Protein AF-0000000070905917 (afdb_homodimer)

Radius of gyration: 27.74 Å; Cα contacts (8 Å, |Δi|>4): 1930; chains: 2; bounding box: 103×69×71 Å

Secondary structure (DSSP, 8-state):
----------------------TT--SSEEEEEEEPPPEEEEEEEE--SEEEEHHHHHHHHTSGGG-PPTTHHHHHHHHHHHT---EEEESS-HHHHHHH-HHHHSTT---HHHHHHHHHHHHHHHHHHHHHHHHHHH-S-GGG--EEEEEESS---SS-HHHHHHHHTT--TT-EEEEEES--TTHHHHHHHHHHHHHHH-TT-EEEEEEEEEGGGGPPPPPTTS--THHHHHHHHB-EEEEEEEEE---TT---SEEEEEEEEEE-TT-TTTEEEEEETTEEEEEE-TTHHHHHHHHHHHHHHHHHHTTT--GGGEEEEE----HHHHHHHHHHHT--GGGGHHHHHHHHHH-B-GGGHHHHHHHHHHHSPPPTT--EEEEEEEETBTEEEEEEEEE---/----------------------TT--SSEEEEEEEPPPEEEEEEEE--SEEEEHHHHHHHHTSGGG-PPTTHHHHHHHHHHHT---EEEESS-HHHHHHH-HHHHSTT---HHHHHHHHHHHHHHHHHHHHHHHHHHH-S-GGG--EEEEEESS---SS-HHHHHHHHTT--TT-EEEEEES--TTHHHHHHHHHHHHHHH-TT-EEEEEEEEEGGGGPPPPPTTS--THHHHHHHHB-EEEEEEEEE---TT---SEEEEEEEEEE-TT-TTTEEEEEETTEEEEEE-TTHHHHHHHHHHHHHHHHHHTTT--GGGEEEEE----HHHHHHHHHHHT--TTTTHHHHHHHHHH-B-GGGHHHHHHHHHHHSPPPTT--EEEEEEEETBTEEEEEEEEE---

pLDDT: mean 90.33, std 16.56, range [23.22, 98.94]

Organism: Physcomitrium patens (NCBI:txid3218)

Structure (mmCIF, N/CA/C/O backbone):
data_AF-0000000070905917-model_v1
#
loop_
_entity.id
_entity.type
_entity.pdbx_description
1 polymer "2'-oxoalkylresorcinol synthase"
#
loop_
_atom_site.group_PDB
_atom_site.id
_atom_site.type_symbol
_atom_site.label_atom_id
_atom_site.label_alt_id
_atom_site.label_comp_id
_atom_site.label_asym_id
_atom_site.label_entity_id
_atom_site.label_seq_id
_atom_site.pdbx_PDB_ins_code
_atom_site.Cartn_x
_atom_site.Cartn_y
_atom_site.Cartn_z
_atom_site.occupancy
_atom_site.B_iso_or_equiv
_atom_site.auth_seq_id
_atom_site.auth_comp_id
_atom_site.auth_asym_id
_atom_site.auth_atom_id
_atom_site.pdbx_PDB_model_num
ATOM 1 N N . MET A 1 1 ? -68.25 -26.297 -30.062 1 26.17 1 MET A N 1
ATOM 2 C CA . MET A 1 1 ? -67.25 -25.219 -30.016 1 26.17 1 MET A CA 1
ATOM 3 C C . MET A 1 1 ? -66.375 -25.328 -28.766 1 26.17 1 MET A C 1
ATOM 5 O O . MET A 1 1 ? -66.75 -24.75 -27.734 1 26.17 1 MET A O 1
ATOM 9 N N . SER A 1 2 ? -65.875 -26.531 -28.391 1 27.45 2 SER A N 1
ATOM 10 C CA . SER A 1 2 ? -65.25 -27.203 -27.266 1 27.45 2 SER A CA 1
ATOM 11 C C . SER A 1 2 ? -63.875 -26.594 -26.984 1 27.45 2 SER A C 1
ATOM 13 O O . SER A 1 2 ? -63.062 -26.422 -27.891 1 27.45 2 SER A O 1
ATOM 15 N N . ASP A 1 3 ? -63.75 -25.719 -25.906 1 25.8 3 ASP A N 1
ATOM 16 C CA . ASP A 1 3 ? -62.719 -24.875 -25.344 1 25.8 3 ASP A CA 1
ATOM 17 C C . ASP A 1 3 ? -61.469 -25.703 -25.016 1 25.8 3 ASP A C 1
ATOM 19 O O . ASP A 1 3 ? -61.531 -26.625 -24.203 1 25.8 3 ASP A O 1
ATOM 23 N N . LEU A 1 4 ? -60.562 -26 -25.953 1 25.78 4 LEU A N 1
ATOM 24 C CA . LEU A 1 4 ? -59.312 -26.766 -25.891 1 25.78 4 LEU A CA 1
ATOM 25 C C . LEU A 1 4 ? -58.375 -26.172 -24.844 1 25.78 4 LEU A C 1
ATOM 27 O O . LEU A 1 4 ? -58 -25 -24.922 1 25.78 4 LEU A O 1
ATOM 31 N N . GLY A 1 5 ? -58.438 -26.578 -23.547 1 24.91 5 GLY A N 1
ATOM 32 C CA . GLY A 1 5 ? -57.656 -26.312 -22.344 1 24.91 5 GLY A CA 1
ATOM 33 C C . GLY A 1 5 ? -56.156 -26.5 -22.531 1 24.91 5 GLY A C 1
ATOM 34 O O . GLY A 1 5 ? -55.688 -27.609 -22.828 1 24.91 5 GLY A O 1
ATOM 35 N N . THR A 1 6 ? -55.406 -25.562 -23.141 1 26.58 6 THR A N 1
ATOM 36 C CA . THR A 1 6 ? -53.969 -25.641 -23.422 1 26.58 6 THR A CA 1
ATOM 37 C C . THR A 1 6 ? -53.156 -25.812 -22.141 1 26.58 6 THR A C 1
ATOM 39 O O . THR A 1 6 ? -53.188 -24.922 -21.281 1 26.58 6 THR A O 1
ATOM 42 N N . GLU A 1 7 ? -52.969 -27.031 -21.562 1 24.12 7 GLU A N 1
ATOM 43 C CA . GLU A 1 7 ? -52.156 -27.422 -20.406 1 24.12 7 GLU A CA 1
ATOM 44 C C . GLU A 1 7 ? -50.688 -27.078 -20.625 1 24.12 7 GLU A C 1
ATOM 46 O O . GLU A 1 7 ? -50.062 -27.594 -21.547 1 24.12 7 GLU A O 1
ATOM 51 N N . SER A 1 8 ? -50.219 -25.812 -20.516 1 25.03 8 SER A N 1
ATOM 52 C CA . SER A 1 8 ? -48.812 -25.422 -20.625 1 25.03 8 SER A CA 1
ATOM 53 C C . SER A 1 8 ? -47.969 -26.172 -19.625 1 25.03 8 SER A C 1
ATOM 55 O O . SER A 1 8 ? -48.156 -26.078 -18.422 1 25.03 8 SER A O 1
ATOM 57 N N . ASN A 1 9 ? -47.5 -27.422 -19.859 1 24.19 9 ASN A N 1
ATOM 58 C CA . ASN A 1 9 ? -46.594 -28.25 -19.094 1 24.19 9 ASN A CA 1
ATOM 59 C C . ASN A 1 9 ? -45.25 -27.547 -18.875 1 24.19 9 ASN A C 1
ATOM 61 O O . ASN A 1 9 ? -44.5 -27.344 -19.812 1 24.19 9 ASN A O 1
ATOM 65 N N . GLY A 1 10 ? -45.188 -26.547 -18.047 1 25.45 10 GLY A N 1
ATOM 66 C CA . GLY A 1 10 ? -43.938 -25.922 -17.625 1 25.45 10 GLY A CA 1
ATOM 67 C C . GLY A 1 10 ? -42.906 -26.938 -17.203 1 25.45 10 GLY A C 1
ATOM 68 O O . GLY A 1 10 ? -43.094 -27.688 -16.25 1 25.45 10 GLY A O 1
ATOM 69 N N . VAL A 1 11 ? -42.125 -27.562 -18.094 1 27.22 11 VAL A N 1
ATOM 70 C CA . VAL A 1 11 ? -41.031 -28.469 -17.859 1 27.22 11 VAL A CA 1
ATOM 71 C C . VAL A 1 11 ? -40.062 -27.859 -16.844 1 27.22 11 VAL A C 1
ATOM 73 O O . VAL A 1 11 ? -39.5 -26.766 -17.078 1 27.22 11 VAL A O 1
ATOM 76 N N . ALA A 1 12 ? -40.156 -28.188 -15.617 1 26.56 12 ALA A N 1
ATOM 77 C CA . ALA A 1 12 ? -39.156 -28.062 -14.555 1 26.56 12 ALA A CA 1
ATOM 78 C C . ALA A 1 12 ? -37.812 -28.609 -15.016 1 26.56 12 ALA A C 1
ATOM 80 O O . ALA A 1 12 ? -37.688 -29.812 -15.266 1 26.56 12 ALA A O 1
ATOM 81 N N . ALA A 1 13 ? -37.062 -27.906 -15.859 1 27.34 13 ALA A N 1
ATOM 82 C CA . ALA A 1 13 ? -35.719 -28.359 -16.156 1 27.34 13 ALA A CA 1
ATOM 83 C C . ALA A 1 13 ? -35 -28.859 -14.898 1 27.34 13 ALA A C 1
ATOM 85 O O . ALA A 1 13 ? -34.781 -28.078 -13.969 1 27.34 13 ALA A O 1
ATOM 86 N N . HIS A 1 14 ? -35.156 -30.078 -14.469 1 26.69 14 HIS A N 1
ATOM 87 C CA . HIS A 1 14 ? -34.406 -30.781 -13.445 1 26.69 14 HIS A CA 1
ATOM 88 C C . HIS A 1 14 ? -32.906 -30.688 -13.719 1 26.69 14 HIS A C 1
ATOM 90 O O . HIS A 1 14 ? -32.375 -31.391 -14.586 1 26.69 14 HIS A O 1
ATOM 96 N N . THR A 1 15 ? -32.281 -29.531 -13.883 1 29.69 15 THR A N 1
ATOM 97 C CA . THR A 1 15 ? -30.828 -29.625 -13.93 1 29.69 15 THR A CA 1
ATOM 98 C C . THR A 1 15 ? -30.312 -30.484 -12.789 1 29.69 15 THR A C 1
ATOM 100 O O . THR A 1 15 ? -30.516 -30.172 -11.617 1 29.69 15 THR A O 1
ATOM 103 N N . ASN A 1 16 ? -30.234 -31.75 -12.898 1 29.11 16 ASN A N 1
ATOM 104 C CA . ASN A 1 16 ? -29.641 -32.781 -12.055 1 29.11 16 ASN A CA 1
ATOM 105 C C . ASN A 1 16 ? -28.219 -32.406 -11.617 1 29.11 16 ASN A C 1
ATOM 107 O O . ASN A 1 16 ? -27.25 -32.906 -12.172 1 29.11 16 ASN A O 1
ATOM 111 N N . THR A 1 17 ? -27.766 -31.188 -11.812 1 33.38 17 THR A N 1
ATOM 112 C CA . THR A 1 17 ? -26.406 -30.984 -11.352 1 33.38 17 THR A CA 1
ATOM 113 C C . THR A 1 17 ? -26.25 -31.438 -9.906 1 33.38 17 THR A C 1
ATOM 115 O O . THR A 1 17 ? -27.047 -31.062 -9.039 1 33.38 17 THR A O 1
ATOM 118 N N . ASN A 1 18 ? -25.953 -32.688 -9.625 1 32.84 18 ASN A N 1
ATOM 119 C CA . ASN A 1 18 ? -25.391 -33.094 -8.336 1 32.84 18 ASN A CA 1
ATOM 120 C C . ASN A 1 18 ? -24.641 -31.938 -7.668 1 32.84 18 ASN A C 1
ATOM 122 O O . ASN A 1 18 ? -23.422 -31.844 -7.777 1 32.84 18 ASN A O 1
ATOM 126 N N . ASP A 1 19 ? -25.078 -30.781 -7.758 1 39.81 19 ASP A N 1
ATOM 127 C CA . ASP A 1 19 ? -24.531 -29.609 -7.082 1 39.81 19 ASP A CA 1
ATOM 128 C C . ASP A 1 19 ? -24.328 -29.891 -5.594 1 39.81 19 ASP A C 1
ATOM 130 O O . ASP A 1 19 ? -25.297 -30.172 -4.871 1 39.81 19 ASP A O 1
ATOM 134 N N . ILE A 1 20 ? -23.234 -30.516 -5.156 1 42.34 20 ILE A N 1
ATOM 135 C CA . ILE A 1 20 ? -22.938 -30.484 -3.729 1 42.34 20 ILE A CA 1
ATOM 136 C C . ILE A 1 20 ? -23.516 -29.219 -3.115 1 42.34 20 ILE A C 1
ATOM 138 O O . ILE A 1 20 ? -23.156 -28.109 -3.52 1 42.34 20 ILE A O 1
ATOM 142 N N . ARG A 1 21 ? -24.734 -29.281 -2.674 1 45.75 21 ARG A N 1
ATOM 143 C CA . ARG A 1 21 ? -25.391 -28.203 -1.933 1 45.75 21 ARG A CA 1
ATOM 144 C C . ARG A 1 21 ? -24.469 -27.641 -0.857 1 45.75 21 ARG A C 1
ATOM 146 O O . ARG A 1 21 ? -24.266 -28.281 0.181 1 45.75 21 ARG A O 1
ATOM 153 N N . CYS A 1 22 ? -23.516 -26.781 -1.324 1 53.59 22 CYS A N 1
ATOM 154 C CA . CYS A 1 22 ? -22.688 -26.062 -0.352 1 53.59 22 CYS A CA 1
ATOM 155 C C . CYS A 1 22 ? -23.547 -25.203 0.559 1 53.59 22 CYS A C 1
ATOM 157 O O . CYS A 1 22 ? -24.109 -24.188 0.117 1 53.59 22 CYS A O 1
ATOM 159 N N . GLU A 1 23 ? -24.031 -25.781 1.678 1 51.59 23 GLU A N 1
ATOM 160 C CA . GLU A 1 23 ? -24.891 -25.125 2.654 1 51.59 23 GLU A CA 1
ATOM 161 C C . GLU A 1 23 ? -24.484 -23.656 2.848 1 51.59 23 GLU A C 1
ATOM 163 O O . GLU A 1 23 ? -25.344 -22.797 3.041 1 51.59 23 GLU A O 1
ATOM 168 N N . GLY A 1 24 ? -23.25 -23.328 2.625 1 50.38 24 GLY A N 1
ATOM 169 C CA . GLY A 1 24 ? -22.812 -21.984 2.914 1 50.38 24 GLY A CA 1
ATOM 170 C C . GLY A 1 24 ? -22.859 -21.062 1.704 1 50.38 24 GLY A C 1
ATOM 171 O O . GLY A 1 24 ? -22.625 -19.859 1.818 1 50.38 24 GLY A O 1
ATOM 172 N N . TYR A 1 25 ? -23.344 -21.734 0.59 1 56.69 25 TYR A N 1
ATOM 173 C CA . TYR A 1 25 ? -23.391 -20.922 -0.62 1 56.69 25 TYR A CA 1
ATOM 174 C C . TYR A 1 25 ? -24.797 -20.406 -0.864 1 56.69 25 TYR A C 1
ATOM 176 O O . TYR A 1 25 ? -25.75 -21.188 -0.925 1 56.69 25 TYR A O 1
ATOM 184 N N . VAL A 1 26 ? -25.047 -19.094 -0.792 1 54.66 26 VAL A N 1
ATOM 185 C CA . VAL A 1 26 ? -26.297 -18.453 -1.18 1 54.66 26 VAL A CA 1
ATOM 186 C C . VAL A 1 26 ? -26.078 -17.641 -2.459 1 54.66 26 VAL A C 1
ATOM 188 O O . VAL A 1 26 ? -25.375 -16.625 -2.453 1 54.66 26 VAL A O 1
ATOM 191 N N . PRO A 1 27 ? -26.562 -18.141 -3.598 1 54 27 PRO A N 1
ATOM 192 C CA . PRO A 1 27 ? -26.281 -17.453 -4.867 1 54 27 PRO A CA 1
ATOM 193 C C . PRO A 1 27 ? -26.875 -16.047 -4.922 1 54 27 PRO A C 1
ATOM 195 O O . PRO A 1 27 ? -26.281 -15.148 -5.523 1 54 27 PRO A O 1
ATOM 198 N N . TYR A 1 28 ? -28.203 -15.953 -4.492 1 58.81 28 TYR A N 1
ATOM 199 C CA . TYR A 1 28 ? -28.922 -14.695 -4.559 1 58.81 28 TYR A CA 1
ATOM 200 C C . TYR A 1 28 ? -29.75 -14.469 -3.295 1 58.81 28 TYR A C 1
ATOM 202 O O . TYR A 1 28 ? -30.391 -15.391 -2.799 1 58.81 28 TYR A O 1
ATOM 210 N N . ALA A 1 29 ? -29.25 -13.461 -2.469 1 58.16 29 ALA A N 1
ATOM 211 C CA . ALA A 1 29 ? -30.062 -13.195 -1.28 1 58.16 29 ALA A CA 1
ATOM 212 C C . ALA A 1 29 ? -30.531 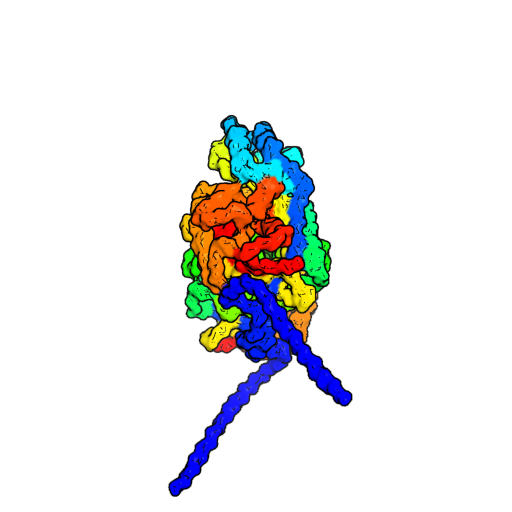-11.742 -1.254 1 58.16 29 ALA A C 1
ATOM 214 O O . ALA A 1 29 ? -29.812 -10.844 -1.722 1 58.16 29 ALA A O 1
ATOM 215 N N . VAL A 1 30 ? -31.859 -11.602 -1.138 1 60.62 30 VAL A N 1
ATOM 216 C CA . VAL A 1 30 ? -32.344 -10.281 -0.771 1 60.62 30 VAL A CA 1
ATOM 217 C C . VAL A 1 30 ? -32.312 -10.109 0.747 1 60.62 30 VAL A C 1
ATOM 219 O O . VAL A 1 30 ? -32.906 -10.906 1.483 1 60.62 30 VAL A O 1
ATOM 222 N N . LYS A 1 31 ? -31.391 -9.414 1.184 1 59.47 31 LYS A N 1
ATOM 223 C CA . LYS A 1 31 ? -31.266 -9.203 2.623 1 59.47 31 LYS A CA 1
ATOM 224 C C . LYS A 1 31 ? -31.75 -7.812 3.018 1 59.47 31 LYS A C 1
ATOM 226 O O . LYS A 1 31 ? -31.531 -6.844 2.287 1 59.47 31 LYS A O 1
ATOM 231 N N . LEU A 1 32 ? -32.656 -7.852 4.066 1 61.91 32 LEU A N 1
ATOM 232 C CA . LEU A 1 32 ? -32.938 -6.594 4.75 1 61.91 32 LEU A CA 1
ATOM 233 C C . LEU A 1 32 ? -31.781 -6.195 5.66 1 61.91 32 LEU A C 1
ATOM 235 O O . LEU A 1 32 ? -31.469 -6.902 6.617 1 61.91 32 LEU A O 1
ATOM 239 N N . VAL A 1 33 ? -30.984 -5.348 5.109 1 62.78 33 VAL A N 1
ATOM 240 C CA . VAL A 1 33 ? -29.844 -4.98 5.941 1 62.78 33 VAL A CA 1
ATOM 241 C C . VAL A 1 33 ? -30.016 -3.545 6.441 1 62.78 33 VAL A C 1
ATOM 243 O O . VAL A 1 33 ? -30.328 -2.643 5.66 1 62.78 33 VAL A O 1
ATOM 246 N N . GLU A 1 34 ? -30.141 -3.443 7.855 1 65.12 34 GLU A N 1
ATOM 247 C CA . GLU A 1 34 ? -30 -2.109 8.43 1 65.12 34 GLU A CA 1
ATOM 248 C C . GLU A 1 34 ? -28.578 -1.582 8.234 1 65.12 34 GLU A C 1
ATOM 250 O O . GLU A 1 34 ? -27.609 -2.23 8.641 1 65.12 34 GLU A O 1
ATOM 255 N N . GLN A 1 35 ? -28.531 -0.639 7.328 1 74.25 35 GLN A N 1
ATOM 256 C CA . GLN A 1 35 ? -27.172 -0.114 7.148 1 74.25 35 GLN A CA 1
ATOM 257 C C . GLN A 1 35 ? -27.062 1.307 7.695 1 74.25 35 GLN A C 1
ATOM 259 O O . GLN A 1 35 ? -27.891 2.164 7.387 1 74.25 35 GLN A O 1
ATOM 264 N N . ARG A 1 36 ? -26.172 1.411 8.703 1 86.81 36 ARG A N 1
ATOM 265 C CA . ARG A 1 36 ? -25.766 2.723 9.188 1 86.81 36 ARG A CA 1
ATOM 266 C C . ARG A 1 36 ? -24.469 3.174 8.516 1 86.81 36 ARG A C 1
ATOM 268 O O . ARG A 1 36 ? -23.625 2.346 8.148 1 86.81 36 ARG A O 1
ATOM 275 N N . PRO A 1 37 ? -24.359 4.473 8.344 1 93.75 37 PRO A N 1
ATOM 276 C CA . PRO A 1 37 ? -23.062 4.898 7.809 1 93.75 37 PRO A CA 1
ATOM 277 C C . PRO A 1 37 ? -21.891 4.492 8.703 1 93.75 37 PRO A C 1
ATOM 279 O O . PRO A 1 37 ? -22 4.527 9.93 1 93.75 37 PRO A O 1
ATOM 282 N N . PRO A 1 38 ? -20.859 4.094 8.07 1 97.62 38 PRO A N 1
ATOM 283 C CA . PRO A 1 38 ? -19.672 3.891 8.891 1 97.62 38 PRO A CA 1
ATOM 284 C C . PRO A 1 38 ? -19.25 5.152 9.641 1 97.62 38 PRO A C 1
ATOM 286 O O . PRO A 1 38 ? -19.609 6.262 9.234 1 97.62 38 PRO A O 1
ATOM 289 N N . GLY A 1 39 ? -18.594 4.973 10.719 1 98.25 39 GLY A N 1
ATOM 290 C CA . GLY A 1 39 ? -18.109 6.098 11.5 1 98.25 39 GLY A CA 1
ATOM 291 C C . GLY A 1 39 ? -16.719 5.879 12.078 1 98.25 39 GLY A C 1
ATOM 292 O O . GLY A 1 39 ? -16.234 4.75 12.102 1 98.25 39 GLY A O 1
ATOM 293 N N . ILE A 1 40 ? -16.094 6.945 12.406 1 98.75 40 ILE A N 1
ATOM 294 C CA . ILE A 1 40 ? -14.883 6.891 13.219 1 98.75 40 ILE A CA 1
ATOM 295 C C . ILE A 1 40 ? -15.258 6.699 14.688 1 98.75 40 ILE A C 1
ATOM 297 O O . ILE A 1 40 ? -15.812 7.602 15.312 1 98.75 40 ILE A O 1
ATOM 301 N N . LEU A 1 41 ? -14.859 5.547 15.219 1 98.56 41 LEU A N 1
ATOM 302 C CA . LEU A 1 41 ? -15.328 5.117 16.531 1 98.56 41 LEU A CA 1
ATOM 303 C C . LEU A 1 41 ? -14.281 5.414 17.609 1 98.56 41 LEU A C 1
ATOM 305 O O . LEU A 1 41 ? -14.625 5.566 18.781 1 98.56 41 LEU A O 1
ATOM 309 N N . GLY A 1 42 ? -13.047 5.441 17.25 1 98.56 42 GLY A N 1
ATOM 310 C CA . GLY A 1 42 ? -11.914 5.715 18.125 1 98.56 42 GLY A CA 1
ATOM 311 C C . GLY A 1 42 ? -10.75 6.375 17.406 1 98.56 42 GLY A C 1
ATOM 312 O O . GLY A 1 42 ? -10.555 6.145 16.203 1 98.56 42 GLY A O 1
ATOM 313 N N . MET A 1 43 ? -10.047 7.191 18.188 1 98.56 43 MET A N 1
ATOM 314 C CA . MET A 1 43 ? -8.898 7.895 17.625 1 98.56 43 MET A CA 1
ATOM 315 C C . MET A 1 43 ? -7.75 7.961 18.625 1 98.56 43 MET A C 1
ATOM 317 O O . MET A 1 43 ? -7.984 7.996 19.828 1 98.56 43 MET A O 1
ATOM 321 N N . GLY A 1 44 ? -6.535 7.961 18.078 1 98.88 44 GLY A N 1
ATOM 322 C CA . GLY A 1 44 ? -5.324 8.133 18.859 1 98.88 44 GLY A CA 1
ATOM 323 C C . GLY A 1 44 ? -4.191 8.781 18.078 1 98.88 44 GLY A C 1
ATOM 324 O O . GLY A 1 44 ? -4.004 8.484 16.891 1 98.88 44 GLY A O 1
ATOM 325 N N . THR A 1 45 ? -3.465 9.695 18.766 1 98.88 45 THR A N 1
ATOM 326 C CA . THR A 1 45 ? -2.283 10.328 18.203 1 98.88 45 THR A CA 1
ATOM 327 C C . THR A 1 45 ? -1.083 10.18 19.125 1 98.88 45 THR A C 1
ATOM 329 O O . THR A 1 45 ? -1.248 9.984 20.328 1 98.88 45 THR A O 1
ATOM 332 N N . ALA A 1 46 ? 0.098 10.188 18.516 1 98.94 46 ALA A N 1
ATOM 333 C CA . ALA A 1 46 ? 1.343 10.102 19.281 1 98.94 46 ALA A CA 1
ATOM 334 C C . ALA A 1 46 ? 2.482 10.805 18.547 1 98.94 46 ALA A C 1
ATOM 336 O O . ALA A 1 46 ? 2.518 10.82 17.312 1 98.94 46 ALA A O 1
ATOM 337 N N . ASN A 1 47 ? 3.342 11.391 19.297 1 98.88 47 ASN A N 1
ATOM 338 C CA . ASN A 1 47 ? 4.566 12.016 18.797 1 98.88 47 ASN A CA 1
ATOM 339 C C . ASN A 1 47 ? 5.793 11.508 19.562 1 98.88 47 ASN A C 1
ATOM 341 O O . ASN A 1 47 ? 5.691 11.125 20.719 1 98.88 47 ASN A O 1
ATOM 345 N N . PRO A 1 48 ? 6.934 11.469 18.828 1 98.5 48 PRO A N 1
ATOM 346 C CA . PRO A 1 48 ? 8.156 11.211 19.594 1 98.5 48 PRO A CA 1
ATOM 347 C C . PRO A 1 48 ? 8.445 12.297 20.625 1 98.5 48 PRO A C 1
ATOM 349 O O . PRO A 1 48 ? 7.902 13.406 20.531 1 98.5 48 PRO A O 1
ATOM 352 N N . PRO A 1 49 ? 9.266 12.016 21.578 1 96.12 49 PRO A N 1
ATOM 353 C CA . PRO A 1 49 ? 9.367 12.898 22.734 1 96.12 49 PRO A CA 1
ATOM 354 C C . PRO A 1 49 ? 10.195 14.148 22.453 1 96.12 49 PRO A C 1
ATOM 356 O O . PRO A 1 49 ? 9.984 15.188 23.078 1 96.12 49 PRO A O 1
ATOM 359 N N . HIS A 1 50 ? 11.109 14.18 21.547 1 96.75 50 HIS A N 1
ATOM 360 C CA . HIS A 1 50 ? 11.977 15.328 21.297 1 96.75 50 HIS A CA 1
ATOM 361 C C . HIS A 1 50 ? 11.258 16.391 20.469 1 96.75 50 HIS A C 1
ATOM 363 O O . HIS A 1 50 ? 10.523 16.047 19.531 1 96.75 50 HIS A O 1
ATOM 369 N N . THR A 1 51 ? 11.562 17.703 20.781 1 97.25 51 THR A N 1
ATOM 370 C CA . THR A 1 51 ? 10.984 18.812 20.016 1 97.25 51 THR A CA 1
ATOM 371 C C . THR A 1 51 ? 12.055 19.844 19.688 1 97.25 51 THR A C 1
ATOM 373 O O . THR A 1 51 ? 13.008 20.016 20.438 1 97.25 51 THR A O 1
ATOM 376 N N . TYR A 1 52 ? 11.844 20.453 18.562 1 96.5 52 TYR A N 1
ATOM 377 C CA . TYR A 1 52 ? 12.57 21.672 18.219 1 96.5 52 TYR A CA 1
ATOM 378 C C . TYR A 1 52 ? 11.625 22.859 18.125 1 96.5 52 TYR A C 1
ATOM 380 O O . TYR A 1 52 ? 10.578 22.781 17.484 1 96.5 52 TYR A O 1
ATOM 388 N N . LYS A 1 53 ? 12.008 23.891 18.797 1 97.44 53 LYS A N 1
ATOM 389 C CA . LYS A 1 53 ? 11.422 25.172 18.422 1 97.44 53 LYS A CA 1
ATOM 390 C C . LYS A 1 53 ? 12.008 25.688 17.109 1 97.44 53 LYS A C 1
ATOM 392 O O . LYS A 1 53 ? 13.188 25.484 16.828 1 97.44 53 LYS A O 1
ATOM 397 N N . MET A 1 54 ? 11.203 26.359 16.359 1 96.69 54 MET A N 1
ATOM 398 C CA . MET A 1 54 ? 11.617 26.719 15 1 96.69 54 MET A CA 1
ATOM 399 C C . MET A 1 54 ? 12.836 27.625 15.023 1 96.69 54 MET A C 1
ATOM 401 O O . MET A 1 54 ? 13.719 27.516 14.164 1 96.69 54 MET A O 1
ATOM 405 N N . ASP A 1 55 ? 12.938 28.531 15.961 1 93.5 55 ASP A N 1
ATOM 406 C CA . ASP A 1 55 ? 14.094 29.406 16.062 1 93.5 55 ASP A CA 1
ATOM 407 C C . ASP A 1 55 ? 15.367 28.609 16.359 1 93.5 55 ASP A C 1
ATOM 409 O O . ASP A 1 55 ? 16.438 28.922 15.828 1 93.5 55 ASP A O 1
ATOM 413 N N . GLU A 1 56 ? 15.266 27.641 17.172 1 93.5 56 GLU A N 1
ATOM 414 C CA . GLU A 1 56 ? 16.391 26.75 17.469 1 93.5 56 GLU A CA 1
ATOM 415 C C . GLU A 1 56 ? 16.734 25.891 16.25 1 93.5 56 GLU A C 1
ATOM 417 O O . GLU A 1 56 ? 17.906 25.641 15.984 1 93.5 56 GLU A O 1
ATOM 422 N N . PHE A 1 57 ? 15.758 25.469 15.594 1 94.06 57 PHE A N 1
ATOM 423 C CA . PHE A 1 57 ? 15.938 24.641 14.414 1 94.06 57 PHE A CA 1
ATOM 424 C C . PHE A 1 57 ? 16.719 25.375 13.344 1 94.06 57 PHE A C 1
ATOM 426 O O . PHE A 1 57 ? 17.641 24.812 12.734 1 94.06 57 PHE A O 1
ATOM 433 N N . ALA A 1 58 ? 16.375 26.594 13.141 1 92.75 58 ALA A N 1
ATOM 434 C CA . ALA A 1 58 ? 17.094 27.422 12.172 1 92.75 58 ALA A CA 1
ATOM 435 C C . ALA A 1 58 ? 18.578 27.531 12.531 1 92.75 58 ALA A C 1
ATOM 437 O O . ALA A 1 58 ? 19.438 27.484 11.648 1 92.75 58 ALA A O 1
ATOM 438 N N . LYS A 1 59 ? 18.859 27.641 13.781 1 91.88 59 LYS A N 1
ATOM 439 C CA . LYS A 1 59 ? 20.234 27.75 14.234 1 91.88 59 LYS A CA 1
ATOM 440 C C . LYS A 1 59 ? 21 26.438 14 1 91.88 59 LYS A C 1
ATOM 442 O O . LYS A 1 59 ? 22.188 26.453 13.648 1 91.88 59 LYS A O 1
ATOM 447 N N . ILE A 1 60 ? 20.344 25.391 14.156 1 89.62 60 ILE A N 1
ATOM 448 C CA . ILE A 1 60 ? 20.938 24.078 13.953 1 89.62 60 ILE A CA 1
ATOM 449 C C . ILE A 1 60 ? 21.312 23.922 12.477 1 89.62 60 ILE A C 1
ATOM 451 O O . ILE A 1 60 ? 22.422 23.469 12.156 1 89.62 60 ILE A O 1
ATOM 455 N N . LEU A 1 61 ? 20.438 24.297 11.594 1 87.81 61 LEU A N 1
ATOM 456 C CA . LEU A 1 61 ? 20.672 24.141 10.164 1 87.81 61 LEU A CA 1
ATOM 457 C C . LEU A 1 61 ? 21.781 25.078 9.688 1 87.81 61 LEU A C 1
ATOM 459 O O . LEU A 1 61 ? 22.344 24.875 8.609 1 87.81 61 LEU A O 1
ATOM 463 N N . ALA A 1 62 ? 22.062 26 10.469 1 84.88 62 ALA A N 1
ATOM 464 C CA . ALA A 1 62 ? 23.094 26.984 10.109 1 84.88 62 ALA A CA 1
ATOM 465 C C . ALA A 1 62 ? 24.484 26.5 10.562 1 84.88 62 ALA A C 1
ATOM 467 O O . ALA A 1 62 ? 25.5 27.094 10.188 1 84.88 62 ALA A O 1
ATOM 468 N N . LYS A 1 63 ? 24.5 25.453 11.242 1 83.44 63 LYS A N 1
ATOM 469 C CA . LYS A 1 63 ? 25.781 24.953 11.711 1 83.44 63 LYS A CA 1
ATOM 470 C C . LYS A 1 63 ? 26.625 24.422 10.547 1 83.44 63 LYS A C 1
ATOM 472 O O . LYS A 1 63 ? 26.078 23.922 9.562 1 83.44 63 LYS A O 1
ATOM 477 N N . PRO A 1 64 ? 27.922 24.453 10.75 1 78.19 64 PRO A N 1
ATOM 478 C CA . PRO A 1 64 ? 28.812 24.047 9.672 1 78.19 64 PRO A CA 1
ATOM 479 C C . PRO A 1 64 ? 28.641 22.578 9.289 1 78.19 64 PRO A C 1
ATOM 481 O O . PRO A 1 64 ? 28.906 22.203 8.141 1 78.19 64 PRO A O 1
ATOM 484 N N . GLU A 1 65 ? 28.156 21.828 10.195 1 75.56 65 GLU A N 1
ATOM 485 C CA . GLU A 1 65 ? 27.969 20.406 9.938 1 75.56 65 GLU A CA 1
ATOM 486 C C . GLU A 1 65 ? 26.938 20.172 8.852 1 75.56 65 GLU A C 1
ATOM 488 O O . GLU A 1 65 ? 26.953 19.141 8.172 1 75.56 65 GLU A O 1
ATOM 493 N N . PHE A 1 66 ? 26.141 21.172 8.656 1 77 66 PHE A N 1
ATOM 494 C CA . PHE A 1 66 ? 25.094 21 7.652 1 77 66 PHE A CA 1
ATOM 495 C C . PHE A 1 66 ? 25.578 21.484 6.289 1 77 66 PHE A C 1
ATOM 497 O O . PHE A 1 66 ? 24.859 21.375 5.293 1 77 66 PHE A O 1
ATOM 504 N N . ASN A 1 67 ? 26.812 21.922 6.238 1 71.81 67 ASN A N 1
ATOM 505 C CA . ASN A 1 67 ? 27.594 22.172 5.039 1 71.81 67 ASN A CA 1
ATOM 506 C C . ASN A 1 67 ? 26.828 23 4.023 1 71.81 67 ASN A C 1
ATOM 508 O O . ASN A 1 67 ? 26.844 22.719 2.826 1 71.81 67 ASN A O 1
ATOM 512 N N . GLY A 1 68 ? 26.047 23.859 4.348 1 77.88 68 GLY A N 1
ATOM 513 C CA . GLY A 1 68 ? 25.391 24.75 3.408 1 77.88 68 GLY A CA 1
ATOM 514 C C . GLY A 1 68 ? 26.328 25.781 2.797 1 77.88 68 GLY A C 1
ATOM 515 O O . GLY A 1 68 ? 27.328 26.141 3.4 1 77.88 68 GLY A O 1
ATOM 516 N N . PRO A 1 69 ? 26.094 26.016 1.469 1 82.69 69 PRO A N 1
ATOM 517 C CA . PRO A 1 69 ? 26.922 27.078 0.881 1 82.69 69 PRO A CA 1
ATOM 518 C C . PRO A 1 69 ? 26.703 28.422 1.56 1 82.69 69 PRO A C 1
ATOM 520 O O . PRO A 1 69 ? 25.75 28.594 2.324 1 82.69 69 PRO A O 1
ATOM 523 N N . PRO A 1 70 ? 27.703 29.312 1.255 1 81 70 PRO A N 1
ATOM 524 C CA . PRO A 1 70 ? 27.516 30.656 1.821 1 81 70 PRO A CA 1
ATOM 525 C C . PRO A 1 70 ? 26.156 31.266 1.457 1 81 70 PRO A C 1
ATOM 527 O O . PRO A 1 70 ? 25.734 31.188 0.303 1 81 70 PRO A O 1
ATOM 530 N N . GLY A 1 71 ? 25.469 31.766 2.395 1 81.5 71 GLY A N 1
ATOM 531 C CA . GLY A 1 71 ? 24.188 32.406 2.146 1 81.5 71 GLY A CA 1
ATOM 532 C C . GLY A 1 71 ? 23 31.484 2.412 1 81.5 71 GLY A C 1
ATOM 533 O O . GLY A 1 71 ? 21.859 31.938 2.486 1 81.5 71 GLY A O 1
ATOM 534 N N . ALA A 1 72 ? 23.328 30.219 2.59 1 85.19 72 ALA A N 1
ATOM 535 C CA . ALA A 1 72 ? 22.266 29.25 2.85 1 85.19 72 ALA A CA 1
ATOM 536 C C . ALA A 1 72 ? 21.547 29.578 4.16 1 85.19 72 ALA A C 1
ATOM 538 O O . ALA A 1 72 ? 20.344 29.359 4.281 1 85.19 72 ALA A O 1
ATOM 539 N N . GLU A 1 73 ? 22.312 30.125 5.066 1 87.06 73 GLU A N 1
ATOM 540 C CA . GLU A 1 73 ? 21.75 30.406 6.387 1 87.06 73 GLU A CA 1
ATOM 541 C C . GLU A 1 73 ? 20.656 31.453 6.305 1 87.06 73 GLU A C 1
ATOM 543 O O . GLU A 1 73 ? 19.672 31.391 7.047 1 87.06 73 GLU A O 1
ATOM 548 N N . VAL A 1 74 ? 20.766 32.406 5.465 1 89 74 VAL A N 1
ATOM 549 C CA . VAL A 1 74 ? 19.766 33.438 5.301 1 89 74 VAL A CA 1
ATOM 550 C C . VAL A 1 74 ? 18.484 32.875 4.707 1 89 74 VAL A C 1
ATOM 552 O O . VAL A 1 74 ? 17.391 33.188 5.148 1 89 74 VAL A O 1
ATOM 555 N N . PHE A 1 75 ? 18.688 32.062 3.77 1 89.56 75 PHE A N 1
ATOM 556 C CA . PHE A 1 75 ? 17.547 31.422 3.137 1 89.56 75 PHE A CA 1
ATOM 557 C C . PHE A 1 75 ? 16.828 30.516 4.125 1 89.56 75 PHE A C 1
ATOM 559 O O . PHE A 1 75 ? 15.594 30.531 4.203 1 89.56 75 PHE A O 1
ATOM 566 N N . VAL A 1 76 ? 17.562 29.766 4.887 1 90.88 76 VAL A N 1
ATOM 567 C CA . VAL A 1 76 ? 17 28.875 5.895 1 90.88 76 VAL A CA 1
ATOM 568 C C . VAL A 1 76 ? 16.188 29.672 6.902 1 90.88 76 VAL A C 1
ATOM 570 O O . VAL A 1 76 ? 15.055 29.312 7.227 1 90.88 76 VAL A O 1
ATOM 573 N N . ASP A 1 77 ? 16.703 30.719 7.32 1 93.06 77 ASP A N 1
ATOM 574 C CA . ASP A 1 77 ? 16.031 31.562 8.297 1 93.06 77 ASP A CA 1
ATOM 575 C C . ASP A 1 77 ? 14.719 32.094 7.73 1 93.06 77 ASP A C 1
ATOM 577 O O . ASP A 1 77 ? 13.695 32.125 8.422 1 93.06 77 ASP A O 1
ATOM 581 N N . ARG A 1 78 ? 14.766 32.531 6.555 1 93.5 78 ARG A N 1
ATOM 582 C CA . ARG A 1 78 ? 13.578 33.062 5.887 1 93.5 78 ARG A CA 1
ATOM 583 C C . ARG A 1 78 ? 12.484 32 5.789 1 93.5 78 ARG A C 1
ATOM 585 O O . ARG A 1 78 ? 11.32 32.281 6.074 1 93.5 78 ARG A O 1
ATOM 592 N N . ILE A 1 79 ? 12.883 30.812 5.375 1 94 79 ILE A N 1
ATOM 593 C CA . ILE A 1 79 ? 11.914 29.734 5.211 1 94 79 ILE A CA 1
ATOM 594 C C . ILE A 1 79 ? 11.344 29.344 6.574 1 94 79 ILE A C 1
ATOM 596 O O . ILE A 1 79 ? 10.141 29.109 6.699 1 94 79 ILE A O 1
ATOM 600 N N . CYS A 1 80 ? 12.156 29.266 7.57 1 95.44 80 CYS A N 1
ATOM 601 C CA . CYS A 1 80 ? 11.711 28.906 8.914 1 95.44 80 CYS A CA 1
ATOM 602 C C . CYS A 1 80 ? 10.703 29.922 9.438 1 95.44 80 CYS A C 1
ATOM 604 O O . CYS A 1 80 ? 9.656 29.547 9.969 1 95.44 80 CYS A O 1
ATOM 606 N N . LYS A 1 81 ? 10.945 31.172 9.234 1 95 81 LYS A N 1
ATOM 607 C CA . LYS A 1 81 ? 10.055 32.25 9.688 1 95 81 LYS A CA 1
ATOM 608 C C . LYS A 1 81 ? 8.734 32.219 8.922 1 95 81 LYS A C 1
ATOM 610 O O . LYS A 1 81 ? 7.672 32.438 9.5 1 95 81 LYS A O 1
ATOM 615 N N . ALA A 1 82 ? 8.805 31.891 7.68 1 95.75 82 ALA A N 1
ATOM 616 C CA . ALA A 1 82 ? 7.637 31.922 6.809 1 95.75 82 ALA A CA 1
ATOM 617 C C . ALA A 1 82 ? 6.781 30.672 6.98 1 95.75 82 ALA A C 1
ATOM 619 O O . ALA A 1 82 ? 5.633 30.641 6.535 1 95.75 82 ALA A O 1
ATOM 620 N N . SER A 1 83 ? 7.328 29.641 7.605 1 96.69 83 SER A N 1
ATOM 621 C CA . SER A 1 83 ? 6.68 28.344 7.668 1 96.69 83 SER A CA 1
ATOM 622 C C . SER A 1 83 ? 5.414 28.391 8.516 1 96.69 83 SER A C 1
ATOM 624 O O . SER A 1 83 ? 4.523 27.547 8.359 1 96.69 83 SER A O 1
ATOM 626 N N . GLY A 1 84 ? 5.363 29.328 9.461 1 96.25 84 GLY A N 1
ATOM 627 C CA . GLY A 1 84 ? 4.262 29.375 10.414 1 96.25 84 GLY A CA 1
ATOM 628 C C . GLY A 1 84 ? 4.352 28.312 11.492 1 96.25 84 GLY A C 1
ATOM 629 O O . GLY A 1 84 ? 3.436 28.172 12.305 1 96.25 84 GLY A O 1
ATOM 630 N N . ILE A 1 85 ? 5.426 27.578 11.547 1 98.31 85 ILE A N 1
ATOM 631 C CA . ILE A 1 85 ? 5.617 26.516 12.523 1 98.31 85 ILE A CA 1
ATOM 632 C C . ILE A 1 85 ? 6.359 27.062 13.742 1 98.31 85 ILE A C 1
ATOM 634 O O . ILE A 1 85 ? 7.391 27.719 13.602 1 98.31 85 ILE A O 1
ATOM 638 N N . LYS A 1 86 ? 5.812 26.797 14.891 1 98.25 86 LYS A N 1
ATOM 639 C CA . LYS A 1 86 ? 6.441 27.219 16.141 1 98.25 86 LYS A CA 1
ATOM 640 C C . LYS A 1 86 ? 7.328 26.125 16.703 1 98.25 86 LYS A C 1
ATOM 642 O O . LYS A 1 86 ? 8.422 26.391 17.203 1 98.25 86 LYS A O 1
ATOM 647 N N . LYS A 1 87 ? 6.832 24.922 16.656 1 97.94 87 LYS A N 1
ATOM 648 C CA . LYS A 1 87 ? 7.59 23.766 17.125 1 97.94 87 LYS A CA 1
ATOM 649 C C . LYS A 1 87 ? 7.168 22.5 16.375 1 97.94 87 LYS A C 1
ATOM 651 O O . LYS A 1 87 ? 6.086 22.453 15.789 1 97.94 87 LYS A O 1
ATOM 656 N N . LYS A 1 88 ? 8.07 21.547 16.406 1 97.75 88 LYS A N 1
ATOM 657 C CA . LYS A 1 88 ? 7.754 20.25 15.82 1 97.75 88 LYS A CA 1
ATOM 658 C C . LYS A 1 88 ? 8.516 19.125 16.531 1 97.75 88 LYS A C 1
ATOM 660 O O . LYS A 1 88 ? 9.57 19.375 17.109 1 97.75 88 LYS A O 1
ATOM 665 N N . HIS A 1 89 ? 7.898 17.938 16.484 1 98.5 89 HIS A N 1
ATOM 666 C CA . HIS A 1 89 ? 8.516 16.766 17.094 1 98.5 89 HIS A CA 1
ATOM 667 C C . HIS A 1 89 ? 9.445 16.062 16.109 1 98.5 89 HIS A C 1
ATOM 669 O O . HIS A 1 89 ? 9.156 16.016 14.906 1 98.5 89 HIS A O 1
ATOM 675 N N . THR A 1 90 ? 10.531 15.547 16.609 1 97.81 90 THR A N 1
ATOM 676 C CA . THR A 1 90 ? 11.469 14.758 15.828 1 97.81 90 THR A CA 1
ATOM 677 C C . THR A 1 90 ? 11.883 13.5 16.578 1 97.81 90 THR A C 1
ATOM 679 O O . THR A 1 90 ? 12.055 13.523 17.797 1 97.81 90 THR A O 1
ATOM 682 N N . ALA A 1 91 ? 11.992 12.43 15.859 1 98 91 ALA A N 1
ATOM 683 C CA . ALA A 1 91 ? 12.375 11.156 16.469 1 98 91 ALA A CA 1
ATOM 684 C C . ALA A 1 91 ? 13.875 11.117 16.75 1 98 91 ALA A C 1
ATOM 686 O O . ALA A 1 91 ? 14.328 10.391 17.641 1 98 91 ALA A O 1
ATOM 687 N N . VAL A 1 92 ? 14.609 11.852 15.93 1 96 92 VAL A N 1
ATOM 688 C CA . VAL A 1 92 ? 16.062 11.914 16.109 1 96 92 VAL A CA 1
ATOM 689 C C . VAL A 1 92 ? 16.5 13.375 16.219 1 96 92 VAL A C 1
ATOM 691 O O . VAL A 1 92 ? 15.797 14.273 15.75 1 96 92 VAL A O 1
ATOM 694 N N . THR A 1 93 ? 17.688 13.562 16.844 1 93.75 93 THR A N 1
ATOM 695 C CA . THR A 1 93 ? 18.266 14.891 16.938 1 93.75 93 THR A CA 1
ATOM 696 C C . THR A 1 93 ? 19.438 15.031 15.969 1 93.75 93 THR A C 1
ATOM 698 O O . THR A 1 93 ? 20.031 14.031 15.539 1 93.75 93 THR A O 1
ATOM 701 N N . ALA A 1 94 ? 19.703 16.281 15.664 1 90.75 94 ALA A N 1
ATOM 702 C CA . ALA A 1 94 ? 20.844 16.547 14.797 1 90.75 94 ALA A CA 1
ATOM 703 C C . ALA A 1 94 ? 22.125 15.984 15.391 1 90.75 94 ALA A C 1
ATOM 705 O O . ALA A 1 94 ? 22.938 15.391 14.672 1 90.75 94 ALA A O 1
ATOM 706 N N . ASP A 1 95 ? 22.312 16.094 16.625 1 90.25 95 ASP A N 1
ATOM 707 C CA . ASP A 1 95 ? 23.516 15.617 17.297 1 90.25 95 ASP A CA 1
ATOM 708 C C . ASP A 1 95 ? 23.625 14.102 17.203 1 90.25 95 ASP A C 1
ATOM 710 O O . ASP A 1 95 ? 24.719 13.562 16.969 1 90.25 95 ASP A O 1
ATOM 714 N N . GLU A 1 96 ? 22.547 13.438 17.422 1 91.69 96 GLU A N 1
ATOM 715 C CA . GLU A 1 96 ? 22.516 11.977 17.328 1 91.69 96 GLU A CA 1
ATOM 716 C C . GLU A 1 96 ? 22.891 11.5 15.938 1 91.69 96 GLU A C 1
ATOM 718 O O . GLU A 1 96 ? 23.672 10.562 15.781 1 91.69 96 GLU A O 1
ATOM 723 N N . VAL A 1 97 ? 22.359 12.133 14.969 1 90.38 97 VAL A N 1
ATOM 724 C CA . VAL A 1 97 ? 22.594 11.719 13.594 1 90.38 97 VAL A CA 1
ATOM 725 C C . VAL A 1 97 ? 24.031 12.047 13.188 1 90.38 97 VAL A C 1
ATOM 727 O O . VAL A 1 97 ? 24.703 11.234 12.555 1 90.38 97 VAL A O 1
ATOM 730 N N . TYR A 1 98 ? 24.516 13.164 13.57 1 87.75 98 TYR A N 1
ATOM 731 C CA . TYR A 1 98 ? 25.859 13.57 13.227 1 87.75 98 TYR A CA 1
ATOM 732 C C . TYR A 1 98 ? 26.891 12.617 13.836 1 87.75 98 TYR A C 1
ATOM 734 O O . TYR A 1 98 ? 27.875 12.242 13.188 1 87.75 98 TYR A O 1
ATOM 742 N N . ALA A 1 99 ? 26.672 12.289 14.992 1 91.06 99 ALA A N 1
ATOM 743 C CA . ALA A 1 99 ? 27.625 11.453 15.719 1 91.06 99 ALA A CA 1
ATOM 744 C C . ALA A 1 99 ? 27.562 10 15.242 1 91.06 99 ALA A C 1
ATOM 746 O O . ALA A 1 99 ? 28.594 9.344 15.094 1 91.06 99 ALA A O 1
ATOM 747 N N . GLY A 1 100 ? 26.422 9.57 14.938 1 93.31 100 GLY A N 1
ATOM 748 C CA . GLY A 1 100 ? 26.25 8.141 14.711 1 93.31 100 GLY A CA 1
ATOM 749 C C . GLY A 1 100 ? 26.125 7.781 13.242 1 93.31 100 GLY A C 1
ATOM 750 O O . GLY A 1 100 ? 26.422 6.648 12.852 1 93.31 100 GLY A O 1
ATOM 751 N N . TYR A 1 101 ? 25.672 8.758 12.43 1 93.38 101 TYR A N 1
ATOM 752 C CA . TYR A 1 101 ? 25.375 8.461 11.031 1 93.38 101 TYR A CA 1
ATOM 753 C C . TYR A 1 101 ? 25.828 9.594 10.125 1 93.38 101 TYR A C 1
ATOM 755 O O . TYR A 1 101 ? 25.016 10.211 9.43 1 93.38 101 TYR A O 1
ATOM 763 N N . PRO A 1 102 ? 27.109 9.797 10.008 1 91.56 102 PRO A N 1
ATOM 764 C CA . PRO A 1 102 ? 27.609 10.906 9.203 1 91.56 102 PRO A CA 1
ATOM 765 C C . PRO A 1 102 ? 27.188 10.805 7.734 1 91.56 102 PRO A C 1
ATOM 767 O O . PRO A 1 102 ? 27.078 11.82 7.043 1 91.56 102 PRO A O 1
ATOM 770 N N . ASN A 1 103 ? 26.891 9.594 7.234 1 93.06 103 ASN A N 1
ATOM 771 C CA . ASN A 1 103 ? 26.469 9.398 5.848 1 93.06 103 ASN A CA 1
ATOM 772 C C . ASN A 1 103 ? 25.109 10.031 5.578 1 93.06 103 ASN A C 1
ATOM 774 O O . ASN A 1 103 ? 24.781 10.336 4.43 1 93.06 103 ASN A O 1
ATOM 778 N N . ILE A 1 104 ? 24.328 10.203 6.586 1 91.12 104 ILE A N 1
ATOM 779 C CA . ILE A 1 104 ? 23.031 10.859 6.43 1 91.12 104 ILE A CA 1
ATOM 780 C C . ILE A 1 104 ? 23.25 12.359 6.246 1 91.12 104 ILE A C 1
ATOM 782 O O . ILE A 1 104 ? 22.5 13.008 5.508 1 91.12 104 ILE A O 1
ATOM 786 N N . TYR A 1 105 ? 24.312 12.906 6.805 1 83.94 105 TYR A N 1
ATOM 787 C CA . TYR A 1 105 ? 24.609 14.328 6.746 1 83.94 105 TYR A CA 1
ATOM 788 C C . TYR A 1 105 ? 25.266 14.695 5.418 1 83.94 105 TYR A C 1
ATOM 790 O O . TYR A 1 105 ? 25.109 15.812 4.922 1 83.94 105 TYR A O 1
ATOM 798 N N . ASN A 1 106 ? 26.016 13.75 4.938 1 88.12 106 ASN A N 1
ATOM 799 C CA . ASN A 1 106 ? 26.656 14.008 3.654 1 88.12 106 ASN A CA 1
ATOM 800 C C . ASN A 1 106 ? 25.672 13.906 2.498 1 88.12 106 ASN A C 1
ATOM 802 O O . ASN A 1 106 ? 25.203 12.82 2.17 1 88.12 106 ASN A O 1
ATOM 806 N N . PHE A 1 107 ? 25.453 15.023 1.908 1 88.19 107 PHE A N 1
ATOM 807 C CA . PHE A 1 107 ? 24.453 15.133 0.859 1 88.19 107 PHE A CA 1
ATOM 808 C C . PHE A 1 107 ? 24.734 14.148 -0.271 1 88.19 107 PHE A C 1
ATOM 810 O O . PHE A 1 107 ? 25.844 14.133 -0.822 1 88.19 107 PHE A O 1
ATOM 817 N N . GLY A 1 108 ? 23.766 13.32 -0.519 1 89.38 108 GLY A N 1
ATOM 818 C CA . GLY A 1 108 ? 23.859 12.422 -1.656 1 89.38 108 GLY A CA 1
ATOM 819 C C . GLY A 1 108 ? 24.516 11.094 -1.312 1 89.38 108 GLY A C 1
ATOM 820 O O . GLY A 1 108 ? 24.531 10.172 -2.131 1 89.38 108 GLY A O 1
ATOM 821 N N . GLU A 1 109 ? 25.125 10.992 -0.147 1 93.75 109 GLU A N 1
ATOM 822 C CA . GLU A 1 109 ? 25.75 9.734 0.239 1 93.75 109 GLU A CA 1
ATOM 823 C C . GLU A 1 109 ? 24.703 8.672 0.561 1 93.75 109 GLU A C 1
ATOM 825 O O . GLU A 1 109 ? 23.719 8.945 1.27 1 93.75 109 GLU A O 1
ATOM 830 N N . PRO A 1 110 ? 24.859 7.43 0.013 1 96.94 110 PRO A N 1
ATOM 831 C CA . PRO A 1 110 ? 23.891 6.371 0.331 1 96.94 110 PRO A CA 1
ATOM 832 C C . PRO A 1 110 ? 23.75 6.137 1.832 1 96.94 110 PRO A C 1
ATOM 834 O O . PRO A 1 110 ? 24.766 6.008 2.539 1 96.94 110 PRO A O 1
ATOM 837 N N . SER A 1 111 ? 22.484 6.152 2.354 1 97.38 111 SER A N 1
ATOM 838 C CA . SER A 1 111 ? 22.25 6.066 3.789 1 97.38 111 SER A CA 1
ATOM 839 C C . SER A 1 111 ? 20.875 5.465 4.082 1 97.38 111 SER A C 1
ATOM 841 O O . SER A 1 111 ? 20.391 5.535 5.211 1 97.38 111 SER A O 1
ATOM 843 N N . LEU A 1 112 ? 20.281 4.863 3.115 1 97.75 112 LEU A N 1
ATOM 844 C CA . LEU A 1 112 ? 18.906 4.395 3.246 1 97.75 112 LEU A CA 1
ATOM 845 C C . LEU A 1 112 ? 18.797 3.355 4.355 1 97.75 112 LEU A C 1
ATOM 847 O O . LEU A 1 112 ? 17.891 3.43 5.191 1 97.75 112 LEU A O 1
ATOM 851 N N . ASP A 1 113 ? 19.688 2.414 4.359 1 97.5 113 ASP A N 1
ATOM 852 C CA . ASP A 1 113 ? 19.625 1.333 5.336 1 97.5 113 ASP A CA 1
ATOM 853 C C . ASP A 1 113 ? 19.719 1.873 6.762 1 97.5 113 ASP A C 1
ATOM 855 O O . ASP A 1 113 ? 19 1.424 7.656 1 97.5 113 ASP A O 1
ATOM 859 N N . ASP A 1 114 ? 20.562 2.848 6.957 1 97.56 114 ASP A N 1
ATOM 860 C CA . ASP A 1 114 ? 20.734 3.465 8.266 1 97.56 114 ASP A CA 1
ATOM 861 C C . ASP A 1 114 ? 19.469 4.238 8.672 1 97.56 114 ASP A C 1
ATOM 863 O O . ASP A 1 114 ? 19.094 4.25 9.844 1 97.56 114 ASP A O 1
ATOM 867 N N . ARG A 1 115 ? 18.875 4.883 7.754 1 97.62 115 ARG A N 1
ATOM 868 C CA . ARG A 1 115 ? 17.641 5.629 8.016 1 97.62 115 ARG A CA 1
ATOM 869 C C . ARG A 1 115 ? 16.516 4.695 8.453 1 97.62 115 ARG A C 1
ATOM 871 O O . ARG A 1 115 ? 15.758 5.02 9.359 1 97.62 115 ARG A O 1
ATOM 878 N N . PHE A 1 116 ? 16.422 3.547 7.812 1 97.88 116 PHE A N 1
ATOM 879 C CA . PHE A 1 116 ? 15.414 2.572 8.211 1 97.88 116 PHE A CA 1
ATOM 880 C C . PHE A 1 116 ? 15.719 2.012 9.594 1 97.88 116 PHE A C 1
ATOM 882 O O . PHE A 1 116 ? 14.805 1.75 10.383 1 97.88 116 PHE A O 1
ATOM 889 N N . LYS A 1 117 ? 16.984 1.835 9.859 1 96.81 117 LYS A N 1
ATOM 890 C CA . LYS A 1 117 ? 17.375 1.406 11.203 1 96.81 117 LYS A CA 1
ATOM 891 C C . LYS A 1 117 ? 16.938 2.426 12.25 1 96.81 117 LYS A C 1
ATOM 893 O O . LYS A 1 117 ? 16.422 2.055 13.305 1 96.81 117 LYS A O 1
ATOM 898 N N . LEU A 1 118 ? 17.141 3.66 11.953 1 96.25 118 LEU A N 1
ATOM 899 C CA . LEU A 1 118 ? 16.781 4.742 12.859 1 96.25 118 LEU A CA 1
ATOM 900 C C . LEU A 1 118 ? 15.266 4.82 13.031 1 96.25 118 LEU A C 1
ATOM 902 O O . LEU A 1 118 ? 14.781 5.254 14.078 1 96.25 118 LEU A O 1
ATOM 906 N N . PHE A 1 119 ? 14.531 4.402 12.086 1 98.19 119 PHE A N 1
ATOM 907 C CA . PHE A 1 119 ? 13.078 4.457 12.102 1 98.19 119 PHE A CA 1
ATOM 908 C C . PHE A 1 119 ? 12.508 3.461 13.109 1 98.19 119 PHE A C 1
ATOM 910 O O . PHE A 1 119 ? 11.484 3.723 13.742 1 98.19 119 PHE A O 1
ATOM 917 N N . GLU A 1 120 ? 13.125 2.373 13.289 1 97.69 120 GLU A N 1
ATOM 918 C CA . GLU A 1 120 ? 12.523 1.175 13.859 1 97.69 120 GLU A CA 1
ATOM 919 C C . GLU A 1 120 ? 12 1.442 15.273 1 97.69 120 GLU A C 1
ATOM 921 O O . GLU A 1 120 ? 10.812 1.276 15.547 1 97.69 120 GLU A O 1
ATOM 926 N N . LYS A 1 121 ? 12.82 1.903 16.141 1 96.19 121 LYS A N 1
ATOM 927 C CA . LYS A 1 121 ? 12.43 1.994 17.547 1 96.19 121 LYS A CA 1
ATOM 928 C C . LYS A 1 121 ? 11.32 3.02 17.75 1 96.19 121 LYS A C 1
ATOM 930 O O . LYS A 1 121 ? 10.227 2.674 18.203 1 96.19 121 LYS A O 1
ATOM 935 N N . GLN A 1 122 ? 11.531 4.223 17.328 1 96.25 122 GLN A N 1
ATOM 936 C CA . GLN A 1 122 ? 10.547 5.273 17.578 1 96.25 122 GLN A CA 1
ATOM 937 C C . GLN A 1 122 ? 9.328 5.109 16.672 1 96.25 122 GLN A C 1
ATOM 939 O O . GLN A 1 122 ? 8.211 5.438 17.078 1 96.25 122 GLN A O 1
ATOM 944 N N . GLY A 1 123 ? 9.602 4.629 15.469 1 98.56 123 GLY A N 1
ATOM 945 C CA . GLY A 1 123 ? 8.469 4.344 14.609 1 98.56 123 GLY A CA 1
ATOM 946 C C . GLY A 1 123 ? 7.496 3.346 15.203 1 98.56 123 GLY A C 1
ATOM 947 O O . GLY A 1 123 ? 6.285 3.582 15.227 1 98.56 123 GLY A O 1
ATOM 948 N N . MET A 1 124 ? 8.023 2.258 15.734 1 98.69 124 MET A N 1
ATOM 949 C CA . MET A 1 124 ? 7.172 1.254 16.359 1 98.69 124 MET A CA 1
ATOM 950 C C . MET A 1 124 ? 6.555 1.791 17.656 1 98.69 124 MET A C 1
ATOM 952 O O . MET A 1 124 ? 5.375 1.56 17.922 1 98.69 124 MET A O 1
ATOM 956 N N . ASN A 1 125 ? 7.332 2.555 18.422 1 98.75 125 ASN A N 1
ATOM 957 C CA . ASN A 1 125 ? 6.828 3.08 19.688 1 98.75 125 ASN A CA 1
ATOM 958 C C . ASN A 1 125 ? 5.59 3.947 19.484 1 98.75 125 ASN A C 1
ATOM 960 O O . ASN A 1 125 ? 4.559 3.727 20.125 1 98.75 125 ASN A O 1
ATOM 964 N N . ILE A 1 126 ? 5.664 4.875 18.562 1 98.88 126 ILE A N 1
ATOM 965 C CA . ILE A 1 126 ? 4.551 5.805 18.422 1 98.88 126 ILE A CA 1
ATOM 966 C C . ILE A 1 126 ? 3.41 5.129 17.656 1 98.88 126 ILE A C 1
ATOM 968 O O . ILE A 1 126 ? 2.244 5.5 17.812 1 98.88 126 ILE A O 1
ATOM 972 N N . SER A 1 127 ? 3.711 4.129 16.797 1 98.94 127 SER A N 1
ATOM 973 C CA . SER A 1 127 ? 2.652 3.344 16.172 1 98.94 127 SER A CA 1
ATOM 974 C C . SER A 1 127 ? 1.829 2.594 17.219 1 98.94 127 SER A C 1
ATOM 976 O O . SER A 1 127 ? 0.598 2.584 17.156 1 98.94 127 SER A O 1
ATOM 978 N N . ILE A 1 128 ? 2.525 1.957 18.141 1 98.94 128 ILE A N 1
ATOM 979 C CA . ILE A 1 128 ? 1.862 1.201 19.203 1 98.94 128 ILE A CA 1
ATOM 980 C C . ILE A 1 128 ? 1.059 2.15 20.094 1 98.94 128 ILE A C 1
ATOM 982 O O . ILE A 1 128 ? -0.107 1.889 20.391 1 98.94 128 ILE A O 1
ATOM 986 N N . GLU A 1 129 ? 1.64 3.27 20.406 1 98.94 129 GLU A N 1
ATOM 987 C CA . GLU A 1 129 ? 1.013 4.223 21.312 1 98.94 129 GLU A CA 1
ATOM 988 C C . GLU A 1 129 ? -0.274 4.789 20.719 1 98.94 129 GLU A C 1
ATOM 990 O O . GLU A 1 129 ? -1.316 4.797 21.375 1 98.94 129 GLU A O 1
ATOM 995 N N . CYS A 1 130 ? -0.205 5.285 19.484 1 98.94 130 CYS A N 1
ATOM 996 C CA . CYS A 1 130 ? -1.406 5.863 18.891 1 98.94 130 CYS A CA 1
ATOM 997 C C . CYS A 1 130 ? -2.484 4.805 18.703 1 98.94 130 CYS A C 1
ATOM 999 O O . CYS A 1 130 ? -3.674 5.086 18.859 1 98.94 130 CYS A O 1
ATOM 1001 N N . SER A 1 131 ? -2.098 3.562 18.391 1 98.94 131 SER A N 1
ATOM 1002 C CA . SER A 1 131 ? -3.049 2.469 18.219 1 98.94 131 SER A CA 1
ATOM 1003 C C . SER A 1 131 ? -3.738 2.123 19.531 1 98.94 131 SER A C 1
ATOM 1005 O O . SER A 1 131 ? -4.957 1.944 19.578 1 98.94 131 SER A O 1
ATOM 1007 N N . GLU A 1 132 ? -2.928 2.02 20.594 1 98.94 132 GLU A N 1
ATOM 1008 C CA . GLU A 1 132 ? -3.496 1.743 21.922 1 98.94 132 GLU A CA 1
ATOM 1009 C C . GLU A 1 132 ? -4.488 2.828 22.328 1 98.94 132 GLU A C 1
ATOM 1011 O O . GLU A 1 132 ? -5.551 2.529 22.875 1 98.94 132 GLU A O 1
ATOM 1016 N N . ARG A 1 133 ? -4.168 4.074 22.062 1 98.94 133 ARG A N 1
ATOM 1017 C CA . ARG A 1 133 ? -5.055 5.188 22.375 1 98.94 133 ARG A CA 1
ATOM 1018 C C . ARG A 1 133 ? -6.348 5.102 21.578 1 98.94 133 ARG A C 1
ATOM 1020 O O . ARG A 1 133 ? -7.434 5.359 22.109 1 98.94 133 ARG A O 1
ATOM 1027 N N . ALA A 1 134 ? -6.25 4.762 20.297 1 98.88 134 ALA A N 1
ATOM 1028 C CA . ALA A 1 134 ? -7.438 4.629 19.453 1 98.88 134 ALA A CA 1
ATOM 1029 C C . ALA A 1 134 ? -8.336 3.498 19.938 1 98.88 134 ALA A C 1
ATOM 1031 O O . ALA A 1 134 ? -9.562 3.645 19.984 1 98.88 134 ALA A O 1
ATOM 1032 N N . LEU A 1 135 ? -7.719 2.365 20.297 1 98.81 135 LEU A N 1
ATOM 1033 C CA . LEU A 1 135 ? -8.469 1.214 20.781 1 98.81 135 LEU A CA 1
ATOM 1034 C C . LEU A 1 135 ? -9.148 1.525 22.109 1 98.81 135 LEU A C 1
ATOM 1036 O O . LEU A 1 135 ? -10.305 1.159 22.328 1 98.81 135 LEU A O 1
ATOM 1040 N N . LYS A 1 136 ? -8.414 2.213 22.984 1 98.62 136 LYS A N 1
ATOM 1041 C CA . LYS A 1 136 ? -8.984 2.627 24.25 1 98.62 136 LYS A CA 1
ATOM 1042 C C . LYS A 1 136 ? -10.148 3.596 24.047 1 98.62 136 LYS A C 1
ATOM 1044 O O . LYS A 1 136 ? -11.18 3.482 24.703 1 98.62 136 LYS A O 1
ATOM 1049 N N . ASP A 1 137 ? -9.906 4.543 23.156 1 98.31 137 ASP A N 1
ATOM 1050 C CA . ASP A 1 137 ? -10.938 5.52 22.828 1 98.31 137 ASP A CA 1
ATOM 1051 C C . ASP A 1 137 ? -12.188 4.836 22.266 1 98.31 137 ASP A C 1
ATOM 1053 O O . ASP A 1 137 ? -13.312 5.238 22.562 1 98.31 137 ASP A O 1
ATOM 1057 N N . TRP A 1 138 ? -12.023 3.865 21.438 1 98.31 138 TRP A N 1
ATOM 1058 C CA . TRP A 1 138 ? -13.117 3.078 20.875 1 98.31 138 TRP A CA 1
ATOM 1059 C C . TRP A 1 138 ? -13.867 2.336 21.984 1 98.31 138 TRP A C 1
ATOM 1061 O O . TRP A 1 138 ? -15.094 2.273 21.969 1 98.31 138 TRP A O 1
ATOM 1071 N N . GLY A 1 139 ? -13.109 1.722 22.875 1 98 139 GLY A N 1
ATOM 1072 C CA . GLY A 1 139 ? -13.695 1.038 24.016 1 98 139 GLY A CA 1
ATOM 1073 C C . GLY A 1 139 ? -14.203 -0.351 23.688 1 98 139 GLY A C 1
ATOM 1074 O O . GLY A 1 139 ? -14.742 -1.042 24.547 1 98 139 GLY A O 1
ATOM 1075 N N . GLY A 1 140 ? -14.094 -0.795 22.484 1 97 140 GLY A N 1
ATOM 1076 C CA . GLY A 1 140 ? -14.5 -2.139 22.109 1 97 140 GLY A CA 1
ATOM 1077 C C . GLY A 1 140 ? -13.438 -3.188 22.406 1 97 140 GLY A C 1
ATOM 1078 O O . GLY A 1 140 ? -12.344 -2.857 22.844 1 97 140 GLY A O 1
ATOM 1079 N N . ASP A 1 141 ? -13.766 -4.414 22.141 1 97 141 ASP A N 1
ATOM 1080 C CA . ASP A 1 141 ? -12.852 -5.539 22.312 1 97 141 ASP A CA 1
ATOM 1081 C C . ASP A 1 141 ? -11.867 -5.621 21.141 1 97 141 ASP A C 1
ATOM 1083 O O . ASP A 1 141 ? -12.281 -5.738 19.984 1 97 141 ASP A O 1
ATOM 1087 N N . ARG A 1 142 ? -10.672 -5.598 21.406 1 97.56 142 ARG A N 1
ATOM 1088 C CA . ARG A 1 142 ? -9.656 -5.602 20.359 1 97.56 142 ARG A CA 1
ATOM 1089 C C . ARG A 1 142 ? -9.758 -6.863 19.5 1 97.56 142 ARG A C 1
ATOM 1091 O O . ARG A 1 142 ? -9.32 -6.879 18.359 1 97.56 142 ARG A O 1
ATOM 1098 N N . SER A 1 143 ? -10.328 -7.934 20.031 1 97.69 143 SER A N 1
ATOM 1099 C CA . SER A 1 143 ? -10.5 -9.156 19.25 1 97.69 143 SER A CA 1
ATOM 1100 C C . SER A 1 143 ? -11.508 -8.969 18.125 1 97.69 143 SER A C 1
ATOM 1102 O O . SER A 1 143 ? -11.594 -9.789 17.219 1 97.69 143 SER A O 1
ATOM 1104 N N . ALA A 1 144 ? -12.25 -7.887 18.172 1 98.06 144 ALA A N 1
ATOM 1105 C CA . ALA A 1 144 ? -13.258 -7.598 17.156 1 98.06 144 ALA A CA 1
ATOM 1106 C C . ALA A 1 144 ? -12.633 -6.906 15.945 1 98.06 144 ALA A C 1
ATOM 1108 O O . ALA A 1 144 ? -13.266 -6.805 14.891 1 98.06 144 ALA A O 1
ATOM 1109 N N . ILE A 1 145 ? -11.398 -6.453 16.109 1 98.88 145 ILE A N 1
ATOM 1110 C CA . ILE A 1 145 ? -10.727 -5.848 14.961 1 98.88 145 ILE A CA 1
ATOM 1111 C C . ILE A 1 145 ? -10.586 -6.871 13.844 1 98.88 145 ILE A C 1
ATOM 1113 O O . ILE A 1 145 ? -10.07 -7.973 14.062 1 98.88 145 ILE A O 1
ATOM 1117 N N . THR A 1 146 ? -11.047 -6.473 12.672 1 98.81 146 THR A N 1
ATOM 1118 C CA . THR A 1 146 ? -11.039 -7.406 11.555 1 98.81 146 THR A CA 1
ATOM 1119 C C . THR A 1 146 ? -9.961 -7.027 10.547 1 98.81 146 THR A C 1
ATOM 1121 O O . THR A 1 146 ? -9.539 -7.855 9.734 1 98.81 146 THR A O 1
ATOM 1124 N N . HIS A 1 147 ? -9.594 -5.762 10.555 1 98.88 147 HIS A N 1
ATOM 1125 C CA . HIS A 1 147 ? -8.625 -5.254 9.594 1 98.88 147 HIS A CA 1
ATOM 1126 C C . HIS A 1 147 ? -7.609 -4.332 10.258 1 98.88 147 HIS A C 1
ATOM 1128 O O . HIS A 1 147 ? -7.961 -3.561 11.156 1 98.88 147 HIS A O 1
ATOM 1134 N N . LEU A 1 148 ? -6.383 -4.402 9.797 1 98.94 148 LEU A N 1
ATOM 1135 C CA . LEU A 1 148 ? -5.305 -3.475 10.125 1 98.94 148 LEU A CA 1
ATOM 1136 C C . LEU A 1 148 ? -4.594 -3.002 8.859 1 98.94 148 LEU A C 1
ATOM 1138 O O . LEU A 1 148 ? -3.98 -3.805 8.148 1 98.94 148 LEU A O 1
ATOM 1142 N N . ILE A 1 149 ? -4.688 -1.743 8.555 1 98.88 149 ILE A N 1
ATOM 1143 C CA . ILE A 1 149 ? -3.986 -1.155 7.414 1 98.88 149 ILE A CA 1
ATOM 1144 C C . ILE A 1 149 ? -3.029 -0.07 7.902 1 98.88 149 ILE A C 1
ATOM 1146 O O . ILE A 1 149 ? -3.445 0.876 8.578 1 98.88 149 ILE A O 1
ATOM 1150 N N . VAL A 1 150 ? -1.81 -0.182 7.566 1 98.88 150 VAL A N 1
ATOM 1151 C CA . VAL A 1 150 ? -0.783 0.724 8.07 1 98.88 150 VAL A CA 1
ATOM 1152 C C . VAL A 1 150 ? -0.141 1.477 6.91 1 98.88 150 VAL A C 1
ATOM 1154 O O . VAL A 1 150 ? 0.116 0.896 5.852 1 98.88 150 VAL A O 1
ATOM 1157 N N . PHE A 1 151 ? 0.075 2.768 7.125 1 98.75 151 PHE A N 1
ATOM 1158 C CA . PHE A 1 151 ? 0.709 3.639 6.141 1 98.75 151 PHE A CA 1
ATOM 1159 C C . PHE A 1 151 ? 1.982 4.258 6.707 1 98.75 151 PHE A C 1
ATOM 1161 O O . PHE A 1 151 ? 2.025 4.641 7.875 1 98.75 151 PHE A O 1
ATOM 1168 N N . SER A 1 152 ? 3.004 4.367 5.828 1 98.56 152 SER A N 1
ATOM 1169 C CA . SER A 1 152 ? 4.16 5.207 6.117 1 98.56 152 SER A CA 1
ATOM 1170 C C . SER A 1 152 ? 4.871 5.637 4.84 1 98.56 152 SER A C 1
ATOM 1172 O O . SER A 1 152 ? 5.027 4.84 3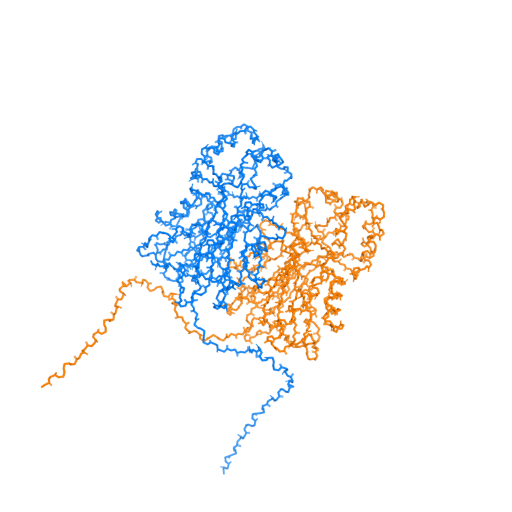.912 1 98.56 152 SER A O 1
ATOM 1174 N N . SER A 1 153 ? 5.266 6.836 4.832 1 97.25 153 SER A N 1
ATOM 1175 C CA . SER A 1 153 ? 6.082 7.332 3.729 1 97.25 153 SER A CA 1
ATOM 1176 C C . SER A 1 153 ? 7.535 7.512 4.156 1 97.25 153 SER A C 1
ATOM 1178 O O . SER A 1 153 ? 8.367 7.957 3.363 1 97.25 153 SER A O 1
ATOM 1180 N N . THR A 1 154 ? 7.879 7.145 5.414 1 98 154 THR A N 1
ATOM 1181 C CA . THR A 1 154 ? 9.18 7.559 5.93 1 98 154 THR A CA 1
ATOM 1182 C C . THR A 1 154 ? 9.969 6.352 6.43 1 98 154 THR A C 1
ATOM 1184 O O . THR A 1 154 ? 11.141 6.48 6.801 1 98 154 THR A O 1
ATOM 1187 N N . GLY A 1 155 ? 9.312 5.234 6.434 1 97.12 155 GLY A N 1
ATOM 1188 C CA . GLY A 1 155 ? 10.055 4.082 6.926 1 97.12 155 GLY A CA 1
ATOM 1189 C C . GLY A 1 155 ? 9.445 2.758 6.508 1 97.12 155 GLY A C 1
ATOM 1190 O O . GLY A 1 155 ? 8.266 2.695 6.148 1 97.12 155 GLY A O 1
ATOM 1191 N N . MET A 1 156 ? 10.297 1.799 6.551 1 95.62 156 MET A N 1
ATOM 1192 C CA . MET A 1 156 ? 9.93 0.41 6.289 1 95.62 156 MET A CA 1
ATOM 1193 C C . MET A 1 156 ? 10.727 -0.54 7.176 1 95.62 156 MET A C 1
ATOM 1195 O O . MET A 1 156 ? 11.875 -0.253 7.523 1 95.62 156 MET A O 1
ATOM 1199 N N . LEU A 1 157 ? 10.102 -1.611 7.527 1 95.94 157 LEU A N 1
ATOM 1200 C CA . LEU A 1 157 ? 10.711 -2.66 8.336 1 95.94 157 LEU A CA 1
ATOM 1201 C C . LEU A 1 157 ? 10.414 -4.039 7.754 1 95.94 157 LEU A C 1
ATOM 1203 O O . LEU A 1 157 ? 9.531 -4.184 6.91 1 95.94 157 LEU A O 1
ATOM 1207 N N . THR A 1 158 ? 11.18 -5.039 8.164 1 92.12 158 THR A N 1
ATOM 1208 C CA . THR A 1 158 ? 10.875 -6.441 7.906 1 92.12 158 THR A CA 1
ATOM 1209 C C . THR A 1 158 ? 11.008 -7.266 9.18 1 92.12 158 THR A C 1
ATOM 1211 O O . THR A 1 158 ? 12.023 -7.191 9.875 1 92.12 158 THR A O 1
ATOM 1214 N N . PRO A 1 159 ? 9.906 -8.07 9.531 1 93.12 159 PRO A N 1
ATOM 1215 C CA . PRO A 1 159 ? 8.562 -7.945 8.969 1 93.12 159 PRO A CA 1
ATOM 1216 C C . PRO A 1 159 ? 8.023 -6.516 9.039 1 93.12 159 PRO A C 1
ATOM 1218 O O . PRO A 1 159 ? 8.445 -5.738 9.898 1 93.12 159 PRO A O 1
ATOM 1221 N N . ALA A 1 160 ? 7.109 -6.207 8.188 1 95.88 160 ALA A N 1
ATOM 1222 C CA . ALA A 1 160 ? 6.625 -4.836 8.031 1 95.88 160 ALA A CA 1
ATOM 1223 C C . ALA A 1 160 ? 5.898 -4.363 9.289 1 95.88 160 ALA A C 1
ATOM 1225 O O . ALA A 1 160 ? 5.648 -5.156 10.203 1 95.88 160 ALA A O 1
ATOM 1226 N N . ILE A 1 161 ? 5.574 -3.084 9.328 1 97.75 161 ILE A N 1
ATOM 1227 C CA . ILE A 1 161 ? 5.027 -2.418 10.508 1 97.75 161 ILE A CA 1
ATOM 1228 C C . ILE A 1 161 ? 3.684 -3.047 10.875 1 97.75 161 ILE A C 1
ATOM 1230 O O . ILE A 1 161 ? 3.395 -3.256 12.055 1 97.75 161 ILE A O 1
ATOM 1234 N N . ASP A 1 162 ? 2.865 -3.396 9.898 1 97.75 162 ASP A N 1
ATOM 1235 C CA . ASP A 1 162 ? 1.55 -3.977 10.156 1 97.75 162 ASP A CA 1
ATOM 1236 C C . ASP A 1 162 ? 1.671 -5.312 10.891 1 97.75 162 ASP A C 1
ATOM 1238 O O . ASP A 1 162 ? 0.963 -5.555 11.867 1 97.75 162 ASP A O 1
ATOM 1242 N N . TYR A 1 163 ? 2.584 -6.164 10.422 1 96.81 163 TYR A N 1
ATOM 1243 C CA . TYR A 1 163 ? 2.807 -7.457 11.062 1 96.81 163 TYR A CA 1
ATOM 1244 C C . TYR A 1 163 ? 3.264 -7.277 12.5 1 96.81 163 TYR A C 1
ATOM 1246 O O . TYR A 1 163 ? 2.738 -7.922 13.414 1 96.81 163 TYR A O 1
ATOM 1254 N N . ARG A 1 164 ? 4.18 -6.391 12.703 1 96.94 164 ARG A N 1
ATOM 1255 C CA . ARG A 1 164 ? 4.73 -6.137 14.031 1 96.94 164 ARG A CA 1
ATOM 1256 C C . ARG A 1 164 ? 3.668 -5.555 14.961 1 96.94 164 ARG A C 1
ATOM 1258 O O . ARG A 1 164 ? 3.607 -5.906 16.141 1 96.94 164 ARG A O 1
ATOM 1265 N N . LEU A 1 165 ? 2.887 -4.684 14.422 1 97.94 165 LEU A N 1
ATOM 1266 C CA . LEU A 1 165 ? 1.832 -4.059 15.211 1 97.94 165 LEU A CA 1
ATOM 1267 C C . LEU A 1 165 ? 0.775 -5.086 15.609 1 97.94 165 LEU A C 1
ATOM 1269 O O . LEU A 1 165 ? 0.232 -5.023 16.719 1 97.94 165 LEU A O 1
ATOM 1273 N N . LEU A 1 166 ? 0.404 -5.941 14.656 1 97.88 166 LEU A N 1
ATOM 1274 C CA . LEU A 1 166 ? -0.558 -7 14.945 1 97.88 166 LEU A CA 1
ATOM 1275 C C . LEU A 1 166 ? -0.141 -7.789 16.188 1 97.88 166 LEU A C 1
ATOM 1277 O O . LEU A 1 166 ? -0.956 -8.023 17.078 1 97.88 166 LEU A O 1
ATOM 1281 N N . GLU A 1 167 ? 1.094 -8.117 16.281 1 96.75 167 GLU A N 1
ATOM 1282 C CA . GLU A 1 167 ? 1.622 -8.859 17.406 1 96.75 167 GLU A CA 1
ATOM 1283 C C . GLU A 1 167 ? 1.688 -7.992 18.656 1 96.75 167 GLU A C 1
ATOM 1285 O O . GLU A 1 167 ? 1.245 -8.406 19.734 1 96.75 167 GLU A O 1
ATOM 1290 N N . ALA A 1 168 ? 2.199 -6.785 18.531 1 97.62 168 ALA A N 1
ATOM 1291 C CA . ALA A 1 168 ? 2.418 -5.891 19.672 1 97.62 168 ALA A CA 1
ATOM 1292 C C . ALA A 1 168 ? 1.099 -5.52 20.344 1 97.62 168 ALA A C 1
ATOM 1294 O O . ALA A 1 168 ? 1.046 -5.328 21.562 1 97.62 168 ALA A O 1
ATOM 1295 N N . LEU A 1 169 ? 0.04 -5.441 19.547 1 98.62 169 LEU A N 1
ATOM 1296 C CA . LEU A 1 169 ? -1.264 -5.031 20.062 1 98.62 169 LEU A CA 1
ATOM 1297 C C . LEU A 1 169 ? -2.08 -6.246 20.5 1 98.62 169 LEU A C 1
ATOM 1299 O O . LEU A 1 169 ? -3.205 -6.102 20.984 1 98.62 169 LEU A O 1
ATOM 1303 N N . ASN A 1 170 ? -1.545 -7.434 20.25 1 97.81 170 ASN A N 1
ATOM 1304 C CA . ASN A 1 170 ? -2.227 -8.68 20.594 1 97.81 170 ASN A CA 1
ATOM 1305 C C . ASN A 1 170 ? -3.568 -8.789 19.875 1 97.81 170 ASN A C 1
ATOM 1307 O O . ASN A 1 170 ? -4.586 -9.094 20.5 1 97.81 170 ASN A O 1
ATOM 1311 N N . LEU A 1 171 ? -3.549 -8.469 18.641 1 98.44 171 LEU A N 1
ATOM 1312 C CA . LEU A 1 171 ? -4.738 -8.672 17.828 1 98.44 171 LEU A CA 1
ATOM 1313 C C . LEU A 1 171 ? -4.867 -10.133 17.406 1 98.44 171 LEU A C 1
ATOM 1315 O O . LEU A 1 171 ? -3.92 -10.906 17.547 1 98.44 171 LEU A O 1
ATOM 1319 N N . SER A 1 172 ? -6.035 -10.461 16.922 1 98.06 172 SER A N 1
ATOM 1320 C CA . SER A 1 172 ? -6.238 -11.805 16.391 1 98.06 172 SER A CA 1
ATOM 1321 C C . SER A 1 172 ? -5.262 -12.109 15.258 1 98.06 172 SER A C 1
ATOM 1323 O O . SER A 1 172 ? -4.996 -11.25 14.414 1 98.06 172 SER A O 1
ATOM 1325 N N . PRO A 1 173 ? -4.715 -13.328 15.195 1 97.31 173 PRO A N 1
ATOM 1326 C CA . PRO A 1 173 ? -3.844 -13.703 14.078 1 97.31 173 PRO A CA 1
ATOM 1327 C C . PRO A 1 173 ? -4.582 -13.734 12.742 1 97.31 173 PRO A C 1
ATOM 1329 O O . PRO A 1 173 ? -3.949 -13.852 11.688 1 97.31 173 PRO A O 1
ATOM 1332 N N . ASN A 1 174 ? -5.906 -13.625 12.758 1 97.94 174 ASN A N 1
ATOM 1333 C CA . ASN A 1 174 ? -6.711 -13.734 11.539 1 97.94 174 ASN A CA 1
ATOM 1334 C C . ASN A 1 174 ? -7.09 -12.359 11 1 97.94 174 ASN A C 1
ATOM 1336 O O . ASN A 1 174 ? -7.824 -12.258 10.016 1 97.94 174 ASN A O 1
ATOM 1340 N N . VAL A 1 175 ? -6.551 -11.273 11.633 1 98.62 175 VAL A N 1
ATOM 1341 C CA . VAL A 1 175 ? -6.805 -9.93 11.141 1 98.62 175 VAL A CA 1
ATOM 1342 C C . VAL A 1 175 ? -6.242 -9.781 9.727 1 98.62 175 VAL A C 1
ATOM 1344 O O . VAL A 1 175 ? -5.094 -10.148 9.461 1 98.62 175 VAL A O 1
ATOM 1347 N N . LYS A 1 176 ? -7.09 -9.352 8.828 1 98.62 176 LYS A N 1
ATOM 1348 C CA . LYS A 1 176 ? -6.609 -8.969 7.504 1 98.62 176 LYS A CA 1
ATOM 1349 C C . LYS A 1 176 ? -5.75 -7.711 7.574 1 98.62 176 LYS A C 1
ATOM 1351 O O . LYS A 1 176 ? -6.215 -6.656 8.008 1 98.62 176 LYS A O 1
ATOM 1356 N N . HIS A 1 177 ? -4.496 -7.828 7.172 1 98.31 177 HIS A N 1
ATOM 1357 C CA . HIS A 1 177 ? -3.607 -6.688 7.371 1 98.31 177 HIS A CA 1
ATOM 1358 C C . HIS A 1 177 ? -2.668 -6.504 6.184 1 98.31 177 HIS A C 1
ATOM 1360 O O . HIS A 1 177 ? -2.396 -7.457 5.449 1 98.31 177 HIS A O 1
ATOM 1366 N N . TYR A 1 178 ? -2.211 -5.258 5.891 1 97.88 178 TYR A N 1
ATOM 1367 C CA . TYR A 1 178 ? -1.141 -4.961 4.945 1 97.88 178 TYR A CA 1
ATOM 1368 C C . TYR A 1 178 ? -0.558 -3.576 5.195 1 97.88 178 TYR A C 1
ATOM 1370 O O . TYR A 1 178 ? -1.146 -2.77 5.918 1 97.88 178 TYR A O 1
ATOM 1378 N N . PHE A 1 179 ? 0.545 -3.387 4.648 1 98.06 179 PHE A N 1
ATOM 1379 C CA . PHE A 1 179 ? 1.331 -2.17 4.809 1 98.06 179 PHE A CA 1
ATOM 1380 C C . PHE A 1 179 ? 1.456 -1.427 3.484 1 98.06 179 PHE A C 1
ATOM 1382 O O . PHE A 1 179 ? 1.799 -2.025 2.461 1 98.06 179 PHE A O 1
ATOM 1389 N N . VAL A 1 180 ? 1.104 -0.108 3.508 1 98.12 180 VAL A N 1
ATOM 1390 C CA . VAL A 1 180 ? 1.25 0.759 2.344 1 98.12 180 VAL A CA 1
ATOM 1391 C C . VAL A 1 180 ? 2.41 1.727 2.564 1 98.12 180 VAL A C 1
ATOM 1393 O O . VAL A 1 180 ? 2.324 2.631 3.398 1 98.12 180 VAL A O 1
ATOM 1396 N N . SER A 1 181 ? 3.41 1.611 1.75 1 96.5 181 SER A N 1
ATOM 1397 C CA . SER A 1 181 ? 4.613 2.408 1.971 1 96.5 181 SER A CA 1
ATOM 1398 C C . SER A 1 181 ? 4.793 3.449 0.872 1 96.5 181 SER A C 1
ATOM 1400 O O . SER A 1 181 ? 4.469 3.197 -0.291 1 96.5 181 SER A O 1
ATOM 1402 N N . PHE A 1 182 ? 5.176 4.656 1.212 1 96.25 182 PHE A N 1
ATOM 1403 C CA . PHE A 1 182 ? 5.715 5.719 0.367 1 96.25 182 PHE A CA 1
ATOM 1404 C C . PHE A 1 182 ? 4.641 6.254 -0.574 1 96.25 182 PHE A C 1
ATOM 1406 O O . PHE A 1 182 ? 4.922 6.559 -1.735 1 96.25 182 PHE A O 1
ATOM 1413 N N . LEU A 1 183 ? 3.494 6.32 -0.067 1 94.94 183 LEU A N 1
ATOM 1414 C CA . LEU A 1 183 ? 2.395 6.875 -0.845 1 94.94 183 LEU A CA 1
ATOM 1415 C C . LEU A 1 183 ? 2.426 8.398 -0.815 1 94.94 183 LEU A C 1
ATOM 1417 O O . LEU A 1 183 ? 2.217 9.055 -1.843 1 94.94 183 LEU A O 1
ATOM 1421 N N . GLY A 1 184 ? 2.604 8.938 0.406 1 93.94 184 GLY A N 1
ATOM 1422 C CA . GLY A 1 184 ? 2.621 10.391 0.559 1 93.94 184 GLY A CA 1
ATOM 1423 C C . GLY A 1 184 ? 1.576 10.898 1.533 1 93.94 184 GLY A C 1
ATOM 1424 O O . GLY A 1 184 ? 1.068 10.141 2.361 1 93.94 184 GLY A O 1
ATOM 1425 N N . CYS A 1 185 ? 1.301 12.188 1.427 1 96.31 185 CYS A N 1
ATOM 1426 C CA . CYS A 1 185 ? 0.591 12.93 2.463 1 96.31 185 CYS A CA 1
ATOM 1427 C C . CYS A 1 185 ? -0.897 12.602 2.445 1 96.31 185 CYS A C 1
ATOM 1429 O O . CYS A 1 185 ? -1.588 12.781 3.449 1 96.31 185 CYS A O 1
ATOM 1431 N N . HIS A 1 186 ? -1.407 12.164 1.34 1 97.75 186 HIS A N 1
ATOM 1432 C CA . HIS A 1 186 ? -2.836 11.875 1.268 1 97.75 186 HIS A CA 1
ATOM 1433 C C . HIS A 1 186 ? -3.139 10.469 1.783 1 97.75 186 HIS A C 1
ATOM 1435 O O . HIS A 1 186 ? -4.289 10.031 1.755 1 97.75 186 HIS A O 1
ATOM 1441 N N . GLY A 1 187 ? -2.125 9.766 2.264 1 98.31 187 GLY A N 1
ATOM 1442 C CA . GLY A 1 187 ? -2.275 8.398 2.727 1 98.31 187 GLY A CA 1
ATOM 1443 C C . GLY A 1 187 ? -3.324 8.242 3.812 1 98.31 187 GLY A C 1
ATOM 1444 O O . GLY A 1 187 ? -4.086 7.273 3.816 1 98.31 187 GLY A O 1
ATOM 1445 N N . GLY A 1 188 ? -3.402 9.156 4.75 1 98.75 188 GLY A N 1
ATOM 1446 C CA . GLY A 1 188 ? -4.383 9.094 5.82 1 98.75 188 GLY A CA 1
ATOM 1447 C C . GLY A 1 188 ? -5.816 9.117 5.32 1 98.75 188 GLY A C 1
ATOM 1448 O O . GLY A 1 188 ? -6.66 8.352 5.797 1 98.75 188 GLY A O 1
ATOM 1449 N N . VAL A 1 189 ? -6.098 9.953 4.348 1 98.88 189 VAL A N 1
ATOM 1450 C CA . VAL A 1 189 ? -7.453 10.078 3.818 1 98.88 189 VAL A CA 1
ATOM 1451 C C . VAL A 1 189 ? -7.781 8.867 2.943 1 98.88 189 VAL A C 1
ATOM 1453 O O . VAL A 1 189 ? -8.922 8.398 2.928 1 98.88 189 VAL A O 1
ATOM 1456 N N . ILE A 1 190 ? -6.785 8.359 2.248 1 98.81 190 ILE A N 1
ATOM 1457 C CA . ILE A 1 190 ? -6.969 7.117 1.505 1 98.81 190 ILE A CA 1
ATOM 1458 C C . ILE A 1 190 ? -7.297 5.98 2.471 1 98.81 190 ILE A C 1
ATOM 1460 O O . ILE A 1 190 ? -8.164 5.148 2.189 1 98.81 190 ILE A O 1
ATOM 1464 N N . GLY A 1 191 ? -6.59 5.977 3.582 1 98.75 191 GLY A N 1
ATOM 1465 C CA . GLY A 1 191 ? -6.922 5.02 4.625 1 98.75 191 GLY A CA 1
ATOM 1466 C C . GLY A 1 191 ? -8.359 5.137 5.105 1 98.75 191 GLY A C 1
ATOM 1467 O O . GLY A 1 191 ? -9.055 4.129 5.238 1 98.75 191 GLY A O 1
ATOM 1468 N N . LEU A 1 192 ? -8.844 6.336 5.316 1 98.75 192 LEU A N 1
ATOM 1469 C CA . LEU A 1 192 ? -10.211 6.578 5.762 1 98.75 192 LEU A CA 1
ATOM 1470 C C . LEU A 1 192 ? -11.219 6.07 4.734 1 98.75 192 LEU A C 1
ATOM 1472 O O . LEU A 1 192 ? -12.156 5.348 5.082 1 98.75 192 LEU A O 1
ATOM 1476 N N . ARG A 1 193 ? -10.992 6.43 3.51 1 98.06 193 ARG A N 1
ATOM 1477 C CA . ARG A 1 193 ? -11.953 6.035 2.488 1 98.06 193 ARG A CA 1
ATOM 1478 C C . ARG A 1 193 ? -11.977 4.52 2.311 1 98.06 193 ARG A C 1
ATOM 1480 O O . ARG A 1 193 ? -13.039 3.928 2.109 1 98.06 193 ARG A O 1
ATOM 1487 N N . THR A 1 194 ? -10.805 3.912 2.379 1 98.38 194 THR A N 1
ATOM 1488 C CA . THR A 1 194 ? -10.719 2.461 2.26 1 98.38 194 THR A CA 1
ATOM 1489 C C . THR A 1 194 ? -11.438 1.782 3.424 1 98.38 194 THR A C 1
ATOM 1491 O O . THR A 1 194 ? -12.211 0.847 3.223 1 98.38 194 THR A O 1
ATOM 1494 N N . ALA A 1 195 ? -11.234 2.289 4.586 1 98.75 195 ALA A N 1
ATOM 1495 C CA . ALA A 1 195 ? -11.891 1.748 5.773 1 98.75 195 ALA A CA 1
ATOM 1496 C C . ALA A 1 195 ? -13.406 1.909 5.68 1 98.75 195 ALA A C 1
ATOM 1498 O O . ALA A 1 195 ? -14.156 1.022 6.094 1 98.75 195 ALA A O 1
ATOM 1499 N N . CYS A 1 196 ? -13.836 3.041 5.164 1 98.31 196 CYS A N 1
ATOM 1500 C CA . CYS A 1 196 ? -15.258 3.295 4.984 1 98.31 196 CYS A CA 1
ATOM 1501 C C . CYS A 1 196 ? -15.898 2.225 4.109 1 98.31 196 CYS A C 1
ATOM 1503 O O . CYS A 1 196 ? -16.922 1.65 4.473 1 98.31 196 CYS A O 1
ATOM 1505 N N . GLU A 1 197 ? -15.258 1.919 3.045 1 97.38 197 GLU A N 1
ATOM 1506 C CA . GLU A 1 197 ? -15.797 0.943 2.104 1 97.38 197 GLU A CA 1
ATOM 1507 C C . GLU A 1 197 ? -15.781 -0.463 2.695 1 97.38 197 GLU A C 1
ATOM 1509 O O . GLU A 1 197 ? -16.734 -1.224 2.527 1 97.38 197 GLU A O 1
ATOM 1514 N N . ILE A 1 198 ? -14.719 -0.803 3.408 1 98 198 ILE A N 1
ATOM 1515 C CA . ILE A 1 198 ? -14.641 -2.098 4.074 1 98 198 ILE A CA 1
ATOM 1516 C C . ILE A 1 198 ? -15.758 -2.217 5.105 1 98 198 ILE A C 1
ATOM 1518 O O . ILE A 1 198 ? -16.438 -3.246 5.184 1 98 198 ILE A O 1
ATOM 1522 N N . ALA A 1 199 ? -15.977 -1.172 5.832 1 97.62 199 ALA A N 1
ATOM 1523 C CA . ALA A 1 199 ? -17.016 -1.173 6.867 1 97.62 199 ALA A CA 1
ATOM 1524 C C . ALA A 1 199 ? -18.406 -1.254 6.25 1 97.62 199 ALA A C 1
ATOM 1526 O O . ALA A 1 199 ? -19.312 -1.836 6.84 1 97.62 199 ALA A O 1
ATOM 1527 N N . GLU A 1 200 ? -18.594 -0.657 5.102 1 95.19 200 GLU A N 1
ATOM 1528 C CA . GLU A 1 200 ? -19.875 -0.697 4.41 1 95.19 200 GLU A CA 1
ATOM 1529 C C . GLU A 1 200 ? -20.203 -2.113 3.949 1 95.19 200 GLU A C 1
ATOM 1531 O O . GLU A 1 200 ? -21.375 -2.482 3.863 1 95.19 200 GLU A O 1
ATOM 1536 N N . ALA A 1 201 ? -19.219 -2.904 3.723 1 93.81 201 ALA A N 1
ATOM 1537 C CA . ALA A 1 201 ? -19.406 -4.246 3.18 1 93.81 201 ALA A CA 1
ATOM 1538 C C . ALA A 1 201 ? -20.031 -5.172 4.211 1 93.81 201 ALA A C 1
ATOM 1540 O O . ALA A 1 201 ? -20.797 -6.078 3.859 1 93.81 201 ALA A O 1
ATOM 1541 N N . ASP A 1 202 ? -19.688 -4.996 5.504 1 93.94 202 ASP A N 1
ATOM 1542 C CA . ASP A 1 202 ? -20.141 -5.871 6.582 1 93.94 202 ASP A CA 1
ATOM 1543 C C . ASP A 1 202 ? -20.188 -5.129 7.914 1 93.94 202 ASP A C 1
ATOM 1545 O O . ASP A 1 202 ? -19.156 -4.617 8.375 1 93.94 202 ASP A O 1
ATOM 1549 N N . PRO A 1 203 ? -21.328 -5.117 8.586 1 93.5 203 PRO A N 1
ATOM 1550 C CA . PRO A 1 203 ? -21.453 -4.395 9.859 1 93.5 203 PRO A CA 1
ATOM 1551 C C . PRO A 1 203 ? -20.516 -4.934 10.938 1 93.5 203 PRO A C 1
ATOM 1553 O O . PRO A 1 203 ? -20.297 -4.262 11.945 1 93.5 203 PRO A O 1
ATOM 1556 N N . LYS A 1 204 ? -19.938 -6.098 10.742 1 94.81 204 LYS A N 1
ATOM 1557 C CA . LYS A 1 204 ? -19.047 -6.695 11.734 1 94.81 204 LYS A CA 1
ATOM 1558 C C . LYS A 1 204 ? -17.609 -6.188 11.562 1 94.81 204 LYS A C 1
ATOM 1560 O O . LYS A 1 204 ? -16.766 -6.398 12.43 1 94.81 204 LYS A O 1
ATOM 1565 N N . HIS A 1 205 ? -17.406 -5.566 10.5 1 97.69 205 HIS A N 1
ATOM 1566 C CA . HIS A 1 205 ? -16.047 -5.105 10.242 1 97.69 205 HIS A CA 1
ATOM 1567 C C . HIS A 1 205 ? -15.664 -3.965 11.18 1 97.69 205 HIS A C 1
ATOM 1569 O O . HIS A 1 205 ? -16.453 -3.041 11.391 1 97.69 205 HIS A O 1
ATOM 1575 N N . ARG A 1 206 ? -14.5 -4.086 11.766 1 98.81 206 ARG A N 1
ATOM 1576 C CA . ARG A 1 206 ? -13.781 -3.059 12.516 1 98.81 206 ARG A CA 1
ATOM 1577 C C . ARG A 1 206 ? -12.375 -2.865 11.977 1 98.81 206 ARG A C 1
ATOM 1579 O O . ARG A 1 206 ? -11.531 -3.758 12.086 1 98.81 206 ARG A O 1
ATOM 1586 N N . VAL A 1 207 ? -12.133 -1.688 11.406 1 98.94 207 VAL A N 1
ATOM 1587 C CA . VAL A 1 207 ? -10.891 -1.446 10.68 1 98.94 207 VAL A CA 1
ATOM 1588 C C . VAL A 1 207 ? -10 -0.498 11.484 1 98.94 207 VAL A C 1
ATOM 1590 O O . VAL A 1 207 ? -10.398 0.631 11.781 1 98.94 207 VAL A O 1
ATOM 1593 N N . LEU A 1 208 ? -8.828 -0.936 11.859 1 98.94 208 LEU A N 1
ATOM 1594 C CA . LEU A 1 208 ? -7.801 -0.086 12.461 1 98.94 208 LEU A CA 1
ATOM 1595 C C . LEU A 1 208 ? -6.855 0.458 11.398 1 98.94 208 LEU A C 1
ATOM 1597 O O . LEU A 1 208 ? -6.176 -0.311 10.711 1 98.94 208 LEU A O 1
ATOM 1601 N N . ILE A 1 209 ? -6.859 1.772 11.242 1 98.94 209 ILE A N 1
ATOM 1602 C CA . ILE A 1 209 ? -5.922 2.463 10.359 1 98.94 209 ILE A CA 1
ATOM 1603 C C . ILE A 1 209 ? -4.812 3.104 11.188 1 98.94 209 ILE A C 1
ATOM 1605 O O . ILE A 1 209 ? -5.082 3.771 12.188 1 98.94 209 ILE A O 1
ATOM 1609 N N . VAL A 1 210 ? -3.566 2.914 10.734 1 98.94 210 VAL A N 1
ATOM 1610 C CA . VAL A 1 210 ? -2.436 3.523 11.422 1 98.94 210 VAL A CA 1
ATOM 1611 C C . VAL A 1 210 ? -1.518 4.203 10.414 1 98.94 210 VAL A C 1
ATOM 1613 O O . VAL A 1 210 ? -1.101 3.588 9.43 1 98.94 210 VAL A O 1
ATOM 1616 N N . CYS A 1 211 ? -1.229 5.453 10.602 1 98.94 211 CYS A N 1
ATOM 1617 C CA . CYS A 1 211 ? -0.244 6.203 9.828 1 98.94 211 CYS A CA 1
ATOM 1618 C C . CYS A 1 211 ? 0.937 6.609 10.703 1 98.94 211 CYS A C 1
ATOM 1620 O O . CYS A 1 211 ? 0.76 7.285 11.719 1 98.94 211 CYS A O 1
ATOM 1622 N N . THR A 1 212 ? 2.121 6.223 10.305 1 98.94 212 THR A N 1
ATOM 1623 C CA . THR A 1 212 ? 3.326 6.531 11.062 1 98.94 212 THR A CA 1
ATOM 1624 C C . THR A 1 212 ? 4.363 7.215 10.18 1 98.94 212 THR A C 1
ATOM 1626 O O . THR A 1 212 ? 4.801 6.648 9.18 1 98.94 212 THR A O 1
ATOM 1629 N N . GLU A 1 213 ? 4.797 8.383 10.633 1 98.81 213 GLU A N 1
ATOM 1630 C CA . GLU A 1 213 ? 5.73 9.188 9.844 1 98.81 213 GLU A CA 1
ATOM 1631 C C . GLU A 1 213 ? 6.848 9.75 10.719 1 98.81 213 GLU A C 1
ATOM 1633 O O . GLU A 1 213 ? 6.582 10.445 11.703 1 98.81 213 GLU A O 1
ATOM 1638 N N . LEU A 1 214 ? 8.047 9.422 10.375 1 98.62 214 LEU A N 1
ATOM 1639 C CA . LEU A 1 214 ? 9.242 10.016 10.977 1 98.62 214 LEU A CA 1
ATOM 1640 C C . LEU A 1 214 ? 10.086 10.711 9.914 1 98.62 214 LEU A C 1
ATOM 1642 O O . LEU A 1 214 ? 11.117 10.18 9.484 1 98.62 214 LEU A O 1
ATOM 1646 N N . SER A 1 215 ? 9.719 11.891 9.617 1 97.25 215 SER A N 1
ATOM 1647 C CA . SER A 1 215 ? 10.438 12.648 8.594 1 97.25 215 SER A CA 1
ATOM 1648 C C . SER A 1 215 ? 11.852 12.992 9.047 1 97.25 215 SER A C 1
ATOM 1650 O O . SER A 1 215 ? 12.758 13.148 8.227 1 97.25 215 SER A O 1
ATOM 1652 N N . SER A 1 216 ? 12.094 13.055 10.289 1 96.75 216 SER A N 1
ATOM 1653 C CA . SER A 1 216 ? 13.406 13.406 10.812 1 96.75 216 SER A CA 1
ATOM 1654 C C . SER A 1 216 ? 14.461 12.383 10.414 1 96.75 216 SER A C 1
ATOM 1656 O O . SER A 1 216 ? 15.617 12.727 10.18 1 96.75 216 SER A O 1
ATOM 1658 N N . VAL A 1 217 ? 14.07 11.109 10.25 1 97 217 VAL A N 1
ATOM 1659 C CA . VAL A 1 217 ? 15.047 10.078 9.906 1 97 217 VAL A CA 1
ATOM 1660 C C . VAL A 1 217 ? 15.359 10.148 8.414 1 97 217 VAL A C 1
ATOM 1662 O O . VAL A 1 217 ? 16.359 9.586 7.965 1 97 217 VAL A O 1
ATOM 1665 N N . GLN A 1 218 ? 14.523 10.867 7.672 1 95.75 218 GLN A N 1
ATOM 1666 C CA . GLN A 1 218 ? 14.688 10.977 6.227 1 95.75 218 GLN A CA 1
ATOM 1667 C C . GLN A 1 218 ? 15.219 12.352 5.832 1 95.75 218 GLN A C 1
ATOM 1669 O O . GLN A 1 218 ? 15.266 12.688 4.648 1 95.75 218 GLN A O 1
ATOM 1674 N N . ALA A 1 219 ? 15.602 13.133 6.785 1 89.88 219 ALA A N 1
ATOM 1675 C CA . ALA A 1 219 ? 16.047 14.5 6.527 1 89.88 219 ALA A CA 1
ATOM 1676 C C . ALA A 1 219 ? 17.25 14.516 5.598 1 89.88 219 ALA A C 1
ATOM 1678 O O . ALA A 1 219 ? 18.203 13.75 5.793 1 89.88 219 ALA A O 1
ATOM 1679 N N . GLN A 1 220 ? 17.141 15.297 4.59 1 86.62 220 GLN A N 1
ATOM 1680 C CA . GLN A 1 220 ? 18.25 15.492 3.67 1 86.62 220 GLN A CA 1
ATOM 1681 C C . GLN A 1 220 ? 18.953 16.828 3.92 1 86.62 220 GLN A C 1
ATOM 1683 O O . GLN A 1 220 ? 18.297 17.859 4.027 1 86.62 220 GLN A O 1
ATOM 1688 N N . ASN A 1 221 ? 20.172 16.719 3.953 1 86.31 221 ASN A N 1
ATOM 1689 C CA . ASN A 1 221 ? 20.953 17.938 4.191 1 86.31 221 ASN A CA 1
ATOM 1690 C C . ASN A 1 221 ? 20.875 18.906 3.01 1 86.31 221 ASN A C 1
ATOM 1692 O O . ASN A 1 221 ? 20.359 18.547 1.947 1 86.31 221 ASN A O 1
ATOM 1696 N N . ILE A 1 222 ? 21.375 20.062 3.293 1 86.44 222 ILE A N 1
ATOM 1697 C CA . ILE A 1 222 ? 21.375 21.109 2.283 1 86.44 222 ILE A CA 1
ATOM 1698 C C . ILE A 1 222 ? 22.297 20.719 1.129 1 86.44 222 ILE A C 1
ATOM 1700 O O . ILE A 1 222 ? 23.422 20.266 1.35 1 86.44 222 ILE A O 1
ATOM 1704 N N . ASP A 1 223 ? 21.766 20.812 -0.026 1 86.62 223 ASP A N 1
ATOM 1705 C CA . ASP A 1 223 ? 22.578 20.609 -1.224 1 86.62 223 ASP A CA 1
ATOM 1706 C C . ASP A 1 223 ? 23.719 21.625 -1.291 1 86.62 223 ASP A C 1
ATOM 1708 O O . ASP A 1 223 ? 23.469 22.828 -1.421 1 86.62 223 ASP A O 1
ATOM 1712 N N . PRO A 1 224 ? 24.875 21.125 -1.325 1 85.69 224 PRO A N 1
ATOM 1713 C CA . PRO A 1 224 ? 26 22.062 -1.356 1 85.69 224 PRO A CA 1
ATOM 1714 C C . PRO A 1 224 ? 26 22.922 -2.617 1 85.69 224 PRO A C 1
ATOM 1716 O O . PRO A 1 224 ? 26.531 24.047 -2.604 1 85.69 224 PRO A O 1
ATOM 1719 N N . ALA A 1 225 ? 25.438 22.406 -3.666 1 84.94 225 ALA A N 1
ATOM 1720 C CA . ALA A 1 225 ? 25.375 23.156 -4.914 1 84.94 225 ALA A CA 1
ATOM 1721 C C . ALA A 1 225 ? 24.203 24.141 -4.898 1 84.94 225 ALA A C 1
ATOM 1723 O O . ALA A 1 225 ? 24.062 24.969 -5.793 1 84.94 225 ALA A O 1
ATOM 1724 N N . PHE A 1 226 ? 23.359 24.062 -3.879 1 82.94 226 PHE A N 1
ATOM 1725 C CA . PHE A 1 226 ? 22.219 24.938 -3.633 1 82.94 226 PHE A CA 1
ATOM 1726 C C . PHE A 1 226 ? 21.266 24.922 -4.816 1 82.94 226 PHE A C 1
ATOM 1728 O O . PHE A 1 226 ? 20.719 25.969 -5.195 1 82.94 226 PHE A O 1
ATOM 1735 N N . THR A 1 227 ? 21.125 23.797 -5.441 1 80.19 227 THR A N 1
ATOM 1736 C CA . THR A 1 227 ? 20.219 23.625 -6.582 1 80.19 227 THR A CA 1
ATOM 1737 C C . THR A 1 227 ? 18.922 22.969 -6.148 1 80.19 227 THR A C 1
ATOM 1739 O O . THR A 1 227 ? 17.922 23.016 -6.875 1 80.19 227 THR A O 1
ATOM 1742 N N . ARG A 1 228 ? 18.969 22.422 -5.027 1 82.81 228 ARG A N 1
ATOM 1743 C CA . ARG A 1 228 ? 17.781 21.75 -4.504 1 82.81 228 ARG A CA 1
ATOM 1744 C C . ARG A 1 228 ? 17.234 22.484 -3.283 1 82.81 228 ARG A C 1
ATOM 1746 O O . ARG A 1 228 ? 17.266 21.953 -2.17 1 82.81 228 ARG A O 1
ATOM 1753 N N . LEU A 1 229 ? 16.578 23.547 -3.463 1 84.69 229 LEU A N 1
ATOM 1754 C CA . LEU A 1 229 ? 16.094 24.391 -2.383 1 84.69 229 LEU A CA 1
ATOM 1755 C C . LEU A 1 229 ? 14.883 23.766 -1.698 1 84.69 229 LEU A C 1
ATOM 1757 O O . LEU A 1 229 ? 14.602 24.047 -0.53 1 84.69 229 LEU A O 1
ATOM 1761 N N . ASN A 1 230 ? 14.305 22.875 -2.428 1 86.81 230 ASN A N 1
ATOM 1762 C CA . ASN A 1 230 ? 13.125 22.188 -1.901 1 86.81 230 ASN A CA 1
ATOM 1763 C C . ASN A 1 230 ? 13.461 21.375 -0.66 1 86.81 230 ASN A C 1
ATOM 1765 O O . ASN A 1 230 ? 12.625 21.219 0.229 1 86.81 230 ASN A O 1
ATOM 1769 N N . ASN A 1 231 ? 14.68 20.938 -0.597 1 86.31 231 ASN A N 1
ATOM 1770 C CA . ASN A 1 231 ? 15.086 20.156 0.565 1 86.31 231 ASN A CA 1
ATOM 1771 C C . ASN A 1 231 ? 15.008 20.984 1.849 1 86.31 231 ASN A C 1
ATOM 1773 O O . ASN A 1 231 ? 14.695 20.453 2.914 1 86.31 231 ASN A O 1
ATOM 1777 N N . ILE A 1 232 ? 15.273 22.219 1.703 1 88.88 232 ILE A N 1
ATOM 1778 C CA . ILE A 1 232 ? 15.219 23.109 2.859 1 88.88 232 ILE A CA 1
ATOM 1779 C C . ILE A 1 232 ? 13.766 23.312 3.285 1 88.88 232 ILE A C 1
ATOM 1781 O O . ILE A 1 232 ? 13.453 23.312 4.477 1 88.88 232 ILE A O 1
ATOM 1785 N N . VAL A 1 233 ? 12.891 23.406 2.324 1 91.06 233 VAL A N 1
ATOM 1786 C CA . VAL A 1 233 ? 11.469 23.578 2.602 1 91.06 233 VAL A CA 1
ATOM 1787 C C . VAL A 1 233 ? 10.93 22.359 3.332 1 91.06 233 VAL A C 1
ATOM 1789 O O . VAL A 1 233 ? 10.305 22.484 4.387 1 91.06 233 VAL A O 1
ATOM 1792 N N . THR A 1 234 ? 11.203 21.203 2.795 1 91.75 234 THR A N 1
ATOM 1793 C CA . THR A 1 234 ? 10.672 19.969 3.375 1 91.75 234 THR A CA 1
ATOM 1794 C C . THR A 1 234 ? 11.281 19.719 4.754 1 91.75 234 THR A C 1
ATOM 1796 O O . THR A 1 234 ? 10.586 19.281 5.676 1 91.75 234 THR A O 1
ATOM 1799 N N . LEU A 1 235 ? 12.555 20.047 4.883 1 90.81 235 LEU A N 1
ATOM 1800 C CA . LEU A 1 235 ? 13.203 19.938 6.184 1 90.81 235 LEU A CA 1
ATOM 1801 C C . LEU A 1 235 ? 12.523 20.828 7.211 1 90.81 235 LEU A C 1
ATOM 1803 O O . LEU A 1 235 ? 12.406 20.453 8.383 1 90.81 235 LEU A O 1
ATOM 1807 N N . THR A 1 236 ? 12.141 21.922 6.762 1 93.81 236 THR A N 1
ATOM 1808 C CA . THR A 1 236 ? 11.562 22.922 7.656 1 93.81 236 THR A CA 1
ATOM 1809 C C . THR A 1 236 ? 10.133 22.531 8.039 1 93.81 236 THR A C 1
ATOM 1811 O O . THR A 1 236 ? 9.766 22.594 9.211 1 93.81 236 THR A O 1
ATOM 1814 N N . ILE A 1 237 ? 9.359 22.016 7.129 1 96.25 237 ILE A N 1
ATOM 1815 C CA . ILE A 1 237 ? 7.926 21.938 7.398 1 96.25 237 ILE A CA 1
ATOM 1816 C C . ILE A 1 237 ? 7.578 20.547 7.934 1 96.25 237 ILE A C 1
ATOM 1818 O O . ILE A 1 237 ? 6.559 20.375 8.609 1 96.25 237 ILE A O 1
ATOM 1822 N N . PHE A 1 238 ? 8.383 19.531 7.637 1 97.38 238 PHE A N 1
ATOM 1823 C CA . PHE A 1 238 ? 8.023 18.172 7.992 1 97.38 238 PHE A CA 1
ATOM 1824 C C . PHE A 1 238 ? 8.312 17.891 9.461 1 97.38 238 PHE A C 1
ATOM 1826 O O . PHE A 1 238 ? 9.328 18.344 10 1 97.38 238 PHE A O 1
ATOM 1833 N N . GLY A 1 239 ? 7.391 17.234 10.125 1 98.19 239 GLY A N 1
ATOM 1834 C CA . GLY A 1 239 ? 7.508 16.766 11.492 1 98.19 239 GLY A CA 1
ATOM 1835 C C . GLY A 1 239 ? 7.23 15.273 11.641 1 98.19 239 GLY A C 1
ATOM 1836 O O . GLY A 1 239 ? 6.969 14.586 10.648 1 98.19 239 GLY A O 1
ATOM 1837 N N . ASP A 1 240 ? 7.375 14.789 12.922 1 98.81 240 ASP A N 1
ATOM 1838 C CA . ASP A 1 240 ? 7.195 13.367 13.203 1 98.81 240 ASP A CA 1
ATOM 1839 C C . ASP A 1 240 ? 5.926 13.125 14.016 1 98.81 240 ASP A C 1
ATOM 1841 O O . ASP A 1 240 ? 5.617 13.883 14.938 1 98.81 240 ASP A O 1
ATOM 1845 N N . GLY A 1 241 ? 5.195 12.055 13.625 1 98.94 241 GLY A N 1
ATOM 1846 C CA . GLY A 1 241 ? 3.992 11.703 14.359 1 98.94 241 GLY A CA 1
ATOM 1847 C C . GLY A 1 241 ? 3.289 10.484 13.797 1 98.94 241 GLY A C 1
ATOM 1848 O O . GLY A 1 241 ? 3.619 10.023 12.695 1 98.94 241 GLY A O 1
ATOM 1849 N N . ALA A 1 242 ? 2.395 9.961 14.625 1 98.94 242 ALA A N 1
ATOM 1850 C CA . ALA A 1 242 ? 1.551 8.836 14.227 1 98.94 242 ALA A CA 1
ATOM 1851 C C . ALA A 1 242 ? 0.102 9.055 14.656 1 98.94 242 ALA A C 1
ATOM 1853 O O . ALA A 1 242 ? -0.159 9.648 15.703 1 98.94 242 ALA A O 1
ATOM 1854 N N . GLY A 1 243 ? -0.8 8.727 13.82 1 98.94 243 GLY A N 1
ATOM 1855 C CA . GLY A 1 243 ? -2.227 8.75 14.102 1 98.94 243 GLY A CA 1
ATOM 1856 C C . GLY A 1 243 ? -2.928 7.453 13.758 1 98.94 243 GLY A C 1
ATOM 1857 O O . GLY A 1 243 ? -2.543 6.766 12.805 1 98.94 243 GLY A O 1
ATOM 1858 N N . ALA A 1 244 ? -3.955 7.086 14.531 1 98.94 244 ALA A N 1
ATOM 1859 C CA . ALA A 1 244 ? -4.738 5.871 14.32 1 98.94 244 ALA A CA 1
ATOM 1860 C C . ALA A 1 244 ? -6.227 6.133 14.523 1 98.94 244 ALA A C 1
ATOM 1862 O O . ALA A 1 244 ? -6.609 6.977 15.344 1 98.94 244 ALA A O 1
ATOM 1863 N N . VAL A 1 245 ? -7.043 5.422 13.789 1 98.94 245 VAL A N 1
ATOM 1864 C CA . VAL A 1 245 ? -8.484 5.484 13.977 1 98.94 245 VAL A CA 1
ATOM 1865 C C . VAL A 1 245 ? -9.086 4.086 13.867 1 98.94 245 VAL A C 1
ATOM 1867 O O . VAL A 1 245 ? -8.539 3.221 13.18 1 98.94 245 VAL A O 1
ATOM 1870 N N . VAL A 1 246 ? -10.148 3.809 14.578 1 98.94 246 VAL A N 1
ATOM 1871 C CA . VAL A 1 246 ? -11.008 2.637 14.406 1 98.94 246 VAL A CA 1
ATOM 1872 C C . VAL A 1 246 ? -12.281 3.027 13.656 1 98.94 246 VAL A C 1
ATOM 1874 O O . VAL A 1 246 ? -13.008 3.928 14.086 1 98.94 246 VAL A O 1
ATOM 1877 N N . VAL A 1 247 ? -12.555 2.361 12.547 1 98.88 247 VAL A N 1
ATOM 1878 C CA . VAL A 1 247 ? -13.711 2.666 11.711 1 98.88 247 VAL A CA 1
ATOM 1879 C C . VAL A 1 247 ? -14.656 1.464 11.664 1 98.88 247 VAL A C 1
ATOM 1881 O O . VAL A 1 247 ? -14.203 0.321 11.555 1 98.88 247 VAL A O 1
ATOM 1884 N N . GLY A 1 248 ? -15.891 1.669 11.742 1 98.38 248 GLY A N 1
ATOM 1885 C CA . GLY A 1 248 ? -16.922 0.651 11.633 1 98.38 248 GLY A CA 1
ATOM 1886 C C . GLY A 1 248 ? -18.328 1.224 11.648 1 98.38 248 GLY A C 1
ATOM 1887 O O . GLY A 1 248 ? -18.516 2.418 11.891 1 98.38 248 GLY A O 1
ATOM 1888 N N . GLN A 1 249 ? -19.297 0.375 11.281 1 96.62 249 GLN A N 1
ATOM 1889 C CA . GLN A 1 249 ? -20.688 0.748 11.523 1 96.62 249 GLN A CA 1
ATOM 1890 C C . GLN A 1 249 ? -21 0.719 13.016 1 96.62 249 GLN A C 1
ATOM 1892 O O . GLN A 1 249 ? -20.828 -0.306 13.68 1 96.62 249 GLN A O 1
ATOM 1897 N N . PRO A 1 250 ? -21.438 1.823 13.477 1 95.69 250 PRO A N 1
ATOM 1898 C CA . PRO A 1 250 ? -21.719 1.836 14.914 1 95.69 250 PRO A CA 1
ATOM 1899 C C . PRO A 1 250 ? -22.812 0.852 15.312 1 95.69 250 PRO A C 1
ATOM 1901 O O . PRO A 1 250 ? -23.844 0.76 14.633 1 95.69 250 PRO A O 1
ATOM 1904 N N . SER A 1 251 ? -22.5 0.123 16.391 1 91.62 251 SER A N 1
ATOM 1905 C CA . SER A 1 251 ? -23.562 -0.677 17 1 91.62 251 SER A CA 1
ATOM 1906 C C . SER A 1 251 ? -24.547 0.2 17.766 1 91.62 251 SER A C 1
ATOM 1908 O O . SER A 1 251 ? -24.406 1.426 17.781 1 91.62 251 SER A O 1
ATOM 1910 N N . LYS A 1 252 ? -25.469 -0.451 18.391 1 87.75 252 LYS A N 1
ATOM 1911 C CA . LYS A 1 252 ? -26.469 0.274 19.156 1 87.75 252 LYS A CA 1
ATOM 1912 C C . LYS A 1 252 ? -25.844 0.988 20.359 1 87.75 252 LYS A C 1
ATOM 1914 O O . LYS A 1 252 ? -26.359 2.014 20.812 1 87.75 252 LYS A O 1
ATOM 1919 N N . THR A 1 253 ? -24.688 0.5 20.766 1 90.44 253 THR A N 1
ATOM 1920 C CA . THR A 1 253 ? -24.078 1.064 21.953 1 90.44 253 THR A CA 1
ATOM 1921 C C . THR A 1 253 ? -22.875 1.937 21.594 1 90.44 253 THR A C 1
ATOM 1923 O O . THR A 1 253 ? -22.219 2.494 22.469 1 90.44 253 THR A O 1
ATOM 1926 N N . GLU A 1 254 ? -22.594 2.018 20.359 1 93.75 254 GLU A N 1
ATOM 1927 C CA . GLU A 1 254 ? -21.453 2.82 19.906 1 93.75 254 GLU A CA 1
ATOM 1928 C C . GLU A 1 254 ? -21.922 4.145 19.297 1 93.75 254 GLU A C 1
ATOM 1930 O O . GLU A 1 254 ? -22.906 4.18 18.562 1 93.75 254 GLU A O 1
ATOM 1935 N N . VAL A 1 255 ? -21.25 5.203 19.734 1 94.12 255 VAL A N 1
ATOM 1936 C CA . VAL A 1 255 ? -21.484 6.52 19.156 1 94.12 255 VAL A CA 1
ATOM 1937 C C . VAL A 1 255 ? -20.219 7.008 18.469 1 94.12 255 VAL A C 1
ATOM 1939 O O . VAL A 1 255 ? -19.203 7.25 19.125 1 94.12 255 VAL A O 1
ATOM 1942 N N . PRO A 1 256 ? -20.266 7.133 17.188 1 96.69 256 PRO A N 1
ATOM 1943 C CA . PRO A 1 256 ? -19.078 7.598 16.484 1 96.69 256 PRO A CA 1
ATOM 1944 C C . PRO A 1 256 ? -18.797 9.086 16.703 1 96.69 256 PRO A C 1
ATOM 1946 O O . PRO A 1 256 ? -19.688 9.828 17.109 1 96.69 256 PRO A O 1
ATOM 1949 N N . PHE A 1 257 ? -17.547 9.484 16.5 1 96.56 257 PHE A N 1
ATOM 1950 C CA . PHE A 1 257 ? -17.203 10.898 16.516 1 96.56 257 PHE A CA 1
ATOM 1951 C C . PHE A 1 257 ? -17.625 11.57 15.219 1 96.56 257 PHE A C 1
ATOM 1953 O O . PHE A 1 257 ? -18.031 12.734 15.219 1 96.56 257 PHE A O 1
ATOM 1960 N N . PHE A 1 258 ? -17.469 10.859 14.156 1 97.19 258 PHE A N 1
ATOM 1961 C CA . PHE A 1 258 ? -17.844 11.281 12.805 1 97.19 258 PHE A CA 1
ATOM 1962 C C . PHE A 1 258 ? -18.531 10.148 12.062 1 97.19 258 PHE A C 1
ATOM 1964 O O . PHE A 1 258 ? -18.109 8.992 12.133 1 97.19 258 PHE A O 1
ATOM 1971 N N . GLU A 1 259 ? -19.641 10.453 11.422 1 97.38 259 GLU A N 1
ATOM 1972 C CA . GLU A 1 259 ? -20.203 9.555 10.422 1 97.38 259 GLU A CA 1
ATOM 1973 C C . GLU A 1 259 ? -19.594 9.82 9.039 1 97.38 259 GLU A C 1
ATOM 1975 O O . GLU A 1 259 ? -19.469 10.977 8.633 1 97.38 259 GLU A O 1
ATOM 1980 N N . MET A 1 260 ? -19.156 8.836 8.43 1 98.06 260 MET A N 1
ATOM 1981 C CA . MET A 1 260 ? -18.578 8.961 7.098 1 98.06 260 MET A CA 1
ATOM 1982 C C . MET A 1 260 ? -19.641 8.797 6.016 1 98.06 260 MET A C 1
ATOM 1984 O O . MET A 1 260 ? -20.219 7.715 5.859 1 98.06 260 MET A O 1
ATOM 1988 N N . ILE A 1 261 ? -19.812 9.82 5.227 1 96.75 261 ILE A N 1
ATOM 1989 C CA . ILE A 1 261 ? -21.016 9.898 4.402 1 96.75 261 ILE A CA 1
ATOM 1990 C C . ILE A 1 261 ? -20.641 9.664 2.936 1 96.75 261 ILE A C 1
ATOM 1992 O O . ILE A 1 261 ? -21.359 8.961 2.217 1 96.75 261 ILE A O 1
ATOM 1996 N N . ARG A 1 262 ? -19.562 10.289 2.465 1 97 262 ARG A N 1
ATOM 1997 C CA . ARG A 1 262 ? -19.172 10.203 1.06 1 97 262 ARG A CA 1
ATOM 1998 C C . ARG A 1 262 ? -17.672 10.367 0.896 1 97 262 ARG A C 1
ATOM 2000 O O . ARG A 1 262 ? -17.047 11.195 1.567 1 97 262 ARG A O 1
ATOM 2007 N N . CYS A 1 263 ? -17.141 9.477 0.095 1 97.62 263 CYS A N 1
ATOM 2008 C CA . CYS A 1 263 ? -15.727 9.562 -0.264 1 97.62 263 CYS A CA 1
ATOM 2009 C C . CYS A 1 263 ? -15.562 9.93 -1.733 1 97.62 263 CYS A C 1
ATOM 2011 O O . CYS A 1 263 ? -16.312 9.445 -2.588 1 97.62 263 CYS A O 1
ATOM 2013 N N . LYS A 1 264 ? -14.617 10.812 -1.998 1 97.88 264 LYS A N 1
ATOM 2014 C CA . LYS A 1 264 ? -14.336 11.227 -3.367 1 97.88 264 LYS A CA 1
ATOM 2015 C C . LYS A 1 264 ? -12.836 11.375 -3.6 1 97.88 264 LYS A C 1
ATOM 2017 O O . LYS A 1 264 ? -12.094 11.734 -2.682 1 97.88 264 LYS A O 1
ATOM 2022 N N . SER A 1 265 ? -12.398 11.055 -4.789 1 98.31 265 SER A N 1
ATOM 2023 C CA . SER A 1 265 ? -11.016 11.195 -5.234 1 98.31 265 SER A CA 1
ATOM 2024 C C . SER A 1 265 ? -10.945 11.859 -6.605 1 98.31 265 SER A C 1
ATOM 2026 O O . SER A 1 265 ? -11.891 11.773 -7.395 1 98.31 265 SER A O 1
ATOM 2028 N N . THR A 1 266 ? -9.812 12.57 -6.848 1 98.12 266 THR A N 1
ATOM 2029 C CA . THR A 1 266 ? -9.555 13.062 -8.195 1 98.12 266 THR A CA 1
ATOM 2030 C C . THR A 1 266 ? -8.07 13.336 -8.398 1 98.12 266 THR A C 1
ATOM 2032 O O . THR A 1 266 ? -7.332 13.555 -7.438 1 98.12 266 THR A O 1
ATOM 2035 N N . ILE A 1 267 ? -7.629 13.203 -9.602 1 97.5 267 ILE A N 1
ATOM 2036 C CA . ILE A 1 267 ? -6.305 13.695 -9.961 1 97.5 267 ILE A CA 1
ATOM 2037 C C . ILE A 1 267 ? -6.438 14.992 -10.766 1 97.5 267 ILE A C 1
ATOM 2039 O O . ILE A 1 267 ? -7.426 15.188 -11.469 1 97.5 267 ILE A O 1
ATOM 2043 N N . ILE A 1 268 ? -5.48 15.852 -10.555 1 96.06 268 ILE A N 1
ATOM 2044 C CA . ILE A 1 268 ? -5.418 17.094 -11.32 1 96.06 268 ILE A CA 1
ATOM 2045 C C . ILE A 1 268 ? -4.535 16.906 -12.547 1 96.06 268 ILE A C 1
ATOM 2047 O O . ILE A 1 268 ? -3.33 16.672 -12.422 1 96.06 268 ILE A O 1
ATOM 2051 N N . PRO A 1 269 ? -5.094 17.047 -13.719 1 91.62 269 PRO A N 1
ATOM 2052 C CA . PRO A 1 269 ? -4.32 16.828 -14.945 1 91.62 269 PRO A CA 1
ATOM 2053 C C . PRO A 1 269 ? -3.104 17.734 -15.047 1 91.62 269 PRO A C 1
ATOM 2055 O O . PRO A 1 269 ? -3.123 18.859 -14.531 1 91.62 269 PRO A O 1
ATOM 2058 N N . ASN A 1 270 ? -2.076 17.25 -15.648 1 92 270 ASN A N 1
ATOM 2059 C CA . ASN A 1 270 ? -0.867 18 -15.984 1 92 270 ASN A CA 1
ATOM 2060 C C . ASN A 1 270 ? -0.111 18.438 -14.742 1 92 270 ASN A C 1
ATOM 2062 O O . ASN A 1 270 ? 0.481 19.516 -14.719 1 92 270 ASN A O 1
ATOM 2066 N N . THR A 1 271 ? -0.234 17.688 -13.672 1 94.5 271 THR A N 1
ATOM 2067 C CA . THR A 1 271 ? 0.464 18.031 -12.438 1 94.5 271 THR A CA 1
ATOM 2068 C C . THR A 1 271 ? 1.348 16.875 -11.977 1 94.5 271 THR A C 1
ATOM 2070 O O . THR A 1 271 ? 1.646 16.766 -10.781 1 94.5 271 THR A O 1
ATOM 2073 N N . SER A 1 272 ? 1.812 16.047 -12.859 1 92.88 272 SER A N 1
ATOM 2074 C CA . SER A 1 272 ? 2.514 14.812 -12.523 1 92.88 272 SER A CA 1
ATOM 2075 C C . SER A 1 272 ? 3.812 15.102 -11.773 1 92.88 272 SER A C 1
ATOM 2077 O O . SER A 1 272 ? 4.301 14.258 -11.023 1 92.88 272 SER A O 1
ATOM 2079 N N . LYS A 1 273 ? 4.289 16.328 -11.883 1 92.56 273 LYS A N 1
ATOM 2080 C CA . LYS A 1 273 ? 5.578 16.641 -11.281 1 92.56 273 LYS A CA 1
ATOM 2081 C C . LYS A 1 273 ? 5.41 17.578 -10.078 1 92.56 273 LYS A C 1
ATOM 2083 O O . LYS A 1 273 ? 6.387 17.906 -9.406 1 92.56 273 LYS A O 1
ATOM 2088 N N . SER A 1 274 ? 4.219 17.969 -9.789 1 94.88 274 SER A N 1
ATOM 2089 C CA . SER A 1 274 ? 3.979 19.016 -8.789 1 94.88 274 SER A CA 1
ATOM 2090 C C . SER A 1 274 ? 4.336 18.531 -7.391 1 94.88 274 SER A C 1
ATOM 2092 O O . SER A 1 274 ? 4.992 19.234 -6.629 1 94.88 274 SER A O 1
ATOM 2094 N N . ILE A 1 275 ? 3.822 17.359 -7.047 1 94.75 275 ILE A N 1
ATOM 2095 C CA . ILE A 1 275 ? 4.18 16.703 -5.797 1 94.75 275 ILE A CA 1
ATOM 2096 C C . ILE A 1 275 ? 4.801 15.344 -6.094 1 94.75 275 ILE A C 1
ATOM 2098 O O . ILE A 1 275 ? 4.219 14.531 -6.82 1 94.75 275 ILE A O 1
ATOM 2102 N N . SER A 1 276 ? 6.008 15.133 -5.594 1 94.12 276 SER A N 1
ATOM 2103 C CA . SER A 1 276 ? 6.672 13.852 -5.805 1 94.12 276 SER A CA 1
ATOM 2104 C C . SER A 1 276 ? 7.16 13.258 -4.484 1 94.12 276 SER A C 1
ATOM 2106 O O . SER A 1 276 ? 7.609 13.992 -3.602 1 94.12 276 SER A O 1
ATOM 2108 N N . VAL A 1 277 ? 7.012 11.977 -4.336 1 93.81 277 VAL A N 1
ATOM 2109 C CA . VAL A 1 277 ? 7.523 11.164 -3.242 1 93.81 277 VAL A CA 1
ATOM 2110 C C . VAL A 1 277 ? 8.242 9.938 -3.801 1 93.81 277 VAL A C 1
ATOM 2112 O O . VAL A 1 277 ? 7.641 9.133 -4.523 1 93.81 277 VAL A O 1
ATOM 2115 N N . MET A 1 278 ? 9.539 9.789 -3.504 1 94.69 278 MET A N 1
ATOM 2116 C CA . MET A 1 278 ? 10.344 8.688 -4.016 1 94.69 278 MET A CA 1
ATOM 2117 C C . MET A 1 278 ? 11.414 8.281 -3.006 1 94.69 278 MET A C 1
ATOM 2119 O O . MET A 1 278 ? 12.102 9.133 -2.443 1 94.69 278 MET A O 1
ATOM 2123 N N . ILE A 1 279 ? 11.469 6.988 -2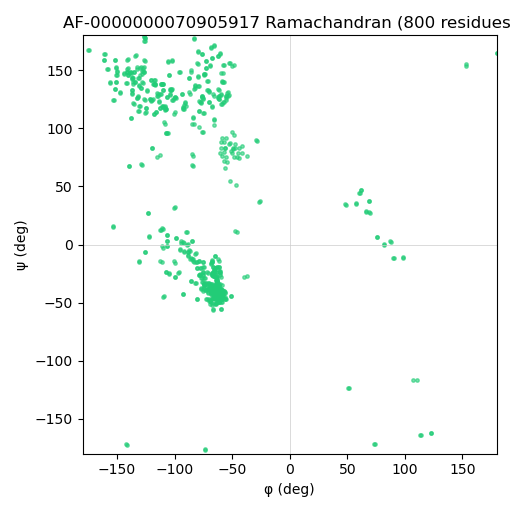.775 1 96.19 279 ILE A N 1
ATOM 2124 C CA . ILE A 1 279 ? 12.57 6.496 -1.962 1 96.19 279 ILE A CA 1
ATOM 2125 C C . ILE A 1 279 ? 13.812 6.305 -2.834 1 96.19 279 ILE A C 1
ATOM 2127 O O . ILE A 1 279 ? 13.703 5.855 -3.979 1 96.19 279 ILE A O 1
ATOM 2131 N N . THR A 1 280 ? 14.953 6.758 -2.377 1 96.56 280 THR A N 1
ATOM 2132 C CA . THR A 1 280 ? 16.234 6.633 -3.068 1 96.56 280 THR A CA 1
ATOM 2133 C C . THR A 1 280 ? 17.266 5.977 -2.168 1 96.56 280 THR A C 1
ATOM 2135 O O . THR A 1 280 ? 17.016 5.738 -0.986 1 96.56 280 THR A O 1
ATOM 2138 N N . GLN A 1 281 ? 18.422 5.734 -2.748 1 97.06 281 GLN A N 1
ATOM 2139 C CA . GLN A 1 281 ? 19.516 5.121 -1.981 1 97.06 281 GLN A CA 1
ATOM 2140 C C . GLN A 1 281 ? 20.031 6.07 -0.902 1 97.06 281 GLN A C 1
ATOM 2142 O O . GLN A 1 281 ? 20.734 5.648 0.018 1 97.06 281 GLN A O 1
ATOM 2147 N N . HIS A 1 282 ? 19.688 7.387 -0.966 1 95.38 282 HIS A N 1
ATOM 2148 C CA . HIS A 1 282 ? 20.109 8.344 0.052 1 95.38 282 HIS A CA 1
ATOM 2149 C C . HIS A 1 282 ? 18.922 8.82 0.887 1 95.38 282 HIS A C 1
ATOM 2151 O O . HIS A 1 282 ? 19 9.859 1.544 1 95.38 282 HIS A O 1
ATOM 2157 N N . GLY A 1 283 ? 17.812 8.094 0.767 1 95.06 283 GLY A N 1
ATOM 2158 C CA . GLY A 1 283 ? 16.641 8.414 1.578 1 95.06 283 GLY A CA 1
ATOM 2159 C C . GLY A 1 283 ? 15.469 8.914 0.761 1 95.06 283 GLY A C 1
ATOM 2160 O O . GLY A 1 283 ? 15.398 8.688 -0.448 1 95.06 283 GLY A O 1
ATOM 2161 N N . LEU A 1 284 ? 14.578 9.5 1.468 1 94.94 284 LEU A N 1
ATOM 2162 C CA . LEU A 1 284 ? 13.336 9.992 0.867 1 94.94 284 LEU A CA 1
ATOM 2163 C C . LEU A 1 284 ? 13.586 11.281 0.093 1 94.94 284 LEU A C 1
ATOM 2165 O O . LEU A 1 284 ? 14.188 12.219 0.618 1 94.94 284 LEU A O 1
ATOM 2169 N N . ASP A 1 285 ? 13.164 11.234 -1.117 1 93.31 285 ASP A N 1
ATOM 2170 C CA . ASP A 1 285 ? 13.117 12.438 -1.938 1 93.31 285 ASP A CA 1
ATOM 2171 C C . ASP A 1 285 ? 11.688 12.93 -2.117 1 93.31 285 ASP A C 1
ATOM 2173 O O . ASP A 1 285 ? 10.953 12.445 -2.982 1 93.31 285 ASP A O 1
ATOM 2177 N N . ALA A 1 286 ? 11.289 13.859 -1.3 1 91.88 286 ALA A N 1
ATOM 2178 C CA . ALA A 1 286 ? 9.984 14.508 -1.36 1 91.88 286 ALA A CA 1
ATOM 2179 C C . ALA A 1 286 ? 10.102 15.93 -1.898 1 91.88 286 ALA A C 1
ATOM 2181 O O . ALA A 1 286 ? 10.883 16.734 -1.376 1 91.88 286 ALA A O 1
ATOM 2182 N N . ASN A 1 287 ? 9.312 16.203 -2.93 1 90.94 287 ASN A N 1
ATOM 2183 C CA . ASN A 1 287 ? 9.414 17.531 -3.559 1 90.94 287 ASN A CA 1
ATOM 2184 C C . ASN A 1 287 ? 8.039 18.172 -3.727 1 90.94 287 ASN A C 1
ATOM 2186 O O . ASN A 1 287 ? 7.078 17.5 -4.105 1 90.94 287 ASN A O 1
ATOM 2190 N N . LEU A 1 288 ? 8.008 19.422 -3.414 1 91.62 288 LEU A N 1
ATOM 2191 C CA . LEU A 1 288 ? 6.863 20.297 -3.652 1 91.62 288 LEU A CA 1
ATOM 2192 C C . LEU A 1 288 ? 7.23 21.438 -4.602 1 91.62 288 LEU A C 1
ATOM 2194 O O . LEU A 1 288 ? 7.934 22.375 -4.211 1 91.62 288 LEU A O 1
ATOM 2198 N N . GLU A 1 289 ? 6.645 21.359 -5.75 1 92.75 289 GLU A N 1
ATOM 2199 C CA . GLU A 1 289 ? 6.953 22.391 -6.734 1 92.75 289 GLU A CA 1
ATOM 2200 C C . GLU A 1 289 ? 6.234 23.703 -6.398 1 92.75 289 GLU A C 1
ATOM 2202 O O . GLU A 1 289 ? 5.262 23.703 -5.645 1 92.75 289 GLU A O 1
ATOM 2207 N N . LYS A 1 290 ? 6.668 24.828 -7.016 1 90.94 290 LYS A N 1
ATOM 2208 C CA . LYS A 1 290 ? 6.18 26.188 -6.73 1 90.94 290 LYS A CA 1
ATOM 2209 C C . LYS A 1 290 ? 4.723 26.344 -7.152 1 90.94 290 LYS A C 1
ATOM 2211 O O . LYS A 1 290 ? 4.023 27.234 -6.668 1 90.94 290 LYS A O 1
ATOM 2216 N N . ASP A 1 291 ? 4.289 25.453 -8.016 1 94.19 291 ASP A N 1
ATOM 2217 C CA . ASP A 1 291 ? 2.939 25.594 -8.555 1 94.19 291 ASP A CA 1
ATOM 2218 C C . ASP A 1 291 ? 1.914 24.906 -7.656 1 94.19 291 ASP A C 1
ATOM 2220 O O . ASP A 1 291 ? 0.708 25.016 -7.891 1 94.19 291 ASP A O 1
ATOM 2224 N N . VAL A 1 292 ? 2.365 24.219 -6.621 1 94.75 292 VAL A N 1
ATOM 2225 C CA . VAL A 1 292 ? 1.501 23.375 -5.805 1 94.75 292 VAL A CA 1
ATOM 2226 C C . VAL A 1 292 ? 0.428 24.234 -5.133 1 94.75 292 VAL A C 1
ATOM 2228 O O . VAL A 1 292 ? -0.763 23.922 -5.215 1 94.75 292 VAL A O 1
ATOM 2231 N N . PRO A 1 293 ? 0.747 25.422 -4.496 1 94.81 293 PRO A N 1
ATOM 2232 C CA . PRO A 1 293 ? -0.315 26.188 -3.844 1 94.81 293 PRO A CA 1
ATOM 2233 C C . PRO A 1 293 ? -1.398 26.641 -4.82 1 94.81 293 PRO A C 1
ATOM 2235 O O . PRO A 1 293 ? -2.59 26.531 -4.52 1 94.81 293 PRO A O 1
ATOM 2238 N N . LYS A 1 294 ? -1.006 27 -5.961 1 95.12 294 LYS A N 1
ATOM 2239 C CA . LYS A 1 294 ? -1.953 27.484 -6.965 1 95.12 294 LYS A CA 1
ATOM 2240 C C . LYS A 1 294 ? -2.828 26.344 -7.477 1 95.12 294 LYS A C 1
ATOM 2242 O O . LYS A 1 294 ? -4.055 26.453 -7.5 1 95.12 294 LYS A O 1
ATOM 2247 N N . ASN A 1 295 ? -2.219 25.25 -7.832 1 95.56 295 ASN A N 1
ATOM 2248 C CA . ASN A 1 295 ? -2.955 24.125 -8.398 1 95.56 295 ASN A CA 1
ATOM 2249 C C . ASN A 1 295 ? -3.871 23.469 -7.367 1 95.56 295 ASN A C 1
ATOM 2251 O O . ASN A 1 295 ? -5.004 23.109 -7.68 1 95.56 295 ASN A O 1
ATOM 2255 N N . VAL A 1 296 ? -3.402 23.328 -6.168 1 94.38 296 VAL A N 1
ATOM 2256 C CA . VAL A 1 296 ? -4.184 22.688 -5.113 1 94.38 296 VAL A CA 1
ATOM 2257 C C . VAL A 1 296 ? -5.391 23.562 -4.762 1 94.38 296 VAL A C 1
ATOM 2259 O O . VAL A 1 296 ? -6.512 23.062 -4.648 1 94.38 296 VAL A O 1
ATOM 2262 N N . SER A 1 297 ? -5.203 24.875 -4.594 1 94.56 297 SER A N 1
ATOM 2263 C CA . SER A 1 297 ? -6.285 25.766 -4.156 1 94.56 297 SER A CA 1
ATOM 2264 C C . SER A 1 297 ? -7.398 25.828 -5.195 1 94.56 297 SER A C 1
ATOM 2266 O O . SER A 1 297 ? -8.57 25.656 -4.867 1 94.56 297 SER A O 1
ATOM 2268 N N . SER A 1 298 ? -7.059 26 -6.453 1 94.56 298 SER A N 1
ATOM 2269 C CA . SER A 1 298 ? -8.062 26.078 -7.508 1 94.56 298 SER A CA 1
ATOM 2270 C C . SER A 1 298 ? -8.812 24.766 -7.672 1 94.56 298 SER A C 1
ATOM 2272 O O . SER A 1 298 ? -10.039 24.766 -7.801 1 94.56 298 SER A O 1
ATOM 2274 N N . SER A 1 299 ? -8.133 23.719 -7.594 1 96.44 299 SER A N 1
ATOM 2275 C CA . SER A 1 299 ? -8.742 22.406 -7.801 1 96.44 299 SER A CA 1
ATOM 2276 C C . SER A 1 299 ? -9.555 21.984 -6.582 1 96.44 299 SER A C 1
ATOM 2278 O O . SER A 1 299 ? -10.555 21.266 -6.715 1 96.44 299 SER A O 1
ATOM 2280 N N . THR A 1 300 ? -9.117 22.406 -5.449 1 97.5 300 THR A N 1
ATOM 2281 C CA . THR A 1 300 ? -9.828 22.047 -4.227 1 97.5 300 THR A CA 1
ATOM 2282 C C . THR A 1 300 ? -11.219 22.672 -4.215 1 97.5 300 THR A C 1
ATOM 2284 O O . THR A 1 300 ? -12.188 22.047 -3.787 1 97.5 300 THR A O 1
ATOM 2287 N N . GLY A 1 301 ? -11.352 23.922 -4.668 1 97.31 301 GLY A N 1
ATOM 2288 C CA . GLY A 1 301 ? -12.656 24.547 -4.77 1 97.31 301 GLY A CA 1
ATOM 2289 C C . GLY A 1 301 ? -13.633 23.75 -5.625 1 97.31 301 GLY A C 1
ATOM 2290 O O . GLY A 1 301 ? -14.766 23.5 -5.211 1 97.31 301 GLY A O 1
ATOM 2291 N N . VAL A 1 302 ? -13.18 23.328 -6.758 1 97.06 302 VAL A N 1
ATOM 2292 C CA . VAL A 1 302 ? -14 22.562 -7.688 1 97.06 302 VAL A CA 1
ATOM 2293 C C . VAL A 1 302 ? -14.367 21.219 -7.07 1 97.06 302 VAL A C 1
ATOM 2295 O O . VAL A 1 302 ? -15.516 20.781 -7.129 1 97.06 302 VAL A O 1
ATOM 2298 N N . PHE A 1 303 ? -13.438 20.641 -6.477 1 98 303 PHE A N 1
ATOM 2299 C CA . PHE A 1 303 ? -13.594 19.344 -5.828 1 98 303 PHE A CA 1
ATOM 2300 C C . PHE A 1 303 ? -14.625 19.422 -4.703 1 98 303 PHE A C 1
ATOM 2302 O O . PHE A 1 303 ? -15.555 18.609 -4.648 1 98 303 PHE A O 1
ATOM 2309 N N . MET A 1 304 ? -14.492 20.391 -3.861 1 97.81 304 MET A N 1
ATOM 2310 C CA . MET A 1 304 ? -15.383 20.578 -2.721 1 97.81 304 MET A CA 1
ATOM 2311 C C . MET A 1 304 ? -16.797 20.891 -3.182 1 97.81 304 MET A C 1
ATOM 2313 O O . MET A 1 304 ? -17.766 20.359 -2.617 1 97.81 304 MET A O 1
ATOM 2317 N N . LYS A 1 305 ? -16.938 21.672 -4.156 1 97.5 305 LYS A N 1
ATOM 2318 C CA . LYS A 1 305 ? -18.25 21.969 -4.688 1 97.5 305 LYS A CA 1
ATOM 2319 C C . LYS A 1 305 ? -18.953 20.703 -5.176 1 97.5 305 LYS A C 1
ATOM 2321 O O . LYS A 1 305 ? -20.125 20.469 -4.867 1 97.5 305 LYS A O 1
ATOM 2326 N N . SER A 1 306 ? -18.188 19.891 -5.891 1 96.69 306 SER A N 1
ATOM 2327 C CA . SER A 1 306 ? -18.75 18.656 -6.426 1 96.69 306 SER A CA 1
ATOM 2328 C C . SER A 1 306 ? -19.156 17.703 -5.309 1 96.69 306 SER A C 1
ATOM 2330 O O . SER A 1 306 ? -20.141 16.984 -5.434 1 96.69 306 SER A O 1
ATOM 2332 N N . LEU A 1 307 ? -18.391 17.703 -4.258 1 96.56 307 LEU A N 1
ATOM 2333 C CA . LEU A 1 307 ? -18.672 16.844 -3.109 1 96.56 307 LEU A CA 1
ATOM 2334 C C . LEU A 1 307 ? -19.859 17.359 -2.318 1 96.56 307 LEU A C 1
ATOM 2336 O O . LEU A 1 307 ? -20.75 16.578 -1.947 1 96.56 307 LEU A O 1
ATOM 2340 N N . LEU A 1 308 ? -20.031 18.625 -2.131 1 96.81 308 LEU A N 1
ATOM 2341 C CA . LEU A 1 308 ? -21.016 19.234 -1.241 1 96.81 308 LEU A CA 1
ATOM 2342 C C . LEU A 1 308 ? -22.359 19.391 -1.945 1 96.81 308 LEU A C 1
ATOM 2344 O O . LEU A 1 308 ? -23.422 19.234 -1.321 1 96.81 308 LEU A O 1
ATOM 2348 N N . ASP A 1 309 ? -22.328 19.594 -3.225 1 95.12 309 ASP A N 1
ATOM 2349 C CA . ASP A 1 309 ? -23.562 19.812 -3.988 1 95.12 309 ASP A CA 1
ATOM 2350 C C . ASP A 1 309 ? -24.5 18.609 -3.879 1 95.12 309 ASP A C 1
ATOM 2352 O O . ASP A 1 309 ? -25.719 18.781 -3.836 1 95.12 309 ASP A O 1
ATOM 2356 N N . GLU A 1 310 ? -23.953 17.516 -3.805 1 91.06 310 GLU A N 1
ATOM 2357 C CA . GLU A 1 310 ? -24.75 16.281 -3.707 1 91.06 310 GLU A CA 1
ATOM 2358 C C . GLU A 1 310 ? -25.594 16.281 -2.439 1 91.06 310 GLU A C 1
ATOM 2360 O O . GLU A 1 310 ? -26.609 15.578 -2.369 1 91.06 310 GLU A O 1
ATOM 2365 N N . PHE A 1 311 ? -25.234 17.109 -1.461 1 93.81 311 PHE A N 1
ATOM 2366 C CA . PHE A 1 311 ? -25.891 17.062 -0.158 1 93.81 311 PHE A CA 1
ATOM 2367 C C . PHE A 1 311 ? -26.5 18.406 0.189 1 93.81 311 PHE A C 1
ATOM 2369 O O . PHE A 1 311 ? -26.906 18.641 1.33 1 93.81 311 PHE A O 1
ATOM 2376 N N . GLY A 1 312 ? -26.484 19.328 -0.748 1 94.19 312 GLY A N 1
ATOM 2377 C CA . GLY A 1 312 ? -27.047 20.656 -0.521 1 94.19 312 GLY A CA 1
ATOM 2378 C C . GLY A 1 312 ? -26.25 21.469 0.472 1 94.19 312 GLY A C 1
ATOM 2379 O O . GLY A 1 312 ? -26.812 22.312 1.185 1 94.19 312 GLY A O 1
ATOM 2380 N N . LEU A 1 313 ? -25 21.203 0.563 1 95.75 313 LEU A N 1
ATOM 2381 C CA . LEU A 1 313 ? -24.109 21.922 1.454 1 95.75 313 LEU A CA 1
ATOM 2382 C C . LEU A 1 313 ? -23.266 22.938 0.68 1 95.75 313 LEU A C 1
ATOM 2384 O O . LEU A 1 313 ? -23.156 22.844 -0.544 1 95.75 313 LEU A O 1
ATOM 2388 N N . ASP A 1 314 ? -22.766 23.938 1.43 1 95.19 314 ASP A N 1
ATOM 2389 C CA . ASP A 1 314 ? -21.859 24.922 0.84 1 95.19 314 ASP A CA 1
ATOM 2390 C C . ASP A 1 314 ? -20.578 25.031 1.659 1 95.19 314 ASP A C 1
ATOM 2392 O O . ASP A 1 314 ? -20.391 24.312 2.641 1 95.19 314 ASP A O 1
ATOM 2396 N N . PHE A 1 315 ? -19.672 25.859 1.224 1 96.5 315 PHE A N 1
ATOM 2397 C CA . PHE A 1 315 ? -18.359 25.984 1.847 1 96.5 315 PHE A CA 1
ATOM 2398 C C . PHE A 1 315 ? -18.5 26.438 3.299 1 96.5 315 PHE A C 1
ATOM 2400 O O . PHE A 1 315 ? -17.75 25.969 4.164 1 96.5 315 PHE A O 1
ATOM 2407 N N . ALA A 1 316 ? -19.422 27.25 3.66 1 93.19 316 ALA A N 1
ATOM 2408 C CA . ALA A 1 316 ? -19.578 27.844 4.992 1 93.19 316 ALA A CA 1
ATOM 2409 C C . ALA A 1 316 ? -20.188 26.828 5.965 1 93.19 316 ALA A C 1
ATOM 2411 O O . ALA A 1 316 ? -20.047 26.984 7.184 1 93.19 316 ALA A O 1
ATOM 2412 N N . SER A 1 317 ? -20.828 25.812 5.445 1 92.19 317 SER A N 1
ATOM 2413 C CA . SER A 1 317 ? -21.562 24.875 6.277 1 92.19 317 SER A CA 1
ATOM 2414 C C . SER A 1 317 ? -20.672 23.734 6.746 1 92.19 317 SER A C 1
ATOM 2416 O O . SER A 1 317 ? -21.109 22.844 7.48 1 92.19 317 SER A O 1
ATOM 2418 N N . VAL A 1 318 ? -19.422 23.797 6.32 1 95.94 318 VAL A N 1
ATOM 2419 C CA . VAL A 1 318 ? -18.594 22.641 6.656 1 95.94 318 VAL A CA 1
ATOM 2420 C C . VAL A 1 318 ? -17.266 23.109 7.27 1 95.94 318 VAL A C 1
ATOM 2422 O O . VAL A 1 318 ? -16.766 24.172 6.93 1 95.94 318 VAL A O 1
ATOM 2425 N N . GLY A 1 319 ? -16.844 22.297 8.25 1 96.06 319 GLY A N 1
ATOM 2426 C CA . GLY A 1 319 ? -15.445 22.422 8.656 1 96.06 319 GLY A CA 1
ATOM 2427 C C . GLY A 1 319 ? -14.484 21.828 7.641 1 96.06 319 GLY A C 1
ATOM 2428 O O . GLY A 1 319 ? -14.82 20.891 6.926 1 96.06 319 GLY A O 1
ATOM 2429 N N . TRP A 1 320 ? -13.305 22.453 7.551 1 97.81 320 TRP A N 1
ATOM 2430 C CA . TRP A 1 320 ? -12.273 21.984 6.629 1 97.81 320 TRP A CA 1
ATOM 2431 C C . TRP A 1 320 ? -11.125 21.328 7.387 1 97.81 320 TRP A C 1
ATOM 2433 O O . TRP A 1 320 ? -10.211 22.016 7.863 1 97.81 320 TRP A O 1
ATOM 2443 N N . ALA A 1 321 ? -11.188 20.031 7.473 1 98.12 321 ALA A N 1
ATOM 2444 C CA . ALA A 1 321 ? -10.055 19.266 8.008 1 98.12 321 ALA A CA 1
ATOM 2445 C C . ALA A 1 321 ? -9.023 18.984 6.926 1 98.12 321 ALA A C 1
ATOM 2447 O O . ALA A 1 321 ? -8.766 17.828 6.598 1 98.12 321 ALA A O 1
ATOM 2448 N N . ALA A 1 322 ? -8.391 20.047 6.484 1 98.44 322 ALA A N 1
ATOM 2449 C CA . ALA A 1 322 ? -7.43 19.969 5.391 1 98.44 322 ALA A CA 1
ATOM 2450 C C . ALA A 1 322 ? -6.062 19.516 5.898 1 98.44 322 ALA A C 1
ATOM 2452 O O . ALA A 1 322 ? -5.602 19.969 6.949 1 98.44 322 ALA A O 1
ATOM 2453 N N . HIS A 1 323 ? -5.465 18.609 5.141 1 98.25 323 HIS A N 1
ATOM 2454 C CA . HIS A 1 323 ? -4.078 18.25 5.41 1 98.25 323 HIS A CA 1
ATOM 2455 C C . HIS A 1 323 ? -3.186 19.484 5.461 1 98.25 323 HIS A C 1
ATOM 2457 O O . HIS A 1 323 ? -3.174 20.281 4.52 1 98.25 323 HIS A O 1
ATOM 2463 N N . PRO A 1 324 ? -2.434 19.625 6.488 1 97.94 324 PRO A N 1
ATOM 2464 C CA . PRO A 1 324 ? -1.562 20.797 6.613 1 97.94 324 PRO A CA 1
ATOM 2465 C C . PRO A 1 324 ? -0.229 20.609 5.891 1 97.94 324 PRO A C 1
ATOM 2467 O O . PRO A 1 324 ? 0.815 20.484 6.535 1 97.94 324 PRO A O 1
ATOM 2470 N N . GLY A 1 325 ? -0.272 20.75 4.598 1 96 325 GLY A N 1
ATOM 2471 C CA . GLY A 1 325 ? 0.892 20.531 3.752 1 96 325 GLY A CA 1
ATOM 2472 C C . GLY A 1 325 ? 1.897 21.672 3.816 1 96 325 GLY A C 1
ATOM 2473 O O . GLY A 1 325 ? 3.031 21.531 3.355 1 96 325 GLY A O 1
ATOM 2474 N N . GLY A 1 326 ? 1.571 22.797 4.312 1 96.62 326 GLY A N 1
ATOM 2475 C CA . GLY A 1 326 ? 2.334 24.031 4.422 1 96.62 326 GLY A CA 1
ATOM 2476 C C . GLY A 1 326 ? 1.461 25.266 4.457 1 96.62 326 GLY A C 1
ATOM 2477 O O . GLY A 1 326 ? 0.356 25.281 3.91 1 96.62 326 GLY A O 1
ATOM 2478 N N . LYS A 1 327 ? 1.991 26.297 5.074 1 97.38 327 LYS A N 1
ATOM 2479 C CA . LYS A 1 327 ? 1.231 27.516 5.266 1 97.38 327 LYS A CA 1
ATOM 2480 C C . LYS A 1 327 ? 0.774 28.094 3.93 1 97.38 327 LYS A C 1
ATOM 2482 O O . LYS A 1 327 ? -0.381 28.5 3.787 1 97.38 327 LYS A O 1
ATOM 2487 N N . PRO A 1 328 ? 1.611 28.109 2.848 1 96.56 328 PRO A N 1
ATOM 2488 C CA . PRO A 1 328 ? 1.163 28.688 1.575 1 96.56 328 PRO A CA 1
ATOM 2489 C C . PRO A 1 328 ? -0.028 27.938 0.981 1 96.56 328 PRO A C 1
ATOM 2491 O O . PRO A 1 328 ? -0.879 28.547 0.326 1 96.56 328 PRO A O 1
ATOM 2494 N N . ILE A 1 329 ? -0.068 26.672 1.199 1 96.5 329 ILE A N 1
ATOM 2495 C CA . ILE A 1 329 ? -1.164 25.875 0.662 1 96.5 329 ILE A CA 1
ATOM 2496 C C . ILE A 1 329 ? -2.461 26.219 1.389 1 96.5 329 ILE A C 1
ATOM 2498 O O . ILE A 1 329 ? -3.488 26.453 0.754 1 96.5 329 ILE A O 1
ATOM 2502 N N . LEU A 1 330 ? -2.434 26.266 2.697 1 97.88 330 LEU A N 1
ATOM 2503 C CA . LEU A 1 330 ? -3.611 26.609 3.488 1 97.88 330 LEU A CA 1
ATOM 2504 C C . LEU A 1 330 ? -4.078 28.031 3.188 1 97.88 330 LEU A C 1
ATOM 2506 O O . LEU A 1 330 ? -5.277 28.281 3.047 1 97.88 330 LEU A O 1
ATOM 2510 N N . ASP A 1 331 ? -3.111 28.938 3.078 1 97.75 331 ASP A N 1
ATOM 2511 C CA . ASP A 1 331 ? -3.441 30.312 2.736 1 97.75 331 ASP A CA 1
ATOM 2512 C C . ASP A 1 331 ? -4.141 30.391 1.382 1 97.75 331 ASP A C 1
ATOM 2514 O O . ASP A 1 331 ? -5.133 31.109 1.229 1 97.75 331 ASP A O 1
ATOM 2518 N N . ALA A 1 332 ? -3.613 29.688 0.417 1 97.12 332 ALA A N 1
ATOM 2519 C CA . ALA A 1 332 ? -4.168 29.703 -0.934 1 97.12 332 ALA A CA 1
ATOM 2520 C C . ALA A 1 332 ? -5.582 29.141 -0.953 1 97.12 332 ALA A C 1
ATOM 2522 O O . ALA A 1 332 ? -6.469 29.672 -1.615 1 97.12 332 ALA A O 1
ATOM 2523 N N . ILE A 1 333 ? -5.812 28.078 -0.254 1 97.69 333 ILE A N 1
ATOM 2524 C CA . ILE A 1 333 ? -7.141 27.469 -0.175 1 97.69 333 ILE A CA 1
ATOM 2525 C C . ILE A 1 333 ? -8.117 28.469 0.448 1 97.69 333 ILE A C 1
ATOM 2527 O O . ILE A 1 333 ? -9.219 28.656 -0.069 1 97.69 333 ILE A O 1
ATOM 2531 N N . GLU A 1 334 ? -7.719 29.031 1.556 1 97.88 334 GLU A N 1
ATOM 2532 C CA . GLU A 1 334 ? -8.57 30 2.244 1 97.88 334 GLU A CA 1
ATOM 2533 C C . GLU A 1 334 ? -8.953 31.156 1.321 1 97.88 334 GLU A C 1
ATOM 2535 O O . GLU A 1 334 ? -10.125 31.531 1.241 1 97.88 334 GLU A O 1
ATOM 2540 N N . LYS A 1 335 ? -8.008 31.656 0.629 1 97.38 335 LYS A N 1
ATOM 2541 C CA . LYS A 1 335 ? -8.211 32.812 -0.244 1 97.38 335 LYS A CA 1
ATOM 2542 C C . LYS A 1 335 ? -9.086 32.438 -1.439 1 97.38 335 LYS A C 1
ATOM 2544 O O . LYS A 1 335 ? -10.094 33.094 -1.703 1 97.38 335 LYS A O 1
ATOM 2549 N N . VAL A 1 336 ? -8.75 31.391 -2.131 1 95.81 336 VAL A N 1
ATOM 2550 C CA . VAL A 1 336 ? -9.398 31.031 -3.387 1 95.81 336 VAL A CA 1
ATOM 2551 C C . VAL A 1 336 ? -10.828 30.578 -3.117 1 95.81 336 VAL A C 1
ATOM 2553 O O . VAL A 1 336 ? -11.734 30.844 -3.908 1 95.81 336 VAL A O 1
ATOM 2556 N N . CYS A 1 337 ? -11.023 29.922 -1.975 1 96.75 337 CYS A N 1
ATOM 2557 C CA . CYS A 1 337 ? -12.344 29.375 -1.662 1 96.75 337 CYS A CA 1
ATOM 2558 C C . CYS A 1 337 ? -13.141 30.344 -0.803 1 96.75 337 CYS A C 1
ATOM 2560 O O . CYS A 1 337 ? -14.305 30.094 -0.492 1 96.75 337 CYS A O 1
ATOM 2562 N N . GLY A 1 338 ? -12.594 31.438 -0.386 1 97.25 338 GLY A N 1
ATOM 2563 C CA . GLY A 1 338 ? -13.289 32.438 0.423 1 97.25 338 GLY A CA 1
ATOM 2564 C C . GLY A 1 338 ? -13.742 31.891 1.766 1 97.25 338 GLY A C 1
ATOM 2565 O O . GLY A 1 338 ? -14.891 32.094 2.162 1 97.25 338 GLY A O 1
ATOM 2566 N N . LEU A 1 339 ? -12.828 31.219 2.412 1 97.25 339 LEU A N 1
ATOM 2567 C CA . LEU A 1 339 ? -13.219 30.562 3.658 1 97.25 339 LEU A CA 1
ATOM 2568 C C . LEU A 1 339 ? -13.227 31.562 4.812 1 97.25 339 LEU A C 1
ATOM 2570 O O . LEU A 1 339 ? -12.516 32.562 4.777 1 97.25 339 LEU A O 1
ATOM 2574 N N . LEU A 1 340 ? -14.016 31.234 5.848 1 94.62 340 LEU A N 1
ATOM 2575 C CA . LEU A 1 340 ? -13.969 31.938 7.117 1 94.62 340 LEU A CA 1
ATOM 2576 C C . LEU A 1 340 ? -12.703 31.578 7.895 1 94.62 340 LEU A C 1
ATOM 2578 O O . LEU A 1 340 ? -12.188 30.469 7.766 1 94.62 340 LEU A O 1
ATOM 2582 N N . PRO A 1 341 ? -12.227 32.469 8.711 1 89.94 341 PRO A N 1
ATOM 2583 C CA . PRO A 1 341 ? -10.945 32.281 9.391 1 89.94 341 PRO A CA 1
ATOM 2584 C C . PRO A 1 341 ? -10.922 31.031 10.273 1 89.94 341 PRO A C 1
ATOM 2586 O O . PRO A 1 341 ? -9.875 30.406 10.445 1 89.94 341 PRO A O 1
ATOM 2589 N N . ASP A 1 342 ? -12.062 30.641 10.75 1 93.81 342 ASP A N 1
ATOM 2590 C CA . ASP A 1 342 ? -12.094 29.547 11.711 1 93.81 342 ASP A CA 1
ATOM 2591 C C . ASP A 1 342 ? -12.188 28.188 11.008 1 93.81 342 ASP A C 1
ATOM 2593 O O . ASP A 1 342 ? -11.977 27.156 11.625 1 93.81 342 ASP A O 1
ATOM 2597 N N . GLN A 1 343 ? -12.406 28.125 9.727 1 95.56 343 GLN A N 1
ATOM 2598 C CA . GLN A 1 343 ? -12.68 26.875 9.016 1 95.56 343 GLN A CA 1
ATOM 2599 C C . GLN A 1 343 ? -11.398 26.062 8.836 1 95.56 343 GLN A C 1
ATOM 2601 O O . GLN A 1 343 ? -11.453 24.844 8.734 1 95.56 343 GLN A O 1
ATOM 2606 N N . LEU A 1 344 ? -10.227 26.75 8.82 1 97.19 344 LEU A N 1
ATOM 2607 C CA . LEU A 1 344 ? -8.961 26.047 8.688 1 97.19 344 LEU A CA 1
ATOM 2608 C C . LEU A 1 344 ? -8.141 26.141 9.969 1 97.19 344 LEU A C 1
ATOM 2610 O O . LEU A 1 344 ? -6.957 25.797 9.984 1 97.19 344 LEU A O 1
ATOM 2614 N N . GLU A 1 345 ? -8.758 26.594 11.039 1 96.69 345 GLU A N 1
ATOM 2615 C CA . GLU A 1 345 ? -8.031 26.875 12.273 1 96.69 345 GLU A CA 1
ATOM 2616 C C . GLU A 1 345 ? -7.375 25.609 12.828 1 96.69 345 GLU A C 1
ATOM 2618 O O . GLU A 1 345 ? -6.242 25.656 13.312 1 96.69 345 GLU A O 1
ATOM 2623 N N . ASN A 1 346 ? -8.055 24.5 12.773 1 97.38 346 ASN A N 1
ATOM 2624 C CA . ASN A 1 346 ? -7.52 23.25 13.32 1 97.38 346 ASN A CA 1
ATOM 2625 C C . ASN A 1 346 ? -6.328 22.75 12.508 1 97.38 346 ASN A C 1
ATOM 2627 O O . ASN A 1 346 ? -5.34 22.281 13.07 1 97.38 346 ASN A O 1
ATOM 2631 N N . SER A 1 347 ? -6.406 22.875 11.195 1 98.31 347 SER A N 1
ATOM 2632 C CA . SER A 1 347 ? -5.277 22.516 10.344 1 98.31 347 SER A CA 1
ATOM 2633 C C . SER A 1 347 ? -4.074 23.422 10.617 1 98.31 347 SER A C 1
ATOM 2635 O O . SER A 1 347 ? -2.941 22.938 10.695 1 98.31 347 SER A O 1
ATOM 2637 N N . ARG A 1 348 ? -4.32 24.688 10.766 1 98.19 348 ARG A N 1
ATOM 2638 C CA . ARG A 1 348 ? -3.254 25.641 11.047 1 98.19 348 ARG A CA 1
ATOM 2639 C C . ARG A 1 348 ? -2.619 25.359 12.406 1 98.19 348 ARG A C 1
ATOM 2641 O O . ARG A 1 348 ? -1.402 25.484 12.562 1 98.19 348 ARG A O 1
ATOM 2648 N N . SER A 1 349 ? -3.449 25.062 13.336 1 98.12 349 SER A N 1
ATOM 2649 C CA . SER A 1 349 ? -2.943 24.766 14.672 1 98.12 349 SER A CA 1
ATOM 2650 C C . SER A 1 349 ? -2.023 23.547 14.656 1 98.12 349 SER A C 1
ATOM 2652 O O . SER A 1 349 ? -0.959 23.562 15.273 1 98.12 349 SER A O 1
ATOM 2654 N N . VAL A 1 350 ? -2.414 22.516 13.961 1 98.62 350 VAL A N 1
ATOM 2655 C CA . VAL A 1 350 ? -1.592 21.312 13.859 1 98.62 350 VAL A CA 1
ATOM 2656 C C . VAL A 1 350 ? -0.281 21.641 13.148 1 98.62 350 VAL A C 1
ATOM 2658 O O . VAL A 1 350 ? 0.794 21.234 13.602 1 98.62 350 VAL A O 1
ATOM 2661 N N . LEU A 1 351 ? -0.358 22.391 12.07 1 98.62 351 LEU A N 1
ATOM 2662 C CA . LEU A 1 351 ? 0.858 22.781 11.367 1 98.62 351 LEU A CA 1
ATOM 2663 C C . LEU A 1 351 ? 1.786 23.578 12.289 1 98.62 351 LEU A C 1
ATOM 2665 O O . LEU A 1 351 ? 2.984 23.281 12.359 1 98.62 351 LEU A O 1
ATOM 2669 N N . GLU A 1 352 ? 1.225 24.469 12.992 1 98.5 352 GLU A N 1
ATOM 2670 C CA . GLU A 1 352 ? 1.978 25.375 13.844 1 98.5 352 GLU A CA 1
ATOM 2671 C C . GLU A 1 352 ? 2.711 24.625 14.945 1 98.5 352 GLU A C 1
ATOM 2673 O O . GLU A 1 352 ? 3.84 24.969 15.305 1 98.5 352 GLU A O 1
ATOM 2678 N N . ASN A 1 353 ? 2.123 23.562 15.414 1 98.44 353 ASN A N 1
ATOM 2679 C CA . ASN A 1 353 ? 2.629 22.984 16.656 1 98.44 353 ASN A CA 1
ATOM 2680 C C . ASN A 1 353 ? 3.27 21.609 16.406 1 98.44 353 ASN A C 1
ATOM 2682 O O . ASN A 1 353 ? 3.969 21.078 17.266 1 98.44 353 ASN A O 1
ATOM 2686 N N . LYS A 1 354 ? 3.01 21.031 15.227 1 98.38 354 LYS A N 1
ATOM 2687 C CA . LYS A 1 354 ? 3.502 19.688 14.969 1 98.38 354 LYS A CA 1
ATOM 2688 C C . LYS A 1 354 ? 4.219 19.609 13.625 1 98.38 354 LYS A C 1
ATOM 2690 O O . LYS A 1 354 ? 4.953 18.656 13.359 1 98.38 354 LYS A O 1
ATOM 2695 N N . GLY A 1 355 ? 4.059 20.625 12.758 1 98.31 355 GLY A N 1
ATOM 2696 C CA . GLY A 1 355 ? 4.531 20.516 11.391 1 98.31 355 GLY A CA 1
ATOM 2697 C C . GLY A 1 355 ? 3.686 19.594 10.531 1 98.31 355 GLY A C 1
ATOM 2698 O O . GLY A 1 355 ? 2.555 19.266 10.898 1 98.31 355 GLY A O 1
ATOM 2699 N N . ASN A 1 356 ? 4.172 19.328 9.328 1 98.12 356 ASN A N 1
ATOM 2700 C CA . ASN A 1 356 ? 3.568 18.359 8.406 1 98.12 356 ASN A CA 1
ATOM 2701 C C . ASN A 1 356 ? 4.023 16.938 8.703 1 98.12 356 ASN A C 1
ATOM 2703 O O . ASN A 1 356 ? 5.168 16.578 8.43 1 98.12 356 ASN A O 1
ATOM 2707 N N . MET A 1 357 ? 3.145 16.172 9.203 1 98.69 357 MET A N 1
ATOM 2708 C CA . MET A 1 357 ? 3.469 14.781 9.539 1 98.69 357 MET A CA 1
ATOM 2709 C C . MET A 1 357 ? 2.975 13.828 8.461 1 98.69 357 MET A C 1
ATOM 2711 O O . MET A 1 357 ? 2.516 12.727 8.758 1 98.69 357 MET A O 1
ATOM 2715 N N . SER A 1 358 ? 2.975 14.297 7.27 1 98 358 SER A N 1
ATOM 2716 C CA . SER A 1 358 ? 2.605 13.516 6.094 1 98 358 SER A CA 1
ATOM 2717 C C . SER A 1 358 ? 1.261 12.82 6.293 1 98 358 SER A C 1
ATOM 2719 O O . SER A 1 358 ? 0.26 13.477 6.602 1 98 358 SER A O 1
ATOM 2721 N N . SER A 1 359 ? 1.177 11.516 6.168 1 98.56 359 SER A N 1
ATOM 2722 C CA . SER A 1 359 ? -0.081 10.773 6.152 1 98.56 359 SER A CA 1
ATOM 2723 C C . SER A 1 359 ? -0.786 10.859 7.504 1 98.56 359 SER A C 1
ATOM 2725 O O . SER A 1 359 ? -2.004 10.68 7.586 1 98.56 359 SER A O 1
ATOM 2727 N N . ALA A 1 360 ? -0.094 11.109 8.578 1 98.81 360 ALA A N 1
ATOM 2728 C CA . ALA A 1 360 ? -0.65 11.078 9.93 1 98.81 360 ALA A CA 1
ATOM 2729 C C . ALA A 1 360 ? -1.393 12.367 10.25 1 98.81 360 ALA A C 1
ATOM 2731 O O . ALA A 1 360 ? -2.242 12.398 11.141 1 98.81 360 ALA A O 1
ATOM 2732 N N . SER A 1 361 ? -1.098 13.414 9.516 1 98.81 361 SER A N 1
ATOM 2733 C CA . SER A 1 361 ? -1.51 14.766 9.883 1 98.81 361 SER A CA 1
ATOM 2734 C C . SER A 1 361 ? -3.027 14.875 9.977 1 98.81 361 SER A C 1
ATOM 2736 O O . SER A 1 361 ? -3.553 15.539 10.875 1 98.81 361 SER A O 1
ATOM 2738 N N . VAL A 1 362 ? -3.707 14.234 9.102 1 98.75 362 VAL A N 1
ATOM 2739 C CA . VAL A 1 362 ? -5.156 14.398 9.023 1 98.75 362 VAL A CA 1
ATOM 2740 C C . VAL A 1 362 ? -5.801 13.891 10.312 1 98.75 362 VAL A C 1
ATOM 2742 O O . VAL A 1 362 ? -6.82 14.422 10.758 1 98.75 362 VAL A O 1
ATOM 2745 N N . PHE A 1 363 ? -5.23 12.938 10.938 1 98.88 363 PHE A N 1
ATOM 2746 C CA . PHE A 1 363 ? -5.797 12.383 12.164 1 98.88 363 PHE A CA 1
ATOM 2747 C C . PHE A 1 363 ? -5.598 13.344 13.328 1 98.88 363 PHE A C 1
ATOM 2749 O O . PHE A 1 363 ? -6.438 13.422 14.227 1 98.88 363 PHE A O 1
ATOM 2756 N N . PHE A 1 364 ? -4.484 14.078 13.312 1 98.88 364 PHE A N 1
ATOM 2757 C CA . PHE A 1 364 ? -4.285 15.133 14.297 1 98.88 364 PHE A CA 1
ATOM 2758 C C . PHE A 1 364 ? -5.305 16.25 14.109 1 98.88 364 PHE A C 1
ATOM 2760 O O . PHE A 1 364 ? -5.855 16.766 15.086 1 98.88 364 PHE A O 1
ATOM 2767 N N . VAL A 1 365 ? -5.559 16.594 12.852 1 98.69 365 VAL A N 1
ATOM 2768 C CA . VAL A 1 365 ? -6.512 17.656 12.547 1 98.69 365 VAL A CA 1
ATOM 2769 C C . VAL A 1 365 ? -7.91 17.234 12.984 1 98.69 365 VAL A C 1
ATOM 2771 O O . VAL A 1 365 ? -8.617 18 13.648 1 98.69 365 VAL A O 1
ATOM 2774 N N . LEU A 1 366 ? -8.297 16.016 12.672 1 98.31 366 LEU A N 1
ATOM 2775 C CA . LEU A 1 366 ? -9.617 15.523 13.047 1 98.31 366 LEU A CA 1
ATOM 2776 C C . LEU A 1 366 ? -9.75 15.43 14.562 1 98.31 366 LEU A C 1
ATOM 2778 O O . LEU A 1 366 ? -10.828 15.664 15.109 1 98.31 366 LEU A O 1
ATOM 2782 N N . ASP A 1 367 ? -8.656 15.039 15.188 1 97.62 367 ASP A N 1
ATOM 2783 C CA . ASP A 1 367 ? -8.664 14.984 16.641 1 97.62 367 ASP A CA 1
ATOM 2784 C C . ASP A 1 367 ? -8.914 16.359 17.25 1 97.62 367 ASP A C 1
ATOM 2786 O O . ASP A 1 367 ? -9.625 16.484 18.25 1 97.62 367 ASP A O 1
ATOM 2790 N N . GLU A 1 368 ? -8.359 17.406 16.656 1 95.75 368 GLU A N 1
ATOM 2791 C CA . GLU A 1 368 ? -8.633 18.766 17.094 1 95.75 368 GLU A CA 1
ATOM 2792 C C . GLU A 1 368 ? -10.094 19.141 16.859 1 95.75 368 GLU A C 1
ATOM 2794 O O . GLU A 1 368 ? -10.711 19.797 17.703 1 95.75 368 GLU A O 1
ATOM 2799 N N . PHE A 1 369 ? -10.633 18.75 15.766 1 93.38 369 PHE A N 1
ATOM 2800 C CA . PHE A 1 369 ? -12.023 19.047 15.453 1 93.38 369 PHE A CA 1
ATOM 2801 C C . PHE A 1 369 ? -12.953 18.453 16.516 1 93.38 369 PHE A C 1
ATOM 2803 O O . PHE A 1 369 ? -13.883 19.109 16.969 1 93.38 369 PHE A O 1
ATOM 2810 N N . ARG A 1 370 ? -12.672 17.188 16.906 1 91.75 370 ARG A N 1
ATOM 2811 C CA . ARG A 1 370 ? -13.617 16.531 17.797 1 91.75 370 ARG A CA 1
ATOM 2812 C C . ARG A 1 370 ? -13.547 17.141 19.203 1 91.75 370 ARG A C 1
ATOM 2814 O O . ARG A 1 370 ? -14.492 17 19.984 1 91.75 370 ARG A O 1
ATOM 2821 N N . LYS A 1 371 ? -12.453 17.734 19.516 1 90.62 371 LYS A N 1
ATOM 2822 C CA . LYS A 1 371 ? -12.266 18.312 20.844 1 90.62 371 LYS A CA 1
ATOM 2823 C C . LYS A 1 371 ? -12.875 19.719 20.922 1 90.62 371 LYS A C 1
ATOM 2825 O O . LYS A 1 371 ? -13.078 20.25 22.016 1 90.62 371 LYS A O 1
ATOM 2830 N N . LYS A 1 372 ? -13.125 20.156 19.75 1 86.38 372 LYS A N 1
ATOM 2831 C CA . LYS A 1 372 ? -13.719 21.484 19.719 1 86.38 372 LYS A CA 1
ATOM 2832 C C . LYS A 1 372 ? -15.234 21.406 19.875 1 86.38 372 LYS A C 1
ATOM 2834 O O . LYS A 1 372 ? -15.852 20.406 19.531 1 86.38 372 LYS A O 1
ATOM 2839 N N . GLY A 1 373 ? -15.82 22.422 20.484 1 80.19 373 GLY A N 1
ATOM 2840 C CA . GLY A 1 373 ? -17.266 22.5 20.656 1 80.19 373 GLY A CA 1
ATOM 2841 C C . GLY A 1 373 ? -18 22.672 19.344 1 80.19 373 GLY A C 1
ATOM 2842 O O . GLY A 1 373 ? -17.391 23.016 18.328 1 80.19 373 GLY A O 1
ATOM 2843 N N . ARG A 1 374 ? -19.234 22.375 19.344 1 86.5 374 ARG A N 1
ATOM 2844 C CA . ARG A 1 374 ? -20.094 22.484 18.172 1 86.5 374 ARG A CA 1
ATOM 2845 C C . ARG A 1 374 ? -20.172 23.922 17.672 1 86.5 374 ARG A C 1
ATOM 2847 O O . ARG A 1 374 ? -20.359 24.844 18.469 1 86.5 374 ARG A O 1
ATOM 2854 N N . VAL A 1 375 ? -19.859 24.062 16.406 1 84.75 375 VAL A N 1
ATOM 2855 C CA . VAL A 1 375 ? -20.125 25.344 15.758 1 84.75 375 VAL A CA 1
ATOM 2856 C C . VAL A 1 375 ? -21.516 25.328 15.125 1 84.75 375 VAL A C 1
ATOM 2858 O O . VAL A 1 375 ? -21.797 24.484 14.273 1 84.75 375 VAL A O 1
ATOM 2861 N N . ALA A 1 376 ? -22.328 26.281 15.547 1 86.19 376 ALA A N 1
ATOM 2862 C CA . ALA A 1 376 ? -23.703 26.344 15.055 1 86.19 376 ALA A CA 1
ATOM 2863 C C . ALA A 1 376 ? -23.734 26.406 13.531 1 86.19 376 ALA A C 1
ATOM 2865 O O . ALA A 1 376 ? -23.047 27.234 12.922 1 86.19 376 ALA A O 1
ATOM 2866 N N . GLY A 1 377 ? -24.438 25.484 12.938 1 87.12 377 GLY A N 1
ATOM 2867 C CA . GLY A 1 377 ? -24.625 25.5 11.5 1 87.12 377 GLY A CA 1
ATOM 2868 C C . GLY A 1 377 ? -23.531 24.766 10.75 1 87.12 377 GLY A C 1
ATOM 2869 O O . GLY A 1 377 ? -23.5 24.766 9.516 1 87.12 377 GLY A O 1
ATOM 2870 N N . ARG A 1 378 ? -22.625 24.203 11.469 1 90.81 378 ARG A N 1
ATOM 2871 C CA . ARG A 1 378 ? -21.516 23.5 10.836 1 90.81 378 ARG A CA 1
ATOM 2872 C C . ARG A 1 378 ? -21.375 22.094 11.422 1 90.81 378 ARG A C 1
ATOM 2874 O O . ARG A 1 378 ? -20.344 21.781 12.031 1 90.81 378 ARG A O 1
ATOM 2881 N N . ASP A 1 379 ? -22.359 21.266 11.117 1 92.25 379 ASP A N 1
ATOM 2882 C CA . ASP A 1 379 ? -22.406 19.906 11.633 1 92.25 379 ASP A CA 1
ATOM 2883 C C . ASP A 1 379 ? -21.672 18.938 10.703 1 92.25 379 ASP A C 1
ATOM 2885 O O . ASP A 1 379 ? -21.781 17.719 10.859 1 92.25 379 ASP A O 1
ATOM 2889 N N . TRP A 1 380 ? -20.953 19.594 9.734 1 95.62 380 TRP A N 1
ATOM 2890 C CA . TRP A 1 380 ? -20.25 18.781 8.734 1 95.62 380 TR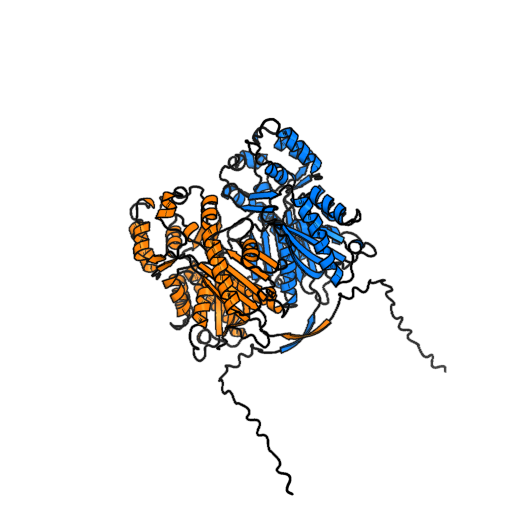P A CA 1
ATOM 2891 C C . TRP A 1 380 ? -18.781 19.172 8.664 1 95.62 380 TRP A C 1
ATOM 2893 O O . TRP A 1 380 ? -18.422 20.312 8.953 1 95.62 380 TRP A O 1
ATOM 2903 N N . THR A 1 381 ? -18 18.203 8.367 1 97 381 THR A N 1
ATOM 2904 C CA . THR A 1 381 ? -16.562 18.391 8.148 1 97 381 THR A CA 1
ATOM 2905 C C . THR A 1 381 ? -16.094 17.594 6.934 1 97 381 THR A C 1
ATOM 2907 O O . THR A 1 381 ? -16.609 16.516 6.648 1 97 381 THR A O 1
ATOM 2910 N N . VAL A 1 382 ? -15.164 18.141 6.152 1 98.31 382 VAL A N 1
ATOM 2911 C CA . VAL A 1 382 ? -14.547 17.375 5.074 1 98.31 382 VAL A CA 1
ATOM 2912 C C . VAL A 1 382 ? -13.07 17.141 5.395 1 98.31 382 VAL A C 1
ATOM 2914 O O . VAL A 1 382 ? -12.305 18.094 5.582 1 98.31 382 VAL A O 1
ATOM 2917 N N . ALA A 1 383 ? -12.703 15.859 5.539 1 98.75 383 ALA A N 1
ATOM 2918 C CA . ALA A 1 383 ? -11.281 15.508 5.574 1 98.75 383 ALA A CA 1
ATOM 2919 C C . ALA A 1 383 ? -10.664 15.578 4.18 1 98.75 383 ALA A C 1
ATOM 2921 O O . ALA A 1 383 ? -11.156 14.945 3.244 1 98.75 383 ALA A O 1
ATOM 2922 N N . LEU A 1 384 ? -9.594 16.344 4.051 1 98.62 384 LEU A N 1
ATOM 2923 C CA . LEU A 1 384 ? -8.953 16.578 2.764 1 98.62 384 LEU A CA 1
ATOM 2924 C C . LEU A 1 384 ? -7.477 16.188 2.816 1 98.62 384 LEU A C 1
ATOM 2926 O O . LEU A 1 384 ? -6.789 16.484 3.795 1 98.62 384 LEU A O 1
ATOM 2930 N N . GLY A 1 385 ? -7.043 15.453 1.824 1 98.12 385 GLY A N 1
ATOM 2931 C CA . GLY A 1 385 ? -5.641 15.117 1.641 1 98.12 385 GLY A CA 1
ATOM 2932 C C . GLY A 1 385 ? -5.141 15.391 0.234 1 98.12 385 GLY A C 1
ATOM 2933 O O . GLY A 1 385 ? -5.906 15.305 -0.728 1 98.12 385 GLY A O 1
ATOM 2934 N N . PHE A 1 386 ? -3.844 15.672 0.112 1 97.38 386 PHE A N 1
ATOM 2935 C CA . PHE A 1 386 ? -3.17 15.945 -1.151 1 97.38 386 PHE A CA 1
ATOM 2936 C C . PHE A 1 386 ? -1.916 15.094 -1.296 1 97.38 386 PHE A C 1
ATOM 2938 O O . PHE A 1 386 ? -1.165 14.914 -0.335 1 97.38 386 PHE A O 1
ATOM 2945 N N . GLY A 1 387 ? -1.776 14.531 -2.467 1 95.62 387 GLY A N 1
ATOM 2946 C CA . GLY A 1 387 ? -0.606 13.688 -2.672 1 95.62 387 GLY A CA 1
ATOM 2947 C C . GLY A 1 387 ? -0.009 13.828 -4.059 1 95.62 387 GLY A C 1
ATOM 2948 O O . GLY A 1 387 ? -0.345 14.758 -4.797 1 95.62 387 GLY A O 1
ATOM 2949 N N . PRO A 1 388 ? 0.974 12.961 -4.375 1 93.75 388 PRO A N 1
ATOM 2950 C CA . PRO A 1 388 ? 1.715 13.023 -5.637 1 93.75 388 PRO A CA 1
ATOM 2951 C C . PRO A 1 388 ? 0.798 13.148 -6.855 1 93.75 388 PRO A C 1
ATOM 2953 O O . PRO A 1 388 ? -0.297 12.578 -6.867 1 93.75 388 PRO A O 1
ATOM 2956 N N . GLY A 1 389 ? 1.391 13.734 -7.895 1 90.81 389 GLY A N 1
ATOM 2957 C CA . GLY A 1 389 ? 0.664 14.297 -9.023 1 90.81 389 GLY A CA 1
ATOM 2958 C C . GLY A 1 389 ? 0.645 15.812 -9.031 1 90.81 389 GLY A C 1
ATOM 2959 O O . GLY A 1 389 ? 1.698 16.453 -9.031 1 90.81 389 GLY A O 1
ATOM 2960 N N . ILE A 1 390 ? -0.877 15.953 -8.867 1 95.88 390 ILE A N 1
ATOM 2961 C CA . ILE A 1 390 ? -1.563 16.156 -7.594 1 95.88 390 ILE A CA 1
ATOM 2962 C C . ILE A 1 390 ? -2.807 15.281 -7.527 1 95.88 390 ILE A C 1
ATOM 2964 O O . ILE A 1 390 ? -3.564 15.188 -8.5 1 95.88 390 ILE A O 1
ATOM 2968 N N . SER A 1 391 ? -2.941 14.594 -6.523 1 97.31 391 SER A N 1
ATOM 2969 C CA . SER A 1 391 ? -4.148 13.844 -6.176 1 97.31 391 SER A CA 1
ATOM 2970 C C . SER A 1 391 ? -4.855 14.469 -4.977 1 97.31 391 SER A C 1
ATOM 2972 O O . SER A 1 391 ? -4.215 14.852 -3.998 1 97.31 391 SER A O 1
ATOM 2974 N N . ILE A 1 392 ? -6.18 14.625 -5.121 1 98.25 392 ILE A N 1
ATOM 2975 C CA . ILE A 1 392 ? -6.988 15.141 -4.02 1 98.25 392 ILE A CA 1
ATOM 2976 C C . ILE A 1 392 ? -7.914 14.039 -3.504 1 98.25 392 ILE A C 1
ATOM 2978 O O . ILE A 1 392 ? -8.57 13.352 -4.289 1 98.25 392 ILE A O 1
ATOM 2982 N N . GLU A 1 393 ? -7.895 13.844 -2.248 1 98.56 393 GLU A N 1
ATOM 2983 C CA . GLU A 1 393 ? -8.781 12.922 -1.547 1 98.56 393 GLU A CA 1
ATOM 2984 C C . GLU A 1 393 ? -9.688 13.656 -0.565 1 98.56 393 GLU A C 1
ATOM 2986 O O . GLU A 1 393 ? -9.242 14.586 0.117 1 98.56 393 GLU A O 1
ATOM 2991 N N . GLY A 1 394 ? -11.023 13.266 -0.528 1 98.69 394 GLY A N 1
ATOM 2992 C CA . GLY A 1 394 ? -11.961 13.891 0.397 1 98.69 394 GLY A CA 1
ATOM 2993 C C . GLY A 1 394 ? -12.953 12.914 0.987 1 98.69 394 GLY A C 1
ATOM 2994 O O . GLY A 1 394 ? -13.422 12 0.298 1 98.69 394 GLY A O 1
ATOM 2995 N N . VAL A 1 395 ? -13.227 13.062 2.273 1 98.62 395 VAL A N 1
ATOM 2996 C CA . VAL A 1 395 ? -14.281 12.328 2.955 1 98.62 395 VAL A CA 1
ATOM 2997 C C . VAL A 1 395 ? -15.234 13.305 3.646 1 98.62 395 VAL A C 1
ATOM 2999 O O . VAL A 1 395 ? -14.812 14.07 4.516 1 98.62 395 VAL A O 1
ATOM 3002 N N . LEU A 1 396 ? -16.5 13.312 3.23 1 98.38 396 LEU A N 1
ATOM 3003 C CA . LEU A 1 396 ? -17.516 14.102 3.902 1 98.38 396 LEU A CA 1
ATOM 3004 C C . LEU A 1 396 ? -17.969 13.422 5.199 1 98.38 396 LEU A C 1
ATOM 3006 O O . LEU A 1 396 ? -18.406 12.273 5.18 1 98.38 396 LEU A O 1
ATOM 3010 N N . LEU A 1 397 ? -17.828 14.141 6.254 1 97.81 397 LEU A N 1
ATOM 3011 C CA . LEU A 1 397 ? -18.109 13.633 7.59 1 97.81 397 LEU A CA 1
ATOM 3012 C C . LEU A 1 397 ? -19.234 14.43 8.242 1 97.81 397 LEU A C 1
ATOM 3014 O O . LEU A 1 397 ? -19.312 15.648 8.086 1 97.81 397 LEU A O 1
ATOM 3018 N N . ARG A 1 398 ? -20.094 13.734 8.961 1 96 398 ARG A N 1
ATOM 3019 C CA . ARG A 1 398 ? -21.047 14.383 9.852 1 96 398 ARG A CA 1
ATOM 3020 C C . ARG A 1 398 ? -20.562 14.344 11.297 1 96 398 ARG A C 1
ATOM 3022 O O . ARG A 1 398 ? -20.25 13.266 11.82 1 96 398 ARG A O 1
ATOM 3029 N N . ASN A 1 399 ? -20.531 15.469 11.859 1 94.81 399 ASN A N 1
ATOM 3030 C CA . ASN A 1 399 ? -20.078 15.555 13.25 1 94.81 399 ASN A CA 1
ATOM 3031 C C . ASN A 1 399 ? -21.156 15.07 14.219 1 94.81 399 ASN A C 1
ATOM 3033 O O . ASN A 1 399 ? -22.297 15.523 14.172 1 94.81 399 ASN A O 1
ATOM 3037 N N . ILE A 1 400 ? -20.688 14.148 15.062 1 92.25 400 ILE A N 1
ATOM 3038 C CA . ILE A 1 400 ? -21.578 13.68 16.109 1 92.25 400 ILE A CA 1
ATOM 3039 C C . ILE A 1 400 ? -21.094 14.172 17.469 1 92.25 400 ILE A C 1
ATOM 3041 O O . ILE A 1 400 ? -19.953 13.898 17.859 1 92.25 400 ILE A O 1
ATOM 3045 N N . TYR A 1 401 ? -21.938 14.922 18.078 1 85.81 401 TYR A N 1
ATOM 3046 C CA . TYR A 1 401 ? -21.547 15.508 19.344 1 85.81 401 TYR A CA 1
ATOM 3047 C C . TYR A 1 401 ? -22.094 14.711 20.516 1 85.81 401 TYR A C 1
ATOM 3049 O O . TYR A 1 401 ? -23.234 14.234 20.469 1 85.81 401 TYR A O 1
ATOM 3057 N N . HIS A 1 402 ? -21.141 14.359 21.375 1 76.81 402 HIS A N 1
ATOM 3058 C CA . HIS A 1 402 ? -21.469 13.578 22.562 1 76.81 402 HIS A CA 1
ATOM 3059 C C . HIS A 1 402 ? -21.875 14.484 23.719 1 76.81 402 HIS A C 1
ATOM 3061 O O . HIS A 1 402 ? -21.406 15.625 23.812 1 76.81 402 HIS A O 1
ATOM 3067 N N . MET B 1 1 ? -68.688 9.844 40.688 1 26.52 1 MET B N 1
ATOM 3068 C CA . MET B 1 1 ? -67.375 9.32 40.844 1 26.52 1 MET B CA 1
ATOM 3069 C C . MET B 1 1 ? -66.562 9.375 39.5 1 26.52 1 MET B C 1
ATOM 3071 O O . MET B 1 1 ? -66.938 8.672 38.562 1 26.52 1 MET B O 1
ATOM 3075 N N . SER B 1 2 ? -66 10.484 39 1 26.11 2 SER B N 1
ATOM 3076 C CA . SER B 1 2 ? -65.625 11.188 37.781 1 26.11 2 SER B CA 1
ATOM 3077 C C . SER B 1 2 ? -64.312 10.648 37.156 1 26.11 2 SER B C 1
ATOM 3079 O O . SER B 1 2 ? -63.344 10.461 37.875 1 26.11 2 SER B O 1
ATOM 3081 N N . ASP B 1 3 ? -64.375 9.836 36.125 1 25.3 3 ASP B N 1
ATOM 3082 C CA . ASP B 1 3 ? -63.438 9.086 35.281 1 25.3 3 ASP B CA 1
ATOM 3083 C C . ASP B 1 3 ? -62.406 10 34.656 1 25.3 3 ASP B C 1
ATOM 3085 O O . ASP B 1 3 ? -62.75 10.805 33.781 1 25.3 3 ASP B O 1
ATOM 3089 N N . LEU B 1 4 ? -61.531 10.633 35.375 1 26.38 4 LEU B N 1
ATOM 3090 C CA . LEU B 1 4 ? -60.562 11.617 34.875 1 26.38 4 LEU B CA 1
ATOM 3091 C C . LEU B 1 4 ? -59.656 11.016 33.812 1 26.38 4 LEU B C 1
ATOM 3093 O O . LEU B 1 4 ? -59 9.992 34.031 1 26.38 4 LEU B O 1
ATOM 3097 N N . GLY B 1 5 ? -59.969 11.094 32.5 1 25.22 5 GLY B N 1
ATOM 3098 C CA . GLY B 1 5 ? -59.375 10.766 31.203 1 25.22 5 GLY B CA 1
ATOM 3099 C C . GLY B 1 5 ? -57.969 11.289 31.047 1 25.22 5 GLY B C 1
ATOM 3100 O O . GLY B 1 5 ? -57.719 12.5 31.141 1 25.22 5 GLY B O 1
ATOM 3101 N N . THR B 1 6 ? -56.938 10.617 31.547 1 26.75 6 THR B N 1
ATOM 3102 C CA . THR B 1 6 ? -55.531 11.016 31.562 1 26.75 6 THR B CA 1
ATOM 3103 C C . THR B 1 6 ? -55 11.211 30.156 1 26.75 6 THR B C 1
ATOM 3105 O O . THR B 1 6 ? -54.938 10.273 29.359 1 26.75 6 THR B O 1
ATOM 3108 N N . GLU B 1 7 ? -55.281 12.367 29.453 1 24.84 7 GLU B N 1
ATOM 3109 C CA . GLU B 1 7 ? -54.812 12.773 28.125 1 24.84 7 GLU B CA 1
ATOM 3110 C C . GLU B 1 7 ? -53.281 12.812 28.062 1 24.84 7 GLU B C 1
ATOM 3112 O O . GLU B 1 7 ? -52.625 13.547 28.828 1 24.84 7 GLU B O 1
ATOM 3117 N N . SER B 1 8 ? -52.625 11.672 27.906 1 25.73 8 SER B N 1
ATOM 3118 C CA . SER B 1 8 ? -51.188 11.555 27.781 1 25.73 8 SER B CA 1
ATOM 3119 C C . SER B 1 8 ? -50.656 12.414 26.641 1 25.73 8 SER B C 1
ATOM 3121 O O . SER B 1 8 ? -51.031 12.219 25.484 1 25.73 8 SER B O 1
ATOM 3123 N N . ASN B 1 9 ? -50.562 13.719 26.797 1 24.88 9 ASN B N 1
ATOM 3124 C CA . ASN B 1 9 ? -50.031 14.656 25.828 1 24.88 9 ASN B CA 1
ATOM 3125 C C . ASN B 1 9 ? -48.625 14.25 25.391 1 24.88 9 ASN B C 1
ATOM 3127 O O . ASN B 1 9 ? -47.688 14.289 26.188 1 24.88 9 ASN B O 1
ATOM 3131 N N . GLY B 1 10 ? -48.531 13.219 24.656 1 25.62 10 GLY B N 1
ATOM 3132 C CA . GLY B 1 10 ? -47.281 12.852 24.016 1 25.62 10 GLY B CA 1
ATOM 3133 C C . GLY B 1 10 ? -46.594 14.023 23.344 1 25.62 10 GLY B C 1
ATOM 3134 O O . GLY B 1 10 ? -47.125 14.625 22.406 1 25.62 10 GLY B O 1
ATOM 3135 N N . VAL B 1 11 ? -46 14.883 24.062 1 23.22 11 VAL B N 1
ATOM 3136 C CA . VAL B 1 11 ? -45.219 15.969 23.5 1 23.22 11 VAL B CA 1
ATOM 3137 C C . VAL B 1 11 ? -44.25 15.43 22.438 1 23.22 11 VAL B C 1
ATOM 3139 O O . VAL B 1 11 ? -43.438 14.547 22.703 1 23.22 11 VAL B O 1
ATOM 3142 N N . ALA B 1 12 ? -44.688 15.484 21.281 1 26.41 12 ALA B N 1
ATOM 3143 C CA . ALA B 1 12 ? -43.812 15.406 20.109 1 26.41 12 ALA B CA 1
ATOM 3144 C C . ALA B 1 12 ? -42.531 16.219 20.312 1 26.41 12 ALA B C 1
ATOM 3146 O O . ALA B 1 12 ? -42.594 17.438 20.5 1 26.41 12 ALA B O 1
ATOM 3147 N N . ALA B 1 13 ? -41.594 15.703 21.031 1 27.05 13 ALA B N 1
ATOM 3148 C CA . ALA B 1 13 ? -40.312 16.391 21.125 1 27.05 13 ALA B CA 1
ATOM 3149 C C . ALA B 1 13 ? -39.938 17.031 19.797 1 27.05 13 ALA B C 1
ATOM 3151 O O . ALA B 1 13 ? -39.688 16.328 18.812 1 27.05 13 ALA B O 1
ATOM 3152 N N . HIS B 1 14 ? -40.562 18.156 19.438 1 26.69 14 HIS B N 1
ATOM 3153 C CA . HIS B 1 14 ? -40.094 19.031 18.359 1 26.69 14 HIS B CA 1
ATOM 3154 C C . HIS B 1 14 ? -38.594 19.297 18.453 1 26.69 14 HIS B C 1
ATOM 3156 O O . HIS B 1 14 ? -38.156 20.094 19.281 1 26.69 14 HIS B O 1
ATOM 3162 N N . THR B 1 15 ? -37.781 18.297 18.562 1 29.61 15 THR B N 1
ATOM 3163 C CA . THR B 1 15 ? -36.406 18.734 18.422 1 29.61 15 THR B CA 1
ATOM 3164 C C . THR B 1 15 ? -36.25 19.703 17.266 1 29.61 15 THR B C 1
ATOM 3166 O O . THR B 1 15 ? -36.531 19.359 16.109 1 29.61 15 THR B O 1
ATOM 3169 N N . ASN B 1 16 ? -36.5 20.906 17.422 1 29.75 16 ASN B N 1
ATOM 3170 C CA . ASN B 1 16 ? -36.312 22.094 16.594 1 29.75 16 ASN B CA 1
ATOM 3171 C C . ASN B 1 16 ? -34.906 22.109 15.969 1 29.75 16 ASN B C 1
ATOM 3173 O O . ASN B 1 16 ? -34.031 22.844 16.422 1 29.75 16 ASN B O 1
ATOM 3177 N N . THR B 1 17 ? -34.156 21.016 16.047 1 33.28 17 THR B N 1
ATOM 3178 C CA . THR B 1 17 ? -32.875 21.156 15.406 1 33.28 17 THR B CA 1
ATOM 3179 C C . THR B 1 17 ? -33.031 21.641 13.969 1 33.28 17 THR B C 1
ATOM 3181 O O . THR B 1 17 ? -33.812 21.078 13.195 1 33.28 17 THR B O 1
ATOM 3184 N N . ASN B 1 18 ? -33.094 22.906 13.75 1 34.09 18 ASN B N 1
ATOM 3185 C CA . ASN B 1 18 ? -32.844 23.469 12.422 1 34.09 18 ASN B CA 1
ATOM 3186 C C . ASN B 1 18 ? -31.922 22.562 11.609 1 34.09 18 ASN B C 1
ATOM 3188 O O . ASN B 1 18 ? -30.703 22.812 11.57 1 34.09 18 ASN B O 1
ATOM 3192 N N . ASP B 1 19 ? -32.031 21.375 11.727 1 39.38 19 ASP B N 1
ATOM 3193 C CA . ASP B 1 19 ? -31.281 20.391 10.953 1 39.38 19 ASP B CA 1
ATOM 3194 C C . ASP B 1 19 ? -31.375 20.672 9.453 1 39.38 19 ASP B C 1
ATOM 3196 O O . ASP B 1 19 ? -32.469 20.672 8.891 1 39.38 19 ASP B O 1
ATOM 3200 N N . ILE B 1 20 ? -30.609 21.609 8.859 1 39.12 20 ILE B N 1
ATOM 3201 C CA . ILE B 1 20 ? -30.531 21.609 7.402 1 39.12 20 ILE B CA 1
ATOM 3202 C C . ILE B 1 20 ? -30.719 20.203 6.859 1 39.12 20 ILE B C 1
ATOM 3204 O O . ILE B 1 20 ? -29.938 19.297 7.188 1 39.12 20 ILE B O 1
ATOM 3208 N N . ARG B 1 21 ? -31.953 19.844 6.598 1 44.84 21 ARG B N 1
ATOM 3209 C CA . ARG B 1 21 ? -32.312 18.609 5.918 1 44.84 21 ARG B CA 1
ATOM 3210 C C . ARG B 1 21 ? -31.391 18.375 4.715 1 44.84 21 ARG B C 1
ATOM 3212 O O . ARG B 1 21 ? -31.516 19.047 3.693 1 44.84 21 ARG B O 1
ATOM 3219 N N . CYS B 1 22 ? -30.141 17.969 5.102 1 50.75 22 CYS B N 1
ATOM 3220 C CA . CYS B 1 22 ? -29.297 17.531 3.996 1 50.75 22 CYS B CA 1
ATOM 3221 C C . CYS B 1 22 ? -29.969 16.438 3.184 1 50.75 22 CYS B C 1
ATOM 3223 O O . CYS B 1 22 ? -30.141 15.32 3.664 1 50.75 22 CYS B O 1
ATOM 3225 N N . GLU B 1 23 ? -30.688 16.812 2.172 1 50.25 23 GLU B N 1
ATOM 3226 C CA . GLU B 1 23 ? -31.453 15.898 1.316 1 50.25 23 GLU B CA 1
ATOM 3227 C C . GLU B 1 23 ? -30.672 14.609 1.05 1 50.25 23 GLU B C 1
ATOM 3229 O O . GLU B 1 23 ? -31.25 13.531 0.982 1 50.25 23 GLU B O 1
ATOM 3234 N N . GLY B 1 24 ? -29.375 14.695 1.08 1 49.47 24 GLY B N 1
ATOM 3235 C CA . GLY B 1 24 ? -28.609 13.516 0.711 1 49.47 24 GLY B CA 1
ATOM 3236 C C . GLY B 1 24 ? -28.203 12.664 1.903 1 49.47 24 GLY B C 1
ATOM 3237 O O . GLY B 1 24 ? -27.641 11.586 1.739 1 49.47 24 GLY B O 1
ATOM 3238 N N . TYR B 1 25 ? -28.719 13.164 3.07 1 57.12 25 TYR B N 1
ATOM 3239 C CA . TYR B 1 25 ? -28.344 12.414 4.266 1 57.12 25 TYR B CA 1
ATOM 3240 C C . TYR B 1 25 ? -29.484 11.492 4.699 1 57.12 25 TYR B C 1
ATOM 3242 O O . TYR B 1 25 ? -30.609 11.938 4.914 1 57.12 25 TYR B O 1
ATOM 3250 N N . VAL B 1 26 ? -29.312 10.156 4.602 1 53.91 26 VAL B N 1
ATOM 3251 C CA . VAL B 1 26 ? -30.234 9.164 5.145 1 53.91 26 VAL B CA 1
ATOM 3252 C C . VAL B 1 26 ? -29.609 8.492 6.363 1 53.91 26 VAL B C 1
ATOM 3254 O O . VAL B 1 26 ? -28.641 7.738 6.234 1 53.91 26 VAL B O 1
ATOM 3257 N N . PRO B 1 27 ? -30.047 8.859 7.559 1 54.5 27 PRO B N 1
ATOM 3258 C CA . PRO B 1 27 ? -29.391 8.328 8.766 1 54.5 27 PRO B CA 1
ATOM 3259 C C . PRO B 1 27 ? -29.516 6.812 8.875 1 54.5 27 PRO B C 1
ATOM 3261 O O . PRO B 1 27 ? -28.609 6.148 9.367 1 54.5 27 PRO B O 1
ATOM 3264 N N . TYR B 1 28 ? -30.812 6.316 8.633 1 58.94 28 TYR B N 1
ATOM 3265 C CA . TYR B 1 28 ? -31.094 4.891 8.781 1 58.94 28 TYR B CA 1
ATOM 3266 C C . TYR B 1 28 ? -31.969 4.391 7.645 1 58.94 28 TYR B C 1
ATOM 3268 O O . TYR B 1 28 ? -32.938 5.055 7.254 1 58.94 28 TYR B O 1
ATOM 3276 N N . ALA B 1 29 ? -31.312 3.57 6.734 1 58.22 29 ALA B N 1
ATOM 3277 C CA . ALA B 1 29 ? -32.156 3.03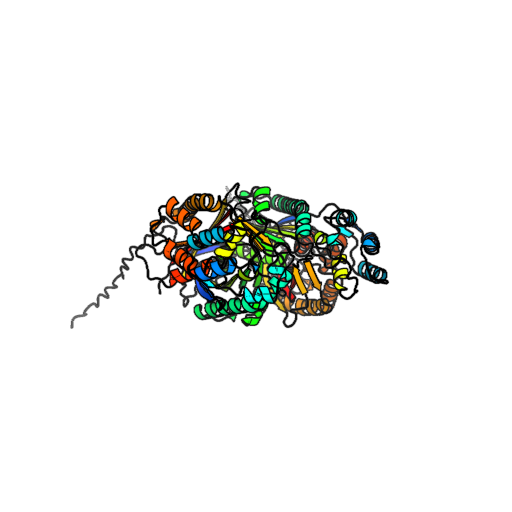7 5.664 1 58.22 29 ALA B CA 1
ATOM 3278 C C . ALA B 1 29 ? -32.156 1.511 5.668 1 58.22 29 ALA B C 1
ATOM 3280 O O . ALA B 1 29 ? -31.125 0.893 6.016 1 58.22 29 ALA B O 1
ATOM 3281 N N . VAL B 1 30 ? -33.344 0.967 5.723 1 60.66 30 VAL B N 1
ATOM 3282 C CA . VAL B 1 30 ? -33.469 -0.452 5.402 1 60.66 30 VAL B CA 1
ATOM 3283 C C . VAL B 1 30 ? -33.562 -0.634 3.891 1 60.66 30 VAL B C 1
ATOM 3285 O O . VAL B 1 30 ? -34.469 -0.082 3.258 1 60.66 30 VAL B O 1
ATOM 3288 N N . LYS B 1 31 ? -32.562 -1.044 3.314 1 59.84 31 LYS B N 1
ATOM 3289 C CA . LYS B 1 31 ? -32.562 -1.241 1.867 1 59.84 31 LYS B CA 1
ATOM 3290 C C . LYS B 1 31 ? -32.656 -2.725 1.517 1 59.84 31 LYS B C 1
ATOM 3292 O O . LYS B 1 31 ? -32.031 -3.561 2.182 1 59.84 31 LYS B O 1
ATOM 3297 N N . LEU B 1 32 ? -33.656 -2.965 0.616 1 61.91 32 LEU B N 1
ATOM 3298 C CA . LEU B 1 32 ? -33.625 -4.266 -0.045 1 61.91 32 LEU B CA 1
ATOM 3299 C C . LEU B 1 32 ? -32.562 -4.312 -1.113 1 61.91 32 LEU B C 1
ATOM 3301 O O . LEU B 1 32 ? -32.594 -3.566 -2.094 1 61.91 32 LEU B O 1
ATOM 3305 N N . VAL B 1 33 ? -31.453 -4.863 -0.688 1 62.62 33 VAL B N 1
ATOM 3306 C CA . VAL B 1 33 ? -30.391 -4.887 -1.678 1 62.62 33 VAL B CA 1
ATOM 3307 C C . VAL B 1 33 ? -30.172 -6.312 -2.182 1 62.62 33 VAL B C 1
ATOM 3309 O O . VAL B 1 33 ? -30.078 -7.25 -1.388 1 62.62 33 VAL B O 1
ATOM 3312 N N . GLU B 1 34 ? -30.469 -6.48 -3.561 1 64.94 34 GLU B N 1
ATOM 3313 C CA . GLU B 1 34 ? -30 -7.719 -4.18 1 64.94 34 GLU B CA 1
ATOM 3314 C C . GLU B 1 34 ? -28.469 -7.781 -4.207 1 64.94 34 GLU B C 1
ATOM 3316 O O . GLU B 1 34 ? -27.828 -6.879 -4.738 1 64.94 34 GLU B O 1
ATOM 3321 N N . GLN B 1 35 ? -28 -8.648 -3.344 1 74.38 35 GLN B N 1
ATOM 3322 C CA . GLN B 1 35 ? -26.547 -8.734 -3.363 1 74.38 35 GLN B CA 1
ATOM 3323 C C . GLN B 1 35 ? -26.078 -10.062 -3.943 1 74.38 35 GLN B C 1
ATOM 3325 O O . GLN B 1 35 ? -26.562 -11.125 -3.537 1 74.38 35 GLN B O 1
ATOM 3330 N N . ARG B 1 36 ? -25.328 -9.906 -5.074 1 86.56 36 ARG B N 1
ATOM 3331 C CA . ARG B 1 36 ? -24.609 -11.047 -5.633 1 86.56 36 ARG B CA 1
ATOM 3332 C C . ARG B 1 36 ? -23.156 -11.062 -5.16 1 86.56 36 ARG B C 1
ATOM 3334 O O . ARG B 1 36 ? -22.578 -10.008 -4.891 1 86.56 36 ARG B O 1
ATOM 3341 N N . PRO B 1 37 ? -22.625 -12.266 -5.031 1 93.81 37 PRO B N 1
ATOM 3342 C CA . PRO B 1 37 ? -21.203 -12.266 -4.688 1 93.81 37 PRO B CA 1
ATOM 3343 C C . PRO B 1 37 ? -20.359 -11.539 -5.727 1 93.81 37 PRO B C 1
ATOM 3345 O O . PRO B 1 37 ? -20.625 -11.633 -6.93 1 93.81 37 PRO B O 1
ATOM 3348 N N . PRO B 1 38 ? -19.422 -10.82 -5.25 1 97.62 38 PRO B N 1
ATOM 3349 C CA . PRO B 1 38 ? -18.469 -10.273 -6.23 1 97.62 38 PRO B CA 1
ATOM 3350 C C . PRO B 1 38 ? -17.797 -11.367 -7.055 1 97.62 38 PRO B C 1
ATOM 3352 O O . PRO B 1 38 ? -17.734 -12.523 -6.633 1 97.62 38 PRO B O 1
ATOM 3355 N N . GLY B 1 39 ? -17.375 -11.008 -8.203 1 98.25 39 GLY B N 1
ATOM 3356 C CA . GLY B 1 39 ? -16.688 -11.945 -9.07 1 98.25 39 GLY B CA 1
ATOM 3357 C C . GLY B 1 39 ? -15.531 -11.32 -9.828 1 98.25 39 GLY B C 1
ATOM 3358 O O . GLY B 1 39 ? -15.414 -10.102 -9.898 1 98.25 39 GLY B O 1
ATOM 3359 N N . ILE B 1 40 ? -14.648 -12.148 -10.258 1 98.75 40 ILE B N 1
ATOM 3360 C CA . ILE B 1 40 ? -13.641 -11.742 -11.227 1 98.75 40 ILE B CA 1
ATOM 3361 C C . ILE B 1 40 ? -14.25 -11.711 -12.625 1 98.75 40 ILE B C 1
ATOM 3363 O O . ILE B 1 40 ? -14.578 -12.758 -13.195 1 98.75 40 ILE B O 1
ATOM 3367 N N . LEU B 1 41 ? -14.305 -10.5 -13.188 1 98.56 41 LEU B N 1
ATOM 3368 C CA . LEU B 1 41 ? -15.062 -10.258 -14.414 1 98.56 41 LEU B CA 1
ATOM 3369 C C . LEU B 1 41 ? -14.133 -10.25 -15.625 1 98.56 41 LEU B C 1
ATOM 3371 O O . LEU B 1 41 ? -14.562 -10.523 -16.75 1 98.56 41 LEU B O 1
ATOM 3375 N N . GLY B 1 42 ? -12.906 -9.891 -15.445 1 98.62 42 GLY B N 1
ATOM 3376 C CA . GLY B 1 42 ? -11.875 -9.82 -16.469 1 98.62 42 GLY B CA 1
ATOM 3377 C C . GLY B 1 42 ? -10.484 -10.07 -15.922 1 98.62 42 GLY B C 1
ATOM 3378 O O . GLY B 1 42 ? -10.195 -9.766 -14.766 1 98.62 42 GLY B O 1
ATOM 3379 N N . MET B 1 43 ? -9.672 -10.656 -16.812 1 98.56 43 MET B N 1
ATOM 3380 C CA . MET B 1 43 ? -8.289 -10.953 -16.422 1 98.56 43 MET B CA 1
ATOM 3381 C C . MET B 1 43 ? -7.332 -10.688 -17.578 1 98.56 43 MET B C 1
ATOM 3383 O O . MET B 1 43 ? -7.707 -10.812 -18.75 1 98.56 43 MET B O 1
ATOM 3387 N N . GLY B 1 44 ? -6.113 -10.289 -17.203 1 98.88 44 GLY B N 1
ATOM 3388 C CA . GLY B 1 44 ? -5.027 -10.094 -18.156 1 98.88 44 GLY B CA 1
ATOM 3389 C C . GLY B 1 44 ? -3.658 -10.344 -17.547 1 98.88 44 GLY B C 1
ATOM 3390 O O . GLY B 1 44 ? -3.408 -9.984 -16.391 1 98.88 44 GLY B O 1
ATOM 3391 N N . THR B 1 45 ? -2.791 -11.008 -18.359 1 98.88 45 THR B N 1
ATOM 3392 C CA . THR B 1 45 ? -1.404 -11.234 -17.953 1 98.88 45 THR B CA 1
ATOM 3393 C C . THR B 1 45 ? -0.448 -10.75 -19.047 1 98.88 45 THR B C 1
ATOM 3395 O O . THR B 1 45 ? -0.828 -10.641 -20.203 1 98.88 45 THR B O 1
ATOM 3398 N N . ALA B 1 46 ? 0.75 -10.359 -18.609 1 98.94 46 ALA B N 1
ATOM 3399 C CA . ALA B 1 46 ? 1.791 -9.914 -19.531 1 98.94 46 ALA B CA 1
ATOM 3400 C C . ALA B 1 46 ? 3.182 -10.219 -18.969 1 98.94 46 ALA B C 1
ATOM 3402 O O . ALA B 1 46 ? 3.389 -10.203 -17.766 1 98.94 46 ALA B O 1
ATOM 3403 N N . ASN B 1 47 ? 4.07 -10.531 -19.844 1 98.88 47 ASN B N 1
ATOM 3404 C CA . ASN B 1 47 ? 5.484 -10.734 -19.531 1 98.88 47 ASN B CA 1
ATOM 3405 C C . ASN B 1 47 ? 6.375 -9.891 -20.438 1 98.88 47 ASN B C 1
ATOM 3407 O O . ASN B 1 47 ? 6 -9.578 -21.578 1 98.88 47 ASN B O 1
ATOM 3411 N N . PRO B 1 48 ? 7.535 -9.484 -19.875 1 98.44 48 PRO B N 1
ATOM 3412 C CA . PRO B 1 48 ? 8.492 -8.883 -20.797 1 98.44 48 PRO B CA 1
ATOM 3413 C C . PRO B 1 48 ? 8.961 -9.852 -21.891 1 98.44 48 PRO B C 1
ATOM 3415 O O . PRO B 1 48 ? 8.812 -11.062 -21.734 1 98.44 48 PRO B O 1
ATOM 3418 N N . PRO B 1 49 ? 9.516 -9.336 -22.938 1 96.12 49 PRO B N 1
ATOM 3419 C CA . PRO B 1 49 ? 9.727 -10.172 -24.109 1 96.12 49 PRO B CA 1
ATOM 3420 C C . PRO B 1 49 ? 10.93 -11.102 -23.969 1 96.12 49 PRO B C 1
ATOM 3422 O O . PRO B 1 49 ? 10.969 -12.164 -24.594 1 96.12 49 PRO B O 1
ATOM 3425 N N . HIS B 1 50 ? 11.93 -10.82 -23.203 1 96.69 50 HIS B N 1
ATOM 3426 C CA . HIS B 1 50 ? 13.125 -11.641 -23.109 1 96.69 50 HIS B CA 1
ATOM 3427 C C . HIS B 1 50 ? 12.898 -12.852 -22.203 1 96.69 50 HIS B C 1
ATOM 3429 O O . HIS B 1 50 ? 12.227 -12.734 -21.172 1 96.69 50 HIS B O 1
ATOM 3435 N N . THR B 1 51 ? 13.555 -14.008 -22.578 1 97.12 51 THR B N 1
ATOM 3436 C CA . THR B 1 51 ? 13.453 -15.227 -21.781 1 97.12 51 THR B CA 1
ATOM 3437 C C . THR B 1 51 ? 14.828 -15.875 -21.609 1 97.12 51 THR B C 1
ATOM 3439 O O . THR B 1 51 ? 15.68 -15.766 -22.5 1 97.12 51 THR B O 1
ATOM 3442 N N . TYR B 1 52 ? 14.977 -16.5 -20.5 1 96.44 52 TYR B N 1
ATOM 3443 C CA . TYR B 1 52 ? 16.078 -17.422 -20.266 1 96.44 52 TYR B CA 1
ATOM 3444 C C . TYR B 1 52 ? 15.578 -18.844 -20.078 1 96.44 52 TYR B C 1
ATOM 3446 O O . TYR B 1 52 ? 14.656 -19.078 -19.297 1 96.44 52 TYR B O 1
ATOM 3454 N N . LYS B 1 53 ? 16.172 -19.719 -20.812 1 97.38 53 LYS B N 1
ATOM 3455 C CA . LYS B 1 53 ? 16.062 -21.125 -20.391 1 97.38 53 LYS B CA 1
ATOM 3456 C C . LYS B 1 53 ? 16.953 -21.391 -19.188 1 97.38 53 LYS B C 1
ATOM 3458 O O . LYS B 1 53 ? 18.047 -20.828 -19.062 1 97.38 53 LYS B O 1
ATOM 3463 N N . MET B 1 54 ? 16.516 -22.25 -18.328 1 96.62 54 MET B N 1
ATOM 3464 C CA . MET B 1 54 ? 17.203 -22.438 -17.047 1 96.62 54 MET B CA 1
ATOM 3465 C C . MET B 1 54 ? 18.625 -22.922 -17.266 1 96.62 54 MET B C 1
ATOM 3467 O O . MET B 1 54 ? 19.547 -22.531 -16.547 1 96.62 54 MET B O 1
ATOM 3471 N N . ASP B 1 55 ? 18.875 -23.781 -18.234 1 93.31 55 ASP B N 1
ATOM 3472 C CA . ASP B 1 55 ? 20.219 -24.266 -18.516 1 93.31 55 ASP B CA 1
ATOM 3473 C C . ASP B 1 55 ? 21.125 -23.125 -18.969 1 93.31 55 ASP B C 1
ATOM 3475 O O . ASP B 1 55 ? 22.312 -23.078 -18.609 1 93.31 55 ASP B O 1
ATOM 3479 N N . GLU B 1 56 ? 20.625 -22.234 -19.734 1 93.31 56 GLU B N 1
ATOM 3480 C CA . GLU B 1 56 ? 21.375 -21.062 -20.156 1 93.31 56 GLU B CA 1
ATOM 3481 C C . GLU B 1 56 ? 21.594 -20.094 -18.984 1 93.31 56 GLU B C 1
ATOM 3483 O O . GLU B 1 56 ? 22.656 -19.484 -18.875 1 93.31 56 GLU B O 1
ATOM 3488 N N . PHE B 1 57 ? 20.641 -19.984 -18.188 1 93.94 57 PHE B N 1
ATOM 3489 C CA . PHE B 1 57 ? 20.703 -19.109 -17.031 1 93.94 57 PHE B CA 1
ATOM 3490 C C . PHE B 1 57 ? 21.828 -19.547 -16.094 1 93.94 57 PHE B C 1
ATOM 3492 O O . PHE B 1 57 ? 22.594 -18.719 -15.594 1 93.94 57 PHE B O 1
ATOM 3499 N N . ALA B 1 58 ? 21.906 -20.812 -15.875 1 92.69 58 ALA B N 1
ATOM 3500 C CA . ALA B 1 58 ? 22.969 -21.359 -15.031 1 92.69 58 ALA B CA 1
ATOM 3501 C C . ALA B 1 58 ? 24.344 -21 -15.586 1 92.69 58 ALA B C 1
ATOM 3503 O O . ALA B 1 58 ? 25.25 -20.672 -14.828 1 92.69 58 ALA B O 1
ATOM 3504 N N . LYS B 1 59 ? 24.469 -21.047 -16.875 1 91.69 59 LYS B N 1
ATOM 3505 C CA . LYS B 1 59 ? 25.75 -20.719 -17.516 1 91.69 59 LYS B CA 1
ATOM 3506 C C . LYS B 1 59 ? 26.078 -19.25 -17.359 1 91.69 59 LYS B C 1
ATOM 3508 O O . LYS B 1 59 ? 27.25 -18.891 -17.172 1 91.69 59 LYS B O 1
ATOM 3513 N N . ILE B 1 60 ? 25.125 -18.453 -17.391 1 89.56 60 ILE B N 1
ATOM 3514 C CA . ILE B 1 60 ? 25.312 -17.016 -17.234 1 89.56 60 ILE B CA 1
ATOM 3515 C C . ILE B 1 60 ? 25.812 -16.719 -15.828 1 89.56 60 ILE B C 1
ATOM 3517 O O . ILE B 1 60 ? 26.766 -15.945 -15.648 1 89.56 60 ILE B O 1
ATOM 3521 N N . LEU B 1 61 ? 25.219 -17.344 -14.836 1 87.62 61 LEU B N 1
ATOM 3522 C CA . LEU B 1 61 ? 25.594 -17.094 -13.445 1 87.62 61 LEU B CA 1
ATOM 3523 C C . LEU B 1 61 ? 27 -17.625 -13.156 1 87.62 61 LEU B C 1
ATOM 3525 O O . LEU B 1 61 ? 27.609 -17.234 -12.156 1 87.62 61 LEU B O 1
ATOM 3529 N N . ALA B 1 62 ? 27.453 -18.438 -13.984 1 84.69 62 ALA B N 1
ATOM 3530 C CA . ALA B 1 62 ? 28.766 -19.031 -13.797 1 84.69 62 ALA B CA 1
ATOM 3531 C C . ALA B 1 62 ? 29.859 -18.156 -14.422 1 84.69 62 ALA B C 1
ATOM 3533 O O . ALA B 1 62 ? 31.047 -18.391 -14.211 1 84.69 62 ALA B O 1
ATOM 3534 N N . LYS B 1 63 ? 29.453 -17.172 -15.078 1 83.25 63 LYS B N 1
ATOM 3535 C CA . LYS B 1 63 ? 30.438 -16.297 -15.703 1 83.25 63 LYS B CA 1
ATOM 3536 C C . LYS B 1 63 ? 31.219 -15.5 -14.656 1 83.25 63 LYS B C 1
ATOM 3538 O O . LYS B 1 63 ? 30.688 -15.18 -13.594 1 83.25 63 LYS B O 1
ATOM 3543 N N . PRO B 1 64 ? 32.406 -15.133 -15.031 1 78.06 64 PRO B N 1
ATOM 3544 C CA . PRO B 1 64 ? 33.281 -14.438 -14.07 1 78.06 64 PRO B CA 1
ATOM 3545 C C . PRO B 1 64 ? 32.719 -13.094 -13.625 1 78.06 64 PRO B C 1
ATOM 3547 O O . PRO B 1 64 ? 33 -12.633 -12.516 1 78.06 64 PRO B O 1
ATOM 3550 N N . GLU B 1 65 ? 31.891 -12.547 -14.438 1 75.44 65 GLU B N 1
ATOM 3551 C CA . GLU B 1 65 ? 31.297 -11.258 -14.125 1 75.44 65 GLU B CA 1
ATOM 3552 C C . GLU B 1 65 ? 30.391 -11.344 -12.898 1 75.44 65 GLU B C 1
ATOM 3554 O O . GLU B 1 65 ? 30.172 -10.344 -12.211 1 75.44 65 GLU B O 1
ATOM 3559 N N . PHE B 1 66 ? 30 -12.523 -12.625 1 76.94 66 PHE B N 1
ATOM 3560 C CA . PHE B 1 66 ? 29.094 -12.68 -11.484 1 76.94 66 PHE B CA 1
ATOM 3561 C C . PHE B 1 66 ? 29.891 -12.969 -10.211 1 76.94 66 PHE B C 1
ATOM 3563 O O . PHE B 1 66 ? 29.312 -13.07 -9.125 1 76.94 66 PHE B O 1
ATOM 3570 N N . ASN B 1 67 ? 31.172 -12.977 -10.32 1 71.69 67 ASN B N 1
ATOM 3571 C CA . ASN B 1 67 ? 32.156 -12.953 -9.242 1 71.69 67 ASN B CA 1
ATOM 3572 C C . ASN B 1 67 ? 31.828 -13.969 -8.156 1 71.69 67 ASN B C 1
ATOM 3574 O O . ASN B 1 67 ? 31.922 -13.664 -6.965 1 71.69 67 ASN B O 1
ATOM 3578 N N . GLY B 1 68 ? 31.328 -15.039 -8.406 1 77.69 68 GLY B N 1
ATOM 3579 C CA . GLY B 1 68 ? 31.109 -16.078 -7.402 1 77.69 68 GLY B CA 1
ATOM 3580 C C . GLY B 1 68 ? 32.406 -16.734 -6.953 1 77.69 68 GLY B C 1
ATOM 3581 O O . GLY B 1 68 ? 33.375 -16.781 -7.699 1 77.69 68 GLY B O 1
ATOM 3582 N N . PRO B 1 69 ? 32.438 -17 -5.609 1 82.5 69 PRO B N 1
ATOM 3583 C CA . PRO B 1 69 ? 33.625 -17.734 -5.168 1 82.5 69 PRO B CA 1
ATOM 3584 C C . PRO B 1 69 ? 33.75 -19.109 -5.84 1 82.5 69 PRO B C 1
ATOM 3586 O O . PRO B 1 69 ? 32.812 -19.578 -6.473 1 82.5 69 PRO B O 1
ATOM 3589 N N . PRO B 1 70 ? 35.031 -19.641 -5.688 1 80.75 70 PRO B N 1
ATOM 3590 C CA . PRO B 1 70 ? 35.188 -20.984 -6.254 1 80.75 70 PRO B CA 1
ATOM 3591 C C . PRO B 1 70 ? 34.156 -21.984 -5.719 1 80.75 70 PRO B C 1
ATOM 3593 O O . PRO B 1 70 ? 33.875 -22 -4.516 1 80.75 70 PRO B O 1
ATOM 3596 N N . GLY B 1 71 ? 33.531 -22.672 -6.566 1 81.19 71 GLY B N 1
ATOM 3597 C CA . GLY B 1 71 ? 32.531 -23.672 -6.156 1 81.19 71 GLY B CA 1
ATOM 3598 C C . GLY B 1 71 ? 31.109 -23.172 -6.242 1 81.19 71 GLY B C 1
ATOM 3599 O O . GLY B 1 71 ? 30.172 -23.953 -6.168 1 81.19 71 GLY B O 1
ATOM 3600 N N . ALA B 1 72 ? 31 -21.859 -6.449 1 84.94 72 ALA B N 1
ATOM 3601 C CA . ALA B 1 72 ? 29.672 -21.281 -6.543 1 84.94 72 ALA B CA 1
ATOM 3602 C C . ALA B 1 72 ? 28.922 -21.844 -7.75 1 84.94 72 ALA B C 1
ATOM 3604 O O . ALA B 1 72 ? 27.703 -22.031 -7.703 1 84.94 72 ALA B O 1
ATOM 3605 N N . GLU B 1 73 ? 29.688 -22.156 -8.758 1 86.75 73 GLU B N 1
ATOM 3606 C CA . GLU B 1 73 ? 29.062 -22.625 -9.992 1 86.75 73 GLU B CA 1
ATOM 3607 C C . GLU B 1 73 ? 28.359 -23.969 -9.789 1 86.75 73 GLU B C 1
ATOM 3609 O O . GLU B 1 73 ? 27.312 -24.219 -10.383 1 86.75 73 GLU B O 1
ATOM 3614 N N . VAL B 1 74 ? 28.891 -24.797 -8.992 1 88.62 74 VAL B N 1
ATOM 3615 C CA . VAL B 1 74 ? 28.297 -26.109 -8.719 1 88.62 74 VAL B CA 1
ATOM 3616 C C . VAL B 1 74 ? 26.984 -25.938 -7.941 1 88.62 74 VAL B C 1
ATOM 3618 O O . VAL B 1 74 ? 26 -26.609 -8.234 1 88.62 74 VAL B O 1
ATOM 3621 N N . PHE B 1 75 ? 27.047 -25.078 -7.023 1 89.31 75 PHE B N 1
ATOM 3622 C CA . PHE B 1 75 ? 25.859 -24.812 -6.223 1 89.31 75 PHE B CA 1
ATOM 3623 C C . PHE B 1 75 ? 24.766 -24.188 -7.082 1 89.31 75 PHE B C 1
ATOM 3625 O O . PHE B 1 75 ? 23.609 -24.594 -6.992 1 89.31 75 PHE B O 1
ATOM 3632 N N . VAL B 1 76 ? 25.125 -23.281 -7.914 1 90.62 76 VAL B N 1
ATOM 3633 C CA . VAL B 1 76 ? 24.188 -22.625 -8.82 1 90.62 76 VAL B CA 1
ATOM 3634 C C . VAL B 1 76 ? 23.531 -23.656 -9.719 1 90.62 76 VAL B C 1
ATOM 3636 O O . VAL B 1 76 ? 22.297 -23.672 -9.875 1 90.62 76 VAL B O 1
ATOM 3639 N N . ASP B 1 77 ? 24.281 -24.5 -10.234 1 92.88 77 ASP B N 1
ATOM 3640 C CA . ASP B 1 77 ? 23.766 -25.531 -11.125 1 92.88 77 ASP B CA 1
ATOM 3641 C C . ASP B 1 77 ? 22.781 -26.438 -10.398 1 92.88 77 ASP B C 1
ATOM 3643 O O . ASP B 1 77 ? 21.734 -26.797 -10.945 1 92.88 77 ASP B O 1
ATOM 3647 N N . ARG B 1 78 ? 23.109 -26.812 -9.25 1 93.31 78 ARG B N 1
ATOM 3648 C CA . ARG B 1 78 ? 22.25 -27.672 -8.438 1 93.31 78 ARG B CA 1
ATOM 3649 C C . ARG B 1 78 ? 20.906 -27 -8.172 1 93.31 78 ARG B C 1
ATOM 3651 O O . ARG B 1 78 ? 19.859 -27.641 -8.297 1 93.31 78 ARG B O 1
ATOM 3658 N N . ILE B 1 79 ? 20.984 -25.734 -7.797 1 93.88 79 ILE B N 1
ATOM 3659 C CA . ILE B 1 79 ? 19.766 -25 -7.48 1 93.88 79 ILE B CA 1
ATOM 3660 C C . ILE B 1 79 ? 18.906 -24.844 -8.742 1 93.88 79 ILE B C 1
ATOM 3662 O O . ILE B 1 79 ? 17.688 -24.984 -8.695 1 93.88 79 ILE B O 1
ATOM 3666 N N . CYS B 1 80 ? 19.516 -24.531 -9.844 1 95.31 80 CYS B N 1
ATOM 3667 C CA . CYS B 1 80 ? 18.797 -24.359 -11.102 1 95.31 80 CYS B CA 1
ATOM 3668 C C . CYS B 1 80 ? 18.094 -25.656 -11.508 1 95.31 80 CYS B C 1
ATOM 3670 O O . CYS B 1 80 ? 16.922 -25.625 -11.883 1 95.31 80 CYS B O 1
ATOM 3672 N N . LYS B 1 81 ? 18.734 -26.766 -11.359 1 94.81 81 LYS B N 1
ATOM 3673 C CA . LYS B 1 81 ? 18.172 -28.062 -11.711 1 94.81 81 LYS B CA 1
ATOM 3674 C C . LYS B 1 81 ? 17.031 -28.422 -10.766 1 94.81 81 LYS B C 1
ATOM 3676 O O . LYS B 1 81 ? 16.016 -28.984 -11.203 1 94.81 81 LYS B O 1
ATOM 3681 N N . ALA B 1 82 ? 17.172 -28.078 -9.547 1 95.62 82 ALA B N 1
ATOM 3682 C CA . ALA B 1 82 ? 16.188 -28.453 -8.523 1 95.62 82 ALA B CA 1
ATOM 3683 C C . ALA B 1 82 ? 14.977 -27.531 -8.547 1 95.62 82 ALA B C 1
ATOM 3685 O O . ALA B 1 82 ? 13.945 -27.844 -7.953 1 95.62 82 ALA B O 1
ATOM 3686 N N . SER B 1 83 ? 15.094 -26.391 -9.227 1 96.56 83 SER B N 1
ATOM 3687 C CA . SER B 1 83 ? 14.07 -25.359 -9.172 1 96.56 83 SER B CA 1
ATOM 3688 C C . SER B 1 83 ? 12.781 -25.812 -9.836 1 96.56 83 SER B C 1
ATOM 3690 O O . SER B 1 83 ? 11.703 -25.281 -9.547 1 96.56 83 SER B O 1
ATOM 3692 N N . GLY B 1 84 ? 12.883 -26.734 -10.773 1 96.19 84 GLY B N 1
ATOM 3693 C CA . GLY B 1 84 ? 11.734 -27.141 -11.57 1 96.19 84 GLY B CA 1
ATOM 3694 C C . GLY B 1 84 ? 11.344 -26.141 -12.625 1 96.19 84 GLY B C 1
ATOM 3695 O O . GLY B 1 84 ? 10.32 -26.297 -13.297 1 96.19 84 GLY B O 1
ATOM 3696 N N . ILE B 1 85 ? 12.117 -25.094 -12.82 1 98.25 85 ILE B N 1
ATOM 3697 C CA . ILE B 1 85 ? 11.828 -24.047 -13.789 1 98.25 85 ILE B CA 1
ATOM 3698 C C . ILE B 1 85 ? 12.531 -24.375 -15.109 1 98.25 85 ILE B C 1
ATOM 3700 O O . ILE B 1 85 ? 13.727 -24.672 -15.125 1 98.25 85 ILE B O 1
ATOM 3704 N N . LYS B 1 86 ? 11.773 -24.328 -16.172 1 98.19 86 LYS B N 1
ATOM 3705 C CA . LYS B 1 86 ? 12.328 -24.547 -17.5 1 98.19 86 LYS B CA 1
ATOM 3706 C C . LYS B 1 86 ? 12.742 -23.234 -18.156 1 98.19 86 LYS B C 1
ATOM 3708 O O . LYS B 1 86 ? 13.789 -23.172 -18.797 1 98.19 86 LYS B O 1
ATOM 3713 N N . LYS B 1 87 ? 11.922 -22.25 -18.016 1 97.88 87 LYS B N 1
ATOM 3714 C CA . LYS B 1 87 ? 12.211 -20.922 -18.547 1 97.88 87 LYS B CA 1
ATOM 3715 C C . LYS B 1 87 ? 11.523 -19.828 -17.734 1 97.88 87 LYS B C 1
ATOM 3717 O O . LYS B 1 87 ? 10.57 -20.109 -17 1 97.88 87 LYS B O 1
ATOM 3722 N N . LYS B 1 88 ? 12.07 -18.656 -17.859 1 97.69 88 LYS B N 1
ATOM 3723 C CA . LYS B 1 88 ? 11.453 -17.516 -17.203 1 97.69 88 LYS B CA 1
ATOM 3724 C C . LYS B 1 88 ? 11.727 -16.219 -17.984 1 97.69 88 LYS B C 1
ATOM 3726 O O . LYS B 1 88 ? 12.711 -16.141 -18.719 1 97.69 88 LYS B O 1
ATOM 3731 N N . HIS B 1 89 ? 10.781 -15.273 -17.844 1 98.5 89 HIS B N 1
ATOM 3732 C CA . HIS B 1 89 ? 10.914 -13.977 -18.5 1 98.5 89 HIS B CA 1
ATOM 3733 C C . HIS B 1 89 ? 11.703 -13 -17.625 1 98.5 89 HIS B C 1
ATOM 3735 O O . HIS B 1 89 ? 11.586 -13.016 -16.406 1 98.5 89 HIS B O 1
ATOM 3741 N N . THR B 1 90 ? 12.492 -12.188 -18.266 1 97.81 90 THR B N 1
ATOM 3742 C CA . THR B 1 90 ? 13.242 -11.133 -17.594 1 97.81 90 THR B CA 1
ATOM 3743 C C . THR B 1 90 ? 13.133 -9.82 -18.375 1 97.81 90 THR B C 1
ATOM 3745 O O . THR B 1 90 ? 13.141 -9.82 -19.609 1 97.81 90 THR B O 1
ATOM 3748 N N . ALA B 1 91 ? 12.992 -8.75 -17.672 1 98 91 ALA B N 1
ATOM 3749 C CA . ALA B 1 91 ? 12.875 -7.438 -18.297 1 98 91 ALA B CA 1
ATOM 3750 C C . ALA B 1 91 ? 14.234 -6.941 -18.781 1 98 91 ALA B C 1
ATOM 3752 O O . ALA B 1 91 ? 14.312 -6.137 -19.703 1 98 91 ALA B O 1
ATOM 3753 N N . VAL B 1 92 ? 15.273 -7.406 -18.078 1 96 92 VAL B N 1
ATOM 3754 C CA . VAL B 1 92 ? 16.625 -7.027 -18.469 1 96 92 VAL B CA 1
ATOM 3755 C C . VAL B 1 92 ? 17.484 -8.281 -18.656 1 96 92 VAL B C 1
ATOM 3757 O O . VAL B 1 92 ? 17.172 -9.344 -18.125 1 96 92 VAL B O 1
ATOM 3760 N N . THR B 1 93 ? 18.578 -8.102 -19.438 1 93.69 93 THR B N 1
ATOM 3761 C CA . THR B 1 93 ? 19.516 -9.188 -19.641 1 93.69 93 THR B CA 1
ATOM 3762 C C . THR B 1 93 ? 20.797 -8.938 -18.844 1 93.69 93 THR B C 1
ATOM 3764 O O . THR B 1 93 ? 21.109 -7.793 -18.484 1 93.69 93 THR B O 1
ATOM 3767 N N . ALA B 1 94 ? 21.469 -10.047 -18.594 1 90.62 94 ALA B N 1
ATOM 3768 C CA . ALA B 1 94 ? 22.75 -9.93 -17.906 1 90.62 94 ALA B CA 1
ATOM 3769 C C . ALA B 1 94 ? 23.703 -9.008 -18.656 1 90.62 94 ALA B C 1
ATOM 3771 O O . ALA B 1 94 ? 24.391 -8.172 -18.047 1 90.62 94 ALA B O 1
ATOM 3772 N N . ASP B 1 95 ? 23.766 -9.086 -19.906 1 90.12 95 ASP B N 1
ATOM 3773 C CA . ASP B 1 95 ? 24.656 -8.273 -20.719 1 90.12 95 ASP B CA 1
ATOM 3774 C C . ASP B 1 95 ? 24.297 -6.793 -20.625 1 90.12 95 ASP B C 1
ATOM 3776 O O . ASP B 1 95 ? 25.188 -5.945 -20.516 1 90.12 95 ASP B O 1
ATOM 3780 N N . GLU B 1 96 ? 23.047 -6.496 -20.672 1 91.75 96 GLU B N 1
ATOM 3781 C CA . GLU B 1 96 ? 22.578 -5.121 -20.562 1 91.75 96 GLU B CA 1
ATOM 3782 C C . GLU B 1 96 ? 22.969 -4.512 -19.219 1 91.75 96 GLU B C 1
ATOM 3784 O O . GLU B 1 96 ? 23.438 -3.375 -19.156 1 91.75 96 GLU B O 1
ATOM 3789 N N . VAL B 1 97 ? 22.797 -5.258 -18.203 1 90.44 97 VAL B N 1
ATOM 3790 C CA . VAL B 1 97 ? 23.078 -4.762 -16.859 1 90.44 97 VAL B CA 1
ATOM 3791 C C . VAL B 1 97 ? 24.578 -4.621 -16.672 1 90.44 97 VAL B C 1
ATOM 3793 O O . VAL B 1 97 ? 25.062 -3.619 -16.125 1 90.44 97 VAL B O 1
ATOM 3796 N N . TYR B 1 98 ? 25.328 -5.539 -17.125 1 87.69 98 TYR B N 1
ATOM 3797 C CA . TYR B 1 98 ? 26.781 -5.492 -16.969 1 87.69 98 TYR B CA 1
ATOM 3798 C C . TYR B 1 98 ? 27.359 -4.293 -17.703 1 87.69 98 TYR B C 1
ATOM 3800 O O . TYR B 1 98 ? 28.25 -3.617 -17.188 1 87.69 98 TYR B O 1
ATOM 3808 N N . ALA B 1 99 ? 26.906 -4.074 -18.812 1 91 99 ALA B N 1
ATOM 3809 C CA . ALA B 1 99 ? 27.438 -3 -19.641 1 91 99 ALA B CA 1
ATOM 3810 C C . ALA B 1 99 ? 26.984 -1.634 -19.141 1 91 99 ALA B C 1
ATOM 3812 O O . ALA B 1 99 ? 27.766 -0.682 -19.125 1 91 99 ALA B O 1
ATOM 3813 N N . GLY B 1 100 ? 25.828 -1.564 -18.656 1 93.25 100 GLY B N 1
ATOM 3814 C CA . GLY B 1 100 ? 25.25 -0.259 -18.391 1 93.25 100 GLY B CA 1
ATOM 3815 C C . GLY B 1 100 ? 25.234 0.089 -16.906 1 93.25 100 GLY B C 1
ATOM 3816 O O . GLY B 1 100 ? 25.203 1.266 -16.547 1 93.25 100 GLY B O 1
ATOM 3817 N N . TYR B 1 101 ? 25.219 -0.964 -16.062 1 93.31 101 TYR B N 1
ATOM 3818 C CA . TYR B 1 101 ? 25.031 -0.739 -14.625 1 93.31 101 TYR B CA 1
ATOM 3819 C C . TYR B 1 101 ? 25.938 -1.657 -13.812 1 93.31 101 TYR B C 1
ATOM 3821 O O . TYR B 1 101 ? 25.469 -2.479 -13.031 1 93.31 101 TYR B O 1
ATOM 3829 N N . PRO B 1 102 ? 27.219 -1.442 -13.875 1 91.38 102 PRO B N 1
ATOM 3830 C CA . PRO B 1 102 ? 28.141 -2.332 -13.164 1 91.38 102 PRO B CA 1
ATOM 3831 C C . PRO B 1 102 ? 27.922 -2.322 -11.656 1 91.38 102 PRO B C 1
ATOM 3833 O O . PRO B 1 102 ? 28.234 -3.307 -10.977 1 91.38 102 PRO B O 1
ATOM 3836 N N . ASN B 1 103 ? 27.328 -1.263 -11.094 1 93.12 103 ASN B N 1
ATOM 3837 C CA . ASN B 1 103 ? 27.062 -1.171 -9.656 1 93.12 103 ASN B CA 1
ATOM 3838 C C . ASN B 1 103 ? 26.016 -2.189 -9.219 1 93.12 103 ASN B C 1
ATOM 3840 O O . ASN B 1 103 ? 25.953 -2.557 -8.039 1 93.12 103 ASN B O 1
ATOM 3844 N N . ILE B 1 104 ? 25.203 -2.613 -10.102 1 91.06 104 ILE B N 1
ATOM 3845 C CA . ILE B 1 104 ? 24.219 -3.635 -9.789 1 91.06 104 ILE B CA 1
ATOM 3846 C C . ILE B 1 104 ? 24.891 -4.996 -9.664 1 91.06 104 ILE B C 1
ATOM 3848 O O . ILE B 1 104 ? 24.5 -5.824 -8.844 1 91.06 104 ILE B O 1
ATOM 3852 N N . TYR B 1 105 ? 26 -5.203 -10.367 1 83.75 105 TYR B N 1
ATOM 3853 C CA . TYR B 1 105 ? 26.734 -6.465 -10.383 1 83.75 105 TYR B CA 1
ATOM 3854 C C . TYR B 1 105 ? 27.656 -6.574 -9.164 1 83.75 105 TYR B C 1
ATOM 3856 O O . TYR B 1 105 ? 27.922 -7.672 -8.68 1 83.75 105 TYR B O 1
ATOM 3864 N N . ASN B 1 106 ? 28.125 -5.434 -8.789 1 88.12 106 ASN B N 1
ATOM 3865 C CA . ASN B 1 106 ? 28.984 -5.449 -7.609 1 88.12 106 ASN B CA 1
ATOM 3866 C C . ASN B 1 106 ? 28.172 -5.633 -6.328 1 88.12 106 ASN B C 1
ATOM 3868 O O . ASN B 1 106 ? 27.453 -4.734 -5.914 1 88.12 106 ASN B O 1
ATOM 3872 N N . PHE B 1 107 ? 28.406 -6.754 -5.738 1 88.12 107 PHE B N 1
ATOM 3873 C CA . PHE B 1 107 ? 27.625 -7.145 -4.562 1 88.12 107 PHE B CA 1
ATOM 3874 C C . PHE B 1 107 ? 27.75 -6.094 -3.463 1 88.12 107 PHE B C 1
ATOM 3876 O O . PHE B 1 107 ? 28.859 -5.727 -3.064 1 88.12 107 PHE B O 1
ATOM 3883 N N . GLY B 1 108 ? 26.609 -5.594 -3.068 1 89.25 108 GLY B N 1
ATOM 3884 C CA . GLY B 1 108 ? 26.578 -4.68 -1.937 1 89.25 108 GLY B CA 1
ATOM 3885 C C . GLY B 1 108 ? 26.734 -3.227 -2.338 1 89.25 108 GLY B C 1
ATOM 3886 O O . GLY B 1 108 ? 26.578 -2.328 -1.51 1 89.25 108 GLY B O 1
ATOM 3887 N N . GLU B 1 109 ? 27.109 -2.965 -3.572 1 93.75 109 GLU B N 1
ATOM 3888 C CA . GLU B 1 109 ? 27.266 -1.581 -4.016 1 93.75 109 GLU B CA 1
ATOM 3889 C C . GLU B 1 109 ? 25.906 -0.904 -4.168 1 93.75 109 GLU B C 1
ATOM 3891 O O . GLU B 1 109 ? 24.969 -1.48 -4.746 1 93.75 109 GLU B O 1
ATOM 3896 N N . PRO B 1 110 ? 25.75 0.327 -3.621 1 96.94 110 PRO B N 1
ATOM 3897 C CA . PRO B 1 110 ? 24.469 1.028 -3.781 1 96.94 110 PRO B CA 1
ATOM 3898 C C . PRO B 1 110 ? 24.047 1.175 -5.246 1 96.94 110 PRO B C 1
ATOM 3900 O O . PRO B 1 110 ? 24.859 1.598 -6.078 1 96.94 110 PRO B O 1
ATOM 3903 N N . SER B 1 111 ? 22.797 0.751 -5.582 1 97.31 111 SER B N 1
ATOM 3904 C CA . SER B 1 111 ? 22.344 0.724 -6.969 1 97.31 111 SER B CA 1
ATOM 3905 C C . SER B 1 111 ? 20.828 0.862 -7.055 1 97.31 111 SER B C 1
ATOM 3907 O O . SER B 1 111 ? 20.234 0.611 -8.109 1 97.31 111 SER B O 1
ATOM 3909 N N . LEU B 1 112 ? 20.203 1.286 -6.004 1 97.75 112 LEU B N 1
ATOM 3910 C CA . LEU B 1 112 ? 18.75 1.302 -5.934 1 97.75 112 LEU B CA 1
ATOM 3911 C C . LEU B 1 112 ? 18.172 2.227 -6.996 1 97.75 112 LEU B C 1
ATOM 3913 O O . LEU B 1 112 ? 17.234 1.852 -7.699 1 97.75 112 LEU B O 1
ATOM 3917 N N . ASP B 1 113 ? 18.703 3.402 -7.102 1 97.5 113 ASP B N 1
ATOM 3918 C CA . ASP B 1 113 ? 18.172 4.387 -8.039 1 97.5 113 ASP B CA 1
ATOM 3919 C C . ASP B 1 113 ? 18.25 3.871 -9.477 1 97.5 113 ASP B C 1
ATOM 3921 O O . ASP B 1 113 ? 17.312 4.055 -10.25 1 97.5 113 ASP B O 1
ATOM 3925 N N . ASP B 1 114 ? 19.328 3.199 -9.805 1 97.56 114 ASP B N 1
ATOM 3926 C CA . ASP B 1 114 ? 19.484 2.633 -11.141 1 97.56 114 ASP B CA 1
ATOM 3927 C C . ASP B 1 114 ? 18.5 1.5 -11.391 1 97.56 114 ASP B C 1
ATOM 3929 O O . ASP B 1 114 ? 17.984 1.349 -12.5 1 97.56 114 ASP B O 1
ATOM 3933 N N . ARG B 1 115 ? 18.25 0.717 -10.414 1 97.56 115 ARG B N 1
ATOM 3934 C CA . ARG B 1 115 ? 17.297 -0.376 -10.523 1 97.56 115 ARG B CA 1
ATOM 3935 C C . ARG B 1 115 ? 15.883 0.155 -10.781 1 97.56 115 ARG B C 1
ATOM 3937 O O . ARG B 1 115 ? 15.141 -0.413 -11.578 1 97.56 115 ARG B O 1
ATOM 3944 N N . PHE B 1 116 ? 15.523 1.237 -10.109 1 97.81 116 PHE B N 1
ATOM 3945 C CA . PHE B 1 116 ? 14.219 1.843 -10.344 1 97.81 116 PHE B CA 1
ATOM 3946 C C . PHE B 1 116 ? 14.141 2.438 -11.742 1 97.81 116 PHE B C 1
ATOM 3948 O O . PHE B 1 116 ? 13.094 2.383 -12.391 1 97.81 116 PHE B O 1
ATOM 3955 N N . LYS B 1 117 ? 15.25 2.99 -12.18 1 96.81 117 LYS B N 1
ATOM 3956 C CA . LYS B 1 117 ? 15.297 3.484 -13.555 1 96.81 117 LYS B CA 1
ATOM 3957 C C . LYS B 1 117 ? 15.062 2.355 -14.555 1 96.81 117 LYS B C 1
ATOM 3959 O O . LYS B 1 117 ? 14.312 2.521 -15.523 1 96.81 117 LYS B O 1
ATOM 3964 N N . LEU B 1 118 ? 15.68 1.247 -14.305 1 96.19 118 LEU B N 1
ATOM 3965 C CA . LEU B 1 118 ? 15.547 0.083 -15.172 1 96.19 118 LEU B CA 1
ATOM 3966 C C . LEU B 1 118 ? 14.125 -0.462 -15.141 1 96.19 118 LEU B C 1
ATOM 3968 O O . LEU B 1 118 ? 13.656 -1.051 -16.125 1 96.19 118 LEU B O 1
ATOM 3972 N N . PHE B 1 119 ? 13.43 -0.267 -14.094 1 98.19 119 PHE B N 1
ATOM 3973 C CA . PHE B 1 119 ? 12.07 -0.769 -13.914 1 98.19 119 PHE B CA 1
ATOM 3974 C C . PHE B 1 119 ? 11.094 -0.017 -14.812 1 98.19 119 PHE B C 1
ATOM 3976 O O . PHE B 1 119 ? 10.125 -0.597 -15.305 1 98.19 119 PHE B O 1
ATOM 3983 N N . GLU B 1 120 ? 11.312 1.201 -15.055 1 97.75 120 GLU B N 1
ATOM 3984 C CA . GLU B 1 120 ? 10.297 2.143 -15.516 1 97.75 120 GLU B CA 1
ATOM 3985 C C . GLU B 1 120 ? 9.695 1.695 -16.844 1 97.75 120 GLU B C 1
ATOM 3987 O O . GLU B 1 120 ? 8.484 1.479 -16.953 1 97.75 120 GLU B O 1
ATOM 3992 N N . LYS B 1 121 ? 10.484 1.486 -17.828 1 96.19 121 LYS B N 1
ATOM 3993 C CA . LYS B 1 121 ? 9.961 1.245 -19.172 1 96.19 121 LYS B CA 1
ATOM 3994 C C . LYS B 1 121 ? 9.203 -0.077 -19.234 1 96.19 121 LYS B C 1
ATOM 3996 O O . LYS B 1 121 ? 8 -0.098 -19.531 1 96.19 121 LYS B O 1
ATOM 4001 N N . GLN B 1 122 ? 9.828 -1.141 -18.875 1 96.19 122 GLN B N 1
ATOM 4002 C CA . GLN B 1 122 ? 9.203 -2.449 -19 1 96.19 122 GLN B CA 1
ATOM 4003 C C . GLN B 1 122 ? 8.125 -2.648 -17.938 1 96.19 122 GLN B C 1
ATOM 4005 O O . GLN B 1 122 ? 7.117 -3.314 -18.188 1 96.19 122 GLN B O 1
ATOM 4010 N N . GLY B 1 123 ? 8.391 -2.078 -16.781 1 98.56 123 GLY B N 1
ATOM 4011 C CA . GLY B 1 123 ? 7.355 -2.139 -15.758 1 98.56 123 GLY B CA 1
ATOM 4012 C C . GLY B 1 123 ? 6.051 -1.505 -16.188 1 98.56 123 GLY B C 1
ATOM 4013 O O . GLY B 1 123 ? 4.984 -2.105 -16.047 1 98.56 123 GLY B O 1
ATOM 4014 N N . MET B 1 124 ? 6.145 -0.316 -16.766 1 98.69 124 MET B N 1
ATOM 4015 C CA . MET B 1 124 ? 4.941 0.36 -17.25 1 98.69 124 MET B CA 1
ATOM 4016 C C . MET B 1 124 ? 4.352 -0.371 -18.453 1 98.69 124 MET B C 1
ATOM 4018 O O . MET B 1 124 ? 3.133 -0.522 -18.562 1 98.69 124 MET B O 1
ATOM 4022 N N . ASN B 1 125 ? 5.211 -0.882 -19.344 1 98.75 125 ASN B N 1
ATOM 4023 C CA . ASN B 1 125 ? 4.727 -1.565 -20.531 1 98.75 125 ASN B CA 1
ATOM 4024 C C . ASN B 1 125 ? 3.857 -2.768 -20.172 1 98.75 125 ASN B C 1
ATOM 4026 O O . ASN B 1 125 ? 2.732 -2.891 -20.672 1 98.75 125 ASN B O 1
ATOM 4030 N N . ILE B 1 126 ? 4.34 -3.604 -19.297 1 98.88 126 ILE B N 1
ATOM 4031 C CA . ILE B 1 126 ? 3.596 -4.828 -19.031 1 98.88 126 ILE B CA 1
ATOM 4032 C C . ILE B 1 126 ? 2.42 -4.52 -18.094 1 98.88 126 ILE B C 1
ATOM 4034 O O . ILE B 1 126 ? 1.413 -5.234 -18.109 1 98.88 126 ILE B O 1
ATOM 4038 N N . SER B 1 127 ? 2.516 -3.459 -17.266 1 98.94 127 SER B N 1
ATOM 4039 C CA . SER B 1 127 ? 1.362 -3.025 -16.484 1 98.94 127 SER B CA 1
ATOM 4040 C C . SER B 1 127 ? 0.213 -2.594 -17.391 1 98.94 127 SER B C 1
ATOM 4042 O O . SER B 1 127 ? -0.939 -2.965 -17.156 1 98.94 127 SER B O 1
ATOM 4044 N N . ILE B 1 128 ? 0.543 -1.793 -18.391 1 98.94 128 ILE B N 1
ATOM 4045 C CA . ILE B 1 128 ? -0.46 -1.305 -19.328 1 98.94 128 ILE B CA 1
ATOM 4046 C C . ILE B 1 128 ? -1.045 -2.477 -20.125 1 98.94 128 ILE B C 1
ATOM 4048 O O . ILE B 1 128 ? -2.266 -2.594 -20.25 1 98.94 128 ILE B O 1
ATOM 4052 N N . GLU B 1 129 ? -0.19 -3.363 -20.547 1 98.94 129 GLU B N 1
ATOM 4053 C CA . GLU B 1 129 ? -0.612 -4.484 -21.375 1 98.94 129 GLU B CA 1
ATOM 4054 C C . GLU B 1 129 ? -1.568 -5.402 -20.625 1 98.94 129 GLU B C 1
ATOM 4056 O O . GLU B 1 129 ? -2.637 -5.75 -21.125 1 98.94 129 GLU B O 1
ATOM 4061 N N . CYS B 1 130 ? -1.182 -5.824 -19.406 1 98.94 130 CYS B N 1
ATOM 4062 C CA . CYS B 1 130 ? -2.055 -6.734 -18.672 1 98.94 130 CYS B CA 1
ATOM 4063 C C . CYS B 1 130 ? -3.367 -6.051 -18.312 1 98.94 130 CYS B C 1
ATOM 4065 O O . CYS B 1 130 ? -4.422 -6.688 -18.297 1 98.94 130 CYS B O 1
ATOM 4067 N N . SER B 1 131 ? -3.344 -4.75 -18.031 1 98.94 131 SER B N 1
ATOM 4068 C CA . SER B 1 131 ? -4.551 -4 -17.719 1 98.94 131 SER B CA 1
ATOM 4069 C C . SER B 1 131 ? -5.488 -3.916 -18.906 1 98.94 131 SER B C 1
ATOM 4071 O O . SER B 1 131 ? -6.695 -4.121 -18.781 1 98.94 131 SER B O 1
ATOM 4073 N N . GLU B 1 132 ? -4.906 -3.588 -20.078 1 98.94 132 GLU B N 1
ATOM 4074 C CA . GLU B 1 132 ? -5.707 -3.529 -21.297 1 98.94 132 GLU B CA 1
ATOM 4075 C C . GLU B 1 132 ? -6.363 -4.875 -21.594 1 98.94 132 GLU B C 1
ATOM 4077 O O . GLU B 1 132 ? -7.531 -4.93 -21.984 1 98.94 132 GLU B O 1
ATOM 4082 N N . ARG B 1 133 ? -5.641 -5.957 -21.406 1 98.88 133 ARG B N 1
ATOM 4083 C CA . ARG B 1 133 ? -6.18 -7.297 -21.609 1 98.88 133 ARG B CA 1
ATOM 4084 C C . ARG B 1 133 ? -7.312 -7.594 -20.641 1 98.88 133 ARG B C 1
ATOM 4086 O O . ARG B 1 133 ? -8.328 -8.188 -21.016 1 98.88 133 ARG B O 1
ATOM 4093 N N . ALA B 1 134 ? -7.145 -7.215 -19.375 1 98.88 134 ALA B N 1
ATOM 4094 C CA . ALA B 1 134 ? -8.188 -7.438 -18.375 1 98.88 134 ALA B CA 1
ATOM 4095 C C . ALA B 1 134 ? -9.445 -6.648 -18.719 1 98.88 134 ALA B C 1
ATOM 4097 O O . ALA B 1 134 ? -10.562 -7.168 -18.594 1 98.88 134 ALA B O 1
ATOM 4098 N N . LEU B 1 135 ? -9.258 -5.391 -19.125 1 98.81 135 LEU B N 1
ATOM 4099 C CA . LEU B 1 135 ? -10.391 -4.539 -19.469 1 98.81 135 LEU B CA 1
ATOM 4100 C C . LEU B 1 135 ? -11.117 -5.07 -20.703 1 98.81 135 LEU B C 1
ATOM 4102 O O . LEU B 1 135 ? -12.344 -5.086 -20.75 1 98.81 135 LEU B O 1
ATOM 4106 N N . LYS B 1 136 ? -10.328 -5.52 -21.688 1 98.62 136 LYS B N 1
ATOM 4107 C CA . LYS B 1 136 ? -10.922 -6.117 -22.875 1 98.62 136 LYS B CA 1
ATOM 4108 C C . LYS B 1 136 ? -11.688 -7.391 -22.531 1 98.62 136 LYS B C 1
ATOM 4110 O O . LYS B 1 136 ? -12.789 -7.617 -23.047 1 98.62 136 LYS B O 1
ATOM 4115 N N . ASP B 1 137 ? -11.047 -8.195 -21.703 1 98.25 137 ASP B N 1
ATOM 4116 C CA . ASP B 1 137 ? -11.672 -9.438 -21.25 1 98.25 137 ASP B CA 1
ATOM 4117 C C . ASP B 1 137 ? -12.977 -9.156 -20.516 1 98.25 137 ASP B C 1
ATOM 4119 O O . ASP B 1 137 ? -13.953 -9.891 -20.672 1 98.25 137 ASP B O 1
ATOM 4123 N N . TRP B 1 138 ? -13 -8.172 -19.688 1 98.25 138 TRP B N 1
ATOM 4124 C CA . TRP B 1 138 ? -14.195 -7.75 -18.984 1 98.25 138 TRP B CA 1
ATOM 4125 C C . TRP B 1 138 ? -15.281 -7.297 -19.953 1 98.25 138 TRP B C 1
ATOM 4127 O O . TRP B 1 138 ? -16.453 -7.617 -19.766 1 98.25 138 TRP B O 1
ATOM 4137 N N . GLY B 1 139 ? -14.891 -6.496 -20.906 1 97.94 139 GLY B N 1
ATOM 4138 C CA . GLY B 1 139 ? -15.805 -6.051 -21.953 1 97.94 139 GLY B CA 1
ATOM 4139 C C . GLY B 1 139 ? -16.672 -4.879 -21.516 1 97.94 139 GLY B C 1
ATOM 4140 O O . GLY B 1 139 ? -17.516 -4.41 -22.281 1 97.94 139 GLY B O 1
ATOM 4141 N N . GLY B 1 140 ? -16.531 -4.402 -20.344 1 96.94 140 GLY B N 1
ATOM 4142 C CA . GLY B 1 140 ? -17.281 -3.24 -19.875 1 96.94 140 GLY B CA 1
ATOM 4143 C C . GLY B 1 140 ? -16.641 -1.927 -20.297 1 96.94 140 GLY B C 1
ATOM 4144 O O . GLY B 1 140 ? -15.57 -1.912 -20.891 1 96.94 140 GLY B O 1
ATOM 4145 N N . ASP B 1 141 ? -17.297 -0.851 -19.969 1 96.94 141 ASP B N 1
ATOM 4146 C CA . ASP B 1 141 ? -16.812 0.496 -20.234 1 96.94 141 ASP B CA 1
ATOM 4147 C C . ASP B 1 141 ? -15.75 0.903 -19.219 1 96.94 141 ASP B C 1
ATOM 4149 O O . ASP B 1 141 ? -16.016 0.917 -18 1 96.94 141 ASP B O 1
ATOM 4153 N N . ARG B 1 142 ? -14.648 1.233 -19.641 1 97.56 142 ARG B N 1
ATOM 4154 C CA . ARG B 1 142 ? -13.555 1.576 -18.734 1 97.56 142 ARG B CA 1
ATOM 4155 C C . ARG B 1 142 ? -13.922 2.766 -17.859 1 97.56 142 ARG B C 1
ATOM 4157 O O . ARG B 1 142 ? -13.359 2.938 -16.766 1 97.56 142 ARG B O 1
ATOM 4164 N N . SER B 1 143 ? -14.867 3.598 -18.266 1 97.69 143 SER B N 1
ATOM 4165 C CA . SER B 1 143 ? -15.305 4.727 -17.453 1 97.69 143 SER B CA 1
ATOM 4166 C C . SER B 1 143 ? -16.031 4.254 -16.203 1 97.69 143 SER B C 1
ATOM 4168 O O . SER B 1 143 ? -16.25 5.035 -15.273 1 97.69 143 SER B O 1
ATOM 4170 N N . ALA B 1 144 ? -16.406 3.006 -16.172 1 98.12 144 ALA B N 1
ATOM 4171 C CA . ALA B 1 144 ? -17.125 2.443 -15.039 1 98.12 144 ALA B CA 1
ATOM 4172 C C . ALA B 1 144 ? -16.156 2.004 -13.938 1 98.12 144 ALA B C 1
ATOM 4174 O O . ALA B 1 144 ? -16.578 1.735 -12.812 1 98.12 144 ALA B O 1
ATOM 4175 N N . ILE B 1 145 ? -14.883 1.95 -14.273 1 98.88 145 ILE B N 1
ATOM 4176 C CA . ILE B 1 145 ? -13.906 1.605 -13.242 1 98.88 145 ILE B CA 1
ATOM 4177 C C . ILE B 1 145 ? -13.938 2.652 -12.133 1 98.88 145 ILE B C 1
ATOM 4179 O O . ILE B 1 145 ? -13.828 3.852 -12.398 1 98.88 145 ILE B O 1
ATOM 4183 N N . THR B 1 146 ? -14.086 2.166 -10.922 1 98.81 146 THR B N 1
ATOM 4184 C CA . THR B 1 146 ? -14.203 3.082 -9.797 1 98.81 146 THR B CA 1
ATOM 4185 C C . THR B 1 146 ? -12.938 3.072 -8.953 1 98.81 146 THR B C 1
ATOM 4187 O O . THR B 1 146 ? -12.68 4.008 -8.195 1 98.81 146 THR B O 1
ATOM 4190 N N . HIS B 1 147 ? -12.203 1.972 -9.039 1 98.88 147 HIS B N 1
ATOM 4191 C CA . HIS B 1 147 ? -11 1.808 -8.227 1 98.88 147 HIS B CA 1
ATOM 4192 C C . HIS B 1 147 ? -9.852 1.229 -9.055 1 98.88 147 HIS B C 1
ATOM 4194 O O . HIS B 1 147 ? -10.07 0.365 -9.906 1 98.88 147 HIS B O 1
ATOM 4200 N N . LEU B 1 148 ? -8.664 1.689 -8.766 1 98.94 148 LEU B N 1
ATOM 4201 C CA . LEU B 1 148 ? -7.406 1.128 -9.258 1 98.94 148 LEU B CA 1
ATOM 4202 C C . LEU B 1 148 ? -6.418 0.927 -8.109 1 98.94 148 LEU B C 1
ATOM 4204 O O . LEU B 1 148 ? -5.992 1.894 -7.477 1 98.94 148 LEU B O 1
ATOM 4208 N N . ILE B 1 149 ? -6.07 -0.293 -7.824 1 98.88 149 ILE B N 1
ATOM 4209 C CA . ILE B 1 149 ? -5.07 -0.609 -6.809 1 98.88 149 ILE B CA 1
ATOM 4210 C C . ILE B 1 149 ? -3.902 -1.356 -7.445 1 98.88 149 ILE B C 1
ATOM 4212 O O . ILE B 1 149 ? -4.094 -2.4 -8.078 1 98.88 149 ILE B O 1
ATOM 4216 N N . VAL B 1 150 ? -2.75 -0.856 -7.281 1 98.88 150 VAL B N 1
ATOM 4217 C CA . VAL B 1 150 ? -1.572 -1.412 -7.938 1 98.88 150 VAL B CA 1
ATOM 4218 C C . VAL B 1 150 ? -0.579 -1.906 -6.887 1 98.88 150 VAL B C 1
ATOM 4220 O O . VAL B 1 150 ? -0.372 -1.252 -5.863 1 98.88 150 VAL B O 1
ATOM 4223 N N . PHE B 1 151 ? 0 -3.076 -7.16 1 98.75 151 PHE B N 1
ATOM 4224 C CA . PHE B 1 151 ? 1.002 -3.686 -6.293 1 98.75 151 PHE B CA 1
ATOM 4225 C C . PHE B 1 151 ? 2.312 -3.893 -7.043 1 98.75 151 PHE B C 1
ATOM 4227 O O . PHE B 1 151 ? 2.311 -4.27 -8.219 1 98.75 151 PHE B O 1
ATOM 4234 N N . SER B 1 152 ? 3.422 -3.654 -6.312 1 98.56 152 SER B N 1
ATOM 4235 C CA . SER B 1 152 ? 4.727 -4.105 -6.777 1 98.56 152 SER B CA 1
ATOM 4236 C C . SER B 1 152 ? 5.703 -4.266 -5.617 1 98.56 152 SER B C 1
ATOM 4238 O O . SER B 1 152 ? 5.734 -3.438 -4.703 1 98.56 152 SER B O 1
ATOM 4240 N N . SER B 1 153 ? 6.449 -5.281 -5.688 1 97.25 153 SER B N 1
ATOM 4241 C CA . SER B 1 153 ? 7.52 -5.48 -4.719 1 97.25 153 SER B CA 1
ATOM 4242 C C . SER B 1 153 ? 8.883 -5.215 -5.34 1 97.25 153 SER B C 1
ATOM 4244 O O . SER B 1 153 ? 9.914 -5.371 -4.684 1 97.25 153 SER B O 1
ATOM 4246 N N . THR B 1 154 ? 8.922 -4.777 -6.633 1 98 154 THR B N 1
ATOM 4247 C CA . THR B 1 154 ? 10.203 -4.781 -7.332 1 98 154 THR B CA 1
ATOM 4248 C C . THR B 1 154 ? 10.508 -3.402 -7.91 1 98 154 THR B C 1
ATOM 4250 O O . THR B 1 154 ? 11.602 -3.174 -8.438 1 98 154 THR B O 1
ATOM 4253 N N . GLY B 1 155 ? 9.547 -2.545 -7.801 1 97.12 155 GLY B N 1
ATOM 4254 C CA . GLY B 1 155 ? 9.82 -1.234 -8.367 1 97.12 155 GLY B CA 1
ATOM 4255 C C . GLY B 1 155 ? 8.898 -0.152 -7.84 1 97.12 155 GLY B C 1
ATOM 4256 O O . GLY B 1 155 ? 7.824 -0.447 -7.316 1 97.12 155 GLY B O 1
ATOM 4257 N N . MET B 1 156 ? 9.398 1.023 -7.98 1 95.62 156 MET B N 1
ATOM 4258 C CA . MET B 1 156 ? 8.664 2.238 -7.641 1 95.62 156 MET B CA 1
ATOM 4259 C C . MET B 1 156 ? 9 3.367 -8.609 1 95.62 156 MET B C 1
ATOM 4261 O O . MET B 1 156 ? 10.117 3.441 -9.117 1 95.62 156 MET B O 1
ATOM 4265 N N . LEU B 1 157 ? 8.016 4.184 -8.852 1 96 157 LEU B N 1
ATOM 4266 C CA . LEU B 1 157 ? 8.156 5.348 -9.719 1 96 157 LEU B CA 1
ATOM 4267 C C . LEU B 1 157 ? 7.535 6.582 -9.07 1 96 157 LEU B C 1
ATOM 4269 O O . LEU B 1 157 ? 6.777 6.469 -8.102 1 96 157 LEU B O 1
ATOM 4273 N N . THR B 1 158 ? 7.887 7.766 -9.562 1 92.25 158 THR B N 1
ATOM 4274 C CA . THR B 1 158 ? 7.207 9.016 -9.234 1 92.25 158 THR B CA 1
ATOM 4275 C C . THR B 1 158 ? 6.895 9.805 -10.5 1 92.25 158 THR B C 1
ATOM 4277 O O . THR B 1 158 ? 7.777 10.039 -11.328 1 92.25 158 THR B O 1
ATOM 4280 N N . PRO B 1 159 ? 5.566 10.211 -10.672 1 93.06 159 PRO B N 1
ATOM 4281 C CA . PRO B 1 159 ? 4.418 9.695 -9.922 1 93.06 159 PRO B CA 1
ATOM 4282 C C . PRO B 1 159 ? 4.34 8.172 -9.953 1 93.06 159 PRO B C 1
ATOM 4284 O O . PRO B 1 159 ? 4.859 7.535 -10.867 1 93.06 159 PRO B O 1
ATOM 4287 N N . ALA B 1 160 ? 3.695 7.609 -8.984 1 95.94 160 ALA B N 1
ATOM 4288 C CA . ALA B 1 160 ? 3.686 6.164 -8.789 1 95.94 160 ALA B CA 1
ATOM 4289 C C . ALA B 1 160 ? 2.971 5.461 -9.945 1 95.94 160 ALA B C 1
ATOM 4291 O O . ALA B 1 160 ? 2.365 6.113 -10.797 1 95.94 160 ALA B O 1
ATOM 4292 N N . ILE B 1 161 ? 3.061 4.145 -9.969 1 97.75 161 ILE B N 1
ATOM 4293 C CA . ILE B 1 161 ? 2.586 3.314 -11.078 1 97.75 161 ILE B CA 1
ATOM 4294 C C . ILE B 1 161 ? 1.079 3.49 -11.242 1 97.75 161 ILE B C 1
ATOM 4296 O O . ILE B 1 161 ? 0.577 3.574 -12.367 1 97.75 161 ILE B O 1
ATOM 4300 N N . ASP B 1 162 ? 0.337 3.594 -10.148 1 97.75 162 ASP B N 1
ATOM 4301 C CA . ASP B 1 162 ? -1.114 3.734 -10.211 1 97.75 162 ASP B CA 1
ATOM 4302 C C . ASP B 1 162 ? -1.514 5.023 -10.922 1 97.75 162 ASP B C 1
ATOM 4304 O O . ASP B 1 162 ? -2.387 5.012 -11.797 1 97.75 162 ASP B O 1
ATOM 4308 N N . TYR B 1 163 ? -0.855 6.121 -10.57 1 96.81 163 TYR B N 1
ATOM 4309 C CA . TYR B 1 163 ? -1.135 7.402 -11.211 1 96.81 163 TYR B CA 1
ATOM 4310 C C . TYR B 1 163 ? -0.849 7.336 -12.703 1 96.81 163 TYR B C 1
ATOM 4312 O O . TYR B 1 163 ? -1.668 7.77 -13.516 1 96.81 163 TYR B O 1
ATOM 4320 N N . ARG B 1 164 ? 0.257 6.781 -13.047 1 96.88 164 ARG B N 1
ATOM 4321 C CA . ARG B 1 164 ? 0.669 6.68 -14.445 1 96.88 164 ARG B CA 1
ATOM 4322 C C . ARG B 1 164 ? -0.277 5.777 -15.227 1 96.88 164 ARG B C 1
ATOM 4324 O O . ARG B 1 164 ? -0.603 6.066 -16.375 1 96.88 164 ARG B O 1
ATOM 4331 N N . LEU B 1 165 ? -0.675 4.719 -14.609 1 97.94 165 LEU B N 1
ATOM 4332 C CA . LEU B 1 165 ? -1.586 3.783 -15.258 1 97.94 165 LEU B CA 1
ATOM 4333 C C . LEU B 1 165 ? -2.951 4.422 -15.484 1 97.94 165 LEU B C 1
ATOM 4335 O O . LEU B 1 165 ? -3.596 4.176 -16.516 1 97.94 165 LEU B O 1
ATOM 4339 N N . LEU B 1 166 ? -3.42 5.145 -14.469 1 97.81 166 LEU B N 1
ATOM 4340 C CA . LEU B 1 166 ? -4.691 5.852 -14.602 1 97.81 166 LEU B CA 1
ATOM 4341 C C . LEU B 1 166 ? -4.715 6.699 -15.867 1 97.81 166 LEU B C 1
ATOM 4343 O O . LEU B 1 166 ? -5.68 6.652 -16.625 1 97.81 166 LEU B O 1
ATOM 4347 N N . GLU B 1 167 ? -3.67 7.387 -16.125 1 96.69 167 GLU B N 1
ATOM 4348 C CA . GLU B 1 167 ? -3.561 8.234 -17.312 1 96.69 167 GLU B CA 1
ATOM 4349 C C . GLU B 1 167 ? -3.402 7.395 -18.578 1 96.69 167 GLU B C 1
ATOM 4351 O O . GLU B 1 167 ? -4.098 7.625 -19.562 1 96.69 167 GLU B O 1
ATOM 4356 N N . ALA B 1 168 ? -2.529 6.414 -18.547 1 97.62 168 ALA B N 1
ATOM 4357 C CA . ALA B 1 168 ? -2.203 5.605 -19.719 1 97.62 168 ALA B CA 1
ATOM 4358 C C . ALA B 1 168 ? -3.422 4.832 -20.203 1 97.62 168 ALA B C 1
ATOM 4360 O O . ALA B 1 168 ? -3.58 4.605 -21.406 1 97.62 168 ALA B O 1
ATOM 4361 N N . LEU B 1 169 ? -4.289 4.445 -19.281 1 98.56 169 LEU B N 1
ATOM 4362 C CA . LEU B 1 169 ? -5.461 3.645 -19.609 1 98.56 169 LEU B CA 1
ATOM 4363 C C . LEU B 1 169 ? -6.664 4.535 -19.906 1 98.56 169 LEU B C 1
ATOM 4365 O O . LEU B 1 169 ? -7.746 4.043 -20.234 1 98.56 169 LEU B O 1
ATOM 4369 N N . ASN B 1 170 ? -6.492 5.82 -19.703 1 97.81 170 ASN B N 1
ATOM 4370 C CA . ASN B 1 170 ? -7.562 6.789 -19.922 1 97.81 170 ASN B CA 1
ATOM 4371 C C . ASN B 1 170 ? -8.766 6.504 -19.016 1 97.81 170 ASN B C 1
ATOM 4373 O O . ASN B 1 170 ? -9.898 6.469 -19.484 1 97.81 170 ASN B O 1
ATOM 4377 N N . LEU B 1 171 ? -8.469 6.238 -17.812 1 98.44 171 LEU B N 1
ATOM 4378 C CA . LEU B 1 171 ? -9.539 6.082 -16.844 1 98.44 171 LEU B CA 1
ATOM 4379 C C . LEU B 1 171 ? -10.047 7.441 -16.375 1 98.44 171 LEU B C 1
ATOM 4381 O O . LEU B 1 171 ? -9.414 8.469 -16.625 1 98.44 171 LEU B O 1
ATOM 4385 N N . SER B 1 172 ? -11.195 7.41 -15.734 1 98.06 172 SER B N 1
ATOM 4386 C CA . SER B 1 172 ? -11.727 8.633 -15.148 1 98.06 172 SER B CA 1
ATOM 4387 C C . SER B 1 172 ? -10.742 9.25 -14.156 1 98.06 172 SER B C 1
ATOM 4389 O O . SER B 1 172 ? -10.109 8.531 -13.383 1 98.06 172 SER B O 1
ATOM 4391 N N . PRO B 1 173 ? -10.594 10.578 -14.133 1 97.31 173 PRO B N 1
ATOM 4392 C CA . PRO B 1 173 ? -9.734 11.227 -13.148 1 97.31 173 PRO B CA 1
ATOM 4393 C C . PRO B 1 173 ? -10.25 11.055 -11.719 1 97.31 173 PRO B C 1
ATOM 4395 O O . PRO B 1 173 ? -9.539 11.375 -10.758 1 97.31 173 PRO B O 1
ATOM 4398 N N . ASN B 1 174 ? -11.469 10.547 -11.547 1 97.94 174 ASN B N 1
ATOM 4399 C CA . ASN B 1 174 ? -12.086 10.43 -10.234 1 97.94 174 ASN B CA 1
ATOM 4400 C C . ASN B 1 174 ? -11.945 9.016 -9.68 1 97.94 174 ASN B C 1
ATOM 4402 O O . ASN B 1 174 ? -12.469 8.711 -8.602 1 97.94 174 ASN B O 1
ATOM 4406 N N . VAL B 1 175 ? -11.195 8.133 -10.398 1 98.62 175 VAL B N 1
ATOM 4407 C CA . VAL B 1 175 ? -10.953 6.785 -9.906 1 98.62 175 VAL B CA 1
ATOM 4408 C C . VAL B 1 175 ? -10.188 6.848 -8.594 1 98.62 175 VAL B C 1
ATOM 4410 O O . VAL B 1 175 ? -9.188 7.562 -8.477 1 98.62 175 VAL B O 1
ATOM 4413 N N . LYS B 1 176 ? -10.719 6.195 -7.598 1 98.62 176 LYS B N 1
ATOM 4414 C CA . LYS B 1 176 ? -9.969 6.008 -6.359 1 98.62 176 LYS B CA 1
ATOM 4415 C C . LYS B 1 176 ? -8.773 5.078 -6.574 1 98.62 176 LYS B C 1
ATOM 4417 O O . LYS B 1 176 ? -8.953 3.92 -6.961 1 98.62 176 LYS B O 1
ATOM 4422 N N . HIS B 1 177 ? -7.582 5.59 -6.348 1 98.31 177 HIS B N 1
ATOM 4423 C CA . HIS B 1 177 ? -6.422 4.777 -6.691 1 98.31 177 HIS B CA 1
ATOM 4424 C C . HIS B 1 177 ? -5.316 4.918 -5.648 1 98.31 177 HIS B C 1
ATOM 4426 O O . HIS B 1 177 ? -5.258 5.922 -4.938 1 98.31 177 HIS B O 1
ATOM 4432 N N . TYR B 1 178 ? -4.453 3.879 -5.453 1 97.88 178 TYR B N 1
ATOM 4433 C CA . TYR B 1 178 ? -3.223 3.951 -4.668 1 97.88 178 TYR B CA 1
ATOM 4434 C C . TYR B 1 178 ? -2.283 2.807 -5.023 1 97.88 178 TYR B C 1
ATOM 4436 O O . TYR B 1 178 ? -2.688 1.841 -5.676 1 97.88 178 TYR B O 1
ATOM 4444 N N . PHE B 1 179 ? -1.11 2.988 -4.641 1 98.06 179 PHE B N 1
ATOM 4445 C C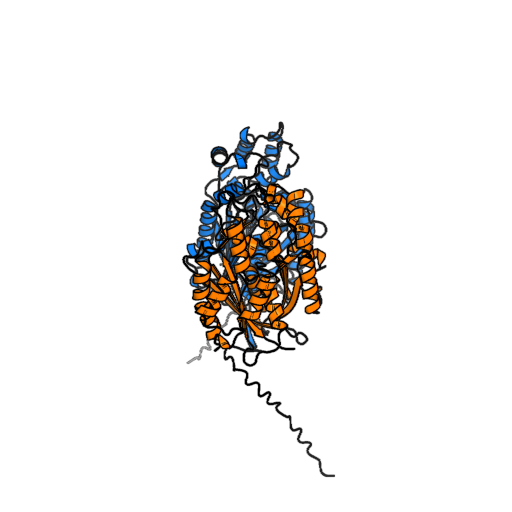A . PHE B 1 179 ? -0.018 2.066 -4.934 1 98.06 179 PHE B CA 1
ATOM 4446 C C . PHE B 1 179 ? 0.507 1.43 -3.652 1 98.06 179 PHE B C 1
ATOM 4448 O O . PHE B 1 179 ? 0.786 2.127 -2.674 1 98.06 179 PHE B O 1
ATOM 4455 N N . VAL B 1 180 ? 0.575 0.061 -3.662 1 98.12 180 VAL B N 1
ATOM 4456 C CA . VAL B 1 180 ? 1.141 -0.694 -2.549 1 98.12 180 VAL B CA 1
ATOM 4457 C C . VAL B 1 180 ? 2.502 -1.26 -2.945 1 98.12 180 VAL B C 1
ATOM 4459 O O . VAL B 1 180 ? 2.586 -2.166 -3.777 1 98.12 180 VAL B O 1
ATOM 4462 N N . SER B 1 181 ? 3.514 -0.817 -2.271 1 96.5 181 SER B N 1
ATOM 4463 C CA . SER B 1 181 ? 4.859 -1.207 -2.674 1 96.5 181 SER B CA 1
ATOM 4464 C C . SER B 1 181 ? 5.508 -2.117 -1.635 1 96.5 181 SER B C 1
ATOM 4466 O O . SER B 1 181 ? 5.285 -1.952 -0.434 1 96.5 181 SER B O 1
ATOM 4468 N N . PHE B 1 182 ? 6.191 -3.16 -2.055 1 96.31 182 PHE B N 1
ATOM 4469 C CA . PHE B 1 182 ? 7.141 -3.984 -1.316 1 96.31 182 PHE B CA 1
ATOM 4470 C C . PHE B 1 182 ? 6.43 -4.801 -0.245 1 96.31 182 PHE B C 1
ATOM 4472 O O . PHE B 1 182 ? 6.949 -4.977 0.858 1 96.31 182 PHE B O 1
ATOM 4479 N N . LEU B 1 183 ? 5.309 -5.23 -0.585 1 94.94 183 LEU B N 1
ATOM 4480 C CA . LEU B 1 183 ? 4.551 -6.078 0.329 1 94.94 183 LEU B CA 1
ATOM 4481 C C . LEU B 1 183 ? 5.043 -7.52 0.264 1 94.94 183 LEU B C 1
ATOM 4483 O O . LEU B 1 183 ? 5.188 -8.18 1.297 1 94.94 183 LEU B O 1
ATOM 4487 N N . GLY B 1 184 ? 5.211 -8.016 -0.984 1 93.88 184 GLY B N 1
ATOM 4488 C CA . GLY B 1 184 ? 5.652 -9.391 -1.167 1 93.88 184 GLY B CA 1
ATOM 4489 C C . GLY B 1 184 ? 4.691 -10.219 -2.002 1 93.88 184 GLY B C 1
ATOM 4490 O O . GLY B 1 184 ? 3.865 -9.672 -2.732 1 93.88 184 GLY B O 1
ATOM 4491 N N . CYS B 1 185 ? 4.848 -11.531 -1.897 1 96.19 185 CYS B N 1
ATOM 4492 C CA . CYS B 1 185 ? 4.266 -12.477 -2.842 1 96.19 185 CYS B CA 1
ATOM 4493 C C . CYS B 1 185 ? 2.766 -12.625 -2.613 1 96.19 185 CYS B C 1
ATOM 4495 O O . CYS B 1 185 ? 2.031 -13.023 -3.518 1 96.19 185 CYS B O 1
ATOM 4497 N N . HIS B 1 186 ? 2.303 -12.336 -1.435 1 97.75 186 HIS B N 1
ATOM 4498 C CA . HIS B 1 186 ? 0.879 -12.5 -1.159 1 97.75 186 HIS B CA 1
ATOM 4499 C C . HIS B 1 186 ? 0.09 -11.273 -1.598 1 97.75 186 HIS B C 1
ATOM 4501 O O . HIS B 1 186 ? -1.126 -11.211 -1.403 1 97.75 186 HIS B O 1
ATOM 4507 N N . GLY B 1 187 ? 0.765 -10.305 -2.201 1 98.38 187 GLY B N 1
ATOM 4508 C CA . GLY B 1 187 ? 0.138 -9.062 -2.607 1 98.38 187 GLY B CA 1
ATOM 4509 C C . GLY B 1 187 ? -1.044 -9.258 -3.535 1 98.38 187 GLY B C 1
ATOM 4510 O O . GLY B 1 187 ? -2.059 -8.57 -3.418 1 98.38 187 GLY B O 1
ATOM 4511 N N . GLY B 1 188 ? -0.975 -10.172 -4.465 1 98.75 188 GLY B N 1
ATOM 4512 C CA . GLY B 1 188 ? -2.068 -10.438 -5.387 1 98.75 188 GLY B CA 1
ATOM 4513 C C . GLY B 1 188 ? -3.338 -10.891 -4.695 1 98.75 188 GLY B C 1
ATOM 4514 O O . GLY B 1 188 ? -4.434 -10.438 -5.035 1 98.75 188 GLY B O 1
ATOM 4515 N N . VAL B 1 189 ? -3.213 -11.75 -3.711 1 98.88 189 VAL B N 1
ATOM 4516 C CA . VAL B 1 189 ? -4.375 -12.273 -3.004 1 98.88 189 VAL B CA 1
ATOM 4517 C C . VAL B 1 189 ? -4.938 -11.203 -2.066 1 98.88 189 VAL B C 1
ATOM 4519 O O . VAL B 1 189 ? -6.152 -11.109 -1.882 1 98.88 189 VAL B O 1
ATOM 4522 N N . ILE B 1 190 ? -4.055 -10.398 -1.51 1 98.81 190 ILE B N 1
ATOM 4523 C CA . ILE B 1 190 ? -4.508 -9.258 -0.721 1 98.81 190 ILE B CA 1
ATOM 4524 C C . ILE B 1 190 ? -5.297 -8.297 -1.608 1 98.81 190 ILE B C 1
ATOM 4526 O O . ILE B 1 190 ? -6.332 -7.766 -1.193 1 98.81 190 ILE B O 1
ATOM 4530 N N . GLY B 1 191 ? -4.789 -8.109 -2.805 1 98.75 191 GLY B N 1
ATOM 4531 C CA . GLY B 1 191 ? -5.543 -7.324 -3.771 1 98.75 191 GLY B CA 1
ATOM 4532 C C . GLY B 1 191 ? -6.922 -7.887 -4.051 1 98.75 191 GLY B C 1
ATOM 4533 O O . GLY B 1 191 ? -7.91 -7.145 -4.062 1 98.75 191 GLY B O 1
ATOM 4534 N N . LEU B 1 192 ? -7.039 -9.18 -4.211 1 98.75 192 LEU B N 1
ATOM 4535 C CA . LEU B 1 192 ? -8.312 -9.844 -4.473 1 98.75 192 LEU B CA 1
ATOM 4536 C C . LEU B 1 192 ? -9.273 -9.648 -3.307 1 98.75 192 LEU B C 1
ATOM 4538 O O . LEU B 1 192 ? -10.43 -9.266 -3.506 1 98.75 192 LEU B O 1
ATOM 4542 N N . ARG B 1 193 ? -8.781 -9.898 -2.133 1 98 193 ARG B N 1
ATOM 4543 C CA . ARG B 1 193 ? -9.672 -9.797 -0.983 1 98 193 ARG B CA 1
ATOM 4544 C C . ARG B 1 193 ? -10.133 -8.359 -0.767 1 98 193 ARG B C 1
ATOM 4546 O O . ARG B 1 193 ? -11.289 -8.117 -0.404 1 98 193 ARG B O 1
ATOM 4553 N N . THR B 1 194 ? -9.227 -7.426 -0.989 1 98.38 194 THR B N 1
ATOM 4554 C CA . THR B 1 194 ? -9.586 -6.02 -0.849 1 98.38 194 THR B CA 1
ATOM 4555 C C . THR B 1 194 ? -10.625 -5.617 -1.89 1 98.38 194 THR B C 1
ATOM 4557 O O . THR B 1 194 ? -11.617 -4.965 -1.563 1 98.38 194 THR B O 1
ATOM 4560 N N . ALA B 1 195 ? -10.438 -6.055 -3.076 1 98.75 195 ALA B N 1
ATOM 4561 C CA . ALA B 1 195 ? -11.391 -5.77 -4.148 1 98.75 195 ALA B CA 1
ATOM 4562 C C . ALA B 1 195 ? -12.75 -6.387 -3.852 1 98.75 195 ALA B C 1
ATOM 4564 O O . ALA B 1 195 ? -13.789 -5.785 -4.137 1 98.75 195 ALA B O 1
ATOM 4565 N N . CYS B 1 196 ? -12.734 -7.582 -3.301 1 98.31 196 CYS B N 1
ATOM 4566 C CA . CYS B 1 196 ? -13.969 -8.258 -2.934 1 98.31 196 CYS B CA 1
ATOM 4567 C C . CYS B 1 196 ? -14.781 -7.418 -1.955 1 98.31 196 CYS B C 1
ATOM 4569 O O . CYS B 1 196 ? -15.977 -7.195 -2.164 1 98.31 196 CYS B O 1
ATOM 4571 N N . GLU B 1 197 ? -14.133 -6.918 -0.986 1 97.44 197 GLU B N 1
ATOM 4572 C CA . GLU B 1 197 ? -14.812 -6.133 0.042 1 97.44 197 GLU B CA 1
ATOM 4573 C C . GLU B 1 197 ? -15.312 -4.805 -0.517 1 97.44 197 GLU B C 1
ATOM 4575 O O . GLU B 1 197 ? -16.422 -4.367 -0.201 1 97.44 197 GLU B O 1
ATOM 4580 N N . ILE B 1 198 ? -14.508 -4.168 -1.36 1 98 198 ILE B N 1
ATOM 4581 C CA . ILE B 1 198 ? -14.93 -2.926 -2.002 1 98 198 ILE B CA 1
ATOM 4582 C C . ILE B 1 198 ? -16.156 -3.18 -2.865 1 98 198 ILE B C 1
ATOM 4584 O O . ILE B 1 198 ? -17.125 -2.408 -2.824 1 98 198 ILE B O 1
ATOM 4588 N N . ALA B 1 199 ? -16.156 -4.254 -3.576 1 97.62 199 ALA B N 1
ATOM 4589 C CA . ALA B 1 199 ? -17.266 -4.594 -4.457 1 97.62 199 ALA B CA 1
ATOM 4590 C C . ALA B 1 199 ? -18.516 -4.93 -3.656 1 97.62 199 ALA B C 1
ATOM 4592 O O . ALA B 1 199 ? -19.641 -4.668 -4.102 1 97.62 199 ALA B O 1
ATOM 4593 N N . GLU B 1 200 ? -18.344 -5.531 -2.51 1 95.19 200 GLU B N 1
ATOM 4594 C CA . GLU B 1 200 ? -19.469 -5.875 -1.646 1 95.19 200 GLU B CA 1
ATOM 4595 C C . GLU B 1 200 ? -20.156 -4.621 -1.115 1 95.19 200 GLU B C 1
ATOM 4597 O O . GLU B 1 200 ? -21.375 -4.629 -0.861 1 95.19 200 GLU B O 1
ATOM 4602 N N . ALA B 1 201 ? -19.438 -3.57 -1.007 1 93.81 201 ALA B N 1
ATOM 4603 C CA . ALA B 1 201 ? -19.953 -2.338 -0.414 1 93.81 201 ALA B CA 1
ATOM 4604 C C . ALA B 1 201 ? -20.984 -1.676 -1.329 1 93.81 201 ALA B C 1
ATOM 4606 O O . ALA B 1 201 ? -21.938 -1.041 -0.855 1 93.81 201 ALA B O 1
ATOM 4607 N N . ASP B 1 202 ? -20.781 -1.76 -2.654 1 93.88 202 ASP B N 1
ATOM 4608 C CA . ASP B 1 202 ? -21.625 -1.089 -3.641 1 93.88 202 ASP B CA 1
ATOM 4609 C C . ASP B 1 202 ? -21.609 -1.836 -4.973 1 93.88 202 ASP B C 1
ATOM 4611 O O . ASP B 1 202 ? -20.547 -2.016 -5.578 1 93.88 202 ASP B O 1
ATOM 4615 N N . PRO B 1 203 ? -22.797 -2.217 -5.492 1 93.44 203 PRO B N 1
ATOM 4616 C CA . PRO B 1 203 ? -22.859 -2.969 -6.746 1 93.44 203 PRO B CA 1
ATOM 4617 C C . PRO B 1 203 ? -22.297 -2.195 -7.934 1 93.44 203 PRO B C 1
ATOM 4619 O O . PRO B 1 203 ? -22 -2.783 -8.977 1 93.44 203 PRO B O 1
ATOM 4622 N N . LYS B 1 204 ? -22.062 -0.9 -7.797 1 94.81 204 LYS B N 1
ATOM 4623 C CA . LYS B 1 204 ? -21.547 -0.079 -8.883 1 94.81 204 LYS B CA 1
ATOM 4624 C C . LYS B 1 204 ? -20.016 -0.119 -8.922 1 94.81 204 LYS B C 1
ATOM 4626 O O . LYS B 1 204 ? -19.406 0.328 -9.891 1 94.81 204 LYS B O 1
ATOM 4631 N N . HIS B 1 205 ? -19.484 -0.622 -7.906 1 97.69 205 HIS B N 1
ATOM 4632 C CA . HIS B 1 205 ? -18.031 -0.635 -7.848 1 97.69 205 HIS B CA 1
ATOM 4633 C C . HIS B 1 205 ? -17.438 -1.624 -8.852 1 97.69 205 HIS B C 1
ATOM 4635 O O . HIS B 1 205 ? -17.938 -2.748 -8.977 1 97.69 205 HIS B O 1
ATOM 4641 N N . ARG B 1 206 ? -16.469 -1.164 -9.602 1 98.81 206 ARG B N 1
ATOM 4642 C CA . ARG B 1 206 ? -15.578 -1.937 -10.461 1 98.81 206 ARG B CA 1
ATOM 4643 C C . ARG B 1 206 ? -14.117 -1.675 -10.125 1 98.81 206 ARG B C 1
ATOM 4645 O O . ARG B 1 206 ? -13.609 -0.572 -10.344 1 98.81 206 ARG B O 1
ATOM 4652 N N . VAL B 1 207 ? -13.453 -2.707 -9.625 1 98.94 207 VAL B N 1
ATOM 4653 C CA . VAL B 1 207 ? -12.109 -2.539 -9.078 1 98.94 207 VAL B CA 1
ATOM 4654 C C . VAL B 1 207 ? -11.086 -3.186 -10.016 1 98.94 207 VAL B C 1
ATOM 4656 O O . VAL B 1 207 ? -11.156 -4.387 -10.281 1 98.94 207 VAL B O 1
ATOM 4659 N N . LEU B 1 208 ? -10.18 -2.412 -10.555 1 98.94 208 LEU B N 1
ATOM 4660 C CA . LEU B 1 208 ? -9.039 -2.918 -11.305 1 98.94 208 LEU B CA 1
ATOM 4661 C C . LEU B 1 208 ? -7.832 -3.119 -10.391 1 98.94 208 LEU B C 1
ATOM 4663 O O . LEU B 1 208 ? -7.336 -2.162 -9.789 1 98.94 208 LEU B O 1
ATOM 4667 N N . ILE B 1 209 ? -7.398 -4.367 -10.273 1 98.94 209 ILE B N 1
ATOM 4668 C CA . ILE B 1 209 ? -6.18 -4.711 -9.539 1 98.94 209 ILE B CA 1
ATOM 4669 C C . ILE B 1 209 ? -5.051 -4.996 -10.531 1 98.94 209 ILE B C 1
ATOM 4671 O O . ILE B 1 209 ? -5.238 -5.734 -11.5 1 98.94 209 ILE B O 1
ATOM 4675 N N . VAL B 1 210 ? -3.875 -4.41 -10.242 1 98.94 210 VAL B N 1
ATOM 4676 C CA . VAL B 1 210 ? -2.717 -4.656 -11.102 1 98.94 210 VAL B CA 1
ATOM 4677 C C . VAL B 1 210 ? -1.505 -5 -10.234 1 98.94 210 VAL B C 1
ATOM 4679 O O . VAL B 1 210 ? -1.166 -4.262 -9.305 1 98.94 210 VAL B O 1
ATOM 4682 N N . CYS B 1 211 ? -0.875 -6.113 -10.492 1 98.94 211 CYS B N 1
ATOM 4683 C CA . CYS B 1 211 ? 0.391 -6.504 -9.875 1 98.94 211 CYS B CA 1
ATOM 4684 C C . CYS B 1 211 ? 1.507 -6.547 -10.914 1 98.94 211 CYS B C 1
ATOM 4686 O O . CYS B 1 211 ? 1.41 -7.273 -11.906 1 98.94 211 CYS B O 1
ATOM 4688 N N . THR B 1 212 ? 2.559 -5.785 -10.672 1 98.94 212 THR B N 1
ATOM 4689 C CA . THR B 1 212 ? 3.684 -5.727 -11.602 1 98.94 212 THR B CA 1
ATOM 4690 C C . THR B 1 212 ? 4.992 -6.035 -10.883 1 98.94 212 THR B C 1
ATOM 4692 O O . THR B 1 212 ? 5.371 -5.336 -9.938 1 98.94 212 THR B O 1
ATOM 4695 N N . GLU B 1 213 ? 5.695 -7.035 -11.414 1 98.81 213 GLU B N 1
ATOM 4696 C CA . GLU B 1 213 ? 6.926 -7.492 -10.773 1 98.81 213 GLU B CA 1
ATOM 4697 C C . GLU B 1 213 ? 8.039 -7.703 -11.797 1 98.81 213 GLU B C 1
ATOM 4699 O O . GLU B 1 213 ? 7.871 -8.477 -12.75 1 98.81 213 GLU B O 1
ATOM 4704 N N . LEU B 1 214 ? 9.109 -7.004 -11.617 1 98.62 214 LEU B N 1
ATOM 4705 C CA . LEU B 1 214 ? 10.328 -7.211 -12.383 1 98.62 214 LEU B CA 1
ATOM 4706 C C . LEU B 1 214 ? 11.492 -7.586 -11.469 1 98.62 214 LEU B C 1
ATOM 4708 O O . LEU B 1 214 ? 12.352 -6.758 -11.18 1 98.62 214 LEU B O 1
ATOM 4712 N N . SER B 1 215 ? 11.555 -8.828 -11.156 1 97.25 215 SER B N 1
ATOM 4713 C CA . SER B 1 215 ? 12.602 -9.305 -10.258 1 97.25 215 SER B CA 1
ATOM 4714 C C . SER B 1 215 ? 13.977 -9.195 -10.906 1 97.25 215 SER B C 1
ATOM 4716 O O . SER B 1 215 ? 14.984 -9.047 -10.219 1 97.25 215 SER B O 1
ATOM 4718 N N . SER B 1 216 ? 14.055 -9.203 -12.164 1 96.69 216 SER B N 1
ATOM 4719 C CA . SER B 1 216 ? 15.328 -9.141 -12.875 1 96.69 216 SER B CA 1
ATOM 4720 C C . SER B 1 216 ? 16.047 -7.832 -12.602 1 96.69 216 SER B C 1
ATOM 4722 O O . SER B 1 216 ? 17.281 -7.801 -12.531 1 96.69 216 SER B O 1
ATOM 4724 N N . VAL B 1 217 ? 15.32 -6.746 -12.359 1 96.94 217 VAL B N 1
ATOM 4725 C CA . VAL B 1 217 ? 15.969 -5.457 -12.133 1 96.94 217 VAL B CA 1
ATOM 4726 C C . VAL B 1 217 ? 16.5 -5.387 -10.703 1 96.94 217 VAL B C 1
ATOM 4728 O O . VAL B 1 217 ? 17.328 -4.531 -10.375 1 96.94 217 VAL B O 1
ATOM 4731 N N . GLN B 1 218 ? 16.031 -6.32 -9.867 1 95.69 218 GLN B N 1
ATOM 4732 C CA . GLN B 1 218 ? 16.406 -6.336 -8.461 1 95.69 218 GLN B CA 1
ATOM 4733 C C . GLN B 1 218 ? 17.391 -7.469 -8.172 1 95.69 218 GLN B C 1
ATOM 4735 O O . GLN B 1 218 ? 17.703 -7.75 -7.012 1 95.69 218 GLN B O 1
ATOM 4740 N N . ALA B 1 219 ? 17.859 -8.109 -9.18 1 89.62 219 ALA B N 1
ATOM 4741 C CA . ALA B 1 219 ? 18.75 -9.266 -9.008 1 89.62 219 ALA B CA 1
ATOM 4742 C C . ALA B 1 219 ? 20.016 -8.883 -8.258 1 89.62 219 ALA B C 1
ATOM 4744 O O . ALA B 1 219 ? 20.641 -7.859 -8.562 1 89.62 219 ALA B O 1
ATOM 4745 N N . GLN B 1 220 ? 20.297 -9.648 -7.262 1 86.5 220 GLN B N 1
ATOM 4746 C CA . GLN B 1 220 ? 21.531 -9.461 -6.508 1 86.5 220 GLN B CA 1
ATOM 4747 C C . GLN B 1 220 ? 22.562 -10.523 -6.883 1 86.5 220 GLN B C 1
ATOM 4749 O O . GLN B 1 220 ? 22.25 -11.711 -6.922 1 86.5 220 GLN B O 1
ATOM 4754 N N . ASN B 1 221 ? 23.672 -10.047 -7.078 1 86.19 221 ASN B N 1
ATOM 4755 C CA . ASN B 1 221 ? 24.75 -10.961 -7.445 1 86.19 221 ASN B CA 1
ATOM 4756 C C . ASN B 1 221 ? 25.125 -11.875 -6.285 1 86.19 221 ASN B C 1
ATOM 4758 O O . ASN B 1 221 ? 24.688 -11.664 -5.152 1 86.19 221 ASN B O 1
ATOM 4762 N N . ILE B 1 222 ? 25.922 -12.836 -6.66 1 86.31 222 ILE B N 1
ATOM 4763 C CA . ILE B 1 222 ? 26.391 -13.812 -5.684 1 86.31 222 ILE B CA 1
ATOM 4764 C C . ILE B 1 222 ? 27.297 -13.133 -4.656 1 86.31 222 ILE B C 1
ATOM 4766 O O . ILE B 1 222 ? 28.188 -12.352 -5.02 1 86.31 222 ILE B O 1
ATOM 4770 N N . ASP B 1 223 ? 26.969 -13.352 -3.438 1 86.62 223 ASP B N 1
ATOM 4771 C CA . ASP B 1 223 ? 27.828 -12.891 -2.357 1 86.62 223 ASP B CA 1
ATOM 4772 C C . ASP B 1 223 ? 29.219 -13.5 -2.465 1 86.62 223 ASP B C 1
ATOM 4774 O O . ASP B 1 223 ? 29.391 -14.719 -2.332 1 86.62 223 ASP B O 1
ATOM 4778 N N . PRO B 1 224 ? 30.172 -12.656 -2.568 1 85.38 224 PRO B N 1
ATOM 4779 C CA . PRO B 1 224 ? 31.516 -13.219 -2.707 1 85.38 224 PRO B CA 1
ATOM 4780 C C . PRO B 1 224 ? 31.953 -14.008 -1.478 1 85.38 224 PRO B C 1
ATOM 4782 O O . PRO B 1 224 ? 32.781 -14.906 -1.585 1 85.38 224 PRO B O 1
ATOM 4785 N N . ALA B 1 225 ? 31.422 -13.656 -0.352 1 84.69 225 ALA B N 1
ATOM 4786 C CA . ALA B 1 225 ? 31.75 -14.367 0.879 1 84.69 225 ALA B CA 1
ATOM 4787 C C . ALA B 1 225 ? 30.938 -15.656 1.003 1 84.69 225 ALA B C 1
ATOM 4789 O O . ALA B 1 225 ? 31.188 -16.469 1.893 1 84.69 225 ALA B O 1
ATOM 4790 N N . PHE B 1 226 ? 29.984 -15.859 0.104 1 82.31 226 PHE B N 1
ATOM 4791 C CA . PHE B 1 226 ? 29.156 -17.062 -0.003 1 82.31 226 PHE B CA 1
ATOM 4792 C C . PHE B 1 226 ? 28.406 -17.312 1.302 1 82.31 226 PHE B C 1
ATOM 4794 O O . PHE B 1 226 ? 28.281 -18.469 1.728 1 82.31 226 PHE B O 1
ATOM 4801 N N . THR B 1 227 ? 28.016 -16.266 1.959 1 80.12 227 THR B N 1
ATOM 4802 C CA . THR B 1 227 ? 27.281 -16.359 3.213 1 80.12 227 THR B CA 1
ATOM 4803 C C . THR B 1 227 ? 25.781 -16.141 2.977 1 80.12 227 THR B C 1
ATOM 4805 O O . THR B 1 227 ? 24.953 -16.469 3.834 1 80.12 227 THR B O 1
ATOM 4808 N N . ARG B 1 228 ? 25.516 -15.664 1.857 1 82.5 228 ARG B N 1
ATOM 4809 C CA . ARG B 1 228 ? 24.125 -15.391 1.512 1 82.5 228 ARG B CA 1
ATOM 4810 C C . ARG B 1 228 ? 23.672 -16.281 0.365 1 82.5 228 ARG B C 1
ATOM 4812 O O . ARG B 1 228 ? 23.391 -15.805 -0.731 1 82.5 228 ARG B O 1
ATOM 4819 N N . LEU B 1 229 ? 23.422 -17.5 0.613 1 84.38 229 LEU B N 1
ATOM 4820 C CA . LEU B 1 229 ? 23.078 -18.484 -0.406 1 84.38 229 LEU B CA 1
ATOM 4821 C C . LEU B 1 229 ? 21.641 -18.266 -0.904 1 84.38 229 LEU B C 1
ATOM 4823 O O . LEU B 1 229 ? 21.312 -18.656 -2.027 1 84.38 229 LEU B O 1
ATOM 4827 N N . ASN B 1 230 ? 20.938 -17.578 -0.085 1 86.62 230 ASN B N 1
ATOM 4828 C CA . ASN B 1 230 ? 19.547 -17.312 -0.432 1 86.62 230 ASN B CA 1
ATOM 4829 C C . ASN B 1 230 ? 19.438 -16.453 -1.688 1 86.62 230 ASN B C 1
ATOM 4831 O O . ASN B 1 230 ? 18.484 -16.578 -2.457 1 86.62 230 ASN B O 1
ATOM 4835 N N . ASN B 1 231 ? 20.438 -15.664 -1.912 1 86.12 231 ASN B N 1
ATOM 4836 C CA . ASN B 1 231 ? 20.422 -14.82 -3.102 1 86.12 231 ASN B CA 1
ATOM 4837 C C . ASN B 1 231 ? 20.422 -15.656 -4.379 1 86.12 231 ASN B C 1
ATOM 4839 O O . ASN B 1 231 ? 19.812 -15.273 -5.379 1 86.12 231 ASN B O 1
ATOM 4843 N N . ILE B 1 232 ? 21.062 -16.75 -4.297 1 88.69 232 ILE B N 1
ATOM 4844 C CA . ILE B 1 232 ? 21.141 -17.641 -5.453 1 88.69 232 ILE B CA 1
ATOM 4845 C C . ILE B 1 232 ? 19.766 -18.297 -5.684 1 88.69 232 ILE B C 1
ATOM 4847 O O . ILE B 1 232 ? 19.312 -18.422 -6.82 1 88.69 232 ILE B O 1
ATOM 4851 N N . VAL B 1 233 ? 19.125 -18.625 -4.613 1 90.88 233 VAL B N 1
ATOM 4852 C CA . VAL B 1 233 ? 17.797 -19.234 -4.699 1 90.88 233 VAL B CA 1
ATOM 4853 C C . VAL B 1 233 ? 16.812 -18.25 -5.32 1 90.88 233 VAL B C 1
ATOM 4855 O O . VAL B 1 233 ? 16.125 -18.578 -6.285 1 90.88 233 VAL B O 1
ATOM 4858 N N . THR B 1 234 ? 16.781 -17.062 -4.801 1 91.5 234 THR B N 1
ATOM 4859 C CA . THR B 1 234 ? 15.828 -16.062 -5.277 1 91.5 234 THR B CA 1
ATOM 4860 C C . THR B 1 234 ? 16.125 -15.672 -6.719 1 91.5 234 THR B C 1
ATOM 4862 O O . THR B 1 234 ? 15.211 -15.5 -7.523 1 91.5 234 THR B O 1
ATOM 4865 N N . LEU B 1 235 ? 17.406 -15.586 -7.031 1 90.69 235 LEU B N 1
ATOM 4866 C CA . LEU B 1 235 ? 17.812 -15.312 -8.406 1 90.69 235 LEU B CA 1
ATOM 4867 C C . LEU B 1 235 ? 17.297 -16.391 -9.352 1 90.69 235 LEU B C 1
ATOM 4869 O O . LEU B 1 235 ? 16.922 -16.109 -10.492 1 90.69 235 LEU B O 1
ATOM 4873 N N . THR B 1 236 ? 17.344 -17.547 -8.875 1 93.69 236 THR B N 1
ATOM 4874 C CA . THR B 1 236 ? 16.984 -18.688 -9.703 1 93.69 236 THR B CA 1
ATOM 4875 C C . THR B 1 236 ? 15.461 -18.781 -9.875 1 93.69 236 THR B C 1
ATOM 4877 O O . THR B 1 236 ? 14.969 -18.969 -10.992 1 93.69 236 THR B O 1
ATOM 4880 N N . ILE B 1 237 ? 14.695 -18.5 -8.859 1 96.12 237 ILE B N 1
ATOM 4881 C CA . ILE B 1 237 ? 13.289 -18.875 -8.93 1 96.12 237 ILE B CA 1
ATOM 4882 C C . ILE B 1 237 ? 12.461 -17.672 -9.383 1 96.12 237 ILE B C 1
ATOM 4884 O O . ILE B 1 237 ? 11.352 -17.844 -9.914 1 96.12 237 ILE B O 1
ATOM 4888 N N . PHE B 1 238 ? 12.938 -16.453 -9.172 1 97.31 238 PHE B N 1
ATOM 4889 C CA . PHE B 1 238 ? 12.125 -15.273 -9.438 1 97.31 238 PHE B CA 1
ATOM 4890 C C . PHE B 1 238 ? 12.109 -14.961 -10.93 1 97.31 238 PHE B C 1
ATOM 4892 O O . PHE B 1 238 ? 13.133 -15.094 -11.609 1 97.31 238 PHE B O 1
ATOM 4899 N N . GLY B 1 239 ? 10.953 -14.633 -11.453 1 98.19 239 GLY B N 1
ATOM 4900 C CA . GLY B 1 239 ? 10.727 -14.172 -12.82 1 98.19 239 GLY B CA 1
ATOM 4901 C C . GLY B 1 239 ? 9.984 -12.852 -12.891 1 98.19 239 GLY B C 1
ATOM 4902 O O . GLY B 1 239 ? 9.656 -12.258 -11.859 1 98.19 239 GLY B O 1
ATOM 4903 N N . ASP B 1 240 ? 9.805 -12.367 -14.164 1 98.81 240 ASP B N 1
ATOM 4904 C CA . ASP B 1 240 ? 9.156 -11.086 -14.383 1 98.81 240 ASP B CA 1
ATOM 4905 C C . ASP B 1 240 ? 7.773 -11.266 -15.008 1 98.81 240 ASP B C 1
ATOM 4907 O O . ASP B 1 240 ? 7.594 -12.094 -15.898 1 98.81 240 ASP B O 1
ATOM 4911 N N . GLY B 1 241 ? 6.797 -10.469 -14.508 1 98.94 241 GLY B N 1
ATOM 4912 C CA . GLY B 1 241 ? 5.453 -10.516 -15.062 1 98.94 241 GLY B CA 1
ATOM 4913 C C . GLY B 1 241 ? 4.492 -9.562 -14.375 1 98.94 241 GLY B C 1
ATOM 4914 O O . GLY B 1 241 ? 4.812 -8.992 -13.328 1 98.94 241 GLY B O 1
ATOM 4915 N N . ALA B 1 242 ? 3.371 -9.367 -15.062 1 98.94 242 ALA B N 1
ATOM 4916 C CA . ALA B 1 242 ? 2.285 -8.547 -14.531 1 98.94 242 ALA B CA 1
ATOM 4917 C C . ALA B 1 242 ? 0.933 -9.219 -14.758 1 98.94 242 ALA B C 1
ATOM 4919 O O . ALA B 1 242 ? 0.722 -9.875 -15.773 1 98.94 242 ALA B O 1
ATOM 4920 N N . GLY B 1 243 ? 0.091 -9.148 -13.805 1 98.94 243 GLY B N 1
ATOM 4921 C CA . GLY B 1 243 ? -1.281 -9.625 -13.883 1 98.94 243 GLY B CA 1
ATOM 4922 C C . GLY B 1 243 ? -2.295 -8.594 -13.414 1 98.94 243 GLY B C 1
ATOM 4923 O O . GLY B 1 243 ? -2.012 -7.801 -12.516 1 98.94 243 GLY B O 1
ATOM 4924 N N . ALA B 1 244 ? -3.477 -8.586 -14.039 1 98.94 244 ALA B N 1
ATOM 4925 C CA . ALA B 1 244 ? -4.559 -7.664 -13.695 1 98.94 244 ALA B CA 1
ATOM 4926 C C . ALA B 1 244 ? -5.906 -8.375 -13.695 1 98.94 244 ALA B C 1
ATOM 4928 O O . ALA B 1 244 ? -6.121 -9.312 -14.469 1 98.94 244 ALA B O 1
ATOM 4929 N N . VAL B 1 245 ? -6.797 -7.934 -12.844 1 98.94 245 VAL B N 1
ATOM 4930 C CA . VAL B 1 245 ? -8.164 -8.445 -12.828 1 98.94 245 VAL B CA 1
ATOM 4931 C C . VAL B 1 245 ? -9.148 -7.297 -12.609 1 98.94 245 VAL B C 1
ATOM 4933 O O . VAL B 1 245 ? -8.797 -6.289 -11.977 1 98.94 245 VAL B O 1
ATOM 4936 N N . VAL B 1 246 ? -10.328 -7.383 -13.164 1 98.94 246 VAL B N 1
ATOM 4937 C CA . VAL B 1 246 ? -11.469 -6.527 -12.852 1 98.94 246 VAL B CA 1
ATOM 4938 C C . VAL B 1 246 ? -12.438 -7.273 -11.945 1 98.94 246 VAL B C 1
ATOM 4940 O O . VAL B 1 246 ? -12.906 -8.359 -12.289 1 98.94 246 VAL B O 1
ATOM 4943 N N . VAL B 1 247 ? -12.766 -6.703 -10.781 1 98.88 247 VAL B N 1
ATOM 4944 C CA . VAL B 1 247 ? -13.641 -7.332 -9.805 1 98.88 247 VAL B CA 1
ATOM 4945 C C . VAL B 1 247 ? -14.891 -6.477 -9.602 1 98.88 247 VAL B C 1
ATOM 4947 O O . VAL B 1 247 ? -14.805 -5.25 -9.531 1 98.88 247 VAL B O 1
ATOM 4950 N N . GLY B 1 248 ? -16 -7.059 -9.516 1 98.38 248 GLY B N 1
ATOM 4951 C CA . GLY B 1 248 ? -17.266 -6.406 -9.242 1 98.38 248 GLY B CA 1
ATOM 4952 C C . GLY B 1 248 ? -18.422 -7.379 -9.07 1 98.38 248 GLY B C 1
ATOM 4953 O O . GLY B 1 248 ? -18.266 -8.578 -9.312 1 98.38 248 GLY B O 1
ATOM 4954 N N . GLN B 1 249 ? -19.547 -6.859 -8.555 1 96.62 249 GLN B N 1
ATOM 4955 C CA . GLN B 1 249 ? -20.766 -7.648 -8.609 1 96.62 249 GLN B CA 1
ATOM 4956 C C . GLN B 1 249 ? -21.281 -7.758 -10.047 1 96.62 249 GLN B C 1
ATOM 4958 O O . GLN B 1 249 ? -21.516 -6.742 -10.703 1 96.62 249 GLN B O 1
ATOM 4963 N N . PRO B 1 250 ? -21.406 -8.953 -10.469 1 95.62 250 PRO B N 1
ATOM 4964 C CA . PRO B 1 250 ? -21.875 -9.086 -11.852 1 95.62 250 PRO B CA 1
ATOM 4965 C C . PRO B 1 250 ? -23.266 -8.492 -12.078 1 95.62 250 PRO B C 1
ATOM 4967 O O . PRO B 1 250 ? -24.172 -8.703 -11.258 1 95.62 250 PRO B O 1
ATOM 4970 N N . SER B 1 251 ? -23.328 -7.727 -13.156 1 91.56 251 SER B N 1
ATOM 4971 C CA . SER B 1 251 ? -24.656 -7.301 -13.602 1 91.56 251 SER B CA 1
ATOM 4972 C C . SER B 1 251 ? -25.422 -8.453 -14.242 1 91.56 251 SER B C 1
ATOM 4974 O O . SER B 1 251 ? -24.922 -9.578 -14.305 1 91.56 251 SER B O 1
ATOM 4976 N N . LYS B 1 252 ? -26.578 -8.125 -14.719 1 87.69 252 LYS B N 1
ATOM 4977 C CA . LYS B 1 252 ? -27.406 -9.141 -15.359 1 87.69 252 LYS B CA 1
ATOM 4978 C C . LYS B 1 252 ? -26.766 -9.656 -16.641 1 87.69 252 LYS B C 1
ATOM 4980 O O . LYS B 1 252 ? -26.984 -10.797 -17.047 1 87.69 252 LYS B O 1
ATOM 4985 N N . THR B 1 253 ? -25.875 -8.844 -17.203 1 90.38 253 THR B N 1
ATOM 4986 C CA . THR B 1 253 ? -25.281 -9.219 -18.484 1 90.38 253 THR B CA 1
ATOM 4987 C C . THR B 1 253 ? -23.828 -9.672 -18.312 1 90.38 253 THR B C 1
ATOM 4989 O O . THR B 1 253 ? -23.156 -10.016 -19.281 1 90.38 253 THR B O 1
ATOM 4992 N N . GLU B 1 254 ? -23.359 -9.633 -17.125 1 93.69 254 GLU B N 1
ATOM 4993 C CA . GLU B 1 254 ? -21.984 -10.039 -16.859 1 93.69 254 GLU B CA 1
ATOM 4994 C C . GLU B 1 254 ? -21.938 -11.43 -16.234 1 93.69 254 GLU B C 1
ATOM 4996 O O . GLU B 1 254 ? -22.75 -11.75 -15.359 1 93.69 254 GLU B O 1
ATOM 5001 N N . VAL B 1 255 ? -21.047 -12.234 -16.781 1 94.06 255 VAL B N 1
ATOM 5002 C CA . VAL B 1 255 ? -20.781 -13.547 -16.203 1 94.06 255 VAL B CA 1
ATOM 5003 C C . VAL B 1 255 ? -19.328 -13.609 -15.695 1 94.06 255 VAL B C 1
ATOM 5005 O O . VAL B 1 255 ? -18.391 -13.539 -16.484 1 94.06 255 VAL B O 1
ATOM 5008 N N . PRO B 1 256 ? -19.172 -13.727 -14.43 1 96.69 256 PRO B N 1
ATOM 5009 C CA . PRO B 1 256 ? -17.812 -13.789 -13.898 1 96.69 256 PRO B CA 1
ATOM 5010 C C . PRO B 1 256 ? -17.125 -15.117 -14.195 1 96.69 256 PRO B C 1
ATOM 5012 O O . PRO B 1 256 ? -17.781 -16.109 -14.492 1 96.69 256 PRO B O 1
ATOM 5015 N N . PHE B 1 257 ? -15.789 -15.109 -14.172 1 96.56 257 PHE B N 1
ATOM 5016 C CA . PHE B 1 257 ? -15.031 -16.359 -14.266 1 96.56 257 PHE B CA 1
ATOM 5017 C C . PHE B 1 257 ? -15.039 -17.094 -12.938 1 96.56 257 PHE B C 1
ATOM 5019 O O . PHE B 1 257 ? -15.062 -18.328 -12.906 1 96.56 257 PHE B O 1
ATOM 5026 N N . PHE B 1 258 ? -14.969 -16.344 -11.883 1 97.19 258 PHE B N 1
ATOM 5027 C CA . PHE B 1 258 ? -15.008 -16.828 -10.508 1 97.19 258 PHE B CA 1
ATOM 5028 C C . PHE B 1 258 ? -15.906 -15.938 -9.648 1 97.19 258 PHE B C 1
ATOM 5030 O O . PHE B 1 258 ? -15.859 -14.711 -9.742 1 97.19 258 PHE B O 1
ATOM 5037 N N . GLU B 1 259 ? -16.766 -16.562 -8.883 1 97.44 259 GLU B N 1
ATOM 5038 C CA . GLU B 1 259 ? -17.438 -15.852 -7.789 1 97.44 259 GLU B CA 1
ATOM 5039 C C . GLU B 1 259 ? -16.594 -15.898 -6.516 1 97.44 259 GLU B C 1
ATOM 5041 O O . GLU B 1 259 ? -16.047 -16.938 -6.156 1 97.44 259 GLU B O 1
ATOM 5046 N N . MET B 1 260 ? -16.422 -14.812 -5.941 1 98.06 260 MET B N 1
ATOM 5047 C CA . MET B 1 260 ? -15.641 -14.727 -4.707 1 98.06 260 MET B CA 1
ATOM 5048 C C . MET B 1 260 ? -16.547 -14.875 -3.488 1 98.06 260 MET B C 1
ATOM 5050 O O . MET B 1 260 ? -17.391 -14.023 -3.23 1 98.06 260 MET B O 1
ATOM 5054 N N . ILE B 1 261 ? -16.281 -15.867 -2.703 1 96.81 261 ILE B N 1
ATOM 5055 C CA . ILE B 1 261 ? -17.281 -16.297 -1.722 1 96.81 261 ILE B CA 1
ATOM 5056 C C . ILE B 1 261 ? -16.797 -15.93 -0.317 1 96.81 261 ILE B C 1
ATOM 5058 O O . ILE B 1 261 ? -17.578 -15.461 0.509 1 96.81 261 ILE B O 1
ATOM 5062 N N . ARG B 1 262 ? -15.523 -16.188 -0.009 1 97.06 262 ARG B N 1
ATOM 5063 C CA . ARG B 1 262 ? -14.992 -15.961 1.33 1 97.06 262 ARG B CA 1
ATOM 5064 C C . ARG B 1 262 ? -13.5 -15.648 1.282 1 97.06 262 ARG B C 1
ATOM 5066 O O . ARG B 1 262 ? -12.758 -16.266 0.513 1 97.06 262 ARG B O 1
ATOM 5073 N N . CYS B 1 263 ? -13.172 -14.625 2.021 1 97.69 263 CYS B N 1
ATOM 5074 C CA . CYS B 1 263 ? -11.766 -14.258 2.18 1 97.69 263 CYS B CA 1
ATOM 5075 C C . CYS B 1 263 ? -11.297 -14.523 3.605 1 97.69 263 CYS B C 1
ATOM 5077 O O . CYS B 1 263 ? -12.023 -14.273 4.562 1 97.69 263 CYS B O 1
ATOM 5079 N N . LYS B 1 264 ? -10.102 -15.055 3.727 1 97.94 264 LYS B N 1
ATOM 5080 C CA . LYS B 1 264 ? -9.516 -15.336 5.035 1 97.94 264 LYS B CA 1
ATOM 5081 C C . LYS B 1 264 ? -8.023 -15.008 5.051 1 97.94 264 LYS B C 1
ATOM 5083 O O . LYS B 1 264 ? -7.344 -15.133 4.031 1 97.94 264 LYS B O 1
ATOM 5088 N N . SER B 1 265 ? -7.551 -14.547 6.176 1 98.38 265 SER B N 1
ATOM 5089 C CA . SER B 1 265 ? -6.145 -14.25 6.422 1 98.38 265 SER B CA 1
ATOM 5090 C C . SER B 1 265 ? -5.684 -14.828 7.754 1 98.38 265 SER B C 1
ATOM 5092 O O . SER B 1 265 ? -6.488 -15.023 8.664 1 98.38 265 SER B O 1
ATOM 5094 N N . THR B 1 266 ? -4.363 -15.133 7.832 1 98.19 266 THR B N 1
ATOM 5095 C CA . THR B 1 266 ? -3.783 -15.492 9.125 1 98.19 266 THR B CA 1
ATOM 5096 C C . THR B 1 266 ? -2.271 -15.289 9.109 1 98.19 266 THR B C 1
ATOM 5098 O O . THR B 1 266 ? -1.646 -15.289 8.047 1 98.19 266 THR B O 1
ATOM 5101 N N . ILE B 1 267 ? -1.739 -15.008 10.242 1 97.5 267 ILE B N 1
ATOM 5102 C CA . ILE B 1 267 ? -0.291 -15.062 10.406 1 97.5 267 ILE B CA 1
ATOM 5103 C C . ILE B 1 267 ? 0.093 -16.312 11.188 1 97.5 267 ILE B C 1
ATOM 5105 O O . ILE B 1 267 ? -0.676 -16.797 12.023 1 97.5 267 ILE B O 1
ATOM 5109 N N . ILE B 1 268 ? 1.239 -16.844 10.828 1 96.12 268 ILE B N 1
ATOM 5110 C CA . ILE B 1 268 ? 1.785 -17.984 11.555 1 96.12 268 ILE B CA 1
ATOM 5111 C C . ILE B 1 268 ? 2.727 -17.5 12.656 1 96.12 268 ILE B C 1
ATOM 5113 O O . ILE B 1 268 ? 3.768 -16.906 12.367 1 96.12 268 ILE B O 1
ATOM 5117 N N . PRO B 1 269 ? 2.41 -17.797 13.891 1 91.75 269 PRO B N 1
ATOM 5118 C CA . PRO B 1 269 ? 3.24 -17.312 15 1 91.75 269 PRO B CA 1
ATOM 5119 C C . PRO B 1 269 ? 4.684 -17.797 14.906 1 91.75 269 PRO B C 1
ATOM 5121 O O . PRO B 1 269 ? 4.941 -18.891 14.367 1 91.75 269 PRO B O 1
ATOM 5124 N N . ASN B 1 270 ? 5.582 -17 15.367 1 92.12 270 ASN B N 1
ATOM 5125 C CA . ASN B 1 270 ? 6.996 -17.328 15.523 1 92.12 270 ASN B CA 1
ATOM 5126 C C . ASN B 1 270 ? 7.668 -17.547 14.172 1 92.12 270 ASN B C 1
ATOM 5128 O O . ASN B 1 270 ? 8.547 -18.406 14.047 1 92.12 270 ASN B O 1
ATOM 5132 N N . THR B 1 271 ? 7.18 -16.906 13.148 1 94.62 271 THR B N 1
ATOM 5133 C CA . THR B 1 271 ? 7.773 -17.047 11.828 1 94.62 271 THR B CA 1
ATOM 5134 C C . THR B 1 271 ? 8.188 -15.688 11.266 1 94.62 271 THR B C 1
ATOM 5136 O O . THR B 1 271 ? 8.266 -15.508 10.047 1 94.62 271 THR B O 1
ATOM 5139 N N . SER B 1 272 ? 8.492 -14.727 12.094 1 93.25 272 SER B N 1
ATOM 5140 C CA . SER B 1 272 ? 8.727 -13.344 11.688 1 93.25 272 SER B CA 1
ATOM 5141 C C . SER B 1 272 ? 9.93 -13.234 10.766 1 93.25 272 SER B C 1
ATOM 5143 O O . SER B 1 272 ? 10.023 -12.305 9.961 1 93.25 272 SER B O 1
ATOM 5145 N N . LYS B 1 273 ? 10.773 -14.234 10.781 1 92.69 273 LYS B N 1
ATOM 5146 C CA . LYS B 1 273 ? 12 -14.156 9.992 1 92.69 273 LYS B CA 1
ATOM 5147 C C . LYS B 1 273 ? 11.961 -15.117 8.812 1 92.69 273 LYS B C 1
ATOM 5149 O O . LYS B 1 273 ? 12.891 -15.148 7.996 1 92.69 273 LYS B O 1
ATOM 5154 N N . SER B 1 274 ? 10.938 -15.875 8.688 1 95.06 274 SER B N 1
ATOM 5155 C CA . SER B 1 274 ? 10.891 -16.969 7.715 1 95.06 274 SER B CA 1
ATOM 5156 C C . SER B 1 274 ? 10.883 -16.422 6.285 1 95.06 274 SER B C 1
ATOM 5158 O O . SER B 1 274 ? 11.609 -16.922 5.426 1 95.06 274 SER B O 1
ATOM 5160 N N . ILE B 1 275 ? 10 -15.484 6.035 1 94.88 275 ILE B N 1
ATOM 5161 C CA . ILE B 1 275 ? 9.961 -14.766 4.762 1 94.88 275 ILE B CA 1
ATOM 5162 C C . ILE B 1 275 ? 10.156 -13.273 5 1 94.88 275 ILE B C 1
ATOM 5164 O O . ILE B 1 275 ? 9.461 -12.672 5.816 1 94.88 275 ILE B O 1
ATOM 5168 N N . SER B 1 276 ? 11.164 -12.711 4.352 1 94.12 276 SER B N 1
ATOM 5169 C CA . SER B 1 276 ? 11.422 -11.281 4.496 1 94.12 276 SER B CA 1
ATOM 5170 C C . SER B 1 276 ? 11.516 -10.594 3.137 1 94.12 276 SER B C 1
ATOM 5172 O O . SER B 1 276 ? 12.039 -11.164 2.18 1 94.12 276 SER B O 1
ATOM 5174 N N . VAL B 1 277 ? 10.953 -9.43 3.031 1 93.88 277 VAL B N 1
ATOM 5175 C CA . VAL B 1 277 ? 11.023 -8.516 1.893 1 93.88 277 VAL B CA 1
ATOM 5176 C C . VAL B 1 277 ? 11.398 -7.117 2.375 1 93.88 277 VAL B C 1
ATOM 5178 O O . VAL B 1 277 ? 10.688 -6.527 3.193 1 93.88 277 VAL B O 1
ATOM 5181 N N . MET B 1 278 ? 12.531 -6.574 1.907 1 94.69 278 MET B N 1
ATOM 5182 C CA . MET B 1 278 ? 13.023 -5.266 2.33 1 94.69 278 MET B CA 1
ATOM 5183 C C . MET B 1 278 ? 13.766 -4.57 1.193 1 94.69 278 MET B C 1
ATOM 5185 O O . MET B 1 278 ? 14.594 -5.184 0.522 1 94.69 278 MET B O 1
ATOM 5189 N N . ILE B 1 279 ? 13.391 -3.346 0.979 1 96.19 279 ILE B N 1
ATOM 5190 C CA . ILE B 1 279 ? 14.172 -2.553 0.035 1 96.19 279 ILE B CA 1
ATOM 5191 C C . ILE B 1 279 ? 15.398 -1.971 0.738 1 96.19 279 ILE B C 1
ATOM 5193 O O . ILE B 1 279 ? 15.32 -1.562 1.898 1 96.19 279 ILE B O 1
ATOM 5197 N N . THR B 1 280 ? 16.547 -2.041 0.127 1 96.56 280 THR B N 1
ATOM 5198 C CA . THR B 1 280 ? 17.797 -1.513 0.64 1 96.56 280 THR B CA 1
ATOM 5199 C C . THR B 1 280 ? 18.453 -0.588 -0.382 1 96.56 280 THR B C 1
ATOM 5201 O O . THR B 1 280 ? 17.984 -0.465 -1.512 1 96.56 280 THR B O 1
ATOM 5204 N N . GLN B 1 281 ? 19.547 0.01 0.041 1 97.12 281 GLN B N 1
ATOM 5205 C CA . GLN B 1 281 ? 20.266 0.911 -0.852 1 97.12 281 GLN B CA 1
ATOM 5206 C C . GLN B 1 281 ? 20.891 0.147 -2.014 1 97.12 281 GLN B C 1
ATOM 5208 O O . GLN B 1 281 ? 21.297 0.748 -3.01 1 97.12 281 GLN B O 1
ATOM 5213 N N . HIS B 1 282 ? 21 -1.207 -1.938 1 95.38 282 HIS B N 1
ATOM 5214 C CA . HIS B 1 282 ? 21.547 -2.006 -3.025 1 95.38 282 HIS B CA 1
ATOM 5215 C C . HIS B 1 282 ? 20.469 -2.836 -3.705 1 95.38 282 HIS B C 1
ATOM 5217 O O . HIS B 1 282 ? 20.766 -3.814 -4.395 1 95.38 282 HIS B O 1
ATOM 5223 N N . GLY B 1 283 ? 19.219 -2.498 -3.412 1 95.06 283 GLY B N 1
ATOM 5224 C CA . GLY B 1 283 ? 18.109 -3.182 -4.062 1 95.06 283 GLY B CA 1
ATOM 5225 C C . GLY B 1 283 ? 17.266 -4.004 -3.104 1 95.06 283 GLY B C 1
ATOM 5226 O O . GLY B 1 283 ? 17.297 -3.777 -1.893 1 95.06 283 GLY B O 1
ATOM 5227 N N . LEU B 1 284 ? 16.516 -4.848 -3.688 1 95 284 LEU B N 1
ATOM 5228 C CA . LEU B 1 284 ? 15.578 -5.684 -2.934 1 95 284 LEU B CA 1
ATOM 5229 C C . LEU B 1 284 ? 16.312 -6.82 -2.23 1 95 284 LEU B C 1
ATOM 5231 O O . LEU B 1 284 ? 17.109 -7.535 -2.855 1 95 284 LEU B O 1
ATOM 5235 N N . ASP B 1 285 ? 16.062 -6.883 -0.974 1 93.31 285 ASP B N 1
ATOM 5236 C CA . ASP B 1 285 ? 16.516 -8.023 -0.183 1 93.31 285 ASP B CA 1
ATOM 5237 C C . ASP B 1 285 ? 15.336 -8.938 0.177 1 93.31 285 ASP B C 1
ATOM 5239 O O . ASP B 1 285 ? 14.617 -8.68 1.146 1 93.31 285 ASP B O 1
ATOM 5243 N N . ALA B 1 286 ? 15.141 -9.953 -0.591 1 91.94 286 ALA B N 1
ATOM 5244 C CA . ALA B 1 286 ? 14.125 -10.977 -0.364 1 91.94 286 ALA B CA 1
ATOM 5245 C C . ALA B 1 286 ? 14.75 -12.281 0.121 1 91.94 286 ALA B C 1
ATOM 5247 O O . ALA B 1 286 ? 15.664 -12.812 -0.521 1 91.94 286 ALA B O 1
ATOM 5248 N N . ASN B 1 287 ? 14.234 -12.773 1.229 1 90.94 287 ASN B N 1
ATOM 5249 C CA . ASN B 1 287 ? 14.82 -13.969 1.811 1 90.94 287 ASN B CA 1
ATOM 5250 C C . ASN B 1 287 ? 13.758 -15.008 2.146 1 90.94 287 ASN B C 1
ATOM 5252 O O . ASN B 1 287 ? 12.688 -14.672 2.668 1 90.94 287 ASN B O 1
ATOM 5256 N N . LEU B 1 288 ? 14.062 -16.219 1.824 1 91.69 288 LEU B N 1
ATOM 5257 C CA . LEU B 1 288 ? 13.289 -17.406 2.197 1 91.69 288 LEU B CA 1
ATOM 5258 C C . LEU B 1 288 ? 14.117 -18.344 3.061 1 91.69 288 LEU B C 1
ATOM 5260 O O . LEU B 1 288 ? 15.016 -19.031 2.559 1 91.69 288 LEU B O 1
ATOM 5264 N N . GLU B 1 289 ? 13.711 -18.438 4.277 1 92.69 289 GLU B N 1
ATOM 5265 C CA . GLU B 1 289 ? 14.445 -19.297 5.188 1 92.69 289 GLU B CA 1
ATOM 5266 C C . GLU B 1 289 ? 14.133 -20.766 4.93 1 92.69 289 GLU B C 1
ATOM 5268 O O . GLU B 1 289 ? 13.117 -21.094 4.312 1 92.69 289 GLU B O 1
ATOM 5273 N N . LYS B 1 290 ? 14.977 -21.703 5.453 1 90.88 290 LYS B N 1
ATOM 5274 C CA . LYS B 1 290 ? 14.891 -23.141 5.207 1 90.88 290 LYS B CA 1
ATOM 5275 C C . LYS B 1 290 ? 13.625 -23.734 5.82 1 90.88 290 LYS B C 1
ATOM 5277 O O . LYS B 1 290 ? 13.172 -24.812 5.418 1 90.88 290 LYS B O 1
ATOM 5282 N N . ASP B 1 291 ? 13.07 -23.016 6.758 1 94.25 291 ASP B N 1
ATOM 5283 C CA . ASP B 1 291 ? 11.914 -23.547 7.473 1 94.25 291 ASP B CA 1
ATOM 5284 C C . ASP B 1 291 ? 10.617 -23.234 6.738 1 94.25 291 ASP B C 1
ATOM 5286 O O . ASP B 1 291 ? 9.547 -23.703 7.129 1 94.25 291 ASP B O 1
ATOM 5290 N N . VAL B 1 292 ? 10.688 -22.469 5.664 1 94.81 292 VAL B N 1
ATOM 5291 C CA . VAL B 1 292 ? 9.5 -21.938 4.996 1 94.81 292 VAL B CA 1
ATOM 5292 C C . VAL B 1 292 ? 8.664 -23.094 4.453 1 94.81 292 VAL B C 1
ATOM 5294 O O . VAL B 1 292 ? 7.457 -23.172 4.707 1 94.81 292 VAL B O 1
ATOM 5297 N N . PRO B 1 293 ? 9.242 -24.141 3.764 1 94.88 293 PRO B N 1
ATOM 5298 C CA . PRO B 1 293 ? 8.391 -25.219 3.248 1 94.88 293 PRO B CA 1
ATOM 5299 C C . PRO B 1 293 ? 7.645 -25.969 4.352 1 94.88 293 PRO B C 1
ATOM 5301 O O . PRO B 1 293 ? 6.445 -26.234 4.223 1 94.88 293 PRO B O 1
ATOM 5304 N N . LYS B 1 294 ? 8.281 -26.172 5.41 1 95.25 294 LYS B N 1
ATOM 5305 C CA . LYS B 1 294 ? 7.676 -26.891 6.523 1 95.25 294 LYS B CA 1
ATOM 5306 C C . LYS B 1 294 ? 6.57 -26.062 7.18 1 95.25 294 LYS B C 1
ATOM 5308 O O . LYS B 1 294 ? 5.453 -26.547 7.367 1 95.25 294 LYS B O 1
ATOM 5313 N N . ASN B 1 295 ? 6.848 -24.828 7.477 1 95.69 295 ASN B N 1
ATOM 5314 C CA . ASN B 1 295 ? 5.883 -23.984 8.164 1 95.69 295 ASN B CA 1
ATOM 5315 C C . ASN B 1 295 ? 4.68 -23.672 7.281 1 95.69 295 ASN B C 1
ATOM 5317 O O . ASN B 1 295 ? 3.543 -23.672 7.754 1 95.69 295 ASN B O 1
ATOM 5321 N N . VAL B 1 296 ? 4.918 -23.406 6.027 1 94.62 296 VAL B N 1
ATOM 5322 C CA . VAL B 1 296 ? 3.84 -23.062 5.102 1 94.62 296 VAL B CA 1
ATOM 5323 C C . VAL B 1 296 ? 2.93 -24.281 4.902 1 94.62 296 VAL B C 1
ATOM 5325 O O . VAL B 1 296 ? 1.704 -24.156 4.953 1 94.62 296 VAL B O 1
ATOM 5328 N N . SER B 1 297 ? 3.486 -25.469 4.684 1 94.56 297 SER B N 1
ATOM 5329 C CA . SER B 1 297 ? 2.68 -26.656 4.379 1 94.56 297 SER B CA 1
ATOM 5330 C C . SER B 1 297 ? 1.797 -27.031 5.562 1 94.56 297 SER B C 1
ATOM 5332 O O . SER B 1 297 ? 0.592 -27.25 5.402 1 94.56 297 SER B O 1
ATOM 5334 N N . SER B 1 298 ? 2.336 -27.062 6.75 1 94.56 298 SER B N 1
ATOM 5335 C CA . SER B 1 298 ? 1.566 -27.438 7.934 1 94.56 298 SER B CA 1
ATOM 5336 C C . SER B 1 298 ? 0.471 -26.422 8.227 1 94.56 298 SER B C 1
ATOM 5338 O O . SER B 1 298 ? -0.666 -26.797 8.523 1 94.56 298 SER B O 1
ATOM 5340 N N . SER B 1 299 ? 0.783 -25.219 8.078 1 96.56 299 SER B N 1
ATOM 5341 C CA . SER B 1 299 ? -0.167 -24.156 8.391 1 96.56 299 SER B CA 1
ATOM 5342 C C . SER B 1 299 ? -1.232 -24.031 7.309 1 96.56 299 SER B C 1
ATOM 5344 O O . SER B 1 299 ? -2.373 -23.656 7.594 1 96.56 299 SER B O 1
ATOM 5346 N N . THR B 1 300 ? -0.846 -24.312 6.117 1 97.56 300 THR B N 1
ATOM 5347 C CA . THR B 1 300 ? -1.792 -24.219 5.012 1 97.56 300 THR B CA 1
ATOM 5348 C C . THR B 1 300 ? -2.912 -25.25 5.176 1 97.56 300 THR B C 1
ATOM 5350 O O . THR B 1 300 ? -4.078 -24.953 4.902 1 97.56 300 THR B O 1
ATOM 5353 N N . GLY B 1 301 ? -2.594 -26.453 5.609 1 97.31 301 GLY B N 1
ATOM 5354 C CA . GLY B 1 301 ? -3.619 -27.453 5.879 1 97.31 301 GLY B CA 1
ATOM 5355 C C . GLY B 1 301 ? -4.66 -26.984 6.875 1 97.31 301 GLY B C 1
ATOM 5356 O O . GLY B 1 301 ? -5.863 -27.094 6.629 1 97.31 301 GLY B O 1
ATOM 5357 N N . VAL B 1 302 ? -4.219 -26.422 7.949 1 97.12 302 VAL B N 1
ATOM 5358 C CA . VAL B 1 302 ? -5.098 -25.922 9 1 97.12 302 VAL B CA 1
ATOM 5359 C C . VAL B 1 302 ? -5.938 -24.766 8.469 1 97.12 302 VAL B C 1
ATOM 5361 O O . VAL B 1 302 ? -7.148 -24.703 8.695 1 97.12 302 VAL B O 1
ATOM 5364 N N . PHE B 1 303 ? -5.324 -23.938 7.766 1 98.06 303 PHE B N 1
ATOM 5365 C CA . PHE B 1 303 ? -5.961 -22.766 7.176 1 98.06 303 PHE B CA 1
ATOM 5366 C C . PHE B 1 303 ? -7.059 -23.188 6.203 1 98.06 303 PHE B C 1
ATOM 5368 O O . PHE B 1 303 ? -8.188 -22.703 6.293 1 98.06 303 PHE B O 1
ATOM 5375 N N . MET B 1 304 ? -6.754 -24.094 5.332 1 97.81 304 MET B N 1
ATOM 5376 C CA . MET B 1 304 ? -7.691 -24.562 4.316 1 97.81 304 MET B CA 1
ATOM 5377 C C . MET B 1 304 ? -8.867 -25.281 4.965 1 97.81 304 MET B C 1
ATOM 5379 O O . MET B 1 304 ? -10.016 -25.094 4.551 1 97.81 304 MET B O 1
ATOM 5383 N N . LYS B 1 305 ? -8.625 -26.047 5.93 1 97.5 305 LYS B N 1
ATOM 5384 C CA . LYS B 1 305 ? -9.711 -26.719 6.629 1 97.5 305 LYS B CA 1
ATOM 5385 C C . LYS B 1 305 ? -10.68 -25.719 7.242 1 97.5 305 LYS B C 1
ATOM 5387 O O . LYS B 1 305 ? -11.898 -25.859 7.105 1 97.5 305 LYS B O 1
ATOM 5392 N N . SER B 1 306 ? -10.102 -24.703 7.855 1 96.69 306 SER B N 1
ATOM 5393 C CA . SER B 1 306 ? -10.93 -23.688 8.492 1 96.69 306 SER B CA 1
ATOM 5394 C C . SER B 1 306 ? -11.758 -22.938 7.465 1 96.69 306 SER B C 1
ATOM 5396 O O . SER B 1 306 ? -12.891 -22.531 7.746 1 96.69 306 SER B O 1
ATOM 5398 N N . LEU B 1 307 ? -11.211 -22.719 6.32 1 96.62 307 LEU B N 1
ATOM 5399 C CA . LEU B 1 307 ? -11.891 -22.016 5.238 1 96.62 307 LEU B CA 1
ATOM 5400 C C . LEU B 1 307 ? -12.969 -22.891 4.613 1 96.62 307 LEU B C 1
ATOM 5402 O O . LEU B 1 307 ? -14.094 -22.422 4.391 1 96.62 307 LEU B O 1
ATOM 5406 N N . LEU B 1 308 ? -12.758 -24.156 4.43 1 96.81 308 LEU B N 1
ATOM 5407 C CA . LEU B 1 308 ? -13.625 -25.047 3.67 1 96.81 308 LEU B CA 1
ATOM 5408 C C . LEU B 1 308 ? -14.742 -25.594 4.551 1 96.81 308 LEU B C 1
ATOM 5410 O O . LEU B 1 308 ? -15.867 -25.797 4.082 1 96.81 308 LEU B O 1
ATOM 5414 N N . ASP B 1 309 ? -14.477 -25.766 5.805 1 95.12 309 ASP B N 1
ATOM 5415 C CA . ASP B 1 309 ? -15.461 -26.328 6.727 1 95.12 309 ASP B CA 1
ATOM 5416 C C . ASP B 1 309 ? -16.719 -25.484 6.773 1 95.12 309 ASP B C 1
ATOM 5418 O O . ASP B 1 309 ? -17.828 -26 6.895 1 95.12 309 ASP B O 1
ATOM 5422 N N . GLU B 1 310 ? -16.562 -24.266 6.648 1 91.12 310 GLU B N 1
ATOM 5423 C CA . GLU B 1 310 ? -17.688 -23.344 6.688 1 91.12 310 GLU B CA 1
ATOM 5424 C C . GLU B 1 310 ? -18.672 -23.625 5.551 1 91.12 310 GLU B C 1
ATOM 5426 O O . GLU B 1 310 ? -19.844 -23.266 5.637 1 91.12 310 GLU B O 1
ATOM 5431 N N . PHE B 1 311 ? -18.203 -24.328 4.508 1 93.88 311 PHE B N 1
ATOM 5432 C CA . PHE B 1 311 ? -19.016 -24.5 3.311 1 93.88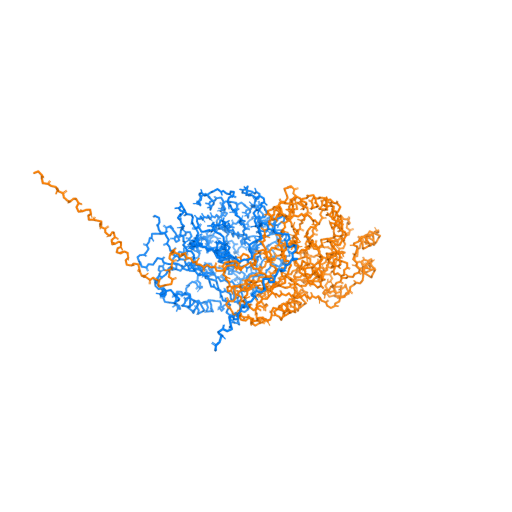 311 PHE B CA 1
ATOM 5433 C C . PHE B 1 311 ? -19.234 -25.984 3.025 1 93.88 311 PHE B C 1
ATOM 5435 O O . PHE B 1 311 ? -19.703 -26.359 1.947 1 93.88 311 PHE B O 1
ATOM 5442 N N . GLY B 1 312 ? -18.797 -26.844 3.938 1 94.25 312 GLY B N 1
ATOM 5443 C CA . GLY B 1 312 ? -18.953 -28.281 3.76 1 94.25 312 GLY B CA 1
ATOM 5444 C C . GLY B 1 312 ? -18.078 -28.828 2.65 1 94.25 312 GLY B C 1
ATOM 5445 O O . GLY B 1 312 ? -18.438 -29.828 2.01 1 94.25 312 GLY B O 1
ATOM 5446 N N . LEU B 1 313 ? -17 -28.203 2.383 1 95.81 313 LEU B N 1
ATOM 5447 C CA . LEU B 1 313 ? -16.062 -28.625 1.358 1 95.81 313 LEU B CA 1
ATOM 5448 C C . LEU B 1 313 ? -14.852 -29.312 1.986 1 95.81 313 LEU B C 1
ATOM 5450 O O . LEU B 1 313 ? -14.602 -29.172 3.184 1 95.81 313 LEU B O 1
ATOM 5454 N N . ASP B 1 314 ? -14.172 -30.125 1.154 1 95.19 314 ASP B N 1
ATOM 5455 C CA . ASP B 1 314 ? -12.93 -30.766 1.59 1 95.19 314 ASP B CA 1
ATOM 5456 C C . ASP B 1 314 ? -11.797 -30.484 0.601 1 95.19 314 ASP B C 1
ATOM 5458 O O . ASP B 1 314 ? -11.984 -29.766 -0.379 1 95.19 314 ASP B O 1
ATOM 5462 N N . PHE B 1 315 ? -10.648 -31 0.899 1 96.44 315 PHE B N 1
ATOM 5463 C CA . PHE B 1 315 ? -9.461 -30.719 0.098 1 96.44 315 PHE B CA 1
ATOM 5464 C C . PHE B 1 315 ? -9.648 -31.219 -1.331 1 96.44 315 PHE B C 1
ATOM 5466 O O . PHE B 1 315 ? -9.211 -30.562 -2.281 1 96.44 315 PHE B O 1
ATOM 5473 N N . ALA B 1 316 ? -10.312 -32.312 -1.588 1 93.06 316 ALA B N 1
ATOM 5474 C CA . ALA B 1 316 ? -10.453 -32.938 -2.898 1 93.06 316 ALA B CA 1
ATOM 5475 C C . ALA B 1 316 ? -11.469 -32.188 -3.76 1 93.06 316 ALA B C 1
ATOM 5477 O O . ALA B 1 316 ? -11.453 -32.312 -4.988 1 93.06 316 ALA B O 1
ATOM 5478 N N . SER B 1 317 ? -12.328 -31.406 -3.129 1 92.12 317 SER B N 1
ATOM 5479 C CA . SER B 1 317 ? -13.43 -30.75 -3.832 1 92.12 317 SER B CA 1
ATOM 5480 C C . SER B 1 317 ? -13 -29.391 -4.395 1 92.12 317 SER B C 1
ATOM 5482 O O . SER B 1 317 ? -13.797 -28.703 -5.035 1 92.12 317 SER B O 1
ATOM 5484 N N . VAL B 1 318 ? -11.734 -29.062 -4.156 1 95.94 318 VAL B N 1
ATOM 5485 C CA . VAL B 1 318 ? -11.359 -27.703 -4.57 1 95.94 318 VAL B CA 1
ATOM 5486 C C . VAL B 1 318 ? -10.055 -27.766 -5.375 1 95.94 318 VAL B C 1
ATOM 5488 O O . VAL B 1 318 ? -9.203 -28.625 -5.129 1 95.94 318 VAL B O 1
ATOM 5491 N N . GLY B 1 319 ? -10.039 -26.891 -6.383 1 96.06 319 GLY B N 1
ATOM 5492 C CA . GLY B 1 319 ? -8.75 -26.594 -6.973 1 96.06 319 GLY B CA 1
ATOM 5493 C C . GLY B 1 319 ? -7.883 -25.703 -6.09 1 96.06 319 GLY B C 1
ATOM 5494 O O . GLY B 1 319 ? -8.398 -24.906 -5.309 1 96.06 319 GLY B O 1
ATOM 5495 N N . TRP B 1 320 ? -6.559 -25.938 -6.176 1 97.81 320 TRP B N 1
ATOM 5496 C CA . TRP B 1 320 ? -5.605 -25.156 -5.395 1 97.81 320 TRP B CA 1
ATOM 5497 C C . TRP B 1 320 ? -4.832 -24.188 -6.289 1 97.81 320 TRP B C 1
ATOM 5499 O O . TRP B 1 320 ? -3.83 -24.562 -6.902 1 97.81 320 TRP B O 1
ATOM 5509 N N . ALA B 1 321 ? -5.301 -22.969 -6.34 1 98.12 321 ALA B N 1
ATOM 5510 C CA . ALA B 1 321 ? -4.547 -21.922 -7.012 1 98.12 321 ALA B CA 1
ATOM 5511 C C . ALA B 1 321 ? -3.512 -21.297 -6.074 1 98.12 321 ALA B C 1
ATOM 5513 O O . ALA B 1 321 ? -3.586 -20.109 -5.75 1 98.12 321 ALA B O 1
ATOM 5514 N N . ALA B 1 322 ? -2.525 -22.109 -5.746 1 98.44 322 ALA B N 1
ATOM 5515 C CA . ALA B 1 322 ? -1.493 -21.703 -4.793 1 98.44 322 ALA B CA 1
ATOM 5516 C C . ALA B 1 322 ? -0.414 -20.859 -5.473 1 98.44 322 ALA B C 1
ATOM 5518 O O . ALA B 1 322 ? 0.014 -21.172 -6.586 1 98.44 322 ALA B O 1
ATOM 5519 N N . HIS B 1 323 ? -0.024 -19.812 -4.773 1 98.25 323 HIS B N 1
ATOM 5520 C CA . HIS B 1 323 ? 1.133 -19.047 -5.223 1 98.25 323 HIS B CA 1
ATOM 5521 C C . HIS B 1 323 ? 2.348 -19.938 -5.426 1 98.25 323 HIS B C 1
ATOM 5523 O O . HIS B 1 323 ? 2.734 -20.672 -4.516 1 98.25 323 HIS B O 1
ATOM 5529 N N . PRO B 1 324 ? 2.947 -19.859 -6.543 1 97.88 324 PRO B N 1
ATOM 5530 C CA . PRO B 1 324 ? 4.109 -20.703 -6.816 1 97.88 324 PRO B CA 1
ATOM 5531 C C . PRO B 1 324 ? 5.41 -20.109 -6.281 1 97.88 324 PRO B C 1
ATOM 5533 O O . PRO B 1 324 ? 6.27 -19.688 -7.062 1 97.88 324 PRO B O 1
ATOM 5536 N N . GLY B 1 325 ? 5.586 -20.219 -5.004 1 96.06 325 GLY B N 1
ATOM 5537 C CA . GLY B 1 325 ? 6.73 -19.625 -4.324 1 96.06 325 GLY B CA 1
ATOM 5538 C C . GLY B 1 325 ? 8.016 -20.391 -4.551 1 96.06 325 GLY B C 1
ATOM 5539 O O . GLY B 1 325 ? 9.102 -19.906 -4.25 1 96.06 325 GLY B O 1
ATOM 5540 N N . GLY B 1 326 ? 7.984 -21.578 -5.023 1 96.62 326 GLY B N 1
ATOM 5541 C CA . GLY B 1 326 ? 9.062 -22.516 -5.266 1 96.62 326 GLY B CA 1
ATOM 5542 C C . GLY B 1 326 ? 8.617 -23.969 -5.211 1 96.62 326 GLY B C 1
ATOM 5543 O O . GLY B 1 326 ? 7.656 -24.297 -4.516 1 96.62 326 GLY B O 1
ATOM 5544 N N . LYS B 1 327 ? 9.367 -24.797 -5.898 1 97.38 327 LYS B N 1
ATOM 5545 C CA . LYS B 1 327 ? 9.008 -26.203 -6.012 1 97.38 327 LYS B CA 1
ATOM 5546 C C . LYS B 1 327 ? 8.938 -26.875 -4.637 1 97.38 327 LYS B C 1
ATOM 5548 O O . LYS B 1 327 ? 7.992 -27.609 -4.344 1 97.38 327 LYS B O 1
ATOM 5553 N N . PRO B 1 328 ? 9.875 -26.594 -3.682 1 96.62 328 PRO B N 1
ATOM 5554 C CA . PRO B 1 328 ? 9.805 -27.234 -2.371 1 96.62 328 PRO B CA 1
ATOM 5555 C C . PRO B 1 328 ? 8.531 -26.891 -1.604 1 96.62 328 PRO B C 1
ATOM 5557 O O . PRO B 1 328 ? 8.008 -27.719 -0.853 1 96.62 328 PRO B O 1
ATOM 5560 N N . ILE B 1 329 ? 8.07 -25.703 -1.794 1 96.5 329 ILE B N 1
ATOM 5561 C CA . ILE B 1 329 ? 6.867 -25.281 -1.095 1 96.5 329 ILE B CA 1
ATOM 5562 C C . ILE B 1 329 ? 5.652 -26.016 -1.646 1 96.5 329 ILE B C 1
ATOM 5564 O O . ILE B 1 329 ? 4.848 -26.562 -0.881 1 96.5 329 ILE B O 1
ATOM 5568 N N . LEU B 1 330 ? 5.52 -26.078 -2.939 1 97.88 330 LEU B N 1
ATOM 5569 C CA . LEU B 1 330 ? 4.41 -26.781 -3.57 1 97.88 330 LEU B CA 1
ATOM 5570 C C . LEU B 1 330 ? 4.453 -28.281 -3.238 1 97.88 330 LEU B C 1
ATOM 5572 O O . LEU B 1 330 ? 3.42 -28.875 -2.938 1 97.88 330 LEU B O 1
ATOM 5576 N N . ASP B 1 331 ? 5.656 -28.844 -3.285 1 97.69 331 ASP B N 1
ATOM 5577 C CA . ASP B 1 331 ? 5.82 -30.25 -2.932 1 97.69 331 ASP B CA 1
ATOM 5578 C C . ASP B 1 331 ? 5.375 -30.516 -1.496 1 97.69 331 ASP B C 1
ATOM 5580 O O . ASP B 1 331 ? 4.688 -31.5 -1.225 1 97.69 331 ASP B O 1
ATOM 5584 N N . ALA B 1 332 ? 5.785 -29.672 -0.602 1 97.19 332 ALA B N 1
ATOM 5585 C CA . ALA B 1 332 ? 5.457 -29.828 0.812 1 97.19 332 ALA B CA 1
ATOM 5586 C C . ALA B 1 332 ? 3.951 -29.719 1.039 1 97.19 332 ALA B C 1
ATOM 5588 O O . ALA B 1 332 ? 3.375 -30.5 1.804 1 97.19 332 ALA B O 1
ATOM 5589 N N . ILE B 1 333 ? 3.312 -28.797 0.412 1 97.69 333 ILE B N 1
ATOM 5590 C CA . ILE B 1 333 ? 1.867 -28.641 0.53 1 97.69 333 ILE B CA 1
ATOM 5591 C C . ILE B 1 333 ? 1.165 -29.891 0.027 1 97.69 333 ILE B C 1
ATOM 5593 O O . ILE B 1 333 ? 0.261 -30.406 0.685 1 97.69 333 ILE B O 1
ATOM 5597 N N . GLU B 1 334 ? 1.562 -30.328 -1.15 1 97.88 334 GLU B N 1
ATOM 5598 C CA . GLU B 1 334 ? 0.968 -31.531 -1.738 1 97.88 334 GLU B CA 1
ATOM 5599 C C . GLU B 1 334 ? 1.092 -32.719 -0.798 1 97.88 334 GLU B C 1
ATOM 5601 O O . GLU B 1 334 ? 0.116 -33.438 -0.564 1 97.88 334 GLU B O 1
ATOM 5606 N N . LYS B 1 335 ? 2.23 -32.906 -0.259 1 97.38 335 LYS B N 1
ATOM 5607 C CA . LYS B 1 335 ? 2.518 -34.031 0.606 1 97.38 335 LYS B CA 1
ATOM 5608 C C . LYS B 1 335 ? 1.747 -33.938 1.92 1 97.38 335 LYS B C 1
ATOM 5610 O O . LYS B 1 335 ? 1.042 -34.875 2.303 1 97.38 335 LYS B O 1
ATOM 5615 N N . VAL B 1 336 ? 1.834 -32.844 2.586 1 95.81 336 VAL B N 1
ATOM 5616 C CA . VAL B 1 336 ? 1.285 -32.656 3.926 1 95.81 336 VAL B CA 1
ATOM 5617 C C . VAL B 1 336 ? -0.24 -32.656 3.865 1 95.81 336 VAL B C 1
ATOM 5619 O O . VAL B 1 336 ? -0.9 -33.188 4.766 1 95.81 336 VAL B O 1
ATOM 5622 N N . CYS B 1 337 ? -0.788 -32.125 2.779 1 96.69 337 CYS B N 1
ATOM 5623 C CA . CYS B 1 337 ? -2.238 -32.031 2.662 1 96.69 337 CYS B CA 1
ATOM 5624 C C . CYS B 1 337 ? -2.807 -33.219 1.898 1 96.69 337 CYS B C 1
ATOM 5626 O O . CYS B 1 337 ? -4.023 -33.344 1.755 1 96.69 337 CYS B O 1
ATOM 5628 N N . GLY B 1 338 ? -2.002 -34.094 1.382 1 97.25 338 GLY B N 1
ATOM 5629 C CA . GLY B 1 338 ? -2.459 -35.25 0.653 1 97.25 338 GLY B CA 1
ATOM 5630 C C . GLY B 1 338 ? -3.242 -34.906 -0.601 1 97.25 338 GLY B C 1
ATOM 5631 O O . GLY B 1 338 ? -4.316 -35.469 -0.839 1 97.25 338 GLY B O 1
ATOM 5632 N N . LEU B 1 339 ? -2.697 -34 -1.347 1 97.25 339 LEU B N 1
ATOM 5633 C CA . LEU B 1 339 ? -3.432 -33.531 -2.514 1 97.25 339 LEU B CA 1
ATOM 5634 C C . LEU B 1 339 ? -3.299 -34.5 -3.676 1 97.25 339 LEU B C 1
ATOM 5636 O O . LEU B 1 339 ? -2.316 -35.25 -3.762 1 97.25 339 LEU B O 1
ATOM 5640 N N . LEU B 1 340 ? -4.293 -34.469 -4.582 1 94.5 340 LEU B N 1
ATOM 5641 C CA . LEU B 1 340 ? -4.203 -35.156 -5.863 1 94.5 340 LEU B CA 1
ATOM 5642 C C . LEU B 1 340 ? -3.232 -34.438 -6.797 1 94.5 340 LEU B C 1
ATOM 5644 O O . LEU B 1 340 ? -3.061 -33.219 -6.715 1 94.5 340 LEU B O 1
ATOM 5648 N N . PRO B 1 341 ? -2.627 -35.156 -7.695 1 89.75 341 PRO B N 1
ATOM 5649 C CA . PRO B 1 341 ? -1.566 -34.594 -8.539 1 89.75 341 PRO B CA 1
ATOM 5650 C C . PRO B 1 341 ? -2.049 -33.438 -9.391 1 89.75 341 PRO B C 1
ATOM 5652 O O . PRO B 1 341 ? -1.271 -32.531 -9.695 1 89.75 341 PRO B O 1
ATOM 5655 N N . ASP B 1 342 ? -3.305 -33.406 -9.695 1 93.69 342 ASP B N 1
ATOM 5656 C CA . ASP B 1 342 ? -3.801 -32.406 -10.617 1 93.69 342 ASP B CA 1
ATOM 5657 C C . ASP B 1 342 ? -4.199 -31.125 -9.875 1 93.69 342 ASP B C 1
ATOM 5659 O O . ASP B 1 342 ? -4.41 -30.078 -10.492 1 93.69 342 ASP B O 1
ATOM 5663 N N . GLN B 1 343 ? -4.25 -31.094 -8.578 1 95.5 343 GLN B N 1
ATOM 5664 C CA . GLN B 1 343 ? -4.789 -29.969 -7.809 1 95.5 343 GLN B CA 1
ATOM 5665 C C . GLN B 1 343 ? -3.814 -28.797 -7.789 1 95.5 343 GLN B C 1
ATOM 5667 O O . GLN B 1 343 ? -4.227 -27.641 -7.66 1 95.5 343 GLN B O 1
ATOM 5672 N N . LEU B 1 344 ? -2.502 -29.094 -7.953 1 97.19 344 LEU B N 1
ATOM 5673 C CA . LEU B 1 344 ? -1.508 -28.031 -7.98 1 97.19 344 LEU B CA 1
ATOM 5674 C C . LEU B 1 344 ? -0.88 -27.906 -9.359 1 97.19 344 LEU B C 1
ATOM 5676 O O . LEU B 1 344 ? 0.126 -27.203 -9.531 1 97.19 344 LEU B O 1
ATOM 5680 N N . GLU B 1 345 ? -1.477 -28.547 -10.344 1 96.69 345 GLU B N 1
ATOM 5681 C CA . GLU B 1 345 ? -0.882 -28.609 -11.68 1 96.69 345 GLU B CA 1
ATOM 5682 C C . GLU B 1 345 ? -0.729 -27.219 -12.289 1 96.69 345 GLU B C 1
ATOM 5684 O O . GLU B 1 345 ? 0.286 -26.922 -12.922 1 96.69 345 GLU B O 1
ATOM 5689 N N . ASN B 1 346 ? -1.697 -26.375 -12.109 1 97.38 346 ASN B N 1
ATOM 5690 C CA . ASN B 1 346 ? -1.653 -25.031 -12.695 1 97.38 346 ASN B CA 1
ATOM 5691 C C . ASN B 1 346 ? -0.575 -24.172 -12.047 1 97.38 346 ASN B C 1
ATOM 5693 O O . ASN B 1 346 ? 0.132 -23.438 -12.727 1 97.38 346 ASN B O 1
ATOM 5697 N N . SER B 1 347 ? -0.431 -24.281 -10.742 1 98.31 347 SER B N 1
ATOM 5698 C CA . SER B 1 347 ? 0.641 -23.578 -10.039 1 98.31 347 SER B CA 1
ATOM 5699 C C . SER B 1 347 ? 2.012 -24.062 -10.5 1 98.31 347 SER B C 1
ATOM 5701 O O . SER B 1 347 ? 2.92 -23.266 -10.727 1 98.31 347 SER B O 1
ATOM 5703 N N . ARG B 1 348 ? 2.152 -25.359 -10.648 1 98.12 348 ARG B N 1
ATOM 5704 C CA . ARG B 1 348 ? 3.412 -25.938 -11.094 1 98.12 348 ARG B CA 1
ATOM 5705 C C . ARG B 1 348 ? 3.74 -25.516 -12.523 1 98.12 348 ARG B C 1
ATOM 5707 O O . ARG B 1 348 ? 4.898 -25.25 -12.844 1 98.12 348 ARG B O 1
ATOM 5714 N N . SER B 1 349 ? 2.734 -25.484 -13.312 1 98.06 349 SER B N 1
ATOM 5715 C CA . SER B 1 349 ? 2.934 -25.078 -14.695 1 98.06 349 SER B CA 1
ATOM 5716 C C . SER B 1 349 ? 3.43 -23.625 -14.781 1 98.06 349 SER B C 1
ATOM 5718 O O . SER B 1 349 ? 4.348 -23.328 -15.539 1 98.06 349 SER B O 1
ATOM 5720 N N . VAL B 1 350 ? 2.84 -22.75 -14.016 1 98.62 350 VAL B N 1
ATOM 5721 C CA . VAL B 1 350 ? 3.258 -21.344 -14.008 1 98.62 350 VAL B CA 1
ATOM 5722 C C . VAL B 1 350 ? 4.691 -21.234 -13.484 1 98.62 350 VAL B C 1
ATOM 5724 O O . VAL B 1 350 ? 5.516 -20.531 -14.07 1 98.62 350 VAL B O 1
ATOM 5727 N N . LEU B 1 351 ? 5 -21.969 -12.43 1 98.62 351 LEU B N 1
ATOM 5728 C CA . LEU B 1 351 ? 6.363 -21.953 -11.906 1 98.62 351 LEU B CA 1
ATOM 5729 C C . LEU B 1 351 ? 7.352 -22.438 -12.961 1 98.62 351 LEU B C 1
ATOM 5731 O O . LEU B 1 351 ? 8.383 -21.797 -13.188 1 98.62 351 LEU B O 1
ATOM 5735 N N . GLU B 1 352 ? 7 -23.469 -13.602 1 98.44 352 GLU B N 1
ATOM 5736 C CA . GLU B 1 352 ? 7.871 -24.125 -14.57 1 98.44 352 GLU B CA 1
ATOM 5737 C C . GLU B 1 352 ? 8.172 -23.203 -15.75 1 98.44 352 GLU B C 1
ATOM 5739 O O . GLU B 1 352 ? 9.297 -23.188 -16.266 1 98.44 352 GLU B O 1
ATOM 5744 N N . ASN B 1 353 ? 7.23 -22.406 -16.109 1 98.38 353 ASN B N 1
ATOM 5745 C CA . ASN B 1 353 ? 7.352 -21.719 -17.391 1 98.38 353 ASN B CA 1
ATOM 5746 C C . ASN B 1 353 ? 7.566 -20.219 -17.203 1 98.38 353 ASN B C 1
ATOM 5748 O O . ASN B 1 353 ? 7.938 -19.516 -18.141 1 98.38 353 ASN B O 1
ATOM 5752 N N . LYS B 1 354 ? 7.305 -19.719 -15.984 1 98.31 354 LYS B N 1
ATOM 5753 C CA . LYS B 1 354 ? 7.387 -18.266 -15.773 1 98.31 354 LYS B CA 1
ATOM 5754 C C . LYS B 1 354 ? 8.227 -17.938 -14.539 1 98.31 354 LYS B C 1
ATOM 5756 O O . LYS B 1 354 ? 8.656 -16.797 -14.359 1 98.31 354 LYS B O 1
ATOM 5761 N N . GLY B 1 355 ? 8.5 -18.938 -13.68 1 98.31 355 GLY B N 1
ATOM 5762 C CA . GLY B 1 355 ? 9.102 -18.656 -12.391 1 98.31 355 GLY B CA 1
ATOM 5763 C C . GLY B 1 355 ? 8.141 -18.031 -11.406 1 98.31 355 GLY B C 1
ATOM 5764 O O . GLY B 1 355 ? 6.926 -18.062 -11.602 1 98.31 355 GLY B O 1
ATOM 5765 N N . ASN B 1 356 ? 8.68 -17.594 -10.273 1 98.12 356 ASN B N 1
ATOM 5766 C CA . ASN B 1 356 ? 7.945 -16.844 -9.258 1 98.12 356 ASN B CA 1
ATOM 5767 C C . ASN B 1 356 ? 7.887 -15.359 -9.586 1 98.12 356 ASN B C 1
ATOM 5769 O O . ASN B 1 356 ? 8.891 -14.656 -9.461 1 98.12 356 ASN B O 1
ATOM 5773 N N . MET B 1 357 ? 6.75 -14.898 -9.938 1 98.69 357 MET B N 1
ATOM 5774 C CA . MET B 1 357 ? 6.582 -13.492 -10.289 1 98.69 357 MET B CA 1
ATOM 5775 C C . MET B 1 357 ? 5.969 -12.719 -9.125 1 98.69 357 MET B C 1
ATOM 5777 O O . MET B 1 357 ? 5.152 -11.82 -9.336 1 98.69 357 MET B O 1
ATOM 5781 N N . SER B 1 358 ? 6.27 -13.141 -7.945 1 98.06 358 SER B N 1
ATOM 5782 C CA . SER B 1 358 ? 5.84 -12.484 -6.715 1 98.06 358 SER B CA 1
ATOM 5783 C C . SER B 1 358 ? 4.332 -12.242 -6.715 1 98.06 358 SER B C 1
ATOM 5785 O O . SER B 1 358 ? 3.551 -13.18 -6.898 1 98.06 358 SER B O 1
ATOM 5787 N N . SER B 1 359 ? 3.871 -11.031 -6.555 1 98.56 359 SER B N 1
ATOM 5788 C CA . SER B 1 359 ? 2.461 -10.711 -6.355 1 98.56 359 SER B CA 1
ATOM 5789 C C . SER B 1 359 ? 1.641 -11.039 -7.598 1 98.56 359 SER B C 1
ATOM 5791 O O . SER B 1 359 ? 0.428 -11.25 -7.512 1 98.56 359 SER B O 1
ATOM 5793 N N . ALA B 1 360 ? 2.217 -11.086 -8.758 1 98.81 360 ALA B N 1
ATOM 5794 C CA . ALA B 1 360 ? 1.498 -11.258 -10.023 1 98.81 360 ALA B CA 1
ATOM 5795 C C . ALA B 1 360 ? 1.156 -12.727 -10.266 1 98.81 360 ALA B C 1
ATOM 5797 O O . ALA B 1 360 ? 0.247 -13.039 -11.031 1 98.81 360 ALA B O 1
ATOM 5798 N N . SER B 1 361 ? 1.861 -13.609 -9.609 1 98.81 361 SER B N 1
ATOM 5799 C CA . SER B 1 361 ? 1.839 -15.031 -9.938 1 98.81 361 SER B CA 1
ATOM 5800 C C . SER B 1 361 ? 0.43 -15.602 -9.828 1 98.81 361 SER B C 1
ATOM 5802 O O . S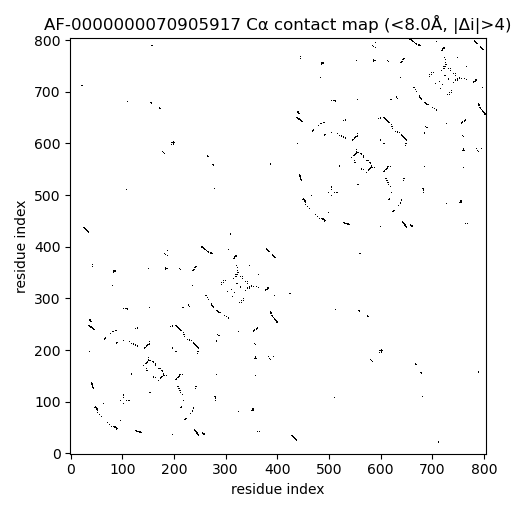ER B 1 361 ? 0.013 -16.406 -10.656 1 98.81 361 SER B O 1
ATOM 5804 N N . VAL B 1 362 ? -0.278 -15.18 -8.852 1 98.75 362 VAL B N 1
ATOM 5805 C CA . VAL B 1 362 ? -1.579 -15.789 -8.578 1 98.75 362 VAL B CA 1
ATOM 5806 C C . VAL B 1 362 ? -2.52 -15.531 -9.758 1 98.75 362 VAL B C 1
ATOM 5808 O O . VAL B 1 362 ? -3.375 -16.359 -10.07 1 98.75 362 VAL B O 1
ATOM 5811 N N . PHE B 1 363 ? -2.373 -14.461 -10.43 1 98.81 363 PHE B N 1
ATOM 5812 C CA . PHE B 1 363 ? -3.244 -14.133 -11.555 1 98.81 363 PHE B CA 1
ATOM 5813 C C . PHE B 1 363 ? -2.922 -15.016 -12.758 1 98.81 363 PHE B C 1
ATOM 5815 O O . PHE B 1 363 ? -3.812 -15.367 -13.531 1 98.81 363 PHE B O 1
ATOM 5822 N N . PHE B 1 364 ? -1.637 -15.367 -12.906 1 98.88 364 PHE B N 1
ATOM 5823 C CA . PHE B 1 364 ? -1.264 -16.328 -13.938 1 98.88 364 PHE B CA 1
ATOM 5824 C C . PHE B 1 364 ? -1.853 -17.703 -13.633 1 98.88 364 PHE B C 1
ATOM 5826 O O . PHE B 1 364 ? -2.348 -18.391 -14.531 1 98.88 364 PHE B O 1
ATOM 5833 N N . VAL B 1 365 ? -1.813 -18.094 -12.359 1 98.69 365 VAL B N 1
ATOM 5834 C CA . VAL B 1 365 ? -2.342 -19.391 -11.945 1 98.69 365 VAL B CA 1
ATOM 5835 C C . VAL B 1 365 ? -3.852 -19.422 -12.18 1 98.69 365 VAL B C 1
ATOM 5837 O O . VAL B 1 365 ? -4.371 -20.391 -12.75 1 98.69 365 VAL B O 1
ATOM 5840 N N . LEU B 1 366 ? -4.535 -18.375 -11.781 1 98.25 366 LEU B N 1
ATOM 5841 C CA . LEU B 1 366 ? -5.98 -18.312 -11.969 1 98.25 366 LEU B CA 1
ATOM 5842 C C . LEU B 1 366 ? -6.344 -18.297 -13.445 1 98.25 366 LEU B C 1
ATOM 5844 O O . LEU B 1 366 ? -7.359 -18.875 -13.844 1 98.25 366 LEU B O 1
ATOM 5848 N N . ASP B 1 367 ? -5.527 -17.609 -14.211 1 97.56 367 ASP B N 1
ATOM 5849 C CA . ASP B 1 367 ? -5.75 -17.578 -15.648 1 97.56 367 ASP B CA 1
ATOM 5850 C C . ASP B 1 367 ? -5.652 -18.984 -16.25 1 97.56 367 ASP B C 1
ATOM 5852 O O . ASP B 1 367 ? -6.414 -19.344 -17.141 1 97.56 367 ASP B O 1
ATOM 5856 N N . GLU B 1 368 ? -4.715 -19.797 -15.75 1 95.75 368 GLU B N 1
ATOM 5857 C CA . GLU B 1 368 ? -4.617 -21.188 -16.188 1 95.75 368 GLU B CA 1
ATOM 5858 C C . GLU B 1 368 ? -5.848 -21.984 -15.766 1 95.75 368 GLU B C 1
ATOM 5860 O O . GLU B 1 368 ? -6.34 -22.828 -16.516 1 95.75 368 GLU B O 1
ATOM 5865 N N . PHE B 1 369 ? -6.316 -21.766 -14.586 1 93.31 369 PHE B N 1
ATOM 5866 C CA . PHE B 1 369 ? -7.5 -22.469 -14.094 1 93.31 369 PHE B CA 1
ATOM 5867 C C . PHE B 1 369 ? -8.695 -22.203 -15 1 93.31 369 PHE B C 1
ATOM 5869 O O . PHE B 1 369 ? -9.438 -23.141 -15.336 1 93.31 369 PHE B O 1
ATOM 5876 N N . ARG B 1 370 ? -8.875 -20.938 -15.391 1 91.62 370 ARG B N 1
ATOM 5877 C CA . ARG B 1 370 ? -10.086 -20.609 -16.141 1 91.62 370 ARG B CA 1
ATOM 5878 C C . ARG B 1 370 ? -10.031 -21.203 -17.547 1 91.62 370 ARG B C 1
ATOM 5880 O O . ARG B 1 370 ? -11.062 -21.375 -18.203 1 91.62 370 ARG B O 1
ATOM 5887 N N . LYS B 1 371 ? -8.852 -21.438 -18.031 1 90.5 371 LYS B N 1
ATOM 5888 C CA . LYS B 1 371 ? -8.68 -21.969 -19.375 1 90.5 371 LYS B CA 1
ATOM 5889 C C . LYS B 1 371 ? -8.836 -23.484 -19.406 1 90.5 371 LYS B C 1
ATOM 5891 O O . LYS B 1 371 ? -9.016 -24.078 -20.469 1 90.5 371 LYS B O 1
ATOM 5896 N N . LYS B 1 372 ? -8.766 -23.953 -18.219 1 86.31 372 LYS B N 1
ATOM 5897 C CA . LYS B 1 372 ? -8.906 -25.406 -18.156 1 86.31 372 LYS B CA 1
ATOM 5898 C C . LYS B 1 372 ? -10.375 -25.812 -18.094 1 86.31 372 LYS B C 1
ATOM 5900 O O . LYS B 1 372 ? -11.227 -25.047 -17.641 1 86.31 372 LYS B O 1
ATOM 5905 N N . GLY B 1 373 ? -10.703 -26.969 -18.625 1 79.94 373 GLY B N 1
ATOM 5906 C CA . GLY B 1 373 ? -12.055 -27.5 -18.594 1 79.94 373 GLY B CA 1
ATOM 5907 C C . GLY B 1 373 ? -12.516 -27.859 -17.203 1 79.94 373 GLY B C 1
ATOM 5908 O O . GLY B 1 373 ? -11.703 -27.969 -16.281 1 79.94 373 GLY B O 1
ATOM 5909 N N . ARG B 1 374 ? -13.758 -27.953 -17.031 1 86.38 374 ARG B N 1
ATOM 5910 C CA . ARG B 1 374 ? -14.383 -28.281 -15.766 1 86.38 374 ARG B CA 1
ATOM 5911 C C . ARG B 1 374 ? -13.953 -29.672 -15.297 1 86.38 374 ARG B C 1
ATOM 5913 O O . ARG B 1 374 ? -13.953 -30.625 -16.078 1 86.38 374 ARG B O 1
ATOM 5920 N N . VAL B 1 375 ? -13.438 -29.688 -14.078 1 84.75 375 VAL B N 1
ATOM 5921 C CA . VAL B 1 375 ? -13.195 -30.969 -13.422 1 84.75 375 VAL B CA 1
ATOM 5922 C C . VAL B 1 375 ? -14.422 -31.375 -12.609 1 84.75 375 VAL B C 1
ATOM 5924 O O . VAL B 1 375 ? -14.844 -30.641 -11.703 1 84.75 375 VAL B O 1
ATOM 5927 N N . ALA B 1 376 ? -14.953 -32.531 -12.93 1 86 376 ALA B N 1
ATOM 5928 C CA . ALA B 1 376 ? -16.172 -33 -12.258 1 86 376 ALA B CA 1
ATOM 5929 C C . ALA B 1 376 ? -15.977 -33.031 -10.75 1 86 376 ALA B C 1
ATOM 5931 O O . ALA B 1 376 ? -14.992 -33.594 -10.258 1 86 376 ALA B O 1
ATOM 5932 N N . GLY B 1 377 ? -16.859 -32.375 -10.039 1 87.12 377 GLY B N 1
ATOM 5933 C CA . GLY B 1 377 ? -16.828 -32.406 -8.586 1 87.12 377 GLY B CA 1
ATOM 5934 C C . GLY B 1 377 ? -15.922 -31.359 -7.984 1 87.12 377 GLY B C 1
ATOM 5935 O O . GLY B 1 377 ? -15.734 -31.312 -6.766 1 87.12 377 GLY B O 1
ATOM 5936 N N . ARG B 1 378 ? -15.352 -30.562 -8.812 1 90.75 378 ARG B N 1
ATOM 5937 C CA . ARG B 1 378 ? -14.438 -29.531 -8.32 1 90.75 378 ARG B CA 1
ATOM 5938 C C . ARG B 1 378 ? -14.797 -28.156 -8.891 1 90.75 378 ARG B C 1
ATOM 5940 O O . ARG B 1 378 ? -14.016 -27.562 -9.625 1 90.75 378 ARG B O 1
ATOM 5947 N N . ASP B 1 379 ? -15.945 -27.672 -8.422 1 92.19 379 ASP B N 1
ATOM 5948 C CA . ASP B 1 379 ? -16.484 -26.406 -8.906 1 92.19 379 ASP B CA 1
ATOM 5949 C C . ASP B 1 379 ? -15.969 -25.234 -8.062 1 92.19 379 ASP B C 1
ATOM 5951 O O . ASP B 1 379 ? -16.469 -24.109 -8.172 1 92.19 379 ASP B O 1
ATOM 5955 N N . TRP B 1 380 ? -14.953 -25.609 -7.211 1 95.69 380 TRP B N 1
ATOM 5956 C CA . TRP B 1 380 ? -14.406 -24.609 -6.309 1 95.69 380 TRP B CA 1
ATOM 5957 C C . TRP B 1 380 ? -12.891 -24.516 -6.445 1 95.69 380 TRP B C 1
ATOM 5959 O O . TRP B 1 380 ? -12.234 -25.5 -6.805 1 95.69 380 TRP B O 1
ATOM 5969 N N . THR B 1 381 ? -12.406 -23.359 -6.234 1 97.06 381 THR B N 1
ATOM 5970 C CA . THR B 1 381 ? -10.977 -23.078 -6.227 1 97.06 381 THR B CA 1
ATOM 5971 C C . THR B 1 381 ? -10.609 -22.156 -5.066 1 97.06 381 THR B C 1
ATOM 5973 O O . THR B 1 381 ? -11.391 -21.281 -4.691 1 97.06 381 THR B O 1
ATOM 5976 N N . VAL B 1 382 ? -9.461 -22.375 -4.434 1 98.38 382 VAL B N 1
ATOM 5977 C CA . VAL B 1 382 ? -8.961 -21.438 -3.434 1 98.38 382 VAL B CA 1
ATOM 5978 C C . VAL B 1 382 ? -7.691 -20.766 -3.949 1 98.38 382 VAL B C 1
ATOM 5980 O O . VAL B 1 382 ? -6.703 -21.438 -4.262 1 98.38 382 VAL B O 1
ATOM 5983 N N . ALA B 1 383 ? -7.758 -19.438 -4.117 1 98.75 383 ALA B N 1
ATOM 5984 C CA . ALA B 1 383 ? -6.535 -18.672 -4.34 1 98.75 383 ALA B CA 1
ATOM 5985 C C . ALA B 1 383 ? -5.742 -18.516 -3.043 1 98.75 383 ALA B C 1
ATOM 5987 O O . ALA B 1 383 ? -6.273 -18.047 -2.035 1 98.75 383 ALA B O 1
ATOM 5988 N N . LEU B 1 384 ? -4.48 -18.906 -3.082 1 98.62 384 LEU B N 1
ATOM 5989 C CA . LEU B 1 384 ? -3.627 -18.906 -1.897 1 98.62 384 LEU B CA 1
ATOM 5990 C C . LEU B 1 384 ? -2.367 -18.078 -2.145 1 98.62 384 LEU B C 1
ATOM 5992 O O . LEU B 1 384 ? -1.76 -18.172 -3.213 1 98.62 384 LEU B O 1
ATOM 5996 N N . GLY B 1 385 ? -2.053 -17.219 -1.207 1 98.19 385 GLY B N 1
ATOM 5997 C CA . GLY B 1 385 ? -0.811 -16.469 -1.211 1 98.19 385 GLY B CA 1
ATOM 5998 C C . GLY B 1 385 ? -0.062 -16.547 0.106 1 98.19 385 GLY B C 1
ATOM 5999 O O . GLY B 1 385 ? -0.674 -16.688 1.167 1 98.19 385 GLY B O 1
ATOM 6000 N N . PHE B 1 386 ? 1.261 -16.406 0.043 1 97.44 386 PHE B N 1
ATOM 6001 C CA . PHE B 1 386 ? 2.156 -16.422 1.193 1 97.44 386 PHE B CA 1
ATOM 6002 C C . PHE B 1 386 ? 3.09 -15.227 1.183 1 97.44 386 PHE B C 1
ATOM 6004 O O . PHE B 1 386 ? 3.611 -14.844 0.131 1 97.44 386 PHE B O 1
ATOM 6011 N N . GLY B 1 387 ? 3.211 -14.625 2.334 1 95.81 387 GLY B N 1
ATOM 6012 C CA . GLY B 1 387 ? 4.082 -13.461 2.393 1 95.81 387 GLY B CA 1
ATOM 6013 C C . GLY B 1 387 ? 4.883 -13.375 3.68 1 95.81 387 GLY B C 1
ATOM 6014 O O . GLY B 1 387 ? 4.945 -14.344 4.438 1 95.81 387 GLY B O 1
ATOM 6015 N N . PRO B 1 388 ? 5.578 -12.234 3.881 1 93.94 388 PRO B N 1
ATOM 6016 C CA . PRO B 1 388 ? 6.469 -12.047 5.027 1 93.94 388 PRO B CA 1
ATOM 6017 C C . PRO B 1 388 ? 5.809 -12.406 6.355 1 93.94 388 PRO B C 1
ATOM 6019 O O . PRO B 1 388 ? 4.609 -12.195 6.531 1 93.94 388 PRO B O 1
ATOM 6022 N N . GLY B 1 389 ? 6.699 -12.789 7.289 1 91.12 389 GLY B N 1
ATOM 6023 C CA . GLY B 1 389 ? 6.336 -13.5 8.5 1 91.12 389 GLY B CA 1
ATOM 6024 C C . GLY B 1 389 ? 6.816 -14.945 8.508 1 91.12 389 GLY B C 1
ATOM 6025 O O . GLY B 1 389 ? 8.008 -15.203 8.367 1 91.12 389 GLY B O 1
ATOM 6026 N N . ILE B 1 390 ? 5.363 -15.57 8.547 1 96 390 ILE B N 1
ATOM 6027 C CA . ILE B 1 390 ? 4.617 -15.984 7.367 1 96 390 ILE B CA 1
ATOM 6028 C C . ILE B 1 390 ? 3.164 -15.531 7.488 1 96 390 ILE B C 1
ATOM 6030 O O . ILE B 1 390 ? 2.551 -15.672 8.547 1 96 390 ILE B O 1
ATOM 6034 N N . SER B 1 391 ? 2.695 -14.945 6.527 1 97.44 391 SER B N 1
ATOM 6035 C CA . SER B 1 391 ? 1.282 -14.617 6.363 1 97.44 391 SER B CA 1
ATOM 6036 C C . SER B 1 391 ? 0.646 -15.453 5.262 1 97.44 391 SER B C 1
ATOM 6038 O O . SER B 1 391 ? 1.237 -15.641 4.195 1 97.44 391 SER B O 1
ATOM 6040 N N . ILE B 1 392 ? -0.537 -16.016 5.566 1 98.31 392 ILE B N 1
ATOM 6041 C CA . ILE B 1 392 ? -1.292 -16.766 4.578 1 98.31 392 ILE B CA 1
ATOM 6042 C C . ILE B 1 392 ? -2.574 -16.016 4.219 1 98.31 392 ILE B C 1
ATOM 6044 O O . ILE B 1 392 ? -3.293 -15.555 5.102 1 98.31 392 ILE B O 1
ATOM 6048 N N . GLU B 1 393 ? -2.791 -15.859 2.979 1 98.56 393 GLU B N 1
ATOM 6049 C CA . GLU B 1 393 ? -4.008 -15.273 2.428 1 98.56 393 GLU B CA 1
ATOM 6050 C C . GLU B 1 393 ? -4.766 -16.281 1.566 1 98.56 393 GLU B C 1
ATOM 6052 O O . GLU B 1 393 ? -4.156 -17.047 0.814 1 98.56 393 GLU B O 1
ATOM 6057 N N . GLY B 1 394 ? -6.152 -16.312 1.719 1 98.69 394 GLY B N 1
ATOM 6058 C CA . GLY B 1 394 ? -6.969 -17.219 0.919 1 98.69 394 GLY B CA 1
ATOM 6059 C C . GLY B 1 394 ? -8.289 -16.609 0.494 1 98.69 394 GLY B C 1
ATOM 6060 O O . GLY B 1 394 ? -8.914 -15.875 1.261 1 98.69 394 GLY B O 1
ATOM 6061 N N . VAL B 1 395 ? -8.672 -16.859 -0.743 1 98.62 395 VAL B N 1
ATOM 6062 C CA . VAL B 1 395 ? -9.992 -16.5 -1.255 1 98.62 395 VAL B CA 1
ATOM 6063 C C . VAL B 1 395 ? -10.68 -17.734 -1.833 1 98.62 395 VAL B C 1
ATOM 6065 O O . VAL B 1 395 ? -10.164 -18.359 -2.77 1 98.62 395 VAL B O 1
ATOM 6068 N N . LEU B 1 396 ? -11.805 -18.125 -1.257 1 98.44 396 LEU B N 1
ATOM 6069 C CA . LEU B 1 396 ? -12.617 -19.203 -1.801 1 98.44 396 LEU B CA 1
ATOM 6070 C C . LEU B 1 396 ? -13.422 -18.734 -3.008 1 98.44 396 LEU B C 1
ATOM 6072 O O . LEU B 1 396 ? -14.195 -17.766 -2.906 1 98.44 396 LEU B O 1
ATOM 6076 N N . LEU B 1 397 ? -13.203 -19.391 -4.086 1 97.81 397 LEU B N 1
ATOM 6077 C CA . LEU B 1 397 ? -13.82 -19.031 -5.359 1 97.81 397 LEU B CA 1
ATOM 6078 C C . LEU B 1 397 ? -14.727 -20.141 -5.867 1 97.81 397 LEU B C 1
ATOM 6080 O O . LEU B 1 397 ? -14.398 -21.328 -5.73 1 97.81 397 LEU B O 1
ATOM 6084 N N . ARG B 1 398 ? -15.836 -19.766 -6.441 1 96 398 ARG B N 1
ATOM 6085 C CA . ARG B 1 398 ? -16.656 -20.688 -7.211 1 96 398 ARG B CA 1
ATOM 6086 C C . ARG B 1 398 ? -16.406 -20.531 -8.703 1 96 398 ARG B C 1
ATOM 6088 O O . ARG B 1 398 ? -16.531 -19.438 -9.25 1 96 398 ARG B O 1
ATOM 6095 N N . ASN B 1 399 ? -16.109 -21.609 -9.297 1 94.75 399 ASN B N 1
ATOM 6096 C CA . ASN B 1 399 ? -15.844 -21.578 -10.734 1 94.75 399 ASN B CA 1
ATOM 6097 C C . ASN B 1 399 ? -17.141 -21.469 -11.539 1 94.75 399 ASN B C 1
ATOM 6099 O O . ASN B 1 399 ? -18.062 -22.266 -11.344 1 94.75 399 ASN B O 1
ATOM 6103 N N . ILE B 1 400 ? -17.109 -20.469 -12.422 1 92.12 400 ILE B N 1
ATOM 6104 C CA . ILE B 1 400 ? -18.234 -20.312 -13.336 1 92.12 400 ILE B CA 1
ATOM 6105 C C . ILE B 1 400 ? -17.812 -20.672 -14.758 1 92.12 400 ILE B C 1
ATOM 6107 O O . ILE B 1 400 ? -16.859 -20.078 -15.289 1 92.12 400 ILE B O 1
ATOM 6111 N N . TYR B 1 401 ? -18.469 -21.656 -15.25 1 85.62 401 TYR B N 1
ATOM 6112 C CA . TYR B 1 401 ? -18.078 -22.125 -16.578 1 85.62 401 TYR B CA 1
ATOM 6113 C C . TYR B 1 401 ? -19.016 -21.578 -17.641 1 85.62 401 TYR B C 1
ATOM 6115 O O . TYR B 1 401 ? -20.219 -21.469 -17.422 1 85.62 401 TYR B O 1
ATOM 6123 N N . HIS B 1 402 ? -18.344 -20.953 -18.609 1 76.25 402 HIS B N 1
ATOM 6124 C CA . HIS B 1 402 ? -19.047 -20.344 -19.734 1 76.25 402 HIS B CA 1
ATOM 6125 C C . HIS B 1 402 ? -19.297 -21.359 -20.828 1 76.25 402 HIS B C 1
ATOM 6127 O O . HIS B 1 402 ? -18.516 -22.297 -21.016 1 76.25 402 HIS B O 1
#

InterPro domains:
  IPR001099 Chalcone/stilbene synthase, N-terminal [PF00195] (40-249)
  IPR011141 Polyketide synthase, type III [PIRSF000451] (35-399)
  IPR011141 Polyketide synthase, type III [PTHR11877] (35-399)
  IPR012328 Chalcone/stilbene synthase, C-terminal [PF02797] (263-400)
  IPR016039 Thiolase-like [G3DSA:3.40.47.10] (28-256)
  IPR016039 Thiolase-like [G3DSA:3.40.47.10] (257-401)
  IPR016039 Thiolase-like [SSF53901] (36-398)

Nearest PDB structures (foldseek):
  8v8m-assembly1_B  TM=9.428E-01  e=2.876E-42  Panicum virgatum
  1xet-assembly1_A  TM=9.441E-01  e=9.922E-42  Pinus sylvestris
  6dxa-assembly1_A  TM=9.417E-01  e=1.352E-41  Pinus sylvestris
  8v8n-assembly1_A  TM=9.372E-01  e=2.219E-41  Panicum virgatum
  7f0g-assembly4_D  TM=9.224E-01  e=8.767E-42  Erythroxylum novogranatense

Sequence (804 aa):
MSDLGTESNGVAAHTNTNDIRCEGYVPYAVKLVEQRPPGILGMGTANPPHTYKMDEFAKILAKPEFNGPPGAEVFVDRICKASGIKKKHTAVTADEVYAGYPNIYNFGEPSLDDRFKLFEKQGMNISIECSERALKDWGGDRSAITHLIVFSSTGMLTPAIDYRLLEALNLSPNVKHYFVSFLGCHGGVIGLRTACEIAEADPKHRVLIVCTELSSVQAQNIDPAFTRLNNIVTLTIFGDGAGAVVVGQPSKTEVPFFEMIRCKSTIIPNTSKSISVMITQHGLDANLEKDVPKNVSSSTGVFMKSLLDEFGLDFASVGWAAHPGGKPILDAIEKVCGLLPDQLENSRSVLENKGNMSSASVFFVLDEFRKKGRVAGRDWTVALGFGPGISIEGVLLRNIYHMSDLGTESNGVAAHTNTNDIRCEGYVPYAVKLVEQRPPGILGMGTANPPHTYKMDEFAKILAKPEFNGPPGAEVFVDRICKASGIKKKHTAVTADEVYAGYPNIYNFGEPSLDDRFKLFEKQGMNISIECSERALKDWGGDRSAITHLIVFSSTGMLTPAIDYRLLEALNLSPNVKHYFVSFLGCHGGVIGLRTACEIAEADPKHRVLIVCTELSSVQAQNIDPAFTRLNNIVTLTIFGDGAGAVVVGQPSKTEVPFFEMIRCKSTIIPNTSKSISVMITQHGLDANLEKDVPKNVSSSTGVFMKSLLDEFGLDFASVGWAAHPGGKPILDAIEKVCGLLPDQLENSRSVLENKGNMSSASVFFVLDEFRKKGRVAGRDWTVALGFGPGISIEGVLLRNIYH

Solvent-accessible surface area (backbone atoms only — not comparable to full-atom values): 39950 Å² total; per-residue (Å²): 140,80,84,80,79,80,79,79,76,76,77,74,78,72,75,75,64,84,60,76,79,35,81,58,64,72,75,74,43,76,42,83,40,82,48,55,56,19,16,41,41,14,52,16,66,29,55,46,90,43,72,40,44,38,75,58,45,43,54,58,62,51,33,74,80,36,47,51,41,92,65,42,51,60,53,48,45,51,51,43,67,66,44,62,38,52,26,27,23,23,71,59,50,70,66,57,41,55,74,73,36,52,43,50,48,39,64,82,35,68,30,26,56,59,26,30,59,63,30,48,63,58,50,49,51,25,44,51,49,3,42,52,40,7,46,58,56,44,64,63,62,62,72,53,41,42,31,37,43,27,38,20,60,47,52,67,48,69,45,36,64,38,61,51,45,39,59,75,70,65,41,51,55,51,34,41,66,46,50,34,39,50,60,34,37,22,44,37,46,51,47,50,48,53,38,42,32,44,13,56,42,35,70,75,35,24,29,39,36,37,18,38,23,40,40,51,54,32,50,55,38,47,40,59,82,65,78,49,63,47,40,56,53,48,58,62,42,43,8,18,23,13,16,18,35,29,28,19,26,60,51,97,87,46,72,39,51,27,36,48,75,46,69,51,36,33,52,48,82,95,23,52,74,30,22,33,45,40,82,40,24,56,23,55,48,61,42,70,39,89,58,38,34,60,54,50,19,61,50,46,46,56,50,50,48,64,62,28,53,68,31,76,46,57,78,83,36,33,36,40,34,42,44,37,87,40,48,65,40,55,51,33,32,36,61,70,58,66,54,60,80,71,38,45,40,46,19,49,50,41,22,20,56,32,26,24,15,46,23,13,34,39,49,54,20,48,52,47,55,71,72,43,77,88,50,90,76,33,58,28,32,34,43,32,18,52,25,46,17,36,27,44,35,37,36,39,27,37,58,44,83,129,140,82,82,79,79,81,76,77,76,74,73,71,78,71,73,74,64,85,58,77,77,35,80,59,62,70,76,75,43,77,43,82,42,82,49,54,56,20,16,41,42,14,53,18,67,28,56,45,88,44,71,40,43,39,73,57,45,42,54,56,63,51,34,75,81,36,48,50,40,94,65,40,53,60,53,46,43,52,50,42,67,65,46,60,37,53,26,27,23,24,72,58,49,72,66,57,38,56,74,74,37,51,43,49,49,40,62,81,36,69,29,25,56,59,27,29,60,64,29,48,64,57,49,51,50,25,43,51,49,3,42,52,39,8,47,59,56,44,63,63,63,62,73,53,42,41,32,35,43,28,37,21,57,47,51,66,50,67,47,38,64,36,62,51,44,40,60,76,69,63,40,51,55,51,35,40,67,46,51,35,39,50,61,35,36,22,43,38,46,51,46,49,49,51,36,42,34,44,13,56,42,36,68,74,34,25,29,37,39,37,20,38,23,41,40,52,54,33,51,55,38,46,39,60,82,65,78,49,64,48,41,56,53,48,57,62,41,44,8,19,23,14,15,17,35,29,28,20,27,59,52,96,87,47,73,39,52,27,36,48,75,47,68,50,35,32,52,49,83,94,23,52,72,30,22,34,44,40,82,41,25,55,24,55,48,62,42,70,39,90,57,37,32,59,53,51,19,60,49,46,46,56,51,49,49,65,63,27,52,69,32,76,47,55,78,84,36,33,36,41,34,41,47,38,85,40,50,64,40,54,52,33,32,36,61,73,58,64,55,60,81,71,38,45,41,48,18,50,50,43,24,20,55,33,26,25,15,46,24,13,34,40,49,52,21,48,53,47,54,70,72,44,77,87,50,89,75,33,58,25,33,33,42,31,17,50,27,46,16,36,28,43,34,38,36,39,27,37,58,43,85,130

Foldseek 3Di:
DDDPPPPPPPPPPPPVPPPPPPVPDDPDDDDPDPDDFKFFQFKFKFAADDKDFLVRVLVLLPDCLLVAAPPVSVVLVVLSVQQLAGMAGALDDPVRCVVPPSQLSPFPRQCAVVLQVSCPPVQLVQQLRGQVRRCVSNVDDLQLAQEEEEEEAAYADVVGSFVVSCVVNVYDPNRHYDYHYNFKQQQQLVLVVVLSVVQRVDQSHKYKYKYWYRCNSQQGGQDRVNPCCQSSNCNSQEHGMMMMTIMHGDDPPTDHQKGWDDKDKDFDPPQQPQWDWDADSSGIDTGHDPCCLVRLQVVVLVVVCVVQVVPPDAQAQEAELEQLQTPSNVVSNCVSRVYDPVSCVLNSVLSHHHGHRMHRSSSSSVVSVSPDDDDPNHQKYWRWTFHRSTMIIITIIGGDHD/DDPPPPPPPPPPPCPVPPPPPPVPDDPDDDDDDPDDFKFFQFKFKFAADDKDFLVRVLVLLPDCLLVAAPPVSVVLVVLSVQQLAGMAGALDDPVRCVVPPSQLSPFPRQCAVVLQVSCPPVQLVQQLRGQVRRCVSNVDDLQLAQEEEEEEAAYADVVGSFVVSCVVVVYDPNRHYDYHYNFKQQQQLVLVVVLSVVQRVDQSHKYKYKYWFRCNSQQGGQDRVNPCCQSSNCNNQEHGMMMMTIMHGDDPPTDHQKGWDDKDKDFDPPQQPQWDWDADSSGIDTGHDPCNLVRLQVVVLVVVCVVQVVPPDAQAQEAELEQLQTPSNVVSNCVSRVYDPVSCVLNSVCSHHHGHRMHRSSSSSVVVVSPDDDDPNHQKYWRWTFHRSTMIIITIIGGDHD

=== Feature glossary ===
The record interleaves many kinds of information about one protein. Here is each kind framed as the question it answers.

Q: What does the local fold look like, residue by residue?
A: A 3Di character summarizes, for each residue, the relative orientation of the Cα frame of its nearest spatial neighbor. Because it encodes fold topology rather than chemistry, 3Di alignments detect remote structural similarity that sequence alignment misses.

Q: Which residues are in helices, strands, or loops?
A: Secondary structure is the local, repeating backbone conformation. DSSP classifies it into eight states by reading the hydrogen-bond network: three helix types (H, G, I), two β types (E, B), two non-regular types (T, S), and unstructured coil (-).

Q: How big and how compact is the whole molecule?
A: Three whole-structure scalars: the radius of gyration (RMS distance of Cα from centroid, in Å), the count of Cα–Cα contacts (pairs closer than 8 Å and separated by more than four residues in sequence — i.e. tertiary, not local, contacts), and the bounding-box dimensions. Together they distinguish compact globular folds from extended fibres or disordered chains.

Q: How confident is the AlphaFold model at each residue?
A: For AlphaFold models, the B-factor field carries pLDDT — the model's own estimate of local accuracy on a 0–100 scale. Regions with pLDDT<50 should be treated as essentially unmodeled; they often correspond to intrinsically disordered segments.

Q: What family and function is it annotated with?
A: Functional annotations link the protein to curated databases. InterPro entries identify conserved domains and families by matching the sequence against member-database signatures (Pfam, PROSITE, CDD, …). Gene Ontology (GO) terms describe molecular function, biological process, and cellular component in a controlled vocabulary. CATH places the structure in a hierarchical fold classification (Class/Architecture/Topology/Homologous-superfamily). The organism is the source species.

Q: What known structures does this most resemble?
A: Nearest PDB neighbors are the top structural matches found by Foldseek when searching this structure against the entire Protein Data Bank. Each hit reports a TM-score (0 to 1; >0.5 almost always implies the same fold) and an E-value. These are *structural* homologs — they may share no detectable sequence similarity.

Q: Which residues are buried vs exposed?
A: Solvent-accessible surface area (SASA) is the area in Å² traced out by the centre of a 1.4 Å probe sphere (a water molecule) rolled over the protein's van der Waals surface (Shrake–Rupley / Lee–Richards construction). Buried residues have near-zero SASA; fully exposed residues can exceed 200 Å². The total SASA scales roughly with the number of surface residues.

Q: What are the backbone torsion angles?
A: φ (phi) and ψ (psi) are the two rotatable backbone dihedrals per residue: φ is the C(i-1)–N–Cα–C torsion, ψ is the N–Cα–C–N(i+1) torsion, both in degrees on (−180°, 180°]. α-helical residues cluster near (−60°, −45°); β-strand residues near (−120°, +130°). A Ramachandran plot is simply a scatter of (φ, ψ) for every residue.

Q: Are the domains correctly placed relative to each other?
A: Predicted aligned error is AlphaFold's pairwise confidence. Unlike pLDDT (per-residue), PAE is per-residue-pair and captures whether two parts of the structure are correctly placed relative to each other. Units are ångströms of expected positional error.

Q: What if only a Cα trace is available?
A: P-SEA three-state annotation labels each residue as helix, strand, or coil based purely on the geometry of the Cα trace. It serves as a fallback when the full backbone (and thus DSSP) is unavailable.

Q: What is the amino-acid chain?
A: This is the polypeptide sequence — one letter per residue, N-terminus first. Length ranges from a few dozen residues for small domains to over a thousand for large multi-domain proteins.

Q: What do the rendered images show?
A: The six renders are orthographic views along the three Cartesian axes in both directions. Representation (cartoon, sticks, or surface) and color scheme (sequence-rainbow or by-chain) vary across proteins so the training set covers all the common visualization conventions.

Q: What do the diagnostic plots show?
A: Plot images: a contact map (which residues are close in 3D, as an N×N binary image), a Ramachandran scatter (backbone torsion angles, revealing secondary-structure composition at a glance), and — for AlphaFold structures — a PAE heatmap (pairwise prediction confidence).

Q: How mobile is each atom in the crystal?
A: B-factor (Debye–Waller factor) reflects atomic displacement in the crystal lattice. It is an experimental observable (units Å²), not a prediction; low values mean the atom is pinned down, high values mean it moves or is heterogeneous across the crystal.

Q: Where is each backbone atom in 3D?
A: The mmCIF table is the protein's shape written out atom by atom. For each backbone N, Cα, C, and carbonyl O, it records an (x, y, z) coordinate triple in Å plus the residue type, chain letter, and residue number.